Protein AF-0000000072195071 (afdb_homodimer)

Secondary structure (DSSP, 8-state):
----HHHHHTT-GGGG-EETTEE-EE-BGGG-----HHHHHHHHHHHTT----SS-SSHHHHHHHHHHHHHHHHHHHHHT-S-GGGEEEES-HHHHHHHHHHHHGGG--TT-EEEEETTS-GGGTHHHHHHHHHHT-EEEEE-EETTTTEE-HHHHHHH--TTEEEEEEESB-TTT-BBP-HHHHHHHHHHTT-EEEEE-TTTTTTS---HHHH--SEEEEEGGGTTS-S-EEEEE-HHHHTTS-----TTS--SGGGGG--SS--HHHHHHHHHHHHHHTTTSPTTS-HHHHHHHHHHHHHHHHHHHHHHHHHHHHT-SSEEEES-----TTTB-SEEEEEESSS-HHHHHHHHHHTTEE-EEE-TT-HHHHHHTT-TTTT-EEEEE--TT--HHHHHHHHHHHHHHHH-/----HHHHHTT-GGGG-EETTEE-EE-BGGG-----HHHHHHHHHHHTT----SS-SSHHHHHHHHHHHHHHHHHHHHHT-S-GGGEEEES-HHHHHHHHHHHHGGG--TT-EEEEETTS-GGGTHHHHHHHHHHT-EEEEE-EETTTTEE-HHHHHHH--TTEEEEEEESB-TTT-BBP-HHHHHHHHHHTT-EEEEE-TTTTTTS---HHHH--SEEEEEGGGTTS-S-EEEEE-HHHHTTS-----TTS--SGGGGG--SS--HHHHHHHHHHHHHHTTTSPTTS-HHHHHHHHHHHHHHHHHHHHHHHHHHHHT-SSEEEES-----TTTB-SEEEEEESSS-HHHHHHHHHHTTEE-EEE-TT-HHHHHHTT-TTTT-EEEEE--TT--HHHHHHHHHHHHHHHT-

pLDDT: mean 97.38, std 2.66, range [68.56, 98.94]

InterPro domains:
  IPR000192 Aminotransferase class V domain [PF00266] (26-401)
  IPR011340 Cysteine desulfurase-related [TIGR01976] (3-403)
  IPR015421 Pyridoxal phosphate-dependent transferase, major domain [G3DSA:3.40.640.10] (33-289)
  IPR015422 Pyridoxal phosphate-dependent transferase, small domain [G3DSA:3.90.1150.10] (25-404)
  IPR015424 Pyridoxal phosphate-dependent transferase [SSF53383] (3-410)

Radius of gyration: 27.04 Å; Cα contacts (8 Å, |Δi|>4): 1876; chains: 2; bounding box: 61×69×74 Å

Solvent-accessible surface area (backbone atoms only — not comparable to full-atom values): 39991 Å² total; per-residue (Å²): 104,77,86,46,63,68,64,52,41,71,39,23,61,41,64,72,39,66,57,94,88,35,65,47,43,76,25,34,28,75,70,25,28,64,25,36,51,65,21,50,49,36,20,44,61,40,40,34,55,29,54,50,48,74,84,44,50,29,70,38,15,49,52,38,47,48,37,55,52,47,24,27,45,39,51,17,38,53,32,40,44,98,38,42,58,32,42,32,63,42,51,18,41,34,41,41,37,40,53,46,30,55,23,70,44,66,79,53,42,70,68,29,28,35,35,26,40,22,58,20,44,29,48,58,34,30,31,54,50,52,39,24,61,77,36,49,30,43,80,45,68,28,52,56,35,82,84,37,50,36,74,32,60,69,54,43,58,70,68,60,43,86,46,33,52,36,38,29,40,44,39,20,28,70,53,34,10,25,44,44,68,53,52,60,48,33,55,61,40,49,72,46,70,22,41,35,37,36,39,30,42,60,33,53,58,62,42,82,50,47,44,66,80,42,60,48,43,31,38,33,25,34,34,26,38,45,27,23,41,62,30,10,38,34,42,41,34,78,81,46,60,78,68,50,66,52,78,53,39,79,80,55,54,85,55,62,30,54,28,69,38,61,55,73,70,46,58,35,43,33,30,8,40,32,34,17,50,50,58,55,21,65,41,20,58,84,92,53,57,67,47,59,11,30,53,50,20,39,56,47,42,39,54,53,37,26,53,46,29,40,53,47,51,54,58,50,71,73,46,82,61,59,46,76,51,25,66,92,61,44,48,62,87,50,25,52,49,27,42,22,32,44,45,76,90,48,49,21,58,57,53,26,37,54,36,15,75,66,35,35,32,36,37,54,33,50,85,48,18,53,50,39,29,50,75,70,69,24,58,89,63,44,34,24,27,32,44,13,57,50,75,71,59,51,68,67,56,51,51,51,52,50,53,52,51,50,54,58,70,73,97,104,76,86,48,63,70,65,54,40,72,38,24,59,39,64,73,39,66,57,94,91,32,65,46,44,74,24,33,28,75,71,25,27,63,25,34,51,64,20,52,49,36,19,45,61,40,38,34,56,29,55,48,51,74,83,44,51,28,70,39,14,50,50,36,46,48,36,54,50,48,24,27,43,40,50,17,40,54,34,39,45,98,38,42,59,32,41,33,62,42,50,18,42,33,43,42,38,41,53,47,30,56,23,68,44,66,80,53,41,68,67,28,26,35,34,26,38,20,59,19,44,29,50,57,35,31,31,52,51,54,39,24,62,77,37,48,30,43,79,45,68,29,51,57,35,82,83,36,51,36,74,32,61,69,56,42,58,71,68,59,42,85,45,33,54,36,39,29,41,43,37,19,27,70,53,33,10,27,44,44,68,53,52,61,49,34,56,60,40,48,72,46,69,22,44,36,37,35,40,29,42,61,32,52,59,61,44,83,50,46,45,66,81,43,60,48,43,30,38,32,25,33,34,25,39,45,29,22,40,61,32,10,38,32,41,43,33,77,83,46,58,79,67,50,64,52,76,55,39,78,82,56,55,83,55,61,27,53,28,68,39,59,56,72,70,46,58,34,42,33,30,8,41,33,34,17,49,50,59,55,21,66,40,21,58,84,90,54,57,66,47,58,11,31,53,50,18,40,55,45,42,40,53,53,37,26,51,46,29,41,53,45,53,54,58,50,70,73,46,82,59,59,46,76,50,24,66,93,61,44,49,63,86,51,25,54,49,27,40,21,31,43,46,77,87,48,49,20,58,58,52,27,38,54,36,14,77,65,35,36,32,36,35,54,33,49,86,47,17,54,49,40,28,51,74,70,68,24,59,89,62,43,33,22,27,33,44,13,57,50,76,72,58,52,68,65,54,51,52,50,51,49,53,52,50,49,55,60,74,70,106

Foldseek 3Di:
DADDLVVVLVQFPQQPDDDPNAGFAEQALLVFDTAGPLLVCLLCVLVVPQDDDADDPDDSNVVLVVLLQLLLVLVCLQQVPPDSLQKAKDQAQLVLLLQVLQQLLVPPAAAAEEEEELLDQCSQPVSNVVSCVVHNYYYHYFYADQQARATDVVSVLVPDDLRYAEYEYEQARSAAQFGYPLLSVCVSNVVSPHAYEYEDASVSLQDGHHCVSSVHQKYKYALRSNNADRMIMMGGHPVVLQVGQGDEDPVFDSDGNRRSDYDGDSSSRSSSSSSSLCSCLVCADPPDPSSRSNVVSSVNLNVLQLVLLVLLLVLVVPDPFKDWGHDSHSHNVGGAQKIWMDGRPDQQVVLQVQCVVNNYHWDWACSSSCSSCVVNVNRVSRGTIMGHDGSSDDSVNSVVSSVSVRVVVVD/DADDLVVVLVQFPQQPDDDPNAGFAEQALLVFDTAGPLLVCLLCVLVVPQDDDADDPDDSNVVLVVLLQLLLVLVCLQQVPPDSLQKAKDQAQLVLLLQVLQQLLVPPAAAAEEEEELLDQCSQPVSNVVSCVVHNYYYHYFYADQQARATDVVSVLVPDDLRYAEYEYEQARSAAFFGYPLLSVLVSNVVSPHAYEYEDASVSLQDGHHCVSSVHQKYKYALRSNNADRMIMMGGHPVVLQVGQGDEDPVFDSDGNRRSDYDGDSSSRSSSSSSSLCSCLVCADPPDPSSRSNVVSSVNLNVLQLVLLVLLLVLVVVDPFKDWGHDSHSHNVGGAQKIWMDGRPDAQVVLQVQCVVNNYHWDWACSSSCSSCVVNVNRVSRGTIMGHDGSSDDSVNSVVSSVSVRVVVVD

Organism: NCBI:txid1219067

Nearest PDB structures (foldseek):
  7rrn-assembly1_A-2  TM=9.405E-01  e=2.007E-38  Escherichia coli
  7ruj-assembly1_A-2  TM=9.279E-01  e=2.491E-38  Escherichia coli
  6mrh-assembly1_A-2  TM=9.274E-01  e=2.236E-38  Escherichia coli K-12
  6o12-assembly1_A  TM=9.322E-01  e=3.443E-38  Escherichia coli K-12
  6mri-assembly1_A-2  TM=9.309E-01  e=7.733E-38  Escherichia coli K-12

Sequence (822 aa):
MNFNLNQIRQQFPALAQYHNDRPVTFFDGPGGSQVPQSVLDAMVAYLGYYNSNLGGHYFSSQTTVDVMQNARESAQALLNAPSSGNIIFGANMTSLTFQLSRAISREWQEGDEIIVSALDHYSNVSSWQQAAEDKGAVVHQVRINEDDCTLDLEHLQSLLSDKTRLVAVTYASNTTGSIVDIQSVVEMVHQVGAQVYVDAVHYAPHHLVDVQALGCDFLACSAYKFFGPHVGIAYVADQWLHSIRPYKVEPATNIGPGRFETGTQSFEGLAGVTAAVEYLAQFGEEGLPLRQRLEQSFALYTQHEQRLSERFLQRLDALEGVKLYGIDKEYTQLRTPTFALTFDKYSPEFIAKTLGEHNICVWNGHFYALGLVRQLGLEETGGVVRIGCMHYNTLEEVDMLFDVIESILDAMNFNLNQIRQQFPALAQYHNDRPVTFFDGPGGSQVPQSVLDAMVAYLGYYNSNLGGHYFSSQTTVDVMQNARESAQALLNAPSSGNIIFGANMTSLTFQLSRAISREWQEGDEIIVSALDHYSNVSSWQQAAEDKGAVVHQVRINEDDCTLDLEHLQSLLSDKTRLVAVTYASNTTGSIVDIQSVVEMVHQVGAQVYVDAVHYAPHHLVDVQALGCDFLACSAYKFFGPHVGIAYVADQWLHSIRPYKVEPATNIGPGRFETGTQSFEGLAGVTAAVEYLAQFGEEGLPLRQRLEQSFALYTQHEQRLSERFLQRLDALEGVKLYGIDKEYTQLRTPTFALTFDKYSPEFIAKTLGEHNICVWNGHFYALGLVRQLGLEETGGVVRIGCMHYNTLEEVDMLFDVIESILDA

Structure (mmCIF, N/CA/C/O backbone):
data_AF-0000000072195071-model_v1
#
loop_
_entity.id
_entity.type
_entity.pdbx_description
1 polymer 'Cysteine desulfurase-like protein'
#
loop_
_atom_site.group_PDB
_atom_site.id
_atom_site.type_symbol
_atom_site.label_atom_id
_atom_site.label_alt_id
_atom_site.label_comp_id
_atom_site.label_asym_id
_atom_site.label_entity_id
_atom_site.label_seq_id
_atom_site.pdbx_PDB_ins_code
_atom_site.Cartn_x
_atom_site.Cartn_y
_atom_site.Cartn_z
_atom_site.occupancy
_atom_site.B_iso_or_equiv
_atom_site.auth_seq_id
_atom_site.auth_comp_id
_atom_site.auth_asym_id
_atom_site.auth_atom_id
_atom_site.pdbx_PDB_model_num
ATOM 1 N N . MET A 1 1 ? -12.273 30.891 -13.281 1 69.19 1 MET A N 1
ATOM 2 C CA . MET A 1 1 ? -13.453 30.328 -12.641 1 69.19 1 MET A CA 1
ATOM 3 C C . MET A 1 1 ? -13.5 30.703 -11.164 1 69.19 1 MET A C 1
ATOM 5 O O . MET A 1 1 ? -12.461 30.969 -10.555 1 69.19 1 MET A O 1
ATOM 9 N N . ASN A 1 2 ? -14.711 30.953 -10.672 1 82.38 2 ASN A N 1
ATOM 10 C CA . ASN A 1 2 ? -14.93 31.438 -9.312 1 82.38 2 ASN A CA 1
ATOM 11 C C . ASN A 1 2 ? -15.117 30.281 -8.336 1 82.38 2 ASN A C 1
ATOM 13 O O . ASN A 1 2 ? -15.625 29.219 -8.711 1 82.38 2 ASN A O 1
ATOM 17 N N . PHE A 1 3 ? -14.438 30.484 -7.188 1 88.12 3 PHE A N 1
ATOM 18 C CA . PHE A 1 3 ? -14.633 29.562 -6.086 1 88.12 3 PHE A CA 1
ATOM 19 C C . PHE A 1 3 ? -16.125 29.406 -5.766 1 88.12 3 PHE A C 1
ATOM 21 O O . PHE A 1 3 ? -16.828 30.391 -5.582 1 88.12 3 PHE A O 1
ATOM 28 N N . ASN A 1 4 ? -16.656 28.172 -5.887 1 92.38 4 ASN A N 1
ATOM 29 C CA . ASN A 1 4 ? -18.047 27.859 -5.578 1 92.38 4 ASN A CA 1
ATOM 30 C C . ASN A 1 4 ? -18.156 26.703 -4.574 1 92.38 4 ASN A C 1
ATOM 32 O O . ASN A 1 4 ? -18.078 25.547 -4.953 1 92.38 4 ASN A O 1
ATOM 36 N N . LEU A 1 5 ? -18.453 27.094 -3.348 1 95.94 5 LEU A N 1
ATOM 37 C CA . LEU A 1 5 ? -18.438 26.125 -2.254 1 95.94 5 LEU A CA 1
ATOM 38 C C . LEU A 1 5 ? -19.531 25.078 -2.432 1 95.94 5 LEU A C 1
ATOM 40 O O . LEU A 1 5 ? -19.312 23.891 -2.137 1 95.94 5 LEU A O 1
ATOM 44 N N . ASN A 1 6 ? -20.688 25.484 -2.879 1 95.06 6 ASN A N 1
ATOM 45 C CA . ASN A 1 6 ? -21.781 24.531 -3.104 1 95.06 6 ASN A CA 1
ATOM 46 C C . ASN A 1 6 ? -21.406 23.484 -4.152 1 95.06 6 ASN A C 1
ATOM 48 O O . ASN A 1 6 ? -21.734 22.312 -4.004 1 95.06 6 ASN A O 1
ATOM 52 N N . GLN A 1 7 ? -20.781 23.969 -5.133 1 95.06 7 GLN A N 1
ATOM 53 C CA . GLN A 1 7 ? -20.328 23.062 -6.176 1 95.06 7 GLN A CA 1
ATOM 54 C C . GLN A 1 7 ? -19.297 22.078 -5.633 1 95.06 7 GLN A C 1
ATOM 56 O O . GLN A 1 7 ? -19.312 20.891 -5.988 1 95.06 7 GLN A O 1
ATOM 61 N N . ILE A 1 8 ? -18.422 22.562 -4.805 1 97.56 8 ILE A N 1
ATOM 62 C CA . ILE A 1 8 ? -17.406 21.703 -4.188 1 97.56 8 ILE A CA 1
ATOM 63 C C . ILE A 1 8 ? -18.078 20.625 -3.344 1 97.56 8 ILE A C 1
ATOM 65 O O . ILE A 1 8 ? -17.828 19.438 -3.529 1 97.56 8 ILE A O 1
ATOM 69 N N . ARG A 1 9 ? -18.969 21 -2.504 1 98.06 9 ARG A N 1
ATOM 70 C CA . ARG A 1 9 ? -19.562 20.094 -1.518 1 98.06 9 ARG A CA 1
ATOM 71 C C . ARG A 1 9 ? -20.391 19.016 -2.193 1 98.06 9 ARG A C 1
ATOM 73 O O . ARG A 1 9 ? -20.453 17.875 -1.714 1 98.06 9 ARG A O 1
ATOM 80 N N . GLN A 1 10 ? -20.984 19.281 -3.342 1 97.94 10 GLN A N 1
ATOM 81 C CA . GLN A 1 10 ? -21.812 18.328 -4.07 1 97.94 10 GLN A CA 1
ATOM 82 C C . GLN A 1 10 ? -20.984 17.203 -4.648 1 97.94 10 GLN A C 1
ATOM 84 O O . GLN A 1 10 ? -21.516 16.156 -5.027 1 97.94 10 GLN A O 1
ATOM 89 N N . GLN A 1 11 ? -19.719 17.391 -4.688 1 98.38 11 GLN A N 1
ATOM 90 C CA . GLN A 1 11 ? -18.844 16.406 -5.289 1 98.38 11 GLN A CA 1
ATOM 91 C C . GLN A 1 11 ? -18.484 15.305 -4.289 1 98.38 11 GLN A C 1
ATOM 93 O O . GLN A 1 11 ? -17.938 14.266 -4.668 1 98.38 11 GLN A O 1
ATOM 98 N N . PHE A 1 12 ? -18.797 15.523 -2.986 1 98.56 12 PHE A N 1
ATOM 99 C CA . PHE A 1 12 ? -18.422 14.594 -1.929 1 98.56 12 PHE A CA 1
ATOM 100 C C . PHE A 1 12 ? -19.656 13.875 -1.378 1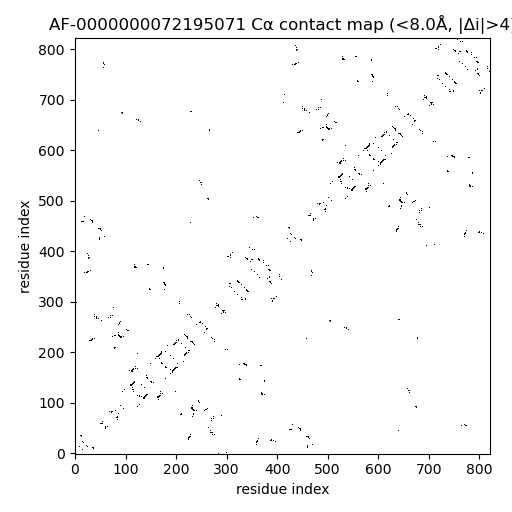 98.56 12 PHE A C 1
ATOM 102 O O . PHE A 1 12 ? -20.375 14.414 -0.531 1 98.56 12 PHE A O 1
ATOM 109 N N . PRO A 1 13 ? -19.812 12.609 -1.715 1 98.06 13 PRO A N 1
ATOM 110 C CA . PRO A 1 13 ? -20.953 11.875 -1.179 1 98.06 13 PRO A CA 1
ATOM 111 C C . PRO A 1 13 ? -20.984 11.844 0.348 1 98.06 13 PRO A C 1
ATOM 113 O O . PRO A 1 13 ? -22.047 11.875 0.955 1 98.06 13 PRO A O 1
ATOM 116 N N . ALA A 1 14 ? -19.875 11.836 0.972 1 98.12 14 ALA A N 1
ATOM 117 C CA . ALA A 1 14 ? -19.766 11.727 2.424 1 98.12 14 ALA A CA 1
ATOM 118 C C . ALA A 1 14 ? -20.391 12.93 3.117 1 98.12 14 ALA A C 1
ATOM 120 O O . ALA A 1 14 ? -20.906 12.82 4.23 1 98.12 14 ALA A O 1
ATOM 121 N N . LEU A 1 15 ? -20.344 14.133 2.49 1 98 15 LEU A N 1
ATOM 122 C CA . LEU A 1 15 ? -20.781 15.375 3.115 1 98 15 LEU A CA 1
ATOM 123 C C . LEU A 1 15 ? -22.312 15.453 3.135 1 98 15 LEU A C 1
ATOM 125 O O . LEU A 1 15 ? -22.875 16.266 3.873 1 98 15 LEU A O 1
ATOM 129 N N . ALA A 1 16 ? -22.938 14.609 2.314 1 96.38 16 ALA A N 1
ATOM 130 C CA . ALA A 1 16 ? -24.391 14.688 2.178 1 96.38 16 ALA A CA 1
ATOM 131 C C . ALA A 1 16 ? -25.078 13.602 2.998 1 96.38 16 ALA A C 1
ATOM 133 O O . ALA A 1 16 ? -26.312 13.516 3.021 1 96.38 16 ALA A O 1
ATOM 134 N N . GLN A 1 17 ? -24.312 12.852 3.729 1 96.56 17 GLN A N 1
ATOM 135 C CA . GLN A 1 17 ? -24.922 11.719 4.426 1 96.56 17 GLN A CA 1
ATOM 136 C C . GLN A 1 17 ? -25.438 12.133 5.797 1 96.56 17 GLN A C 1
ATOM 138 O O . GLN A 1 17 ? -25.125 13.219 6.285 1 96.56 17 GLN A O 1
ATOM 143 N N . TYR A 1 18 ? -26.328 11.289 6.344 1 97.06 18 TYR A N 1
ATOM 144 C CA . TYR A 1 18 ? -26.891 11.438 7.68 1 97.06 18 TYR A CA 1
ATOM 145 C C . TYR A 1 18 ? -26.469 10.273 8.578 1 97.06 18 TYR A C 1
ATOM 147 O O . TYR A 1 18 ? -26.25 9.164 8.094 1 97.06 18 TYR A O 1
ATOM 155 N N . HIS A 1 19 ? -26.281 10.531 9.75 1 97.12 19 HIS A N 1
ATOM 156 C CA . HIS A 1 19 ? -26.062 9.531 10.781 1 97.12 19 HIS A CA 1
ATOM 157 C C . HIS A 1 19 ? -26.953 9.781 11.992 1 97.12 19 HIS A C 1
ATOM 159 O O . HIS A 1 19 ? -26.938 10.875 12.562 1 97.12 19 HIS A O 1
ATOM 165 N N . ASN A 1 20 ? -27.703 8.781 12.375 1 96.12 20 ASN A N 1
ATOM 166 C CA . ASN A 1 20 ? -28.703 8.914 13.445 1 96.12 20 ASN A CA 1
ATOM 167 C C . ASN A 1 20 ? -29.625 10.102 13.203 1 96.12 20 ASN A C 1
ATOM 169 O O . ASN A 1 20 ? -29.812 10.93 14.086 1 96.12 20 ASN A O 1
ATOM 173 N N . ASP A 1 21 ? -30 10.344 11.977 1 95.12 21 ASP A N 1
ATOM 174 C CA . ASP A 1 21 ? -31 11.297 11.516 1 95.12 21 ASP A CA 1
ATOM 175 C C . ASP A 1 21 ? -30.5 12.734 11.68 1 95.12 21 ASP A C 1
ATOM 177 O O . ASP A 1 21 ? -31.297 13.656 11.852 1 95.12 21 ASP A O 1
ATOM 181 N N . ARG A 1 22 ? -29.25 12.914 11.719 1 95.81 22 ARG A N 1
ATOM 182 C CA . ARG A 1 22 ? -28.625 14.234 11.766 1 95.81 22 ARG A CA 1
ATOM 183 C C . ARG A 1 22 ? -27.516 14.359 10.719 1 95.81 22 ARG A C 1
ATOM 185 O O . ARG A 1 22 ? -26.891 13.359 10.352 1 95.81 22 ARG A O 1
ATOM 192 N N . PRO A 1 23 ? -27.297 15.562 10.227 1 96.5 23 PRO A N 1
ATOM 193 C CA . PRO A 1 23 ? -26.188 15.75 9.281 1 96.5 23 PRO A CA 1
ATOM 194 C C . PRO A 1 23 ? -24.828 15.523 9.914 1 96.5 23 PRO A C 1
ATOM 196 O O . PRO A 1 23 ? -24.688 15.617 11.133 1 96.5 23 PRO A O 1
ATOM 199 N N . VAL A 1 24 ? -23.922 15.203 9.055 1 97.75 24 VAL A N 1
ATOM 200 C CA . VAL A 1 24 ? -22.562 14.969 9.547 1 97.75 24 VAL A CA 1
ATOM 201 C C . VAL A 1 24 ? -21.672 16.141 9.156 1 97.75 24 VAL A C 1
ATOM 203 O O . VAL A 1 24 ? -21.859 16.75 8.102 1 97.75 24 VAL A O 1
ATOM 206 N N . THR A 1 25 ? -20.766 16.5 10 1 98.25 25 THR A N 1
ATOM 207 C CA . THR A 1 25 ? -19.766 17.547 9.742 1 98.25 25 THR A CA 1
ATOM 208 C C . THR A 1 25 ? -18.359 17.031 10.039 1 98.25 25 THR A C 1
ATOM 210 O O . THR A 1 25 ? -18.094 16.562 11.141 1 98.25 25 THR A O 1
ATOM 213 N N . PHE A 1 26 ? -17.5 17.156 9.07 1 98.5 26 PHE A N 1
ATOM 214 C CA . PHE A 1 26 ? -16.156 16.609 9.211 1 98.5 26 PHE A CA 1
ATOM 215 C C . PHE A 1 26 ? -15.148 17.734 9.492 1 98.5 26 PHE A C 1
ATOM 217 O O . PHE A 1 26 ? -14.922 18.594 8.641 1 98.5 26 PHE A O 1
ATOM 224 N N . PHE A 1 27 ? -14.539 17.719 10.688 1 98.69 27 PHE A N 1
ATOM 225 C CA . PHE A 1 27 ? -13.398 18.547 11.047 1 98.69 27 PHE A CA 1
ATOM 226 C C . PHE A 1 27 ? -12.172 17.688 11.32 1 98.69 27 PHE A C 1
ATOM 228 O O . PHE A 1 27 ? -11.312 18.062 12.125 1 98.69 27 PHE A O 1
ATOM 235 N N . ASP A 1 28 ? -12.164 16.484 10.68 1 97.88 28 ASP A N 1
ATOM 236 C CA . ASP A 1 28 ? -11.078 15.531 10.875 1 97.88 28 ASP A CA 1
ATOM 237 C C . ASP A 1 28 ? -10.125 15.523 9.68 1 97.88 28 ASP A C 1
ATOM 239 O O . ASP A 1 28 ? -9.375 14.57 9.477 1 97.88 28 ASP A O 1
ATOM 243 N N . GLY A 1 29 ? -10.102 16.562 8.867 1 96.38 29 GLY A N 1
ATOM 244 C CA . GLY A 1 29 ? -9.297 16.672 7.66 1 96.38 29 GLY A CA 1
ATOM 245 C C . GLY A 1 29 ? -7.836 16.328 7.879 1 96.38 29 GLY A C 1
ATOM 246 O O . GLY A 1 29 ? -7.234 15.617 7.066 1 96.38 29 GLY A O 1
ATOM 247 N N . PRO A 1 30 ? -7.23 16.844 8.977 1 97.06 30 PRO A N 1
ATOM 248 C CA . PRO A 1 30 ? -5.836 16.5 9.25 1 97.06 30 PRO A CA 1
ATOM 249 C C . PRO A 1 30 ? -5.613 14.992 9.406 1 97.06 30 PRO A C 1
ATOM 251 O O . PRO A 1 30 ? -4.488 14.516 9.266 1 97.06 30 PRO A O 1
ATOM 254 N N . GLY A 1 31 ? -6.664 14.234 9.711 1 96.5 31 GLY A N 1
ATOM 255 C CA . GLY A 1 31 ? -6.57 12.789 9.812 1 96.5 31 GLY A CA 1
ATOM 256 C C . GLY A 1 31 ? -6.82 12.078 8.492 1 96.5 31 GLY A C 1
ATOM 257 O O . GLY A 1 31 ? -6.523 10.891 8.352 1 96.5 31 GLY A O 1
ATOM 258 N N . GLY A 1 32 ? -7.434 12.758 7.59 1 96.12 32 GLY A N 1
ATOM 259 C CA . GLY A 1 32 ? -7.785 12.242 6.277 1 96.12 32 GLY A CA 1
ATOM 260 C C . GLY A 1 32 ? -8.984 12.938 5.664 1 96.12 32 GLY A C 1
ATOM 261 O O . GLY A 1 32 ? -9.992 13.164 6.34 1 96.12 32 GLY A O 1
ATOM 262 N N . SER A 1 33 ? -8.914 13.25 4.445 1 97.75 33 SER A N 1
ATOM 263 C CA . SER A 1 33 ? -9.969 13.992 3.773 1 97.75 33 SER A CA 1
ATOM 264 C C . SER A 1 33 ? -11.047 13.062 3.227 1 97.75 33 SER A C 1
ATOM 266 O O . SER A 1 33 ? -10.797 11.867 3.033 1 97.75 33 SER A O 1
ATOM 268 N N . GLN A 1 34 ? -12.242 13.617 3.057 1 98.38 34 GLN A N 1
ATOM 269 C CA . GLN A 1 34 ? -13.25 12.898 2.281 1 98.38 34 GLN A CA 1
ATOM 270 C C . GLN A 1 34 ? -12.898 12.891 0.796 1 98.38 34 GLN A C 1
ATOM 272 O O . GLN A 1 34 ? -12.031 13.648 0.353 1 98.38 34 GLN A O 1
ATOM 277 N N . VAL A 1 35 ? -13.594 12.039 0.051 1 98.75 35 VAL A N 1
ATOM 278 C CA . VAL A 1 35 ? -13.141 11.758 -1.308 1 98.75 35 VAL A CA 1
ATOM 279 C C . VAL A 1 35 ? -14.242 12.109 -2.303 1 98.75 35 VAL A C 1
ATOM 281 O O . VAL A 1 35 ? -15.398 11.711 -2.131 1 98.75 35 VAL A O 1
ATOM 284 N N . PRO A 1 36 ? -13.922 12.898 -3.365 1 98.69 36 PRO A N 1
ATOM 285 C CA . PRO A 1 36 ? -14.93 13.242 -4.367 1 98.69 36 PRO A CA 1
ATOM 286 C C . PRO A 1 36 ? -15.328 12.047 -5.234 1 98.69 36 PRO A C 1
ATOM 288 O O . PRO A 1 36 ? -14.516 11.133 -5.445 1 98.69 36 PRO A O 1
ATOM 291 N N . GLN A 1 37 ? -16.469 12.117 -5.785 1 98.69 37 GLN A N 1
ATOM 292 C CA . GLN A 1 37 ? -17.031 11.039 -6.609 1 98.69 37 GLN A CA 1
ATOM 293 C C . GLN A 1 37 ? -16.141 10.766 -7.82 1 98.69 37 GLN A C 1
ATOM 295 O O . GLN A 1 37 ? -16.016 9.625 -8.258 1 98.69 37 GLN A O 1
ATOM 300 N N . SER A 1 38 ? -15.539 11.758 -8.383 1 98.81 38 SER A N 1
ATOM 301 C CA . SER A 1 38 ? -14.703 11.594 -9.562 1 98.81 38 SER A CA 1
ATOM 302 C C . SER A 1 38 ? -13.531 10.664 -9.289 1 98.81 38 SER A C 1
ATOM 304 O O . SER A 1 38 ? -13.109 9.906 -10.172 1 98.81 38 SER A O 1
ATOM 306 N N . VAL A 1 39 ? -12.977 10.75 -8.078 1 98.88 39 VAL A N 1
ATOM 307 C CA . VAL A 1 39 ? -11.867 9.883 -7.676 1 98.88 39 VAL A CA 1
ATOM 308 C C . VAL A 1 39 ? -12.359 8.438 -7.578 1 98.88 39 VAL A C 1
ATOM 310 O O . VAL A 1 39 ? -11.711 7.523 -8.086 1 98.88 39 VAL A O 1
ATOM 313 N N . LEU A 1 40 ? -13.523 8.234 -6.961 1 98.75 40 LEU A N 1
ATOM 314 C CA . LEU A 1 40 ? -14.117 6.906 -6.848 1 98.75 40 LEU A CA 1
ATOM 315 C C . LEU A 1 40 ? -14.375 6.309 -8.227 1 98.75 40 LEU A C 1
ATOM 317 O O . LEU A 1 40 ? -14.055 5.141 -8.469 1 98.75 40 LEU A O 1
ATOM 321 N N . ASP A 1 41 ? -14.875 7.109 -9.125 1 98.81 41 ASP A N 1
ATOM 322 C CA . ASP A 1 41 ? -15.18 6.668 -10.484 1 98.81 41 ASP A CA 1
ATOM 323 C C . ASP A 1 41 ? -13.914 6.23 -11.219 1 98.81 41 ASP A C 1
ATOM 325 O O . ASP A 1 41 ? -13.914 5.219 -11.922 1 98.81 41 ASP A O 1
ATOM 329 N N . ALA A 1 42 ? -12.859 6.977 -11.055 1 98.88 42 ALA A N 1
ATOM 330 C CA . ALA A 1 42 ? -11.594 6.66 -11.727 1 98.88 42 ALA A CA 1
ATOM 331 C C . ALA A 1 42 ? -11.031 5.328 -11.234 1 98.88 42 ALA A C 1
ATOM 333 O O . ALA A 1 42 ? -10.516 4.535 -12.016 1 98.88 42 ALA A O 1
ATOM 334 N N . MET A 1 43 ? -11.141 5.098 -9.945 1 98.75 43 MET A N 1
ATOM 335 C CA . MET A 1 43 ? -10.617 3.863 -9.359 1 98.75 43 MET A CA 1
ATOM 336 C C . MET A 1 43 ? -11.352 2.646 -9.906 1 98.75 43 MET A C 1
ATOM 338 O O . MET A 1 43 ? -10.719 1.682 -10.344 1 98.75 43 MET A O 1
ATOM 342 N N . VAL A 1 44 ? -12.664 2.689 -9.953 1 97.94 44 VAL A N 1
ATOM 343 C CA . VAL A 1 44 ? -13.445 1.525 -10.344 1 97.94 44 VAL A CA 1
ATOM 344 C C . VAL A 1 44 ? -13.383 1.35 -11.859 1 97.94 44 VAL A C 1
ATOM 346 O O . VAL A 1 44 ? -13.383 0.222 -12.359 1 97.94 44 VAL A O 1
ATOM 349 N N . ALA A 1 45 ? -13.273 2.48 -12.609 1 98.31 45 ALA A N 1
ATOM 350 C CA . ALA A 1 45 ? -13.164 2.41 -14.062 1 98.31 45 ALA A CA 1
ATOM 351 C C . ALA A 1 45 ? -11.922 1.633 -14.484 1 98.31 45 ALA A C 1
ATOM 353 O O . ALA A 1 45 ? -11.953 0.88 -15.461 1 98.31 45 ALA A O 1
ATOM 354 N N . TYR A 1 46 ? -10.867 1.841 -13.789 1 98.56 46 TYR A N 1
ATOM 355 C CA . TYR A 1 46 ? -9.656 1.089 -14.109 1 98.56 46 TYR A CA 1
ATOM 356 C C . TYR A 1 46 ? -9.758 -0.347 -13.609 1 98.56 46 TYR A C 1
ATOM 358 O O . TYR A 1 46 ? -9.641 -1.293 -14.391 1 98.56 46 TYR A O 1
ATOM 366 N N . LEU A 1 47 ? -10.016 -0.541 -12.266 1 98.5 47 LEU A N 1
ATOM 367 C CA . LEU A 1 47 ? -9.898 -1.845 -11.625 1 98.5 47 LEU A CA 1
ATOM 368 C C . LEU A 1 47 ? -10.953 -2.811 -12.156 1 98.5 47 LEU A C 1
ATOM 370 O O . LEU A 1 47 ? -10.711 -4.02 -12.234 1 98.5 47 LEU A O 1
ATOM 374 N N . GLY A 1 48 ? -12.039 -2.326 -12.586 1 97.94 48 GLY A N 1
ATOM 375 C CA . GLY A 1 48 ? -13.148 -3.15 -13.039 1 97.94 48 GLY A CA 1
ATOM 376 C C . GLY A 1 48 ? -12.969 -3.666 -14.453 1 97.94 48 GLY A C 1
ATOM 377 O O . GLY A 1 48 ? -13.609 -4.641 -14.852 1 97.94 48 GLY A O 1
ATOM 378 N N . TYR A 1 49 ? -11.945 -3.066 -15.219 1 97.38 49 TYR A N 1
ATOM 379 C CA . TYR A 1 49 ? -11.961 -3.408 -16.641 1 97.38 49 TYR A CA 1
ATOM 380 C C . TYR A 1 49 ? -10.555 -3.725 -17.125 1 97.38 49 TYR A C 1
ATOM 382 O O . TYR A 1 49 ? -10.383 -4.398 -18.156 1 97.38 49 TYR A O 1
ATOM 390 N N . TYR A 1 50 ? -9.539 -3.291 -16.422 1 97.06 50 TYR A N 1
ATOM 391 C CA . TYR A 1 50 ? -8.25 -3.281 -17.109 1 97.06 50 TYR A CA 1
ATOM 392 C C . TYR A 1 50 ? -7.168 -3.9 -16.219 1 97.06 50 TYR A C 1
ATOM 394 O O . TYR A 1 50 ? -5.977 -3.816 -16.531 1 97.06 50 TYR A O 1
ATOM 402 N N . ASN A 1 51 ? -7.516 -4.453 -15.102 1 95.69 51 ASN A N 1
ATOM 403 C CA . ASN A 1 51 ? -6.504 -4.953 -14.172 1 95.69 51 ASN A CA 1
ATOM 404 C C . ASN A 1 51 ? -5.492 -5.852 -14.867 1 95.69 51 ASN A C 1
ATOM 406 O O . ASN A 1 51 ? -5.852 -6.898 -15.414 1 95.69 51 ASN A O 1
ATOM 410 N N . SER A 1 52 ? -4.285 -5.398 -14.953 1 95.44 52 SER A N 1
ATOM 411 C CA . SER A 1 52 ? -3.131 -6.078 -15.531 1 95.44 52 SER A CA 1
ATOM 412 C C . SER A 1 52 ? -1.822 -5.492 -15.016 1 95.44 52 SER A C 1
ATOM 414 O O . SER A 1 52 ? -1.822 -4.465 -14.336 1 95.44 52 SER A O 1
ATOM 416 N N . ASN A 1 53 ? -0.742 -6.18 -15.242 1 94.19 53 ASN A N 1
ATOM 417 C CA . ASN A 1 53 ? 0.577 -5.656 -14.906 1 94.19 53 ASN A CA 1
ATOM 418 C C . ASN A 1 53 ? 1.199 -4.906 -16.078 1 94.19 53 ASN A C 1
ATOM 420 O O . ASN A 1 53 ? 0.565 -4.742 -17.125 1 94.19 53 ASN A O 1
ATOM 424 N N . LEU A 1 54 ? 2.354 -4.434 -15.898 1 92.75 54 LEU A N 1
ATOM 425 C CA . LEU A 1 54 ? 3.082 -3.648 -16.891 1 92.75 54 LEU A CA 1
ATOM 426 C C . LEU A 1 54 ? 3.852 -4.555 -17.844 1 92.75 54 LEU A C 1
ATOM 428 O O . LEU A 1 54 ? 4.402 -5.578 -17.438 1 92.75 54 LEU A O 1
ATOM 432 N N . GLY A 1 55 ? 3.887 -4.199 -19.125 1 90.31 55 GLY A N 1
ATOM 433 C CA . GLY A 1 55 ? 4.809 -4.848 -20.047 1 90.31 55 GLY A CA 1
ATOM 434 C C . GLY A 1 55 ? 4.141 -5.891 -20.922 1 90.31 55 GLY A C 1
ATOM 435 O O . GLY A 1 55 ? 4.77 -6.449 -21.828 1 90.31 55 GLY A O 1
ATOM 436 N N . GLY A 1 56 ? 2.908 -6.184 -20.688 1 93.62 56 GLY A N 1
ATOM 437 C CA . GLY A 1 56 ? 2.205 -7.133 -21.531 1 93.62 56 GLY A CA 1
ATOM 438 C C . GLY A 1 56 ? 1.88 -6.574 -22.906 1 93.62 56 GLY A C 1
ATOM 439 O O . GLY A 1 56 ? 1.852 -5.355 -23.094 1 93.62 56 GLY A O 1
ATOM 440 N N . HIS A 1 57 ? 1.686 -7.434 -23.844 1 96.19 57 HIS A N 1
ATOM 441 C CA . HIS A 1 57 ? 1.432 -7.047 -25.234 1 96.19 57 HIS A CA 1
ATOM 442 C C . HIS A 1 57 ? -0.054 -7.137 -25.562 1 96.19 57 HIS A C 1
ATOM 444 O O . HIS A 1 57 ? -0.434 -7.723 -26.578 1 96.19 57 HIS A O 1
ATOM 450 N N . TYR A 1 58 ? -0.862 -6.617 -24.688 1 95.81 58 TYR A N 1
ATOM 451 C CA . TYR A 1 58 ? -2.303 -6.57 -24.906 1 95.81 58 TYR A CA 1
ATOM 452 C C . TYR A 1 58 ? -2.908 -5.309 -24.312 1 95.81 58 TYR A C 1
ATOM 454 O O . TYR A 1 58 ? -2.24 -4.586 -23.562 1 95.81 58 TYR A O 1
ATOM 462 N N . PHE A 1 59 ? -4.148 -5.008 -24.531 1 96.94 59 PHE A N 1
ATOM 463 C CA . PHE A 1 59 ? -4.781 -3.705 -24.391 1 96.94 59 PHE A CA 1
ATOM 464 C C . PHE A 1 59 ? -4.797 -3.281 -22.922 1 96.94 59 PHE A C 1
ATOM 466 O O . PHE A 1 59 ? -4.504 -2.127 -22.594 1 96.94 59 PHE A O 1
ATOM 473 N N . SER A 1 60 ? -5.188 -4.16 -22.031 1 97.12 60 SER A N 1
ATOM 474 C CA . SER A 1 60 ? -5.32 -3.787 -20.625 1 97.12 60 SER A CA 1
ATOM 475 C C . SER A 1 60 ? -3.965 -3.463 -20 1 97.12 60 SER A C 1
ATOM 477 O O . SER A 1 60 ? -3.863 -2.58 -19.156 1 97.12 60 SER A O 1
ATOM 479 N N . SER A 1 61 ? -2.902 -4.168 -20.406 1 97.56 61 SER A N 1
ATOM 480 C CA . SER A 1 61 ? -1.555 -3.84 -19.953 1 97.56 61 SER A CA 1
ATOM 481 C C . SER A 1 61 ? -1.129 -2.459 -20.438 1 97.56 61 SER A C 1
ATOM 483 O O . SER A 1 61 ? -0.489 -1.705 -19.703 1 97.56 61 SER A O 1
ATOM 485 N N . GLN A 1 62 ? -1.442 -2.16 -21.672 1 97.31 62 GLN A N 1
ATOM 486 C CA . GLN A 1 62 ? -1.146 -0.831 -22.188 1 97.31 62 GLN A CA 1
ATOM 487 C C . GLN A 1 62 ? -1.86 0.251 -21.391 1 97.31 62 GLN A C 1
ATOM 489 O O . GLN A 1 62 ? -1.271 1.285 -21.062 1 97.31 62 GLN A O 1
ATOM 494 N N . THR A 1 63 ? -3.111 -0.006 -21.125 1 97.88 63 THR A N 1
ATOM 495 C CA . THR A 1 63 ? -3.871 0.92 -20.281 1 97.88 63 THR A CA 1
ATOM 496 C C . THR A 1 63 ? -3.201 1.102 -18.922 1 97.88 63 THR A C 1
ATOM 498 O O . THR A 1 63 ? -3.156 2.213 -18.391 1 97.88 63 THR A O 1
ATOM 501 N N . THR A 1 64 ? -2.693 0.033 -18.391 1 98 64 THR A N 1
ATOM 502 C CA . THR A 1 64 ? -2.033 0.07 -17.094 1 98 64 THR A CA 1
ATOM 503 C C . THR A 1 64 ? -0.769 0.923 -17.141 1 98 64 THR A C 1
ATOM 505 O O . THR A 1 64 ? -0.478 1.677 -16.219 1 98 64 THR A O 1
ATOM 508 N N . VAL A 1 65 ? -0.023 0.833 -18.203 1 97.19 65 VAL A N 1
ATOM 509 C CA . VAL A 1 65 ? 1.155 1.669 -18.406 1 97.19 65 VAL A CA 1
ATOM 510 C C . VAL A 1 65 ? 0.753 3.143 -18.391 1 97.19 65 VAL A C 1
ATOM 512 O O . VAL A 1 65 ? 1.413 3.967 -17.766 1 97.19 65 VAL A O 1
ATOM 515 N N . ASP A 1 66 ? -0.337 3.445 -19.031 1 98.19 66 ASP A N 1
ATOM 516 C CA . ASP A 1 66 ? -0.833 4.816 -19.094 1 98.19 66 ASP A CA 1
ATOM 517 C C . ASP A 1 66 ? -1.251 5.305 -17.703 1 98.19 66 ASP A C 1
ATOM 519 O O . ASP A 1 66 ? -1.006 6.461 -17.344 1 98.19 66 ASP A O 1
ATOM 523 N N . VAL A 1 67 ? -1.893 4.438 -16.953 1 98.44 67 VAL A N 1
ATOM 524 C CA . VAL A 1 67 ? -2.316 4.789 -15.609 1 98.44 67 VAL A CA 1
ATOM 525 C C . VAL A 1 67 ? -1.104 5.203 -14.773 1 98.44 67 VAL A C 1
ATOM 527 O O . VAL A 1 67 ? -1.13 6.234 -14.102 1 98.44 67 VAL A O 1
ATOM 530 N N . MET A 1 68 ? -0.057 4.426 -14.852 1 97.06 68 MET A N 1
ATOM 531 C CA . MET A 1 68 ? 1.159 4.707 -14.094 1 97.06 68 MET A CA 1
ATOM 532 C C . MET A 1 68 ? 1.789 6.02 -14.539 1 97.06 68 MET A C 1
ATOM 534 O O . MET A 1 68 ? 2.17 6.848 -13.711 1 97.06 68 MET A O 1
ATOM 538 N N . GLN A 1 69 ? 1.872 6.219 -15.797 1 97.69 69 GLN A N 1
ATOM 539 C CA . GLN A 1 69 ? 2.492 7.418 -16.344 1 97.69 69 GLN A CA 1
ATOM 540 C C . GLN A 1 69 ? 1.673 8.664 -16.016 1 97.69 69 GLN A C 1
ATOM 542 O O . GLN A 1 69 ? 2.229 9.688 -15.609 1 97.69 69 GLN A O 1
ATOM 547 N N . ASN A 1 70 ? 0.373 8.57 -16.172 1 98.69 70 ASN A N 1
ATOM 548 C CA . ASN A 1 70 ? -0.506 9.688 -15.867 1 98.69 70 ASN A CA 1
ATOM 549 C C . ASN A 1 70 ? -0.414 10.086 -14.398 1 98.69 70 ASN A C 1
ATOM 551 O O . ASN A 1 70 ? -0.407 11.273 -14.07 1 98.69 70 ASN A O 1
ATOM 555 N N . ALA A 1 71 ? -0.371 9.07 -13.562 1 98.81 71 ALA A N 1
ATOM 556 C CA . ALA A 1 71 ? -0.247 9.352 -12.133 1 98.81 71 ALA A CA 1
ATOM 557 C C . ALA A 1 71 ? 1.064 10.07 -11.828 1 98.81 71 ALA A C 1
ATOM 559 O O . ALA A 1 71 ? 1.094 11.008 -11.031 1 98.81 71 ALA A O 1
ATOM 560 N N . ARG A 1 72 ? 2.135 9.609 -12.438 1 98.56 72 ARG A N 1
ATOM 561 C CA . ARG A 1 72 ? 3.438 10.227 -12.211 1 98.56 72 ARG A CA 1
ATOM 562 C C . ARG A 1 72 ? 3.453 11.672 -12.695 1 98.56 72 ARG A C 1
ATOM 564 O O . ARG A 1 72 ? 4.004 12.555 -12.031 1 98.56 72 ARG A O 1
ATOM 571 N N . GLU A 1 73 ? 2.834 11.922 -13.82 1 98.81 73 GLU A N 1
ATOM 572 C CA . GLU A 1 73 ? 2.754 13.281 -14.359 1 98.81 73 GLU A CA 1
ATOM 573 C C . GLU A 1 73 ? 1.889 14.18 -13.484 1 98.81 73 GLU A C 1
ATOM 575 O O . GLU A 1 73 ? 2.205 15.352 -13.289 1 98.81 73 GLU A O 1
ATOM 580 N N . SER A 1 74 ? 0.824 13.641 -13.016 1 98.94 74 SER A N 1
ATOM 581 C CA . SER A 1 74 ? -0.034 14.391 -12.102 1 98.94 74 SER A CA 1
ATOM 582 C C . SER A 1 74 ? 0.713 14.781 -10.836 1 98.94 74 SER A C 1
ATOM 584 O O . SER A 1 74 ? 0.623 15.922 -10.383 1 98.94 74 SER A O 1
ATOM 586 N N . ALA A 1 75 ? 1.443 13.836 -10.273 1 98.88 75 ALA A N 1
ATOM 587 C CA . ALA A 1 75 ? 2.219 14.109 -9.062 1 98.88 75 ALA A CA 1
ATOM 588 C C . ALA A 1 75 ? 3.35 15.094 -9.352 1 98.88 75 ALA A C 1
ATOM 590 O O . ALA A 1 75 ? 3.688 15.93 -8.508 1 98.88 75 ALA A O 1
ATOM 591 N N . GLN A 1 76 ? 3.949 14.945 -10.531 1 98.88 76 GLN A N 1
ATOM 592 C CA . GLN A 1 76 ? 4.949 15.914 -10.969 1 98.88 76 GLN A CA 1
ATOM 593 C C . GLN A 1 76 ? 4.395 17.328 -10.922 1 98.88 76 GLN A C 1
ATOM 595 O O . GLN A 1 76 ? 5.043 18.234 -10.398 1 98.88 76 GLN A O 1
ATOM 600 N N . ALA A 1 77 ? 3.236 17.484 -11.469 1 98.94 77 ALA A N 1
ATOM 601 C CA . ALA A 1 77 ? 2.602 18.797 -11.492 1 98.94 77 ALA A CA 1
ATOM 602 C C . ALA A 1 77 ? 2.258 19.281 -10.078 1 98.94 77 ALA A C 1
ATOM 604 O O . ALA A 1 77 ? 2.463 20.438 -9.734 1 98.94 77 ALA A O 1
ATOM 605 N N . LEU A 1 78 ? 1.756 18.391 -9.297 1 98.88 78 LEU A N 1
ATOM 606 C CA . LEU A 1 78 ? 1.345 18.703 -7.938 1 98.88 78 LEU A CA 1
ATOM 607 C C . LEU A 1 78 ? 2.521 19.25 -7.125 1 98.88 78 LEU A C 1
ATOM 609 O O . LEU A 1 78 ? 2.373 20.203 -6.367 1 98.88 78 LEU A O 1
ATOM 613 N N . LEU A 1 79 ? 3.711 18.625 -7.32 1 98.88 79 LEU A N 1
ATOM 614 C CA . LEU A 1 79 ? 4.871 18.953 -6.5 1 98.88 79 LEU A CA 1
ATOM 615 C C . LEU A 1 79 ? 5.824 19.875 -7.246 1 98.88 79 LEU A C 1
ATOM 617 O O . LEU A 1 79 ? 6.824 20.328 -6.688 1 98.88 79 LEU A O 1
ATOM 621 N N . ASN A 1 80 ? 5.488 20.141 -8.492 1 98.81 80 ASN A N 1
ATOM 622 C CA . ASN A 1 80 ? 6.359 20.891 -9.383 1 98.81 80 ASN A CA 1
ATOM 623 C C . ASN A 1 80 ? 7.754 20.281 -9.461 1 98.81 80 ASN A C 1
ATOM 625 O O . ASN A 1 80 ? 8.758 20.984 -9.344 1 98.81 80 ASN A O 1
ATOM 629 N N . ALA A 1 81 ? 7.797 19 -9.633 1 98.69 81 ALA A N 1
ATOM 630 C CA . ALA A 1 81 ? 9.07 18.312 -9.828 1 98.69 81 ALA A CA 1
ATOM 631 C C . ALA A 1 81 ? 9.625 18.562 -11.227 1 98.69 81 ALA A C 1
ATOM 633 O O . ALA A 1 81 ? 8.867 18.828 -12.164 1 98.69 81 ALA A O 1
ATOM 634 N N . PRO A 1 82 ? 10.953 18.5 -11.422 1 98.19 82 PRO A N 1
ATOM 635 C CA . PRO A 1 82 ? 11.539 18.719 -12.75 1 98.19 82 PRO A CA 1
ATOM 636 C C . PRO A 1 82 ? 11.062 17.703 -13.781 1 98.19 82 PRO A C 1
ATOM 638 O O . PRO A 1 82 ? 10.953 18.031 -14.969 1 98.19 82 PRO A O 1
ATOM 641 N N . SER A 1 83 ? 10.789 16.516 -13.328 1 97.81 83 SER A N 1
ATOM 642 C CA . SER A 1 83 ? 10.359 15.438 -14.203 1 97.81 83 SER A CA 1
ATOM 643 C C . SER A 1 83 ? 9.43 14.477 -13.477 1 97.81 83 SER A C 1
ATOM 645 O O . SER A 1 83 ? 9.469 14.367 -12.25 1 97.81 83 SER A O 1
ATOM 647 N N . SER A 1 84 ? 8.586 13.844 -14.312 1 97.88 84 SER A N 1
ATOM 648 C CA . SER A 1 84 ? 7.777 12.773 -13.734 1 97.88 84 SER A CA 1
ATOM 649 C C . SER A 1 84 ? 8.656 11.633 -13.219 1 97.88 84 SER A C 1
ATOM 651 O O . SER A 1 84 ? 8.242 10.875 -12.344 1 97.88 84 SER A O 1
ATOM 653 N N . GLY A 1 85 ? 9.891 11.531 -13.703 1 97.31 85 GLY A N 1
ATOM 654 C CA . GLY A 1 85 ? 10.844 10.508 -13.297 1 97.31 85 GLY A CA 1
ATOM 655 C C . GLY A 1 85 ? 11.344 10.688 -11.875 1 97.31 85 GLY A C 1
ATOM 656 O O . GLY A 1 85 ? 11.992 9.805 -11.328 1 97.31 85 GLY A O 1
ATOM 657 N N . ASN A 1 86 ? 11 11.82 -11.18 1 98.25 86 ASN A N 1
ATOM 658 C CA . ASN A 1 86 ? 11.391 12.086 -9.797 1 98.25 86 ASN A CA 1
ATOM 659 C C . ASN A 1 86 ? 10.383 11.5 -8.812 1 98.25 86 ASN A C 1
ATOM 661 O O . ASN A 1 86 ? 10.633 11.477 -7.605 1 98.25 86 ASN A O 1
ATOM 665 N N . ILE A 1 87 ? 9.258 11.031 -9.336 1 98.69 87 ILE A N 1
ATOM 666 C CA . ILE A 1 87 ? 8.117 10.695 -8.484 1 98.69 87 ILE A CA 1
ATOM 667 C C . ILE A 1 87 ? 8.102 9.188 -8.219 1 98.69 87 ILE A C 1
ATOM 669 O O . ILE A 1 87 ? 8.102 8.391 -9.156 1 98.69 87 ILE A O 1
ATOM 673 N N . ILE A 1 88 ? 8.023 8.859 -6.918 1 98 88 ILE A N 1
ATOM 674 C CA . ILE A 1 88 ? 7.949 7.477 -6.461 1 98 88 ILE A CA 1
ATOM 675 C C . ILE A 1 88 ? 6.625 7.242 -5.738 1 98 88 ILE A C 1
ATOM 677 O O . ILE A 1 88 ? 6.172 8.094 -4.969 1 98 88 ILE A O 1
ATOM 681 N N . PHE A 1 89 ? 6.039 6.055 -5.988 1 98.12 89 PHE A N 1
ATOM 682 C CA . PHE A 1 89 ? 4.793 5.719 -5.305 1 98.12 89 PHE A CA 1
ATOM 683 C C . PHE A 1 89 ? 5.016 4.598 -4.297 1 98.12 89 PHE A C 1
ATOM 685 O O . PHE A 1 89 ? 5.965 3.822 -4.422 1 98.12 89 PHE A O 1
ATOM 692 N N . GLY A 1 90 ? 4.172 4.539 -3.293 1 96.56 90 GLY A N 1
ATOM 693 C CA . GLY A 1 90 ? 4.117 3.494 -2.283 1 96.56 90 GLY A CA 1
ATOM 694 C C . GLY A 1 90 ? 2.783 3.428 -1.565 1 96.56 90 GLY A C 1
ATOM 695 O O . GLY A 1 90 ? 1.817 4.074 -1.978 1 96.56 90 GLY A O 1
ATOM 696 N N . ALA A 1 91 ? 2.711 2.662 -0.589 1 94.31 91 ALA A N 1
ATOM 697 C CA . ALA A 1 91 ? 1.457 2.359 0.098 1 94.31 91 ALA A CA 1
ATOM 698 C C . ALA A 1 91 ? 0.92 3.59 0.825 1 94.31 91 ALA A C 1
ATOM 700 O O . ALA A 1 91 ? -0.284 3.855 0.802 1 94.31 91 ALA A O 1
ATOM 701 N N . ASN A 1 92 ? 1.765 4.184 1.533 1 97.19 92 ASN A N 1
ATOM 702 C CA . ASN A 1 92 ? 1.54 5.367 2.355 1 97.19 92 ASN A CA 1
ATOM 703 C C . ASN A 1 92 ? 2.852 6.07 2.697 1 97.19 92 ASN A C 1
ATOM 705 O O . ASN A 1 92 ? 3.932 5.551 2.412 1 97.19 92 ASN A O 1
ATOM 709 N N . MET A 1 93 ? 2.707 7.199 3.203 1 98 93 MET A N 1
ATOM 710 C CA . MET A 1 93 ? 3.9 8.008 3.443 1 98 93 MET A CA 1
ATOM 711 C C . MET A 1 93 ? 4.805 7.344 4.477 1 98 93 MET A C 1
ATOM 713 O O . MET A 1 93 ? 6.031 7.363 4.34 1 98 93 MET A O 1
ATOM 717 N N . THR A 1 94 ? 4.254 6.719 5.508 1 98.06 94 THR A N 1
ATOM 718 C CA . THR A 1 94 ? 5.059 6.082 6.547 1 98.06 94 THR A CA 1
ATOM 719 C C . THR A 1 94 ? 5.891 4.945 5.961 1 98.06 94 THR A C 1
ATOM 721 O O . THR A 1 94 ? 7.102 4.875 6.188 1 98.06 94 THR A O 1
ATOM 724 N N . SER A 1 95 ? 5.27 4.113 5.184 1 97.5 95 SER A N 1
ATOM 725 C CA . SER A 1 95 ? 5.977 3.002 4.559 1 97.5 95 SER A CA 1
ATOM 726 C C . SER A 1 95 ? 7.055 3.5 3.602 1 97.5 95 SER A C 1
ATOM 728 O O . SER A 1 95 ? 8.156 2.943 3.551 1 97.5 95 SER A O 1
ATOM 730 N N . LEU A 1 96 ? 6.766 4.5 2.84 1 97.19 96 LEU A N 1
ATOM 731 C CA . LEU A 1 96 ? 7.738 5.086 1.926 1 97.19 96 LEU A CA 1
ATOM 732 C C . LEU A 1 96 ? 8.938 5.641 2.689 1 97.19 96 LEU A C 1
ATOM 734 O O . LEU A 1 96 ? 10.078 5.496 2.25 1 97.19 96 LEU A O 1
ATOM 738 N N . THR A 1 97 ? 8.633 6.309 3.785 1 98.5 97 THR A N 1
ATOM 739 C CA . THR A 1 97 ? 9.711 6.883 4.578 1 98.5 97 THR A CA 1
ATOM 740 C C . THR A 1 97 ? 10.586 5.789 5.176 1 98.5 97 THR A C 1
ATOM 742 O O . THR A 1 97 ? 11.812 5.914 5.207 1 98.5 97 THR A O 1
ATOM 745 N N . PHE A 1 98 ? 10 4.695 5.633 1 97.88 98 PHE A N 1
ATOM 746 C CA . PHE A 1 98 ? 10.797 3.566 6.105 1 97.88 98 PHE A CA 1
ATOM 747 C C . PHE A 1 98 ? 11.68 3.023 4.988 1 97.88 98 PHE A C 1
ATOM 749 O O . PHE A 1 98 ? 12.875 2.789 5.195 1 97.88 98 PHE A O 1
ATOM 756 N N . GLN A 1 99 ? 11.109 2.854 3.824 1 96.75 99 GLN A N 1
ATOM 757 C CA . GLN A 1 99 ? 11.852 2.334 2.682 1 96.75 99 GLN A CA 1
ATOM 758 C C . GLN A 1 99 ? 13 3.26 2.307 1 96.75 99 GLN A C 1
ATOM 760 O O . GLN A 1 99 ? 14.133 2.809 2.129 1 96.75 99 GLN A O 1
ATOM 765 N N . LEU A 1 100 ? 12.711 4.523 2.215 1 97.69 100 LEU A N 1
ATOM 766 C CA . LEU A 1 100 ? 13.719 5.504 1.823 1 97.69 100 LEU A CA 1
ATOM 767 C C . LEU A 1 100 ? 14.781 5.652 2.904 1 97.69 100 LEU A C 1
ATOM 769 O O . LEU A 1 100 ? 15.961 5.844 2.6 1 97.69 100 LEU A O 1
ATOM 773 N N . SER A 1 101 ? 14.352 5.566 4.168 1 98.25 101 SER A N 1
ATOM 774 C CA . SER A 1 101 ? 15.32 5.676 5.254 1 98.25 101 SER A CA 1
ATOM 775 C C . SER A 1 101 ? 16.359 4.555 5.188 1 98.25 101 SER A C 1
ATOM 777 O O . SER A 1 101 ? 17.531 4.777 5.449 1 98.25 101 SER A O 1
ATOM 779 N N . ARG A 1 102 ? 15.898 3.344 4.773 1 96.38 102 ARG A N 1
ATOM 780 C CA . ARG A 1 102 ? 16.828 2.219 4.656 1 96.38 102 ARG A CA 1
ATOM 781 C C . ARG A 1 102 ? 17.781 2.412 3.479 1 96.38 102 ARG A C 1
ATOM 783 O O . ARG A 1 102 ? 18.938 2.018 3.547 1 96.38 102 ARG A O 1
ATOM 790 N N . ALA A 1 103 ? 17.25 2.982 2.428 1 96.62 103 ALA A N 1
ATOM 791 C CA . ALA A 1 103 ? 18.078 3.225 1.244 1 96.62 103 ALA A CA 1
ATOM 792 C C . ALA A 1 103 ? 19.062 4.355 1.489 1 96.62 103 ALA A C 1
ATOM 794 O O . ALA A 1 103 ? 20.25 4.215 1.197 1 96.62 103 ALA A O 1
ATOM 795 N N . ILE A 1 104 ? 18.609 5.445 2.08 1 97.94 104 ILE A N 1
ATOM 796 C CA . ILE A 1 104 ? 19.391 6.66 2.271 1 97.94 104 ILE A CA 1
ATOM 797 C C . ILE A 1 104 ? 20.5 6.402 3.301 1 97.94 104 ILE A C 1
ATOM 799 O O . ILE A 1 104 ? 21.609 6.922 3.176 1 97.94 104 ILE A O 1
ATOM 803 N N . SER A 1 105 ? 20.234 5.562 4.281 1 97.62 105 SER A N 1
ATOM 804 C CA . SER A 1 105 ? 21.156 5.395 5.406 1 97.62 105 SER A CA 1
ATOM 805 C C . SER A 1 105 ? 22.188 4.312 5.117 1 97.62 105 SER A C 1
ATOM 807 O O . SER A 1 105 ? 23.031 4.004 5.969 1 97.62 105 SER A O 1
ATOM 809 N N . ARG A 1 106 ? 22.094 3.656 3.986 1 94.38 106 ARG A N 1
ATOM 810 C CA . ARG A 1 106 ? 22.938 2.5 3.688 1 94.38 106 ARG A CA 1
ATOM 811 C C . ARG A 1 106 ? 24.422 2.828 3.889 1 94.38 106 ARG A C 1
ATOM 813 O O . ARG A 1 106 ? 25.188 1.976 4.324 1 94.38 106 ARG A O 1
ATOM 820 N N . GLU A 1 107 ? 24.859 4.094 3.664 1 93.81 107 GLU A N 1
ATOM 821 C CA . GLU A 1 107 ? 26.266 4.441 3.711 1 93.81 107 GLU A CA 1
ATOM 822 C C . GLU A 1 107 ? 26.609 5.211 4.984 1 93.81 107 GLU A C 1
ATOM 824 O O . GLU A 1 107 ? 27.719 5.727 5.129 1 93.81 107 GLU A O 1
ATOM 829 N N . TRP A 1 108 ? 25.578 5.41 5.836 1 97.56 108 TRP A N 1
ATOM 830 C CA . TRP A 1 108 ? 25.859 6.078 7.102 1 97.56 108 TRP A CA 1
ATOM 831 C C . TRP A 1 108 ? 26.875 5.297 7.922 1 97.56 108 TRP A C 1
ATOM 833 O O . TRP A 1 108 ? 26.984 4.074 7.789 1 97.56 108 TRP A O 1
ATOM 843 N N . GLN A 1 109 ? 27.641 5.977 8.664 1 97.19 109 GLN A N 1
ATOM 844 C CA . GLN A 1 109 ? 28.656 5.398 9.531 1 97.19 109 GLN A CA 1
ATOM 845 C C . GLN A 1 109 ? 28.422 5.773 10.992 1 97.19 109 GLN A C 1
ATOM 847 O O . GLN A 1 109 ? 27.672 6.691 11.281 1 97.19 109 GLN A O 1
ATOM 852 N N . GLU A 1 110 ? 29.125 5.031 11.797 1 97.69 110 GLU A N 1
ATOM 853 C CA . GLU A 1 110 ? 29.094 5.348 13.219 1 97.69 110 GLU A CA 1
ATOM 854 C C . GLU A 1 110 ? 29.531 6.785 13.477 1 97.69 110 GLU A C 1
ATOM 856 O O . GLU A 1 110 ? 30.547 7.227 12.938 1 97.69 110 GLU A O 1
ATOM 861 N N . GLY A 1 111 ? 28.734 7.473 14.18 1 97.81 111 GLY A N 1
ATOM 862 C CA . GLY A 1 111 ? 29.109 8.836 14.531 1 97.81 111 GLY A CA 1
ATOM 863 C C . GLY A 1 111 ? 28.453 9.875 13.641 1 97.81 111 GLY A C 1
ATOM 864 O O . GLY A 1 111 ? 28.406 11.055 13.984 1 97.81 111 GLY A O 1
ATOM 865 N N . ASP A 1 112 ? 27.938 9.43 12.477 1 98.69 112 ASP A N 1
ATOM 866 C CA . ASP A 1 112 ? 27.125 10.352 11.688 1 98.69 112 ASP A CA 1
ATOM 867 C C . ASP A 1 112 ? 25.938 10.867 12.5 1 98.69 112 ASP A C 1
ATOM 869 O O . ASP A 1 112 ? 25.531 10.25 13.484 1 98.69 112 ASP A O 1
ATOM 873 N N . GLU A 1 113 ? 25.469 12.047 12.102 1 98.81 113 GLU A N 1
ATOM 874 C CA . GLU A 1 113 ? 24.391 12.664 12.859 1 98.81 113 GLU A CA 1
ATOM 875 C C . GLU A 1 113 ? 23.156 12.898 11.977 1 98.81 113 GLU A C 1
ATOM 877 O O . GLU A 1 113 ? 23.297 13.266 10.805 1 98.81 113 GLU A O 1
ATOM 882 N N . ILE A 1 114 ? 22.062 12.625 12.531 1 98.81 114 ILE A N 1
ATOM 883 C CA . ILE A 1 114 ? 20.781 12.906 11.914 1 98.81 114 ILE A CA 1
ATOM 884 C C . ILE A 1 114 ? 19.953 13.812 12.828 1 98.81 114 ILE A C 1
ATOM 886 O O . ILE A 1 114 ? 20.047 13.719 14.047 1 98.81 114 ILE A O 1
ATOM 890 N N . ILE A 1 115 ? 19.188 14.695 12.234 1 98.94 115 ILE A N 1
ATOM 891 C CA . ILE A 1 115 ? 18.359 15.625 13.008 1 98.94 115 ILE A CA 1
ATOM 892 C C . ILE A 1 115 ? 16.891 15.469 12.617 1 98.94 115 ILE A C 1
ATOM 894 O O . ILE A 1 115 ? 16.562 15.508 11.43 1 98.94 115 ILE A O 1
ATOM 898 N N . VAL A 1 116 ? 16.062 15.18 13.578 1 98.88 116 VAL A N 1
ATOM 899 C CA . VAL A 1 116 ? 14.609 15.164 13.414 1 98.88 116 VAL A CA 1
ATOM 900 C C . VAL A 1 116 ? 13.984 16.312 14.195 1 98.88 116 VAL A C 1
ATOM 902 O O . VAL A 1 116 ? 14.688 17.078 14.859 1 98.88 116 VAL A O 1
ATOM 905 N N . SER A 1 117 ? 12.672 16.484 14.07 1 98.62 117 SER A N 1
ATOM 906 C CA . SER A 1 117 ? 12.055 17.625 14.742 1 98.62 117 SER A CA 1
ATOM 907 C C . SER A 1 117 ? 10.984 17.172 15.727 1 98.62 117 SER A C 1
ATOM 909 O O . SER A 1 117 ? 10.312 16.172 15.508 1 98.62 117 SER A O 1
ATOM 911 N N . ALA A 1 118 ? 10.773 17.953 16.75 1 98.44 118 ALA A N 1
ATOM 912 C CA . ALA A 1 118 ? 9.734 17.688 17.734 1 98.44 118 ALA A CA 1
ATOM 913 C C . ALA A 1 118 ? 8.352 17.984 17.172 1 98.44 118 ALA A C 1
ATOM 915 O O . ALA A 1 118 ? 7.336 17.578 17.719 1 98.44 118 ALA A O 1
ATOM 916 N N . LEU A 1 119 ? 8.328 18.641 16.031 1 98.19 119 LEU A N 1
ATOM 917 C CA . LEU A 1 119 ? 7.07 19.031 15.406 1 98.19 119 LEU A CA 1
ATOM 918 C C . LEU A 1 119 ? 6.508 17.906 14.547 1 98.19 119 LEU A C 1
ATOM 920 O O . LEU A 1 119 ? 5.336 17.938 14.164 1 98.19 119 LEU A O 1
ATOM 924 N N . ASP A 1 120 ? 7.266 16.891 14.367 1 98.62 120 ASP A N 1
ATOM 925 C CA . ASP A 1 120 ? 6.988 15.93 13.297 1 98.62 120 ASP A CA 1
ATOM 926 C C . ASP A 1 120 ? 6.023 14.852 13.773 1 98.62 120 ASP A C 1
ATOM 928 O O . ASP A 1 120 ? 6.051 14.445 14.938 1 98.62 120 ASP A O 1
ATOM 932 N N . HIS A 1 121 ? 5.152 14.461 12.828 1 98.62 121 HIS A N 1
ATOM 933 C CA . HIS A 1 121 ? 4.594 13.117 12.891 1 98.62 121 HIS A CA 1
ATOM 934 C C . HIS A 1 121 ? 5.695 12.062 12.945 1 98.62 121 HIS A C 1
ATOM 936 O O . HIS A 1 121 ? 6.711 12.18 12.258 1 98.62 121 HIS A O 1
ATOM 942 N N . TYR A 1 122 ? 5.539 11.023 13.648 1 98.69 122 TYR A N 1
ATOM 943 C CA . TYR A 1 122 ? 6.637 10.125 13.969 1 98.69 122 TYR A CA 1
ATOM 944 C C . TYR A 1 122 ? 6.941 9.195 12.797 1 98.69 122 TYR A C 1
ATOM 946 O O . TYR A 1 122 ? 7.949 8.484 12.805 1 98.69 122 TYR A O 1
ATOM 954 N N . SER A 1 123 ? 6.18 9.195 11.758 1 98.5 123 SER A N 1
ATOM 955 C CA . SER A 1 123 ? 6.641 8.57 10.516 1 98.5 123 SER A CA 1
ATOM 956 C C . SER A 1 123 ? 7.945 9.195 10.039 1 98.5 123 SER A C 1
ATOM 958 O O . SER A 1 123 ? 8.766 8.523 9.414 1 98.5 123 SER A O 1
ATOM 960 N N . ASN A 1 124 ? 8.117 10.469 10.367 1 98.81 124 ASN A N 1
ATOM 961 C CA . ASN A 1 124 ? 9.305 11.211 9.961 1 98.81 124 ASN A CA 1
ATOM 962 C C . ASN A 1 124 ? 10.281 11.383 11.117 1 98.81 124 ASN A C 1
ATOM 964 O O . ASN A 1 124 ? 11.102 12.305 11.109 1 98.81 124 ASN A O 1
ATOM 968 N N . VAL A 1 125 ? 10.141 10.617 12.18 1 98.81 125 VAL A N 1
ATOM 969 C CA . VAL A 1 125 ? 11.047 10.594 13.328 1 98.81 125 VAL A CA 1
ATOM 970 C C . VAL A 1 125 ? 11.555 9.172 13.547 1 98.81 125 VAL A C 1
ATOM 972 O O . VAL A 1 125 ? 12.742 8.898 13.359 1 98.81 125 VAL A O 1
ATOM 975 N N . SER A 1 126 ? 10.641 8.281 13.766 1 98.75 126 SER A N 1
ATOM 976 C CA . SER A 1 126 ? 10.992 6.914 14.133 1 98.75 126 SER A CA 1
ATOM 977 C C . SER A 1 126 ? 11.727 6.211 12.992 1 98.75 126 SER A C 1
ATOM 979 O O . SER A 1 126 ? 12.602 5.379 13.234 1 98.75 126 SER A O 1
ATOM 981 N N . SER A 1 127 ? 11.352 6.441 11.742 1 98.62 127 SER A N 1
ATOM 982 C CA . SER A 1 127 ? 12.023 5.82 10.602 1 98.62 127 SER A CA 1
ATOM 983 C C . SER A 1 127 ? 13.516 6.141 10.602 1 98.62 127 SER A C 1
ATOM 985 O O . SER A 1 127 ? 14.344 5.258 10.375 1 98.62 127 SER A O 1
ATOM 987 N N . TRP A 1 128 ? 13.82 7.363 10.914 1 98.81 128 TRP A N 1
ATOM 988 C CA . TRP A 1 128 ? 15.211 7.809 10.922 1 98.81 128 TRP A CA 1
ATOM 989 C C . TRP A 1 128 ? 15.922 7.355 12.195 1 98.81 128 TRP A C 1
ATOM 991 O O . TRP A 1 128 ? 17.109 7.016 12.164 1 98.81 128 TRP A O 1
ATOM 1001 N N . GLN A 1 129 ? 15.164 7.352 13.312 1 98.69 129 GLN A N 1
ATOM 1002 C CA . GLN A 1 129 ? 15.734 6.832 14.555 1 98.69 129 GLN A CA 1
ATOM 1003 C C . GLN A 1 129 ? 16.156 5.375 14.398 1 98.69 129 GLN A C 1
ATOM 1005 O O . GLN A 1 129 ? 17.234 4.984 14.859 1 98.69 129 GLN A O 1
ATOM 1010 N N . GLN A 1 130 ? 15.336 4.621 13.781 1 97.56 130 GLN A N 1
ATOM 1011 C CA . GLN A 1 130 ? 15.633 3.201 13.609 1 97.56 130 GLN A CA 1
ATOM 1012 C C . GLN A 1 130 ? 16.766 2.994 12.602 1 97.56 130 GLN A C 1
ATOM 1014 O O . GLN A 1 130 ? 17.594 2.102 12.773 1 97.56 130 GLN A O 1
ATOM 1019 N N . ALA A 1 131 ? 16.781 3.793 11.523 1 97.69 131 ALA A N 1
ATOM 1020 C CA . ALA A 1 131 ? 17.906 3.752 10.594 1 97.69 131 ALA A CA 1
ATOM 1021 C C . ALA A 1 131 ? 19.219 4.098 11.305 1 97.69 131 ALA A C 1
ATOM 1023 O O . ALA A 1 131 ? 20.234 3.447 11.086 1 97.69 131 ALA A O 1
ATOM 1024 N N . ALA A 1 132 ? 19.188 5.152 12.148 1 98.5 132 ALA A N 1
ATOM 1025 C CA . ALA A 1 132 ? 20.359 5.574 12.914 1 98.5 132 ALA A CA 1
ATOM 1026 C C . ALA A 1 132 ? 20.812 4.469 13.852 1 98.5 132 ALA A C 1
ATOM 1028 O O . ALA A 1 132 ? 22.016 4.23 13.992 1 98.5 132 ALA A O 1
ATOM 1029 N N . GLU A 1 133 ? 19.844 3.809 14.477 1 96.94 133 GLU A N 1
ATOM 1030 C CA . GLU A 1 133 ? 20.172 2.703 15.375 1 96.94 133 GLU A CA 1
ATOM 1031 C C . GLU A 1 133 ? 20.906 1.588 14.633 1 96.94 133 GLU A C 1
ATOM 1033 O O . GLU A 1 133 ? 21.906 1.06 15.133 1 96.94 133 GLU A O 1
ATOM 1038 N N . ASP A 1 134 ? 20.453 1.246 13.484 1 94.5 134 ASP A N 1
ATOM 1039 C CA . ASP A 1 134 ? 21.031 0.171 12.688 1 94.5 134 ASP A CA 1
ATOM 1040 C C . ASP A 1 134 ? 22.469 0.513 12.266 1 94.5 134 ASP A C 1
ATOM 1042 O O . ASP A 1 134 ? 23.297 -0.379 12.109 1 94.5 134 ASP A O 1
ATOM 1046 N N . LYS A 1 135 ? 22.766 1.865 12.156 1 96.19 135 LYS A N 1
ATOM 1047 C CA . LYS A 1 135 ? 24.031 2.27 11.555 1 96.19 135 LYS A CA 1
ATOM 1048 C C . LYS A 1 135 ? 24.969 2.852 12.602 1 96.19 135 LYS A C 1
ATOM 1050 O O . LYS A 1 135 ? 26.141 3.146 12.305 1 96.19 135 LYS A O 1
ATOM 1055 N N . GLY A 1 136 ? 24.484 3.014 13.828 1 97.25 136 GLY A N 1
ATOM 1056 C CA . GLY A 1 136 ? 25.297 3.607 14.883 1 97.25 136 GLY A CA 1
ATOM 1057 C C . GLY A 1 136 ? 25.391 5.117 14.781 1 97.25 136 GLY A C 1
ATOM 1058 O O . GLY A 1 136 ? 26.344 5.719 15.273 1 97.25 136 GLY A O 1
ATOM 1059 N N . ALA A 1 137 ? 24.469 5.746 14.086 1 98.5 137 ALA A N 1
ATOM 1060 C CA . ALA A 1 137 ? 24.406 7.203 13.969 1 98.5 137 ALA A CA 1
ATOM 1061 C C . ALA A 1 137 ? 23.75 7.828 15.195 1 98.5 137 ALA A C 1
ATOM 1063 O O . ALA A 1 137 ? 23.062 7.137 15.961 1 98.5 137 ALA A O 1
ATOM 1064 N N . VAL A 1 138 ? 23.953 9.102 15.383 1 98.69 138 VAL A N 1
ATOM 1065 C CA . VAL A 1 138 ? 23.406 9.844 16.516 1 98.69 138 VAL A CA 1
ATOM 1066 C C . VAL A 1 138 ? 22.203 10.656 16.062 1 98.69 138 VAL A C 1
ATOM 1068 O O . VAL A 1 138 ? 22.234 11.312 15.023 1 98.69 138 VAL A O 1
ATOM 1071 N N . VAL A 1 139 ? 21.156 10.609 16.844 1 98.81 139 VAL A N 1
ATOM 1072 C CA . VAL A 1 139 ? 19.938 11.344 16.516 1 98.81 139 VAL A CA 1
ATOM 1073 C C . VAL A 1 139 ? 19.797 12.562 17.422 1 98.81 139 VAL A C 1
ATOM 1075 O O . VAL A 1 139 ? 19.891 12.453 18.641 1 98.81 139 VAL A O 1
ATOM 1078 N N . HIS A 1 140 ? 19.656 13.695 16.828 1 98.88 140 HIS A N 1
ATOM 1079 C CA . HIS A 1 140 ? 19.281 14.922 17.516 1 98.88 140 HIS A CA 1
ATOM 1080 C C . HIS A 1 140 ? 17.844 15.312 17.188 1 98.88 140 HIS A C 1
ATOM 1082 O O . HIS A 1 140 ? 17.312 14.922 16.156 1 98.88 140 HIS A O 1
ATOM 1088 N N . GLN A 1 141 ? 17.219 15.992 18.078 1 98.81 141 GLN A N 1
ATOM 1089 C CA . GLN A 1 141 ? 15.867 16.484 17.844 1 98.81 141 GLN A CA 1
ATOM 1090 C C . GLN A 1 141 ? 15.766 17.984 18.078 1 98.81 141 GLN A C 1
ATOM 1092 O O . GLN A 1 141 ? 16.094 18.469 19.172 1 98.81 141 GLN A O 1
ATOM 1097 N N . VAL A 1 142 ? 15.32 18.688 17.109 1 98.75 142 VAL A N 1
ATOM 1098 C CA . VAL A 1 142 ? 15.102 20.125 17.219 1 98.75 142 VAL A CA 1
ATOM 1099 C C . VAL A 1 142 ? 13.844 20.391 18.047 1 98.75 142 VAL A C 1
ATOM 1101 O O . VAL A 1 142 ? 12.812 19.75 17.828 1 98.75 142 VAL A O 1
ATOM 1104 N N . ARG A 1 143 ? 13.852 21.344 18.891 1 98.5 143 ARG A N 1
ATOM 1105 C CA . ARG A 1 143 ? 12.711 21.672 19.734 1 98.5 143 ARG A CA 1
ATOM 1106 C C . ARG A 1 143 ? 11.773 22.641 19.047 1 98.5 143 ARG A C 1
ATOM 1108 O O . ARG A 1 143 ? 12.086 23.172 17.984 1 98.5 143 ARG A O 1
ATOM 1115 N N . ILE A 1 144 ? 10.68 22.859 19.625 1 98.12 144 ILE A N 1
ATOM 1116 C CA . ILE A 1 144 ? 9.719 23.844 19.141 1 98.12 144 ILE A CA 1
ATOM 1117 C C . ILE A 1 144 ? 9.742 25.078 20.047 1 98.12 144 ILE A C 1
ATOM 1119 O O . ILE A 1 144 ? 10.188 25 21.203 1 98.12 144 ILE A O 1
ATOM 1123 N N . ASN A 1 145 ? 9.32 26.156 19.469 1 98.31 145 ASN A N 1
ATOM 1124 C CA . ASN A 1 145 ? 8.969 27.312 20.281 1 98.31 145 ASN A CA 1
ATOM 1125 C C . ASN A 1 145 ? 7.625 27.125 20.984 1 98.31 145 ASN A C 1
ATOM 1127 O O . ASN A 1 145 ? 6.578 27.125 20.328 1 98.31 145 ASN A O 1
ATOM 1131 N N . GLU A 1 146 ? 7.645 27.016 22.234 1 97.06 146 GLU A N 1
ATOM 1132 C CA . GLU A 1 146 ? 6.445 26.609 22.953 1 97.06 146 GLU A CA 1
ATOM 1133 C C . GLU A 1 146 ? 5.379 27.703 22.906 1 97.06 146 GLU A C 1
ATOM 1135 O O . GLU A 1 146 ? 4.188 27.422 23.047 1 97.06 146 GLU A O 1
ATOM 1140 N N . ASP A 1 147 ? 5.812 28.969 22.656 1 96.19 147 ASP A N 1
ATOM 1141 C CA . ASP A 1 147 ? 4.867 30.078 22.656 1 96.19 147 ASP A CA 1
ATOM 1142 C C . ASP A 1 147 ? 3.936 30 21.453 1 96.19 147 ASP A C 1
ATOM 1144 O O . ASP A 1 147 ? 2.754 30.344 21.547 1 96.19 147 ASP A O 1
ATOM 1148 N N . ASP A 1 148 ? 4.484 29.516 20.344 1 96.88 148 ASP A N 1
ATOM 1149 C CA . ASP A 1 148 ? 3.656 29.547 19.141 1 96.88 148 ASP A CA 1
ATOM 1150 C C . ASP A 1 148 ? 3.75 28.234 18.375 1 96.88 148 ASP A C 1
ATOM 1152 O O . ASP A 1 148 ? 3.207 28.109 17.281 1 96.88 148 ASP A O 1
ATOM 1156 N N . CYS A 1 149 ? 4.449 27.266 18.938 1 98.06 149 CYS A N 1
ATOM 1157 C CA . CYS A 1 149 ? 4.574 25.906 18.406 1 98.06 149 CYS A CA 1
ATOM 1158 C C . CYS A 1 149 ? 5.223 25.922 17.031 1 98.06 149 CYS A C 1
ATOM 1160 O O . CYS A 1 149 ? 4.887 25.109 16.172 1 98.06 149 CYS A O 1
ATOM 1162 N N . THR A 1 150 ? 6.047 26.906 16.703 1 98.06 150 THR A N 1
ATOM 1163 C CA . THR A 1 150 ? 6.863 26.891 15.5 1 98.06 150 THR A CA 1
ATOM 1164 C C . THR A 1 150 ? 8.172 26.156 15.742 1 98.06 150 THR A C 1
ATOM 1166 O O . THR A 1 150 ? 8.523 25.859 16.891 1 98.06 150 THR A O 1
ATOM 1169 N N . LEU A 1 151 ? 8.836 25.766 14.672 1 98.38 151 LEU A N 1
ATOM 1170 C CA . LEU A 1 151 ? 10.133 25.125 14.797 1 98.38 151 LEU A CA 1
ATOM 1171 C C . LEU A 1 151 ? 11.203 26.109 15.242 1 98.38 151 LEU A C 1
ATOM 1173 O O . LEU A 1 151 ? 11.258 27.234 14.742 1 98.38 151 LEU A O 1
ATOM 1177 N N . ASP A 1 152 ? 12.047 25.719 16.203 1 98.62 152 ASP A N 1
ATOM 1178 C CA . ASP A 1 152 ? 13.148 26.547 16.688 1 98.62 152 ASP A CA 1
ATOM 1179 C C . ASP A 1 152 ? 14.336 26.484 15.719 1 98.62 152 ASP A C 1
ATOM 1181 O O . ASP A 1 152 ? 15.273 25.703 15.938 1 98.62 152 ASP A O 1
ATOM 1185 N N . LEU A 1 153 ? 14.375 27.422 14.797 1 98.31 153 LEU A N 1
ATOM 1186 C CA . LEU A 1 153 ? 15.391 27.406 13.75 1 98.31 153 LEU A CA 1
ATOM 1187 C C . LEU A 1 153 ? 16.766 27.719 14.32 1 98.31 153 LEU A C 1
ATOM 1189 O O . LEU A 1 153 ? 17.781 27.25 13.812 1 98.31 153 LEU A O 1
ATOM 1193 N N . GLU A 1 154 ? 16.797 28.531 15.367 1 98.31 154 GLU A N 1
ATOM 1194 C CA . GLU A 1 154 ? 18.078 28.797 16.016 1 98.31 154 GLU A CA 1
ATOM 1195 C C . GLU A 1 154 ? 18.656 27.516 16.625 1 98.31 154 GLU A C 1
ATOM 1197 O O . GLU A 1 154 ? 19.859 27.281 16.531 1 98.31 154 GLU A O 1
ATOM 1202 N N . HIS A 1 155 ? 17.75 26.781 17.25 1 98.75 155 HIS A N 1
ATOM 1203 C CA . HIS A 1 155 ? 18.188 25.5 17.781 1 98.75 155 HIS A CA 1
ATOM 1204 C C . HIS A 1 155 ? 18.656 24.562 16.672 1 98.75 155 HIS A C 1
ATOM 1206 O O . HIS A 1 155 ? 19.641 23.844 16.828 1 98.75 155 HIS A O 1
ATOM 1212 N N . LEU A 1 156 ? 17.953 24.531 15.594 1 98.81 156 LEU A N 1
ATOM 1213 C CA . LEU A 1 156 ? 18.359 23.719 14.453 1 98.81 156 LEU A CA 1
ATOM 1214 C C . LEU A 1 156 ? 19.766 24.094 14.008 1 98.81 156 LEU A C 1
ATOM 1216 O O . LEU A 1 156 ? 20.609 23.203 13.812 1 98.81 156 LEU A O 1
ATOM 1220 N N . GLN A 1 157 ? 19.969 25.359 13.891 1 98.56 157 GLN A N 1
ATOM 1221 C CA . GLN A 1 157 ? 21.281 25.828 13.469 1 98.56 157 GLN A CA 1
ATOM 1222 C C . GLN A 1 157 ? 22.375 25.359 14.43 1 98.56 157 GLN A C 1
ATOM 1224 O O . GLN A 1 157 ? 23.453 24.969 13.992 1 98.56 157 GLN A O 1
ATOM 1229 N N . SER A 1 158 ? 22.078 25.359 15.664 1 98.69 158 SER A N 1
ATOM 1230 C CA . SER A 1 158 ? 23.062 25 16.688 1 98.69 158 SER A CA 1
ATOM 1231 C C . SER A 1 158 ? 23.391 23.516 16.641 1 98.69 158 SER A C 1
ATOM 1233 O O . SER A 1 158 ? 24.438 23.094 17.141 1 98.69 158 SER A O 1
ATOM 1235 N N . LEU A 1 159 ? 22.5 22.688 16.062 1 98.75 159 LEU A N 1
ATOM 1236 C CA . LEU A 1 159 ? 22.688 21.234 16.031 1 98.75 159 LEU A CA 1
ATOM 1237 C C . LEU A 1 159 ? 23.469 20.812 14.797 1 98.75 159 LEU A C 1
ATOM 1239 O O . LEU A 1 159 ? 23.984 19.688 14.742 1 98.75 159 LEU A O 1
ATOM 1243 N N . LEU A 1 160 ? 23.547 21.688 13.82 1 98.69 160 LEU A N 1
ATOM 1244 C CA . LEU A 1 160 ? 24.219 21.344 12.57 1 98.69 160 LEU A CA 1
ATOM 1245 C C . LEU A 1 160 ? 25.719 21.25 12.75 1 98.69 160 LEU A C 1
ATOM 1247 O O . LEU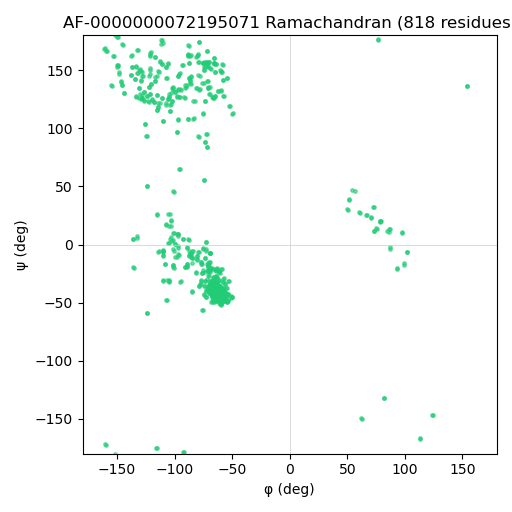 A 1 160 ? 26.312 22.062 13.484 1 98.69 160 LEU A O 1
ATOM 1251 N N . SER A 1 161 ? 26.328 20.297 12.117 1 98.38 161 SER A N 1
ATOM 1252 C CA . SER A 1 161 ? 27.766 20.094 12.125 1 98.38 161 SER A CA 1
ATOM 1253 C C . SER A 1 161 ? 28.25 19.422 10.844 1 98.38 161 SER A C 1
ATOM 1255 O O . SER A 1 161 ? 27.438 19.141 9.953 1 98.38 161 SER A O 1
ATOM 1257 N N . ASP A 1 162 ? 29.562 19.203 10.773 1 97.69 162 ASP A N 1
ATOM 1258 C CA . ASP A 1 162 ? 30.125 18.531 9.609 1 97.69 162 ASP A CA 1
ATOM 1259 C C . ASP A 1 162 ? 29.797 17.047 9.609 1 97.69 162 ASP A C 1
ATOM 1261 O O . ASP A 1 162 ? 29.984 16.359 8.602 1 97.69 162 ASP A O 1
ATOM 1265 N N . LYS A 1 163 ? 29.141 16.609 10.688 1 98.44 163 LYS A N 1
ATOM 1266 C CA . LYS A 1 163 ? 28.766 15.195 10.789 1 98.44 163 LYS A CA 1
ATOM 1267 C C . LYS A 1 163 ? 27.312 14.992 10.406 1 98.44 163 LYS A C 1
ATOM 1269 O O . LYS A 1 163 ? 26.859 13.859 10.234 1 98.44 163 LYS A O 1
ATOM 1274 N N . THR A 1 164 ? 26.578 16.047 10.266 1 98.81 164 THR A N 1
ATOM 1275 C CA . THR A 1 164 ? 25.172 15.93 9.93 1 98.81 164 THR A CA 1
ATOM 1276 C C . THR A 1 164 ? 24.984 15.352 8.531 1 98.81 164 THR A C 1
ATOM 1278 O O . THR A 1 164 ? 25.562 15.852 7.562 1 98.81 164 THR A O 1
ATOM 1281 N N . ARG A 1 165 ? 24.203 14.281 8.438 1 98.75 165 ARG A N 1
ATOM 1282 C CA . ARG A 1 165 ? 23.969 13.633 7.148 1 98.75 165 ARG A CA 1
ATOM 1283 C C . ARG A 1 165 ? 22.578 13.961 6.613 1 98.75 165 ARG A C 1
ATOM 1285 O O . ARG A 1 165 ? 22.375 14.016 5.398 1 98.75 165 ARG A O 1
ATOM 1292 N N . LEU A 1 166 ? 21.656 14.133 7.512 1 98.88 166 LEU A N 1
ATOM 1293 C CA . LEU A 1 166 ? 20.266 14.328 7.102 1 98.88 166 LEU A CA 1
ATOM 1294 C C . LEU A 1 166 ? 19.484 15.109 8.156 1 98.88 166 LEU A C 1
ATOM 1296 O O . LEU A 1 166 ? 19.656 14.891 9.352 1 98.88 166 LEU A O 1
ATOM 1300 N N . VAL A 1 167 ? 18.688 16.047 7.719 1 98.94 167 VAL A N 1
ATOM 1301 C CA . VAL A 1 167 ? 17.672 16.703 8.523 1 98.94 167 VAL A CA 1
ATOM 1302 C C . VAL A 1 167 ? 16.281 16.359 7.988 1 98.94 167 VAL A C 1
ATOM 1304 O O . VAL A 1 167 ? 15.992 16.594 6.812 1 98.94 167 VAL A O 1
ATOM 1307 N N . ALA A 1 168 ? 15.469 15.727 8.781 1 98.94 168 ALA A N 1
ATOM 1308 C CA . ALA A 1 168 ? 14.086 15.414 8.461 1 98.94 168 ALA A CA 1
ATOM 1309 C C . ALA A 1 168 ? 13.125 16.328 9.211 1 98.94 168 ALA A C 1
ATOM 1311 O O . ALA A 1 168 ? 13.195 16.453 10.438 1 98.94 168 ALA A O 1
ATOM 1312 N N . VAL A 1 169 ? 12.211 16.984 8.492 1 98.88 169 VAL A N 1
ATOM 1313 C CA . VAL A 1 169 ? 11.352 17.984 9.125 1 98.88 169 VAL A CA 1
ATOM 1314 C C . VAL A 1 169 ? 9.992 18.016 8.43 1 98.88 169 VAL A C 1
ATOM 1316 O O . VAL A 1 169 ? 9.891 17.688 7.246 1 98.88 169 VAL A O 1
ATOM 1319 N N . THR A 1 170 ? 8.961 18.281 9.156 1 98.81 170 THR A N 1
ATOM 1320 C CA . THR A 1 170 ? 7.629 18.438 8.594 1 98.81 170 THR A CA 1
ATOM 1321 C C . THR A 1 170 ? 7.473 19.812 7.938 1 98.81 170 THR A C 1
ATOM 1323 O O . THR A 1 170 ? 8.023 20.797 8.414 1 98.81 170 THR A O 1
ATOM 1326 N N . TYR A 1 171 ? 6.727 19.875 6.859 1 98.88 171 TYR A N 1
ATOM 1327 C CA . TYR A 1 171 ? 6.406 21.141 6.211 1 98.88 171 TYR A CA 1
ATOM 1328 C C . TYR A 1 171 ? 5.375 21.922 7.023 1 98.88 171 TYR A C 1
ATOM 1330 O O . TYR A 1 171 ? 5.434 23.156 7.094 1 98.88 171 TYR A O 1
ATOM 1338 N N . ALA A 1 172 ? 4.457 21.234 7.629 1 98.75 172 ALA A N 1
ATOM 1339 C CA . ALA A 1 172 ? 3.451 21.797 8.523 1 98.75 172 ALA A CA 1
ATOM 1340 C C . ALA A 1 172 ? 3.094 20.812 9.641 1 98.75 172 ALA A C 1
ATOM 1342 O O . ALA A 1 172 ? 2.992 19.609 9.398 1 98.75 172 ALA A O 1
ATOM 1343 N N . SER A 1 173 ? 2.92 21.328 10.828 1 98.62 173 SER A N 1
ATOM 1344 C CA . SER A 1 173 ? 2.52 20.5 11.953 1 98.62 173 SER A CA 1
ATOM 1345 C C . SER A 1 173 ? 1.127 19.922 11.742 1 98.62 173 SER A C 1
ATOM 1347 O O . SER A 1 173 ? 0.175 20.656 11.469 1 98.62 173 SER A O 1
ATOM 1349 N N . ASN A 1 174 ? 1.046 18.578 11.891 1 98.44 174 ASN A N 1
ATOM 1350 C CA . ASN A 1 174 ? -0.259 17.938 11.766 1 98.44 174 ASN A CA 1
ATOM 1351 C C . ASN A 1 174 ? -1.119 18.172 13.008 1 98.44 174 ASN A C 1
ATOM 1353 O O . ASN A 1 174 ? -2.297 17.812 13.023 1 98.44 174 ASN A O 1
ATOM 1357 N N . THR A 1 175 ? -0.585 18.828 14.016 1 98.62 175 THR A N 1
ATOM 1358 C CA . THR A 1 175 ? -1.288 19.031 15.281 1 98.62 175 THR A CA 1
ATOM 1359 C C . THR A 1 175 ? -1.737 20.469 15.422 1 98.62 175 THR A C 1
ATOM 1361 O O . THR A 1 175 ? -2.914 20.75 15.672 1 98.62 175 THR A O 1
ATOM 1364 N N . THR A 1 176 ? -0.799 21.422 15.141 1 98.44 176 THR A N 1
ATOM 1365 C CA . THR A 1 176 ? -1.09 22.828 15.414 1 98.44 176 THR A CA 1
ATOM 1366 C C . THR A 1 176 ? -1.308 23.594 14.109 1 98.44 176 THR A C 1
ATOM 1368 O O . THR A 1 176 ? -1.81 24.719 14.125 1 98.44 176 THR A O 1
ATOM 1371 N N . GLY A 1 177 ? -0.887 23.031 13.016 1 98.31 177 GLY A N 1
ATOM 1372 C CA . GLY A 1 177 ? -1.039 23.688 11.727 1 98.31 177 GLY A CA 1
ATOM 1373 C C . GLY A 1 177 ? 0.109 24.609 11.398 1 98.31 177 GLY A C 1
ATOM 1374 O O . GLY A 1 177 ? 0.178 25.156 10.289 1 98.31 177 GLY A O 1
ATOM 1375 N N . SER A 1 178 ? 1.077 24.797 12.297 1 97.94 178 SER A N 1
ATOM 1376 C CA . SER A 1 178 ? 2.199 25.703 12.07 1 97.94 178 SER A CA 1
ATOM 1377 C C . SER A 1 178 ? 3.002 25.297 10.844 1 97.94 178 SER A C 1
ATOM 1379 O O . SER A 1 178 ? 3.342 24.125 10.68 1 97.94 178 SER A O 1
ATOM 1381 N N . ILE A 1 179 ? 3.293 26.25 10.008 1 98.44 179 ILE A N 1
ATOM 1382 C CA . ILE A 1 179 ? 4.059 25.984 8.789 1 98.44 179 ILE A CA 1
ATOM 1383 C C . ILE A 1 179 ? 5.539 26.266 9.047 1 98.44 179 ILE A C 1
ATOM 1385 O O . ILE A 1 179 ? 5.891 27.266 9.664 1 98.44 179 ILE A O 1
ATOM 1389 N N . VAL A 1 180 ? 6.395 25.375 8.641 1 98.62 180 VAL A N 1
ATOM 1390 C CA . VAL A 1 180 ? 7.836 25.484 8.805 1 98.62 180 VAL A CA 1
ATOM 1391 C C . VAL A 1 180 ? 8.445 26.172 7.582 1 98.62 180 VAL A C 1
ATOM 1393 O O . VAL A 1 180 ? 8.055 25.891 6.445 1 98.62 180 VAL A O 1
ATOM 1396 N N . ASP A 1 181 ? 9.344 27.125 7.816 1 98.12 181 ASP A N 1
ATOM 1397 C CA . ASP A 1 181 ? 10.086 27.781 6.738 1 98.12 181 ASP A CA 1
ATOM 1398 C C . ASP A 1 181 ? 11.117 26.828 6.133 1 98.12 181 ASP A C 1
ATOM 1400 O O . ASP A 1 181 ? 12.312 26.953 6.398 1 98.12 181 ASP A O 1
ATOM 1404 N N . ILE A 1 182 ? 10.703 26 5.223 1 98.69 182 ILE A N 1
ATOM 1405 C CA . ILE A 1 182 ? 11.523 24.938 4.66 1 98.69 182 ILE A CA 1
ATOM 1406 C C . ILE A 1 182 ? 12.664 25.531 3.85 1 98.69 182 ILE A C 1
ATOM 1408 O O . ILE A 1 182 ? 13.766 24.969 3.805 1 98.69 182 ILE A O 1
ATOM 1412 N N . GLN A 1 183 ? 12.367 26.656 3.193 1 98.12 183 GLN A N 1
ATOM 1413 C CA . GLN A 1 183 ? 13.438 27.297 2.428 1 98.12 183 GLN A CA 1
ATOM 1414 C C . GLN A 1 183 ? 14.641 27.594 3.309 1 98.12 183 GLN A C 1
ATOM 1416 O O . GLN A 1 183 ? 15.781 27.297 2.939 1 98.12 183 GLN A O 1
ATOM 1421 N N . SER A 1 184 ? 14.375 28.188 4.445 1 98.38 184 SER A N 1
ATOM 1422 C CA . SER A 1 184 ? 15.445 28.5 5.391 1 98.38 184 SER A CA 1
ATOM 1423 C C . SER A 1 184 ? 16.125 27.219 5.887 1 98.38 184 SER A C 1
ATOM 1425 O O . SER A 1 184 ? 17.344 27.188 6.043 1 98.38 184 SER A O 1
ATOM 1427 N N . VAL A 1 185 ? 15.336 26.188 6.148 1 98.81 185 VAL A N 1
ATOM 1428 C CA . VAL A 1 185 ? 15.875 24.906 6.605 1 98.81 185 VAL A CA 1
ATOM 1429 C C . VAL A 1 185 ? 16.844 24.359 5.559 1 98.81 185 VAL A C 1
ATOM 1431 O O . VAL A 1 185 ? 17.969 23.969 5.883 1 98.81 185 VAL A O 1
ATOM 1434 N N . VAL A 1 186 ? 16.406 24.312 4.305 1 98.81 186 VAL A N 1
ATOM 1435 C CA . VAL A 1 186 ? 17.203 23.75 3.219 1 98.81 186 VAL A CA 1
ATOM 1436 C C . VAL A 1 186 ? 18.516 24.531 3.094 1 98.81 186 VAL A C 1
ATOM 1438 O O . VAL A 1 186 ? 19.594 23.922 2.963 1 98.81 186 VAL A O 1
ATOM 1441 N N . GLU A 1 187 ? 18.422 25.859 3.172 1 98.44 187 GLU A N 1
ATOM 1442 C CA . GLU A 1 187 ? 19.609 26.688 3.057 1 98.44 187 GLU A CA 1
ATOM 1443 C C . GLU A 1 187 ? 20.609 26.375 4.164 1 98.44 187 GLU A C 1
ATOM 1445 O O . GLU A 1 187 ? 21.812 26.203 3.898 1 98.44 187 GLU A O 1
ATOM 1450 N N . MET A 1 188 ? 20.172 26.281 5.406 1 98.31 188 MET A N 1
ATOM 1451 C CA . MET A 1 188 ? 21.031 26.016 6.551 1 98.31 188 MET A CA 1
ATOM 1452 C C . MET A 1 188 ? 21.656 24.625 6.445 1 98.31 188 MET A C 1
ATOM 1454 O O . MET A 1 188 ? 22.844 24.453 6.703 1 98.31 188 MET A O 1
ATOM 1458 N N . VAL A 1 189 ? 20.875 23.656 6.066 1 98.81 189 VAL A N 1
ATOM 1459 C CA . VAL A 1 189 ? 21.281 22.25 6.078 1 98.81 189 VAL A CA 1
ATOM 1460 C C . VAL A 1 189 ? 22.281 22 4.949 1 98.81 189 VAL A C 1
ATOM 1462 O O . VAL A 1 189 ? 23.266 21.281 5.137 1 98.81 189 VAL A O 1
ATOM 1465 N N . HIS A 1 190 ? 22.047 22.609 3.771 1 98.56 190 HIS A N 1
ATOM 1466 C CA . HIS A 1 190 ? 22.906 22.406 2.621 1 98.56 190 HIS A CA 1
ATOM 1467 C C . HIS A 1 190 ? 24.281 23.047 2.84 1 98.56 190 HIS A C 1
ATOM 1469 O O . HIS A 1 190 ? 25.266 22.625 2.246 1 98.56 190 HIS A O 1
ATOM 1475 N N . GLN A 1 191 ? 24.328 24.031 3.711 1 98.06 191 GLN A N 1
ATOM 1476 C CA . GLN A 1 191 ? 25.594 24.688 4.016 1 98.06 191 GLN A CA 1
ATOM 1477 C C . GLN A 1 191 ? 26.578 23.703 4.645 1 98.06 191 GLN A C 1
ATOM 1479 O O . GLN A 1 191 ? 27.797 23.859 4.484 1 98.06 191 GLN A O 1
ATOM 1484 N N . VAL A 1 192 ? 26.094 22.734 5.312 1 98.38 192 VAL A N 1
ATOM 1485 C CA . VAL A 1 192 ? 27 21.781 5.961 1 98.38 192 VAL A CA 1
ATOM 1486 C C . VAL A 1 192 ? 27.047 20.484 5.152 1 98.38 192 VAL A C 1
ATOM 1488 O O . VAL A 1 192 ? 27.547 19.469 5.633 1 98.38 192 VAL A O 1
ATOM 1491 N N . GLY A 1 193 ? 26.422 20.453 4 1 98.06 193 GLY A N 1
ATOM 1492 C CA . GLY A 1 193 ? 26.516 19.328 3.08 1 98.06 193 GLY A CA 1
ATOM 1493 C C . GLY A 1 193 ? 25.531 18.203 3.393 1 98.06 193 GLY A C 1
ATOM 1494 O O . GLY A 1 193 ? 25.656 17.094 2.871 1 98.06 193 GLY A O 1
ATOM 1495 N N . ALA A 1 194 ? 24.594 18.406 4.242 1 98.62 194 ALA A N 1
ATOM 1496 C CA . ALA A 1 194 ? 23.609 17.391 4.633 1 98.62 194 ALA A CA 1
ATOM 1497 C C . ALA A 1 194 ? 22.391 17.406 3.715 1 98.62 194 ALA A C 1
ATOM 1499 O O . ALA A 1 194 ? 22.203 18.359 2.951 1 98.62 194 ALA A O 1
ATOM 1500 N N . GLN A 1 195 ? 21.594 16.344 3.744 1 98.81 195 GLN A N 1
ATOM 1501 C CA . GLN A 1 195 ? 20.375 16.219 2.961 1 98.81 195 GLN A CA 1
ATOM 1502 C C . GLN A 1 195 ? 19.156 16.672 3.764 1 98.81 195 GLN A C 1
ATOM 1504 O O . GLN A 1 195 ? 19.188 16.672 4.996 1 98.81 195 GLN A O 1
ATOM 1509 N N . VAL A 1 196 ? 18.125 17.094 3.072 1 98.94 196 VAL A N 1
ATOM 1510 C CA . VAL A 1 196 ? 16.875 17.5 3.709 1 98.94 196 VAL A CA 1
ATOM 1511 C C . VAL A 1 196 ? 15.742 16.594 3.252 1 98.94 196 VAL A C 1
ATOM 1513 O O . VAL A 1 196 ? 15.516 16.422 2.049 1 98.94 196 VAL A O 1
ATOM 1516 N N . TYR A 1 197 ? 15.078 15.961 4.164 1 98.94 197 TYR A N 1
ATOM 1517 C CA . TYR A 1 197 ? 13.867 15.172 3.951 1 98.94 197 TYR A CA 1
ATOM 1518 C C . TYR A 1 197 ? 12.641 15.891 4.504 1 98.94 197 TYR A C 1
ATOM 1520 O O . TYR A 1 197 ? 12.547 16.125 5.711 1 98.94 197 TYR A O 1
ATOM 1528 N N . VAL A 1 198 ? 11.617 16.203 3.648 1 98.94 198 VAL A N 1
ATOM 1529 C CA . VAL A 1 198 ? 10.477 17.016 4.051 1 98.94 198 VAL A CA 1
ATOM 1530 C C . VAL A 1 198 ? 9.211 16.156 4.055 1 98.94 198 VAL A C 1
ATOM 1532 O O . VAL A 1 198 ? 8.867 15.547 3.045 1 98.94 198 VAL A O 1
ATOM 1535 N N . ASP A 1 199 ? 8.562 16.078 5.188 1 98.94 199 ASP A N 1
ATOM 1536 C CA . ASP A 1 199 ? 7.215 15.523 5.289 1 98.94 199 ASP A CA 1
ATOM 1537 C C . ASP A 1 199 ? 6.16 16.578 4.965 1 98.94 199 ASP A C 1
ATOM 1539 O O . ASP A 1 199 ? 5.875 17.453 5.789 1 98.94 199 ASP A O 1
ATOM 1543 N N . ALA A 1 200 ? 5.523 16.438 3.811 1 98.88 200 ALA A N 1
ATOM 1544 C CA . ALA A 1 200 ? 4.562 17.453 3.363 1 98.88 200 ALA A CA 1
ATOM 1545 C C . ALA A 1 200 ? 3.133 16.938 3.477 1 98.88 200 ALA A C 1
ATOM 1547 O O . ALA A 1 200 ? 2.211 17.5 2.887 1 98.88 200 ALA A O 1
ATOM 1548 N N . VAL A 1 201 ? 2.887 15.898 4.23 1 98.81 201 VAL A N 1
ATOM 1549 C CA . VAL A 1 201 ? 1.594 15.227 4.301 1 98.81 201 VAL A CA 1
ATOM 1550 C C . VAL A 1 201 ? 0.515 16.219 4.723 1 98.81 201 VAL A C 1
ATOM 1552 O O . VAL A 1 201 ? -0.537 16.312 4.086 1 98.81 201 VAL A O 1
ATOM 1555 N N . HIS A 1 202 ? 0.77 16.969 5.754 1 98.75 202 HIS A N 1
ATOM 1556 C CA . HIS A 1 202 ? -0.264 17.859 6.277 1 98.75 202 HIS A CA 1
ATOM 1557 C C . HIS A 1 202 ? -0.333 19.156 5.473 1 98.75 202 HIS A C 1
ATOM 1559 O O . HIS A 1 202 ? -1.36 19.828 5.473 1 98.75 202 HIS A O 1
ATOM 1565 N N . TYR A 1 203 ? 0.733 19.562 4.797 1 98.81 203 TYR A N 1
ATOM 1566 C CA . TYR A 1 203 ? 0.836 20.812 4.047 1 98.81 203 TYR A CA 1
ATOM 1567 C C . TYR A 1 203 ? 0.113 20.703 2.709 1 98.81 203 TYR A C 1
ATOM 1569 O O . TYR A 1 203 ? -0.553 21.641 2.279 1 98.81 203 TYR A O 1
ATOM 1577 N N . ALA A 1 204 ? 0.109 19.562 2.104 1 98.62 204 ALA A N 1
ATOM 1578 C CA . ALA A 1 204 ? -0.16 19.328 0.686 1 98.62 204 ALA A CA 1
ATOM 1579 C C . ALA A 1 204 ? -1.628 19.594 0.358 1 98.62 204 ALA A C 1
ATOM 1581 O O . ALA A 1 204 ? -1.955 20.047 -0.744 1 98.62 204 ALA A O 1
ATOM 1582 N N . PRO A 1 205 ? -2.582 19.297 1.255 1 98.25 205 PRO A N 1
ATOM 1583 C CA . PRO A 1 205 ? -3.977 19.594 0.916 1 98.25 205 PRO A CA 1
ATOM 1584 C C . PRO A 1 205 ? -4.285 21.078 0.893 1 98.25 205 PRO A C 1
ATOM 1586 O O . PRO A 1 205 ? -5.293 21.5 0.315 1 98.25 205 PRO A O 1
ATOM 1589 N N . HIS A 1 206 ? -3.416 21.922 1.493 1 98.56 206 HIS A N 1
ATOM 1590 C CA . HIS A 1 206 ? -3.754 23.312 1.751 1 98.56 206 HIS A CA 1
ATOM 1591 C C . HIS A 1 206 ? -2.947 24.25 0.858 1 98.56 206 HIS A C 1
ATOM 1593 O O . HIS A 1 206 ? -3.398 25.359 0.537 1 98.56 206 HIS A O 1
ATOM 1599 N N . HIS A 1 207 ? -1.73 23.797 0.538 1 98.12 207 HIS A N 1
ATOM 1600 C CA . HIS A 1 207 ? -0.832 24.609 -0.27 1 98.12 207 HIS A CA 1
ATOM 1601 C C . HIS A 1 207 ? -0.132 23.781 -1.334 1 98.12 207 HIS A C 1
ATOM 1603 O O . HIS A 1 207 ? 0.063 22.578 -1.152 1 98.12 207 HIS A O 1
ATOM 1609 N N . LEU A 1 208 ? 0.207 24.469 -2.385 1 97.25 208 LEU A N 1
ATOM 1610 C CA . LEU A 1 208 ? 0.977 23.781 -3.416 1 97.25 208 LEU A CA 1
ATOM 1611 C C . LEU A 1 208 ? 2.455 23.719 -3.045 1 97.25 208 LEU A C 1
ATOM 1613 O O . LEU A 1 208 ? 3.02 24.719 -2.58 1 97.25 208 LEU A O 1
ATOM 1617 N N . VAL A 1 209 ? 3.029 22.594 -3.215 1 98.19 209 VAL A N 1
ATOM 1618 C CA . VAL A 1 209 ? 4.457 22.391 -2.99 1 98.19 209 VAL A CA 1
ATOM 1619 C C . VAL A 1 209 ? 5.234 22.734 -4.262 1 98.19 209 VAL A C 1
ATOM 1621 O O . VAL A 1 209 ? 4.762 22.484 -5.371 1 98.19 209 VAL A O 1
ATOM 1624 N N . ASP A 1 210 ? 6.336 23.375 -4.172 1 98.75 210 ASP A N 1
ATOM 1625 C CA . ASP A 1 210 ? 7.293 23.609 -5.246 1 98.75 210 ASP A CA 1
ATOM 1626 C C . ASP A 1 210 ? 8.688 23.125 -4.863 1 98.75 210 ASP A C 1
ATOM 1628 O O . ASP A 1 210 ? 9.508 23.891 -4.367 1 98.75 210 ASP A O 1
ATOM 1632 N N . VAL A 1 211 ? 8.977 21.859 -5.25 1 98.81 211 VAL A N 1
ATOM 1633 C CA . VAL A 1 211 ? 10.227 21.25 -4.805 1 98.81 211 VAL A CA 1
ATOM 1634 C C . VAL A 1 211 ? 11.406 21.906 -5.508 1 98.81 211 VAL A C 1
ATOM 1636 O O . VAL A 1 211 ? 12.523 21.906 -4.988 1 98.81 211 VAL A O 1
ATOM 1639 N N . GLN A 1 212 ? 11.195 22.438 -6.668 1 98.5 212 GLN A N 1
ATOM 1640 C CA . GLN A 1 212 ? 12.266 23.141 -7.363 1 98.5 212 GLN A CA 1
ATOM 1641 C C . GLN A 1 212 ? 12.656 24.422 -6.617 1 98.5 212 GLN A C 1
ATOM 1643 O O . GLN A 1 212 ? 13.852 24.719 -6.473 1 98.5 212 GLN A O 1
ATOM 1648 N N . ALA A 1 213 ? 11.648 25.141 -6.141 1 98.44 213 ALA A N 1
ATOM 1649 C CA . ALA A 1 213 ? 11.922 26.359 -5.375 1 98.44 213 ALA A CA 1
ATOM 1650 C C . ALA A 1 213 ? 12.547 26.031 -4.023 1 98.44 213 ALA A C 1
ATOM 1652 O O . ALA A 1 213 ? 13.43 26.734 -3.549 1 98.44 213 ALA A O 1
ATOM 1653 N N . LEU A 1 214 ? 12.094 24.969 -3.361 1 98.5 214 LEU A N 1
ATOM 1654 C CA . LEU A 1 214 ? 12.578 24.578 -2.043 1 98.5 214 LEU A CA 1
ATOM 1655 C C . LEU A 1 214 ? 14.016 24.047 -2.123 1 98.5 214 LEU A C 1
ATOM 1657 O O . LEU A 1 214 ? 14.82 24.312 -1.232 1 98.5 214 LEU A O 1
ATOM 1661 N N . GLY A 1 215 ? 14.266 23.266 -3.146 1 98.38 215 GLY A N 1
ATOM 1662 C CA . GLY A 1 215 ? 15.578 22.672 -3.303 1 98.38 215 GLY A CA 1
ATOM 1663 C C . GLY A 1 215 ? 15.828 21.516 -2.342 1 98.38 215 GLY A C 1
ATOM 1664 O O . GLY A 1 215 ? 16.969 21.156 -2.082 1 98.38 215 GLY A O 1
ATOM 1665 N N . CYS A 1 216 ? 14.805 21 -1.703 1 98.75 216 CYS A N 1
ATOM 1666 C CA . CYS A 1 216 ? 14.977 19.875 -0.794 1 98.75 216 CYS A CA 1
ATOM 1667 C C . CYS A 1 216 ? 15.406 18.625 -1.552 1 98.75 216 CYS A C 1
ATOM 1669 O O . CYS A 1 216 ? 15.234 18.531 -2.77 1 98.75 216 CYS A O 1
ATOM 1671 N N . ASP A 1 217 ? 15.969 17.656 -0.874 1 98.81 217 ASP A N 1
ATOM 1672 C CA . ASP A 1 217 ? 16.484 16.438 -1.476 1 98.81 217 ASP A CA 1
ATOM 1673 C C . ASP A 1 217 ? 15.383 15.398 -1.649 1 98.81 217 ASP A C 1
ATOM 1675 O O . ASP A 1 217 ? 15.352 14.68 -2.65 1 98.81 217 ASP A O 1
ATOM 1679 N N . PHE A 1 218 ? 14.562 15.312 -0.688 1 98.81 218 PHE A N 1
ATOM 1680 C CA . PHE A 1 218 ? 13.43 14.391 -0.664 1 98.81 218 PHE A CA 1
ATOM 1681 C C . PHE A 1 218 ? 12.188 15.078 -0.11 1 98.81 218 PHE A C 1
ATOM 1683 O O . PHE A 1 218 ? 12.281 15.945 0.765 1 98.81 218 PHE A O 1
ATOM 1690 N N . LEU A 1 219 ? 11.062 14.719 -0.611 1 98.94 219 LEU A N 1
ATOM 1691 C CA . LEU A 1 219 ? 9.781 15.156 -0.073 1 98.94 219 LEU A CA 1
ATOM 1692 C C . LEU A 1 219 ? 8.727 14.062 -0.216 1 98.94 219 LEU A C 1
ATOM 1694 O O . LEU A 1 219 ? 8.672 13.383 -1.243 1 98.94 219 LEU A O 1
ATOM 1698 N N . ALA A 1 220 ? 7.91 13.836 0.802 1 98.81 220 ALA A N 1
ATOM 1699 C CA . ALA A 1 220 ? 6.863 12.812 0.753 1 98.81 220 ALA A CA 1
ATOM 1700 C C . ALA A 1 220 ? 5.512 13.391 1.158 1 98.81 220 ALA A C 1
ATOM 1702 O O . ALA A 1 220 ? 5.445 14.344 1.943 1 98.81 220 ALA A O 1
ATOM 1703 N N . CYS A 1 221 ? 4.473 12.891 0.621 1 98.75 221 CYS A N 1
ATOM 1704 C CA . CYS A 1 221 ? 3.104 13.234 0.995 1 98.75 221 CYS A CA 1
ATOM 1705 C C . CYS A 1 221 ? 2.168 12.047 0.793 1 98.75 221 CYS A C 1
ATOM 1707 O O . CYS A 1 221 ? 2.619 10.938 0.519 1 98.75 221 CYS A O 1
ATOM 1709 N N . SER A 1 222 ? 0.916 12.203 1.109 1 98.19 222 SER A N 1
ATOM 1710 C CA . SER A 1 222 ? -0.078 11.141 1.075 1 98.19 222 SER A CA 1
ATOM 1711 C C . SER A 1 222 ? -1.361 11.602 0.394 1 98.19 222 SER A C 1
ATOM 1713 O O . SER A 1 222 ? -2.02 12.531 0.863 1 98.19 222 SER A O 1
ATOM 1715 N N . ALA A 1 223 ? -1.783 10.859 -0.573 1 98.62 223 ALA A N 1
ATOM 1716 C CA . ALA A 1 223 ? -2.93 11.266 -1.379 1 98.62 223 ALA A CA 1
ATOM 1717 C C . ALA A 1 223 ? -4.207 11.289 -0.546 1 98.62 223 ALA A C 1
ATOM 1719 O O . ALA A 1 223 ? -5.09 12.125 -0.768 1 98.62 223 ALA A O 1
ATOM 1720 N N . TYR A 1 224 ? -4.332 10.406 0.468 1 97.69 224 TYR A N 1
ATOM 1721 C CA . TYR A 1 224 ? -5.586 10.312 1.205 1 97.69 224 TYR A CA 1
ATOM 1722 C C . TYR A 1 224 ? -5.816 11.562 2.049 1 97.69 224 TYR A C 1
ATOM 1724 O O . TYR A 1 224 ? -6.902 11.766 2.594 1 97.69 224 TYR A O 1
ATOM 1732 N N . LYS A 1 225 ? -4.781 12.461 2.105 1 98.19 225 LYS A N 1
ATOM 1733 C CA . LYS A 1 225 ? -4.938 13.727 2.822 1 98.19 225 LYS A CA 1
ATOM 1734 C C . LYS A 1 225 ? -5.453 14.82 1.895 1 98.19 225 LYS A C 1
ATOM 1736 O O . LYS A 1 225 ? -5.93 15.859 2.357 1 98.19 225 LYS A O 1
ATOM 1741 N N . PHE A 1 226 ? -5.301 14.633 0.586 1 98.44 226 PHE A N 1
ATOM 1742 C CA . PHE A 1 226 ? -5.758 15.656 -0.351 1 98.44 226 PHE A CA 1
ATOM 1743 C C . PHE A 1 226 ? -6.742 15.062 -1.354 1 98.44 226 PHE A C 1
ATOM 1745 O O . PHE A 1 226 ? -6.566 15.219 -2.566 1 98.44 226 PHE A O 1
ATOM 1752 N N . PHE A 1 227 ? -7.699 14.391 -0.771 1 98.69 227 PHE A N 1
ATOM 1753 C CA . PHE A 1 227 ? -8.953 14.047 -1.438 1 98.69 227 PHE A CA 1
ATOM 1754 C C . PHE A 1 227 ? -8.766 12.852 -2.365 1 98.69 227 PHE A C 1
ATOM 1756 O O . PHE A 1 227 ? -9.5 12.695 -3.34 1 98.69 227 PHE A O 1
ATOM 1763 N N . GLY A 1 228 ? -7.707 12.055 -2.166 1 98.56 228 GLY A N 1
ATOM 1764 C CA . GLY A 1 228 ? -7.422 10.867 -2.959 1 98.56 228 GLY A CA 1
ATOM 1765 C C . GLY A 1 228 ? -7.484 9.578 -2.154 1 98.56 228 GLY A C 1
ATOM 1766 O O . GLY A 1 228 ? -7.938 9.578 -1.008 1 98.56 228 GLY A O 1
ATOM 1767 N N . PRO A 1 229 ? -7.133 8.477 -2.805 1 98.19 229 PRO A N 1
ATOM 1768 C CA . PRO A 1 229 ? -7.07 7.188 -2.113 1 98.19 229 PRO A CA 1
ATOM 1769 C C . PRO A 1 229 ? -5.805 7.027 -1.28 1 98.19 229 PRO A C 1
ATOM 1771 O O . PRO A 1 229 ? -4.98 7.945 -1.214 1 98.19 229 PRO A O 1
ATOM 1774 N N . HIS A 1 230 ? -5.715 5.941 -0.535 1 98 230 HIS A N 1
ATOM 1775 C CA . HIS A 1 230 ? -4.535 5.68 0.285 1 98 230 HIS A CA 1
ATOM 1776 C C . HIS A 1 230 ? -3.344 5.281 -0.577 1 98 230 HIS A C 1
ATOM 1778 O O . HIS A 1 230 ? -3.201 4.109 -0.945 1 98 230 HIS A O 1
ATOM 1784 N N . VAL A 1 231 ? -2.504 6.238 -0.928 1 98.44 231 VAL A N 1
ATOM 1785 C CA . VAL A 1 231 ? -1.291 6.102 -1.726 1 98.44 231 VAL A CA 1
ATOM 1786 C C . VAL A 1 231 ? -0.22 7.059 -1.21 1 98.44 231 VAL A C 1
ATOM 1788 O O . VAL A 1 231 ? -0.507 8.227 -0.92 1 98.44 231 VAL A O 1
ATOM 1791 N N . GLY A 1 232 ? 0.943 6.543 -0.993 1 98.44 232 GLY A N 1
ATOM 1792 C CA . GLY A 1 232 ? 2.08 7.395 -0.684 1 98.44 232 GLY A CA 1
ATOM 1793 C C . GLY A 1 232 ? 2.783 7.926 -1.919 1 98.44 232 GLY A C 1
ATOM 1794 O O . GLY A 1 232 ? 2.84 7.246 -2.947 1 98.44 232 GLY A O 1
ATOM 1795 N N . ILE A 1 233 ? 3.268 9.109 -1.871 1 98.81 233 ILE A N 1
ATOM 1796 C CA . ILE A 1 233 ? 3.996 9.766 -2.949 1 98.81 233 ILE A CA 1
ATOM 1797 C C . ILE A 1 233 ? 5.293 10.367 -2.406 1 98.81 233 ILE A C 1
ATOM 1799 O O . ILE A 1 233 ? 5.293 11.008 -1.352 1 98.81 233 ILE A O 1
ATOM 1803 N N . ALA A 1 234 ? 6.359 10.172 -3.098 1 98.69 234 ALA A N 1
ATOM 1804 C CA . ALA A 1 234 ? 7.629 10.781 -2.709 1 98.69 234 ALA A CA 1
ATOM 1805 C C . ALA A 1 234 ? 8.336 11.391 -3.914 1 98.69 234 ALA A C 1
ATOM 1807 O O . ALA A 1 234 ? 8.211 10.891 -5.035 1 98.69 234 ALA A O 1
ATOM 1808 N N . TYR A 1 235 ? 8.961 12.5 -3.695 1 98.75 235 TYR A N 1
ATOM 1809 C CA . TYR A 1 235 ? 9.891 13.141 -4.621 1 98.75 235 TYR A CA 1
ATOM 1810 C C . TYR A 1 235 ? 11.336 12.844 -4.234 1 98.75 235 TYR A C 1
ATOM 1812 O O . TYR A 1 235 ? 11.703 12.945 -3.062 1 98.75 235 TYR A O 1
ATOM 1820 N N . VAL A 1 236 ? 12.117 12.445 -5.164 1 98.31 236 VAL A N 1
ATOM 1821 C CA . VAL A 1 236 ? 13.562 12.312 -5.023 1 98.31 236 VAL A CA 1
ATOM 1822 C C . VAL A 1 236 ? 14.273 13.219 -6.027 1 98.31 236 VAL A C 1
ATOM 1824 O O . VAL A 1 236 ? 14.031 13.133 -7.23 1 98.31 236 VAL A O 1
ATOM 1827 N N . ALA A 1 237 ? 15.133 14.062 -5.527 1 97.94 237 ALA A N 1
ATOM 1828 C CA . ALA A 1 237 ? 15.852 14.992 -6.395 1 97.94 237 ALA A CA 1
ATOM 1829 C C . ALA A 1 237 ? 16.75 14.242 -7.371 1 97.94 237 ALA A C 1
ATOM 1831 O O . ALA A 1 237 ? 17.219 13.141 -7.078 1 97.94 237 ALA A O 1
ATOM 1832 N N . ASP A 1 238 ? 17.062 14.852 -8.508 1 96.31 238 ASP A N 1
ATOM 1833 C CA . ASP A 1 238 ? 17.766 14.242 -9.633 1 96.31 238 ASP A CA 1
ATOM 1834 C C . ASP A 1 238 ? 19.094 13.648 -9.195 1 96.31 238 ASP A C 1
ATOM 1836 O O . ASP A 1 238 ? 19.453 12.531 -9.578 1 96.31 238 ASP A O 1
ATOM 1840 N N . GLN A 1 239 ? 19.766 14.328 -8.398 1 94.75 239 GLN A N 1
ATOM 1841 C CA . GLN A 1 239 ? 21.141 13.938 -8.07 1 94.75 239 GLN A CA 1
ATOM 1842 C C . GLN A 1 239 ? 21.156 12.68 -7.215 1 94.75 239 GLN A C 1
ATOM 1844 O O . GLN A 1 239 ? 22.156 11.969 -7.164 1 94.75 239 GLN A O 1
ATOM 1849 N N . TRP A 1 240 ? 19.984 12.352 -6.586 1 95.25 240 TRP A N 1
ATOM 1850 C CA . TRP A 1 240 ? 19.953 11.203 -5.684 1 95.25 240 TRP A CA 1
ATOM 1851 C C . TRP A 1 240 ? 19.328 9.992 -6.367 1 95.25 240 TRP A C 1
ATOM 1853 O O . TRP A 1 240 ? 19.469 8.867 -5.891 1 95.25 240 TRP A O 1
ATOM 1863 N N . LEU A 1 241 ? 18.594 10.164 -7.457 1 93 241 LEU A N 1
ATOM 1864 C CA . LEU A 1 241 ? 17.828 9.133 -8.141 1 93 241 LEU A CA 1
ATOM 1865 C C . LEU A 1 241 ? 18.719 7.957 -8.531 1 93 241 LEU A C 1
ATOM 1867 O O . LEU A 1 241 ? 18.297 6.805 -8.5 1 93 241 LEU A O 1
ATOM 1871 N N . HIS A 1 242 ? 19.969 8.25 -8.867 1 90.69 242 HIS A N 1
ATOM 1872 C CA . HIS A 1 242 ? 20.812 7.172 -9.359 1 90.69 242 HIS A CA 1
ATOM 1873 C C . HIS A 1 242 ? 21.953 6.887 -8.391 1 90.69 242 HIS A C 1
ATOM 1875 O O . HIS A 1 242 ? 22.672 5.891 -8.539 1 90.69 242 HIS A O 1
ATOM 1881 N N . SER A 1 243 ? 22.062 7.719 -7.371 1 92.31 243 SER A N 1
ATOM 1882 C CA . SER A 1 243 ? 23.156 7.516 -6.438 1 92.31 243 SER A CA 1
ATOM 1883 C C . SER A 1 243 ? 22.719 6.68 -5.242 1 92.31 243 SER A C 1
ATOM 1885 O O . SER A 1 243 ? 23.531 5.934 -4.672 1 92.31 243 SER A O 1
ATOM 1887 N N . ILE A 1 244 ? 21.484 6.836 -4.902 1 94.62 244 ILE A N 1
ATOM 1888 C CA . ILE A 1 244 ? 20.953 6.027 -3.807 1 94.62 244 ILE A CA 1
ATOM 1889 C C . ILE A 1 244 ? 20.641 4.617 -4.305 1 94.62 244 ILE A C 1
ATOM 1891 O O . ILE A 1 244 ? 20.125 4.441 -5.41 1 94.62 244 ILE A O 1
ATOM 1895 N N . ARG A 1 245 ? 21.062 3.568 -3.576 1 94.25 245 ARG A N 1
ATOM 1896 C CA . ARG A 1 245 ? 20.797 2.17 -3.904 1 94.25 245 ARG A CA 1
ATOM 1897 C C . ARG A 1 245 ? 19.609 1.639 -3.125 1 94.25 245 ARG A C 1
ATOM 1899 O O . ARG A 1 245 ? 19.766 1.133 -2.012 1 94.25 245 ARG A O 1
ATOM 1906 N N . PRO A 1 246 ? 18.438 1.643 -3.729 1 95.88 246 PRO A N 1
ATOM 1907 C CA . PRO A 1 246 ? 17.25 1.148 -3.02 1 95.88 246 PRO A CA 1
ATOM 1908 C C . PRO A 1 246 ? 17.25 -0.37 -2.852 1 95.88 246 PRO A C 1
ATOM 1910 O O . PRO A 1 246 ? 17.984 -1.07 -3.557 1 95.88 246 PRO A O 1
ATOM 1913 N N . TYR A 1 247 ? 16.547 -0.837 -1.864 1 95.38 247 TYR A N 1
ATOM 1914 C CA . TYR A 1 247 ? 16.25 -2.262 -1.787 1 95.38 247 TYR A CA 1
ATOM 1915 C C . TYR A 1 247 ? 15.188 -2.65 -2.818 1 95.38 247 TYR A C 1
ATOM 1917 O O . TYR A 1 247 ? 14.102 -2.076 -2.846 1 95.38 247 TYR A O 1
ATOM 1925 N N . LYS A 1 248 ? 15.484 -3.535 -3.629 1 95.62 248 LYS A N 1
ATOM 1926 C CA . LYS A 1 248 ? 14.578 -4.008 -4.672 1 95.62 248 LYS A CA 1
ATOM 1927 C C . LYS A 1 248 ? 14.883 -5.453 -5.055 1 95.62 248 LYS A C 1
ATOM 1929 O O . LYS A 1 248 ? 15.969 -5.957 -4.773 1 95.62 248 LYS A O 1
ATOM 1934 N N . VAL A 1 249 ? 13.914 -6.082 -5.699 1 97.69 249 VAL A N 1
ATOM 1935 C CA . VAL A 1 249 ? 14.164 -7.434 -6.195 1 97.69 249 VAL A CA 1
ATOM 1936 C C . VAL A 1 249 ? 15.07 -7.371 -7.422 1 97.69 249 VAL A C 1
ATOM 1938 O O . VAL A 1 249 ? 15.023 -6.406 -8.188 1 97.69 249 VAL A O 1
ATOM 1941 N N . GLU A 1 250 ? 15.828 -8.32 -7.645 1 96.94 250 GLU A N 1
ATOM 1942 C CA . GLU A 1 250 ? 16.828 -8.359 -8.695 1 96.94 250 GLU A CA 1
ATOM 1943 C C . GLU A 1 250 ? 16.219 -8.047 -10.062 1 96.94 250 GLU A C 1
ATOM 1945 O O . GLU A 1 250 ? 16.766 -7.25 -10.828 1 96.94 250 GLU A O 1
ATOM 1950 N N . PRO A 1 251 ? 15.031 -8.578 -10.406 1 95.75 251 PRO A N 1
ATOM 1951 C CA . PRO A 1 251 ? 14.539 -8.359 -11.766 1 95.75 251 PRO A CA 1
ATOM 1952 C C . PRO A 1 251 ? 13.891 -6.988 -11.945 1 95.75 251 PRO A C 1
ATOM 1954 O O . PRO A 1 251 ? 13.555 -6.598 -13.062 1 95.75 251 PRO A O 1
ATOM 1957 N N . ALA A 1 252 ? 13.656 -6.262 -10.898 1 93.94 252 ALA A N 1
ATOM 1958 C CA . ALA A 1 252 ? 13.023 -4.953 -11.016 1 93.94 252 ALA A CA 1
ATOM 1959 C C . ALA A 1 252 ? 13.922 -3.975 -11.766 1 93.94 252 ALA A C 1
ATOM 1961 O O . ALA A 1 252 ? 15.148 -4.105 -11.758 1 93.94 252 ALA A O 1
ATOM 1962 N N . THR A 1 253 ? 13.352 -2.99 -12.352 1 89.56 253 THR A N 1
ATOM 1963 C CA . THR A 1 253 ? 14.039 -2.021 -13.203 1 89.56 253 THR A CA 1
ATOM 1964 C C . THR A 1 253 ? 15.047 -1.207 -12.391 1 89.56 253 THR A C 1
ATOM 1966 O O . THR A 1 253 ? 14.844 -0.979 -11.195 1 89.56 253 THR A O 1
ATOM 1969 N N . ASN A 1 254 ? 16.125 -0.806 -13.031 1 90 254 ASN A N 1
ATOM 1970 C CA . ASN A 1 254 ? 17.094 0.12 -12.461 1 90 254 ASN A CA 1
ATOM 1971 C C . ASN A 1 254 ? 16.906 1.537 -12.992 1 90 254 ASN A C 1
ATOM 1973 O O . ASN A 1 254 ? 17.719 2.426 -12.711 1 90 254 ASN A O 1
ATOM 1977 N N . ILE A 1 255 ? 15.812 1.662 -13.664 1 84.19 255 ILE A N 1
ATOM 1978 C CA . ILE A 1 255 ? 15.617 2.922 -14.367 1 84.19 255 ILE A CA 1
ATOM 1979 C C . ILE A 1 255 ? 14.602 3.783 -13.625 1 84.19 255 ILE A C 1
ATOM 1981 O O . ILE A 1 255 ? 13.523 3.309 -13.258 1 84.19 255 ILE A O 1
ATOM 1985 N N . GLY A 1 256 ? 15.047 5.047 -13.414 1 84.69 256 GLY A N 1
ATOM 1986 C CA . GLY A 1 256 ? 14.086 6.035 -12.961 1 84.69 256 GLY A CA 1
ATOM 1987 C C . GLY A 1 256 ? 13.492 5.711 -11.602 1 84.69 256 GLY A C 1
ATOM 1988 O O . GLY A 1 256 ? 14.188 5.184 -10.727 1 84.69 256 GLY A O 1
ATOM 1989 N N . PRO A 1 257 ? 12.219 6.148 -11.383 1 90.81 257 PRO A N 1
ATOM 1990 C CA . PRO A 1 257 ? 11.547 6.02 -10.086 1 90.81 257 PRO A CA 1
ATOM 1991 C C . PRO A 1 257 ? 11.188 4.57 -9.75 1 90.81 257 PRO A C 1
ATOM 1993 O O . PRO A 1 257 ? 11.062 4.223 -8.57 1 90.81 257 PRO A O 1
ATOM 1996 N N . GLY A 1 258 ? 11.086 3.77 -10.758 1 91.62 258 GLY A N 1
ATOM 1997 C CA . GLY A 1 258 ? 10.711 2.377 -10.57 1 91.62 258 GLY A CA 1
ATOM 1998 C C . GLY A 1 258 ? 11.688 1.606 -9.711 1 91.62 258 GLY A C 1
ATOM 1999 O O . GLY A 1 258 ? 11.328 0.605 -9.086 1 91.62 258 GLY A O 1
ATOM 2000 N N . ARG A 1 259 ? 12.945 2.09 -9.641 1 93.81 259 ARG A N 1
ATOM 2001 C CA . ARG A 1 259 ? 13.961 1.396 -8.859 1 93.81 259 ARG A CA 1
ATOM 2002 C C . ARG A 1 259 ? 13.656 1.463 -7.367 1 93.81 259 ARG A C 1
ATOM 2004 O O . ARG A 1 259 ? 14.141 0.642 -6.59 1 93.81 259 ARG A O 1
ATOM 2011 N N . PHE A 1 260 ? 12.805 2.457 -6.984 1 96.19 260 PHE A N 1
ATOM 2012 C CA . PHE A 1 260 ? 12.492 2.666 -5.574 1 96.19 260 PHE A CA 1
ATOM 2013 C C . PHE A 1 260 ? 11.18 1.989 -5.207 1 96.19 260 PHE A C 1
ATOM 2015 O O . PHE A 1 260 ? 10.805 1.942 -4.031 1 96.19 260 PHE A O 1
ATOM 2022 N N . GLU A 1 261 ? 10.453 1.481 -6.195 1 96.38 261 GLU A N 1
ATOM 2023 C CA . GLU A 1 261 ? 9.125 0.926 -5.965 1 96.38 261 GLU A CA 1
ATOM 2024 C C . GLU A 1 261 ? 9.172 -0.592 -5.824 1 96.38 261 GLU A C 1
ATOM 2026 O O . GLU A 1 261 ? 9.828 -1.271 -6.617 1 96.38 261 GLU A O 1
ATOM 2031 N N . THR A 1 262 ? 8.484 -1.112 -4.785 1 95.38 262 THR A N 1
ATOM 2032 C CA . THR A 1 262 ? 8.508 -2.547 -4.523 1 95.38 262 THR A CA 1
ATOM 2033 C C . THR A 1 262 ? 7.141 -3.166 -4.82 1 95.38 262 THR A C 1
ATOM 2035 O O . THR A 1 262 ? 6.129 -2.746 -4.258 1 95.38 262 THR A O 1
ATOM 2038 N N . GLY A 1 263 ? 7.199 -4.211 -5.688 1 95.19 263 GLY A N 1
ATOM 2039 C CA . GLY A 1 263 ? 5.984 -4.965 -5.961 1 95.19 263 GLY A CA 1
ATOM 2040 C C . GLY A 1 263 ? 5.039 -4.25 -6.906 1 95.19 263 GLY A C 1
ATOM 2041 O O . GLY A 1 263 ? 5.332 -3.145 -7.367 1 95.19 263 GLY A O 1
ATOM 2042 N N . THR A 1 264 ? 3.941 -4.93 -7.238 1 94.88 264 THR A N 1
ATOM 2043 C CA . THR A 1 264 ? 2.908 -4.352 -8.094 1 94.88 264 THR A CA 1
ATOM 2044 C C . THR A 1 264 ? 2.199 -3.205 -7.379 1 94.88 264 THR A C 1
ATOM 2046 O O . THR A 1 264 ? 1.748 -3.359 -6.242 1 94.88 264 THR A O 1
ATOM 2049 N N . GLN A 1 265 ? 2.164 -2.098 -8.031 1 95.56 265 GLN A N 1
ATOM 2050 C CA . GLN A 1 265 ? 1.535 -0.916 -7.449 1 95.56 265 GLN A CA 1
ATOM 2051 C C . GLN A 1 265 ? 0.014 -1.032 -7.48 1 95.56 265 GLN A C 1
ATOM 2053 O O . GLN A 1 265 ? -0.538 -1.835 -8.234 1 95.56 265 GLN A O 1
ATOM 2058 N N . SER A 1 266 ? -0.621 -0.297 -6.602 1 97.38 266 SER A N 1
ATOM 2059 C CA . SER A 1 266 ? -2.074 -0.173 -6.664 1 97.38 266 SER A CA 1
ATOM 2060 C C . SER A 1 266 ? -2.504 0.725 -7.82 1 97.38 266 SER A C 1
ATOM 2062 O O . SER A 1 266 ? -2.736 1.921 -7.629 1 97.38 266 SER A O 1
ATOM 2064 N N . PHE A 1 267 ? -2.676 0.127 -8.992 1 98.31 267 PHE A N 1
ATOM 2065 C CA . PHE A 1 267 ? -2.979 0.925 -10.172 1 98.31 267 PHE A CA 1
ATOM 2066 C C . PHE A 1 267 ? -4.336 1.602 -10.031 1 98.31 267 PHE A C 1
ATOM 2068 O O . PHE A 1 267 ? -4.539 2.711 -10.531 1 98.31 267 PHE A O 1
ATOM 2075 N N . GLU A 1 268 ? -5.312 0.916 -9.352 1 98.69 268 GLU A N 1
ATOM 2076 C CA . GLU A 1 268 ? -6.574 1.591 -9.055 1 98.69 268 GLU A CA 1
ATOM 2077 C C . GLU A 1 268 ? -6.348 2.805 -8.156 1 98.69 268 GLU A C 1
ATOM 2079 O O . GLU A 1 268 ? -6.996 3.84 -8.328 1 98.69 268 GLU A O 1
ATOM 2084 N N . GLY A 1 269 ? -5.453 2.666 -7.164 1 98.62 269 GLY A N 1
ATOM 2085 C CA . GLY A 1 269 ? -5.082 3.816 -6.355 1 98.62 269 GLY A CA 1
ATOM 2086 C C . GLY A 1 269 ? -4.457 4.938 -7.168 1 98.62 269 GLY A C 1
ATOM 2087 O O . GLY A 1 269 ? -4.781 6.109 -6.969 1 98.62 269 GLY A O 1
ATOM 2088 N N . LEU A 1 270 ? -3.594 4.562 -8.109 1 98.81 270 LEU A N 1
ATOM 2089 C CA . LEU A 1 270 ? -2.906 5.551 -8.93 1 98.81 270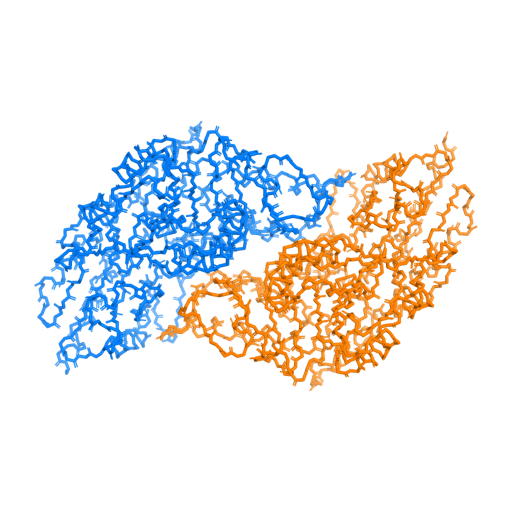 LEU A CA 1
ATOM 2090 C C . LEU A 1 270 ? -3.883 6.258 -9.867 1 98.81 270 LEU A C 1
ATOM 2092 O O . LEU A 1 270 ? -3.746 7.453 -10.125 1 98.81 270 LEU A O 1
ATOM 2096 N N . ALA A 1 271 ? -4.859 5.504 -10.398 1 98.88 271 ALA A N 1
ATOM 2097 C CA . ALA A 1 271 ? -5.934 6.145 -11.156 1 98.88 271 ALA A CA 1
ATOM 2098 C C . ALA A 1 271 ? -6.664 7.18 -10.305 1 98.88 271 ALA A C 1
ATOM 2100 O O . ALA A 1 271 ? -7 8.266 -10.789 1 98.88 271 ALA A O 1
ATOM 2101 N N . GLY A 1 272 ? -6.844 6.812 -9.07 1 98.88 272 GLY A N 1
ATOM 2102 C CA . GLY A 1 272 ? -7.469 7.734 -8.133 1 98.88 272 GLY A CA 1
ATOM 2103 C C . GLY A 1 272 ? -6.633 8.969 -7.859 1 98.88 272 GLY A C 1
ATOM 2104 O O . GLY A 1 272 ? -7.168 10.07 -7.719 1 98.88 272 GLY A O 1
ATOM 2105 N N . VAL A 1 273 ? -5.34 8.82 -7.77 1 98.94 273 VAL A N 1
ATOM 2106 C CA . VAL A 1 273 ? -4.434 9.945 -7.543 1 98.94 273 VAL A CA 1
ATOM 2107 C C . VAL A 1 273 ? -4.551 10.945 -8.688 1 98.94 273 VAL A C 1
ATOM 2109 O O . VAL A 1 273 ? -4.641 12.156 -8.461 1 98.94 273 VAL A O 1
ATOM 2112 N N . THR A 1 274 ? -4.559 10.406 -9.938 1 98.94 274 THR A N 1
ATOM 2113 C CA . THR A 1 274 ? -4.711 11.266 -11.109 1 98.94 274 THR A CA 1
ATOM 2114 C C . THR A 1 274 ? -6 12.078 -11.023 1 98.94 274 THR A C 1
ATOM 2116 O O . THR A 1 274 ? -5.992 13.289 -11.242 1 98.94 274 THR A O 1
ATOM 2119 N N . ALA A 1 275 ? -7.078 11.414 -10.625 1 98.94 275 ALA A N 1
ATOM 2120 C CA . ALA A 1 275 ? -8.383 12.062 -10.523 1 98.94 275 ALA A CA 1
ATOM 2121 C C . ALA A 1 275 ? -8.398 13.086 -9.391 1 98.94 275 ALA A C 1
ATOM 2123 O O . ALA A 1 275 ? -9.016 14.141 -9.508 1 98.94 275 ALA A O 1
ATOM 2124 N N . ALA A 1 276 ? -7.73 12.797 -8.297 1 98.94 276 ALA A N 1
ATOM 2125 C CA . ALA A 1 276 ? -7.66 13.719 -7.164 1 98.94 276 ALA A CA 1
ATOM 2126 C C . ALA A 1 276 ?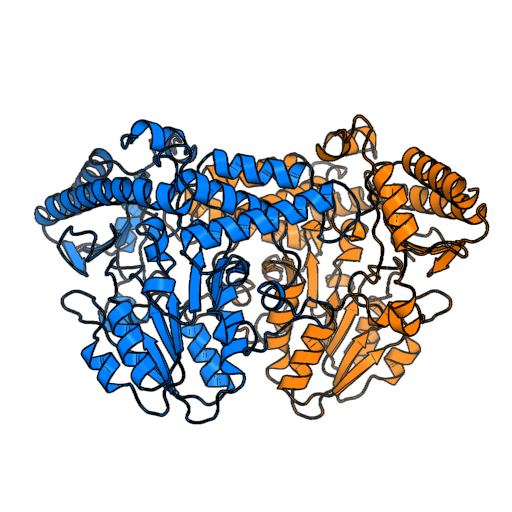 -6.941 15.008 -7.555 1 98.94 276 ALA A C 1
ATOM 2128 O O . ALA A 1 276 ? -7.379 16.109 -7.191 1 98.94 276 ALA A O 1
ATOM 2129 N N . VAL A 1 277 ? -5.824 14.859 -8.289 1 98.94 277 VAL A N 1
ATOM 2130 C CA . VAL A 1 277 ? -5.066 16.031 -8.719 1 98.94 277 VAL A CA 1
ATOM 2131 C C . VAL A 1 277 ? -5.906 16.859 -9.695 1 98.94 277 VAL A C 1
ATOM 2133 O O . VAL A 1 277 ? -5.906 18.094 -9.633 1 98.94 277 VAL A O 1
ATOM 2136 N N . GLU A 1 278 ? -6.656 16.219 -10.555 1 98.81 278 GLU A N 1
ATOM 2137 C CA . GLU A 1 278 ? -7.555 16.922 -11.461 1 98.81 278 GLU A CA 1
ATOM 2138 C C . GLU A 1 278 ? -8.656 17.641 -10.695 1 98.81 278 GLU A C 1
ATOM 2140 O O . GLU A 1 278 ? -9.008 18.781 -11.031 1 98.81 278 GLU A O 1
ATOM 2145 N N . TYR A 1 279 ? -9.188 17.016 -9.719 1 98.69 279 TYR A N 1
ATOM 2146 C CA . TYR A 1 279 ? -10.164 17.672 -8.852 1 98.69 279 TYR A CA 1
ATOM 2147 C C . TYR A 1 279 ? -9.586 18.938 -8.242 1 98.69 279 TYR A C 1
ATOM 2149 O O . TYR A 1 279 ? -10.234 19.984 -8.25 1 98.69 279 TYR A O 1
ATOM 2157 N N . LEU A 1 280 ? -8.328 18.875 -7.742 1 98.69 280 LEU A N 1
ATOM 2158 C CA . LEU A 1 280 ? -7.668 20 -7.105 1 98.69 280 LEU A CA 1
ATOM 2159 C C . LEU A 1 280 ? -7.441 21.141 -8.109 1 98.69 280 LEU A C 1
ATOM 2161 O O . LEU A 1 280 ? -7.305 22.297 -7.719 1 98.69 280 LEU A O 1
ATOM 2165 N N . ALA A 1 281 ? -7.438 20.812 -9.367 1 98.44 281 ALA A N 1
ATOM 2166 C CA . ALA A 1 281 ? -7.156 21.812 -10.406 1 98.44 281 ALA A CA 1
ATOM 2167 C C . ALA A 1 281 ? -8.445 22.359 -11.008 1 98.44 281 ALA A C 1
ATOM 2169 O O . ALA A 1 281 ? -8.414 23.125 -11.977 1 98.44 281 ALA A O 1
ATOM 2170 N N . GLN A 1 282 ? -9.594 22.094 -10.5 1 97.5 282 GLN A N 1
ATOM 2171 C CA . GLN A 1 282 ? -10.891 22.203 -11.164 1 97.5 282 GLN A CA 1
ATOM 2172 C C . GLN A 1 282 ? -11.25 23.656 -11.422 1 97.5 282 GLN A C 1
ATOM 2174 O O . GLN A 1 282 ? -12.078 23.969 -12.289 1 97.5 282 GLN A O 1
ATOM 2179 N N . PHE A 1 283 ? -10.664 24.609 -10.727 1 97.5 283 PHE A N 1
ATOM 2180 C CA . PHE A 1 283 ? -11.031 26 -10.906 1 97.5 283 PHE A CA 1
ATOM 2181 C C . PHE A 1 283 ? -10.031 26.719 -11.805 1 97.5 283 PHE A C 1
ATOM 2183 O O . PHE A 1 283 ? -10.109 27.938 -11.992 1 97.5 283 PHE A O 1
ATOM 2190 N N . GLY A 1 284 ? -9.023 25.922 -12.25 1 97.06 284 GLY A N 1
ATOM 2191 C CA . GLY A 1 284 ? -8.078 26.484 -13.203 1 97.06 284 GLY A CA 1
ATOM 2192 C C . GLY A 1 284 ? -8.695 26.75 -14.562 1 97.06 284 GLY A C 1
ATOM 2193 O O . GLY A 1 284 ? -9.602 26.031 -14.992 1 97.06 284 GLY A O 1
ATOM 2194 N N . GLU A 1 285 ? -8.148 27.734 -15.234 1 96.5 285 GLU A N 1
ATOM 2195 C CA . GLU A 1 285 ? -8.609 28.062 -16.578 1 96.5 285 GLU A CA 1
ATOM 2196 C C . GLU A 1 285 ? -8.383 26.906 -17.547 1 96.5 285 GLU A C 1
ATOM 2198 O O . GLU A 1 285 ? -7.301 26.328 -17.578 1 96.5 285 GLU A O 1
ATOM 2203 N N . GLU A 1 286 ? -9.391 26.625 -18.25 1 93.75 286 GLU A N 1
ATOM 2204 C CA . GLU A 1 286 ? -9.312 25.547 -19.219 1 93.75 286 GLU A CA 1
ATOM 2205 C C . GLU A 1 286 ? -8.203 25.781 -20.234 1 93.75 286 GLU A C 1
ATOM 2207 O O . GLU A 1 286 ? -8.023 26.906 -20.703 1 93.75 286 GLU A O 1
ATOM 2212 N N . GLY A 1 287 ? -7.48 24.75 -20.656 1 95.06 287 GLY A N 1
ATOM 2213 C CA . GLY A 1 287 ? -6.449 24.859 -21.688 1 95.06 287 GLY A CA 1
ATOM 2214 C C . GLY A 1 287 ? -5.066 25.094 -21.109 1 95.06 287 GLY A C 1
ATOM 2215 O O . GLY A 1 287 ? -4.062 24.875 -21.797 1 95.06 287 GLY A O 1
ATOM 2216 N N . LEU A 1 288 ? -5.004 25.594 -19.859 1 97.75 288 LEU A N 1
ATOM 2217 C CA . LEU A 1 288 ? -3.703 25.812 -19.25 1 97.75 288 LEU A CA 1
ATOM 2218 C C . LEU A 1 288 ? -3.078 24.484 -18.812 1 97.75 288 LEU A C 1
ATOM 2220 O O . LEU A 1 288 ? -3.789 23.5 -18.578 1 97.75 288 LEU A O 1
ATOM 2224 N N . PRO A 1 289 ? -1.745 24.547 -18.719 1 98.19 289 PRO A N 1
ATOM 2225 C CA . PRO A 1 289 ? -1.075 23.359 -18.156 1 98.19 289 PRO A CA 1
ATOM 2226 C C . PRO A 1 289 ? -1.523 23.047 -16.734 1 98.19 289 PRO A C 1
ATOM 2228 O O . PRO A 1 289 ? -1.89 23.953 -15.984 1 98.19 289 PRO A O 1
ATOM 2231 N N . LEU A 1 290 ? -1.501 21.828 -16.391 1 98.69 290 LEU A N 1
ATOM 2232 C CA . LEU A 1 290 ? -2.016 21.312 -15.125 1 98.69 290 LEU A CA 1
ATOM 2233 C C . LEU A 1 290 ? -1.447 22.109 -13.953 1 98.69 290 LEU A C 1
ATOM 2235 O O . LEU A 1 290 ? -2.184 22.484 -13.039 1 98.69 290 LEU A O 1
ATOM 2239 N N . ARG A 1 291 ? -0.125 22.406 -13.898 1 98.75 291 ARG A N 1
ATOM 2240 C CA . ARG A 1 291 ? 0.501 23.141 -12.797 1 98.75 291 ARG A CA 1
ATOM 2241 C C . ARG A 1 291 ? -0.125 24.516 -12.633 1 98.75 291 ARG A C 1
ATOM 2243 O O . ARG A 1 291 ? -0.38 24.953 -11.508 1 98.75 291 ARG A O 1
ATOM 2250 N N . GLN A 1 292 ? -0.375 25.188 -13.711 1 98.5 292 GLN A N 1
ATOM 2251 C CA . GLN A 1 292 ? -0.972 26.516 -13.664 1 98.5 292 GLN A CA 1
ATOM 2252 C C . GLN A 1 292 ? -2.414 26.453 -13.172 1 98.5 292 GLN A C 1
ATOM 2254 O O . GLN A 1 292 ? -2.852 27.328 -12.406 1 98.5 292 GLN A O 1
ATOM 2259 N N . ARG A 1 293 ? -3.145 25.438 -13.609 1 98.56 293 ARG A N 1
ATOM 2260 C CA . ARG A 1 293 ? -4.508 25.266 -13.133 1 98.56 293 ARG A CA 1
ATOM 2261 C C . ARG A 1 293 ? -4.527 24.984 -11.633 1 98.56 293 ARG A C 1
ATOM 2263 O O . ARG A 1 293 ? -5.398 25.484 -10.914 1 98.56 293 ARG A O 1
ATOM 2270 N N . LEU A 1 294 ? -3.576 24.203 -11.18 1 98.75 294 LEU A N 1
ATOM 2271 C CA . LEU A 1 294 ? -3.438 23.953 -9.75 1 98.75 294 LEU A CA 1
ATOM 2272 C C . LEU A 1 294 ? -3.158 25.234 -8.992 1 98.75 294 LEU A C 1
ATOM 2274 O O . LEU A 1 294 ? -3.762 25.484 -7.945 1 98.75 294 LEU A O 1
ATOM 2278 N N . GLU A 1 295 ? -2.277 26.047 -9.508 1 98.44 295 GLU A N 1
ATOM 2279 C CA . GLU A 1 295 ? -1.938 27.297 -8.859 1 98.44 295 GLU A CA 1
ATOM 2280 C C . GLU A 1 295 ? -3.164 28.203 -8.711 1 98.44 295 GLU A C 1
ATOM 2282 O O . GLU A 1 295 ? -3.396 28.781 -7.648 1 98.44 295 GLU A O 1
ATOM 2287 N N . GLN A 1 296 ? -3.941 28.281 -9.758 1 98.19 296 GLN A N 1
ATOM 2288 C CA . GLN A 1 296 ? -5.152 29.094 -9.734 1 98.19 296 GLN A CA 1
ATOM 2289 C C . GLN A 1 296 ? -6.164 28.547 -8.734 1 98.19 296 GLN A C 1
ATOM 2291 O O . GLN A 1 296 ? -6.762 29.297 -7.965 1 98.19 296 GLN A O 1
ATOM 2296 N N . SER A 1 297 ? -6.34 27.281 -8.766 1 98.19 297 SER A N 1
ATOM 2297 C CA . SER A 1 297 ? -7.301 26.641 -7.863 1 98.19 297 SER A CA 1
ATOM 2298 C C . SER A 1 297 ? -6.883 26.812 -6.406 1 98.19 297 SER A C 1
ATOM 2300 O O . SER A 1 297 ? -7.703 27.156 -5.555 1 98.19 297 SER A O 1
ATOM 2302 N N . PHE A 1 298 ? -5.617 26.625 -6.113 1 98.19 298 PHE A N 1
ATOM 2303 C CA . PHE A 1 298 ? -5.137 26.688 -4.734 1 98.19 298 PHE A CA 1
ATOM 2304 C C . PHE A 1 298 ? -5.219 28.109 -4.195 1 98.19 298 PHE A C 1
ATOM 2306 O O . PHE A 1 298 ? -5.414 28.312 -2.996 1 98.19 298 PHE A O 1
ATOM 2313 N N . ALA A 1 299 ? -5.055 29.062 -5.074 1 97.62 299 ALA A N 1
ATOM 2314 C CA . ALA A 1 299 ? -5.242 30.453 -4.633 1 97.62 299 ALA A CA 1
ATOM 2315 C C . ALA A 1 299 ? -6.645 30.656 -4.074 1 97.62 299 ALA A C 1
ATOM 2317 O O . ALA A 1 299 ? -6.82 31.344 -3.066 1 97.62 299 ALA A O 1
ATOM 2318 N N . LEU A 1 300 ? -7.605 30.031 -4.699 1 97.88 300 LEU A N 1
ATOM 2319 C CA . LEU A 1 300 ? -8.992 30.141 -4.258 1 97.88 300 LEU A CA 1
ATOM 2320 C C . LEU A 1 300 ? -9.227 29.328 -2.984 1 97.88 300 LEU A C 1
ATOM 2322 O O . LEU A 1 300 ? -9.914 29.781 -2.07 1 97.88 300 LEU A O 1
ATOM 2326 N N . TYR A 1 301 ? -8.688 28.109 -2.922 1 97.88 301 TYR A N 1
ATOM 2327 C CA . TYR A 1 301 ? -8.805 27.312 -1.712 1 97.88 301 TYR A CA 1
ATOM 2328 C C . TYR A 1 301 ? -8.219 28.047 -0.509 1 97.88 301 TYR A C 1
ATOM 2330 O O . TYR A 1 301 ? -8.828 28.062 0.566 1 97.88 301 TYR A O 1
ATOM 2338 N N . THR A 1 302 ? -7.055 28.625 -0.694 1 96.94 302 THR A N 1
ATOM 2339 C CA . THR A 1 302 ? -6.348 29.312 0.382 1 96.94 302 THR A CA 1
ATOM 2340 C C . THR A 1 302 ? -7.156 30.5 0.893 1 96.94 302 THR A C 1
ATOM 2342 O O . THR A 1 302 ? -7.195 30.766 2.098 1 96.94 302 THR A O 1
ATOM 2345 N N . GLN A 1 303 ? -7.754 31.203 -0.011 1 97.25 303 GLN A N 1
ATOM 2346 C CA . GLN A 1 303 ? -8.594 32.344 0.382 1 97.25 303 GLN A CA 1
ATOM 2347 C C . GLN A 1 303 ? -9.766 31.875 1.248 1 97.25 303 GLN A C 1
ATOM 2349 O O . GLN A 1 303 ? -10.062 32.469 2.273 1 97.25 303 GLN A O 1
ATOM 2354 N N . HIS A 1 304 ? -10.406 30.859 0.815 1 98.12 304 HIS A N 1
ATOM 2355 C CA . HIS A 1 304 ? -11.531 30.312 1.574 1 98.12 304 HIS A CA 1
ATOM 2356 C C . HIS A 1 304 ? -11.078 29.797 2.932 1 98.12 304 HIS A C 1
ATOM 2358 O O . HIS A 1 304 ? -11.719 30.047 3.951 1 98.12 304 HIS A O 1
ATOM 2364 N N . GLU A 1 305 ? -9.953 29.109 2.979 1 98.06 305 GLU A N 1
ATOM 2365 C CA . GLU A 1 305 ? -9.438 28.547 4.223 1 98.06 305 GLU A CA 1
ATOM 2366 C C . GLU A 1 305 ? -9.023 29.641 5.199 1 98.06 305 GLU A C 1
ATOM 2368 O O . GLU A 1 305 ? -9.141 29.484 6.414 1 98.06 305 GLU A O 1
ATOM 2373 N N . GLN A 1 306 ? -8.508 30.719 4.641 1 98.19 306 GLN A N 1
ATOM 2374 C CA . GLN A 1 306 ? -8.188 31.844 5.5 1 98.19 306 GLN A CA 1
ATOM 2375 C C . GLN A 1 306 ? -9.43 32.375 6.188 1 98.19 306 GLN A C 1
ATOM 2377 O O . GLN A 1 306 ? -9.391 32.75 7.363 1 98.19 306 GLN A O 1
ATOM 2382 N N . ARG A 1 307 ? -10.547 32.5 5.48 1 98.38 307 ARG A N 1
ATOM 2383 C CA . ARG A 1 307 ? -11.812 32.938 6.059 1 98.38 307 ARG A CA 1
ATOM 2384 C C . ARG A 1 307 ? -12.289 31.969 7.141 1 98.38 307 ARG A C 1
ATOM 2386 O O . ARG A 1 307 ? -12.82 32.406 8.164 1 98.38 307 ARG A O 1
ATOM 2393 N N . LEU A 1 308 ? -12.109 30.688 6.883 1 98.62 308 LEU A N 1
ATOM 2394 C CA . LEU A 1 308 ? -12.453 29.688 7.891 1 98.62 308 LEU A CA 1
ATOM 2395 C C . LEU A 1 308 ? -11.633 29.875 9.156 1 98.62 308 LEU A C 1
ATOM 2397 O O . LEU A 1 308 ? -12.172 29.844 10.266 1 98.62 308 LEU A O 1
ATOM 2401 N N . SER A 1 309 ? -10.328 30.094 8.961 1 98.69 309 SER A N 1
ATOM 2402 C CA . SER A 1 309 ? -9.438 30.312 10.102 1 98.69 309 SER A CA 1
ATOM 2403 C C . SER A 1 309 ? -9.797 31.578 10.867 1 98.69 309 SER A C 1
ATOM 2405 O O . SER A 1 309 ? -9.773 31.594 12.094 1 98.69 309 SER A O 1
ATOM 2407 N N . GLU A 1 310 ? -10.102 32.594 10.086 1 98.56 310 GLU A N 1
ATOM 2408 C CA . GLU A 1 310 ? -10.508 33.844 10.703 1 98.56 310 GLU A CA 1
ATOM 2409 C C . GLU A 1 310 ? -11.75 33.656 11.57 1 98.56 310 GLU A C 1
ATOM 2411 O O . GLU A 1 310 ? -11.789 34.125 12.719 1 98.56 310 GLU A O 1
ATOM 2416 N N . ARG A 1 311 ? -12.773 33.062 10.992 1 98.62 311 ARG A N 1
ATOM 2417 C CA . ARG A 1 311 ? -14.008 32.812 11.734 1 98.62 311 ARG A CA 1
ATOM 2418 C C . ARG A 1 311 ? -13.758 31.938 12.953 1 98.62 311 ARG A C 1
ATOM 2420 O O . ARG A 1 311 ? -14.305 32.188 14.031 1 98.62 311 ARG A O 1
ATOM 2427 N N . PHE A 1 312 ? -12.938 30.906 12.828 1 98.75 312 PHE A N 1
ATOM 2428 C CA . PHE A 1 312 ? -12.602 30 13.914 1 98.75 312 PHE A CA 1
ATOM 2429 C C . PHE A 1 312 ? -11.953 30.75 15.07 1 98.75 312 PHE A C 1
ATOM 2431 O O . PHE A 1 312 ? -12.367 30.594 16.219 1 98.75 312 PHE A O 1
ATOM 2438 N N . LEU A 1 313 ? -10.969 31.531 14.758 1 98.5 313 LEU A N 1
ATOM 2439 C CA . LEU A 1 313 ? -10.219 32.25 15.781 1 98.5 313 LEU A CA 1
ATOM 2440 C C . LEU A 1 313 ? -11.086 33.312 16.438 1 98.5 313 LEU A C 1
ATOM 2442 O O . LEU A 1 313 ? -10.953 33.594 17.641 1 98.5 313 LEU A O 1
ATOM 2446 N N . GLN A 1 314 ? -11.953 33.938 15.641 1 98.31 314 GLN A N 1
ATOM 2447 C CA . GLN A 1 314 ? -12.898 34.875 16.188 1 98.31 314 GLN A CA 1
ATOM 2448 C C . GLN A 1 314 ? -13.82 34.219 17.219 1 98.31 314 GLN A C 1
ATOM 2450 O O . GLN A 1 314 ? -14.008 34.75 18.312 1 98.31 314 GLN A O 1
ATOM 2455 N N . ARG A 1 315 ? -14.391 33.125 16.859 1 98.25 315 ARG A N 1
ATOM 2456 C CA . ARG A 1 315 ? -15.281 32.375 17.75 1 98.25 315 ARG A CA 1
ATOM 2457 C C . ARG A 1 315 ? -14.531 31.875 18.969 1 98.25 315 ARG A C 1
ATOM 2459 O O . ARG A 1 315 ? -15.078 31.828 20.078 1 98.25 315 ARG A O 1
ATOM 2466 N N . LEU A 1 316 ? -13.289 31.438 18.766 1 98.25 316 LEU A N 1
ATOM 2467 C CA . LEU A 1 316 ? -12.461 30.938 19.859 1 98.25 316 LEU A CA 1
ATOM 2468 C C . LEU A 1 316 ? -12.156 32.062 20.859 1 98.25 316 LEU A C 1
ATOM 2470 O O . LEU A 1 316 ? -12.164 31.812 22.078 1 98.25 316 LEU A O 1
ATOM 2474 N N . ASP A 1 317 ? -11.883 33.188 20.375 1 96.81 317 ASP A N 1
ATOM 2475 C CA . ASP A 1 317 ? -11.523 34.344 21.203 1 96.81 317 ASP A CA 1
ATOM 2476 C C . ASP A 1 317 ? -12.664 34.719 22.156 1 96.81 317 ASP A C 1
ATOM 2478 O O . ASP A 1 317 ? -12.422 35.25 23.234 1 96.81 317 ASP A O 1
ATOM 2482 N N . ALA A 1 318 ? -13.789 34.344 21.781 1 94.94 318 ALA A N 1
ATOM 2483 C CA . ALA A 1 318 ? -14.969 34.656 22.578 1 94.94 318 ALA A CA 1
ATOM 2484 C C . ALA A 1 318 ? -15.234 33.625 23.656 1 94.94 318 ALA A C 1
ATOM 2486 O O . ALA A 1 318 ? -16.109 33.781 24.5 1 94.94 318 ALA A O 1
ATOM 2487 N N . LEU A 1 319 ? -14.5 32.562 23.641 1 95.06 319 LEU A N 1
ATOM 2488 C CA . LEU A 1 319 ? -14.727 31.453 24.562 1 95.06 319 LEU A CA 1
ATOM 2489 C C . LEU A 1 319 ? -13.734 31.484 25.719 1 95.06 319 LEU A C 1
ATOM 2491 O O . LEU A 1 319 ? -12.539 31.719 25.5 1 95.06 319 LEU A O 1
ATOM 2495 N N . GLU A 1 320 ? -14.234 31.281 26.891 1 94.88 320 GLU A N 1
ATOM 2496 C CA . GLU A 1 320 ? -13.375 31.188 28.062 1 94.88 320 GLU A CA 1
ATOM 2497 C C . GLU A 1 320 ? -13.062 29.734 28.406 1 94.88 320 GLU A C 1
ATOM 2499 O O . GLU A 1 320 ? -13.859 28.844 28.125 1 94.88 320 GLU A O 1
ATOM 2504 N N . GLY A 1 321 ? -11.883 29.5 28.922 1 96 321 GLY A N 1
ATOM 2505 C CA . GLY A 1 321 ? -11.531 28.172 29.406 1 96 321 GLY A CA 1
ATOM 2506 C C . GLY A 1 321 ? -10.969 27.266 28.328 1 96 321 GLY A C 1
ATOM 2507 O O . GLY A 1 321 ? -10.938 26.047 28.484 1 96 321 GLY A O 1
ATOM 2508 N N . VAL A 1 322 ? -10.641 27.844 27.25 1 98.06 322 VAL A N 1
ATOM 2509 C CA . VAL A 1 322 ? -10.055 27.094 26.141 1 98.06 322 VAL A CA 1
ATOM 2510 C C . VAL A 1 322 ? -8.688 27.672 25.781 1 98.06 322 VAL A C 1
ATOM 2512 O O . VAL A 1 322 ? -8.508 28.891 25.766 1 98.06 322 VAL A O 1
ATOM 2515 N N . LYS A 1 323 ? -7.73 26.812 25.578 1 97.88 323 LYS A N 1
ATOM 2516 C CA . LYS A 1 323 ? -6.387 27.25 25.188 1 97.88 323 LYS A CA 1
ATOM 2517 C C . LYS A 1 323 ? -6.031 26.75 23.797 1 97.88 323 LYS A C 1
ATOM 2519 O O . LYS A 1 323 ? -6.203 25.562 23.484 1 97.88 323 LYS A O 1
ATOM 2524 N N . LEU A 1 324 ? -5.602 27.656 22.969 1 98.44 324 LEU A N 1
ATOM 2525 C CA . LEU A 1 324 ? -5.07 27.344 21.641 1 98.44 324 LEU A CA 1
ATOM 2526 C C . LEU A 1 324 ? -3.561 27.141 21.703 1 98.44 324 LEU A C 1
ATOM 2528 O O . LEU A 1 324 ? -2.84 27.953 22.266 1 98.44 324 LEU A O 1
ATOM 2532 N N . TYR A 1 325 ? -3.107 26.031 21.219 1 98.44 325 TYR A N 1
ATOM 2533 C CA . TYR A 1 325 ? -1.676 25.828 21.016 1 98.44 325 TYR A CA 1
ATOM 2534 C C . TYR A 1 325 ? -1.276 26.156 19.578 1 98.44 325 TYR A C 1
ATOM 2536 O O . TYR A 1 325 ? -1.853 25.625 18.625 1 98.44 325 TYR A O 1
ATOM 2544 N N . GLY A 1 326 ? -0.308 27 19.359 1 96.75 326 GLY A N 1
ATOM 2545 C CA . GLY A 1 326 ? 0.152 27.406 18.047 1 96.75 326 GLY A CA 1
ATOM 2546 C C . GLY A 1 326 ? -0.125 28.859 17.734 1 96.75 326 GLY A C 1
ATOM 2547 O O . GLY A 1 326 ? -0.443 29.641 18.641 1 96.75 326 GLY A O 1
ATOM 2548 N N . ILE A 1 327 ? 0.02 29.219 16.5 1 96.56 327 ILE A N 1
ATOM 2549 C CA . ILE A 1 327 ? -0.128 30.578 16.031 1 96.56 327 ILE A CA 1
ATOM 2550 C C . ILE A 1 327 ? -1.595 31 16.109 1 96.56 327 ILE A C 1
ATOM 2552 O O . ILE A 1 327 ? -2.482 30.266 15.672 1 96.56 327 ILE A O 1
ATOM 2556 N N . ASP A 1 328 ? -1.866 32.188 16.594 1 96.38 328 ASP A N 1
ATOM 2557 C CA . ASP A 1 328 ? -3.234 32.656 16.797 1 96.38 328 ASP A CA 1
ATOM 2558 C C . ASP A 1 328 ? -3.613 33.688 15.727 1 96.38 328 ASP A C 1
ATOM 2560 O O . ASP A 1 328 ? -4.324 34.656 16.016 1 96.38 328 ASP A O 1
ATOM 2564 N N . LYS A 1 329 ? -2.977 33.594 14.578 1 96.25 329 LYS A N 1
ATOM 2565 C CA . LYS A 1 329 ? -3.291 34.406 13.414 1 96.25 329 LYS A CA 1
ATOM 2566 C C . LYS A 1 329 ? -3.848 33.562 12.273 1 96.25 329 LYS A C 1
ATOM 2568 O O . LYS A 1 329 ? -3.514 32.375 12.156 1 96.25 329 LYS A O 1
ATOM 2573 N N . GLU A 1 330 ? -4.703 34.188 11.516 1 91.94 330 GLU A N 1
ATOM 2574 C CA . GLU A 1 330 ? -5.426 33.438 10.5 1 91.94 330 GLU A CA 1
ATOM 2575 C C . GLU A 1 330 ? -4.637 33.375 9.195 1 91.94 330 GLU A C 1
ATOM 2577 O O . GLU A 1 330 ? -5.078 32.75 8.227 1 91.94 330 GLU A O 1
ATOM 2582 N N . TYR A 1 331 ? -3.482 33.875 9.156 1 93.56 331 TYR A N 1
ATOM 2583 C CA . TYR A 1 331 ? -2.744 34 7.902 1 93.56 331 TYR A CA 1
ATOM 2584 C C . TYR A 1 331 ? -2.316 32.625 7.391 1 93.56 331 TYR A C 1
ATOM 2586 O O . TYR A 1 331 ? -1.609 31.891 8.086 1 93.56 331 TYR A O 1
ATOM 2594 N N . THR A 1 332 ? -2.617 32.375 6.148 1 92.38 332 THR A N 1
ATOM 2595 C CA . THR A 1 332 ? -2.381 31.062 5.559 1 92.38 332 THR A CA 1
ATOM 2596 C C . THR A 1 332 ? -0.888 30.828 5.352 1 92.38 332 THR A C 1
ATOM 2598 O O . THR A 1 332 ? -0.454 29.672 5.184 1 92.38 332 THR A O 1
ATOM 2601 N N . GLN A 1 333 ? -0.109 31.828 5.379 1 93.69 333 GLN A N 1
ATOM 2602 C CA . GLN A 1 333 ? 1.334 31.672 5.223 1 93.69 333 GLN A CA 1
ATOM 2603 C C . GLN A 1 333 ? 1.976 31.156 6.508 1 93.69 333 GLN A C 1
ATOM 2605 O O . GLN A 1 333 ? 3.105 30.672 6.492 1 93.69 333 GLN A O 1
ATOM 2610 N N . LEU A 1 334 ? 1.228 31.266 7.586 1 96.06 334 LEU A N 1
ATOM 2611 C CA . LEU A 1 334 ? 1.788 30.906 8.891 1 96.06 334 LEU A CA 1
ATOM 2612 C C . LEU A 1 334 ? 1.243 29.578 9.375 1 96.06 334 LEU A C 1
ATOM 2614 O O . LEU A 1 334 ? 1.915 28.859 10.133 1 96.06 334 LEU A O 1
ATOM 2618 N N . ARG A 1 335 ? 0.021 29.328 8.961 1 97.56 335 ARG A N 1
ATOM 2619 C CA . ARG A 1 335 ? -0.604 28.109 9.477 1 97.56 335 ARG A CA 1
ATOM 2620 C C . ARG A 1 335 ? -1.585 27.531 8.461 1 97.56 335 ARG A C 1
ATOM 2622 O O . ARG A 1 335 ? -2.119 28.25 7.621 1 97.56 335 ARG A O 1
ATOM 2629 N N . THR A 1 336 ? -1.822 26.203 8.531 1 98.38 336 THR A N 1
ATOM 2630 C CA . THR A 1 336 ? -2.98 25.562 7.918 1 98.38 336 THR A CA 1
ATOM 2631 C C . THR A 1 336 ? -4.223 25.75 8.789 1 98.38 336 THR A C 1
ATOM 2633 O O . THR A 1 336 ? -4.125 26.219 9.922 1 98.38 336 THR A O 1
ATOM 2636 N N . PRO A 1 337 ? -5.422 25.531 8.25 1 98.56 337 PRO A N 1
ATOM 2637 C CA . PRO A 1 337 ? -6.633 25.656 9.07 1 98.56 337 PRO A CA 1
ATOM 2638 C C . PRO A 1 337 ? -6.809 24.484 10.031 1 98.56 337 PRO A C 1
ATOM 2640 O O . PRO A 1 337 ? -7.848 23.828 10.023 1 98.56 337 PRO A O 1
ATOM 2643 N N . THR A 1 338 ? -5.82 24.203 10.867 1 98.69 338 THR A N 1
ATOM 2644 C CA . THR A 1 338 ? -5.746 23.156 11.883 1 98.69 338 THR A CA 1
ATOM 2645 C C . THR A 1 338 ? -5.453 23.75 13.258 1 98.69 338 THR A C 1
ATOM 2647 O O . THR A 1 338 ? -4.504 24.516 13.414 1 98.69 338 THR A O 1
ATOM 2650 N N . PHE A 1 339 ? -6.285 23.406 14.25 1 98.75 339 PHE A N 1
ATOM 2651 C CA . PHE A 1 339 ? -6.234 24.047 15.562 1 98.75 339 PHE A CA 1
ATOM 2652 C C . PHE A 1 339 ? -6.16 23 16.672 1 98.75 339 PHE A C 1
ATOM 2654 O O . PHE A 1 339 ? -6.926 22.031 16.672 1 98.75 339 PHE A O 1
ATOM 2661 N N . ALA A 1 340 ? -5.219 23.172 17.531 1 98.81 340 ALA A N 1
ATOM 2662 C CA . ALA A 1 340 ? -5.047 22.312 18.719 1 98.81 340 ALA A CA 1
ATOM 2663 C C . ALA A 1 340 ? -5.57 23 19.969 1 98.81 340 ALA A C 1
ATOM 2665 O O . ALA A 1 340 ? -5.09 24.078 20.344 1 98.81 340 ALA A O 1
ATOM 2666 N N . LEU A 1 341 ? -6.508 22.344 20.656 1 98.75 341 LEU A N 1
ATOM 2667 C CA . LEU A 1 341 ? -7.156 22.984 21.781 1 98.75 341 LEU A CA 1
ATOM 2668 C C . LEU A 1 341 ? -7.098 22.109 23.031 1 98.75 341 LEU A C 1
ATOM 2670 O O . LEU A 1 341 ? -7.16 20.875 22.922 1 98.75 341 LEU A O 1
ATOM 2674 N N . THR A 1 342 ? -6.969 22.672 24.141 1 98.62 342 THR A N 1
ATOM 2675 C CA . THR A 1 342 ? -7.27 22.062 25.422 1 98.62 342 THR A CA 1
ATOM 2676 C C . THR A 1 342 ? -8.328 22.859 26.172 1 98.62 342 THR A C 1
ATOM 2678 O O . THR A 1 342 ? -8.594 24.016 25.828 1 98.62 342 THR A O 1
ATOM 2681 N N . PHE A 1 343 ? -8.898 22.25 27.109 1 98.12 343 PHE A N 1
ATOM 2682 C CA . PHE A 1 343 ? -10 22.828 27.875 1 98.12 343 PHE A CA 1
ATOM 2683 C C . PHE A 1 343 ? -9.734 22.719 29.375 1 98.12 343 PHE A C 1
ATOM 2685 O O . PHE A 1 343 ? -9.234 21.703 29.844 1 98.12 343 PHE A O 1
ATOM 2692 N N . ASP A 1 344 ? -10.094 23.734 30.125 1 96.19 344 ASP A N 1
ATOM 2693 C CA . ASP A 1 344 ? -9.82 23.781 31.547 1 96.19 344 ASP A CA 1
ATOM 2694 C C . ASP A 1 344 ? -10.594 22.703 32.312 1 96.19 344 ASP A C 1
ATOM 2696 O O . ASP A 1 344 ? -10.047 22.047 33.188 1 96.19 344 ASP A O 1
ATOM 2700 N N . LYS A 1 345 ? -11.812 22.469 31.906 1 95.75 345 LYS A N 1
ATOM 2701 C CA . LYS A 1 345 ? -12.742 21.688 32.719 1 95.75 345 LYS A CA 1
ATOM 2702 C C . LYS A 1 345 ? -12.844 20.25 32.188 1 95.75 345 LYS A C 1
ATOM 2704 O O . LYS A 1 345 ? -13.305 19.359 32.906 1 95.75 345 LYS A O 1
ATOM 2709 N N . TYR A 1 346 ? -12.469 20.047 31.016 1 97.25 346 TYR A N 1
ATOM 2710 C CA . TYR A 1 346 ? -12.758 18.766 30.391 1 97.25 346 TYR A CA 1
ATOM 2711 C C . TYR A 1 346 ? -11.523 18.203 29.703 1 97.25 346 TYR A C 1
ATOM 2713 O O . TYR A 1 346 ? -10.703 18.953 29.172 1 97.25 346 TYR A O 1
ATOM 2721 N N . SER A 1 347 ? -11.375 16.875 29.672 1 98.06 347 SER A N 1
ATOM 2722 C CA . SER A 1 347 ? -10.312 16.219 28.922 1 98.06 347 SER A CA 1
ATOM 2723 C C . SER A 1 347 ? -10.555 16.312 27.422 1 98.06 347 SER A C 1
ATOM 2725 O O . SER A 1 347 ? -11.703 16.438 26.969 1 98.06 347 SER A O 1
ATOM 2727 N N . PRO A 1 348 ? -9.508 16.281 26.656 1 98.44 348 PRO A N 1
ATOM 2728 C CA . PRO A 1 348 ? -9.68 16.266 25.203 1 98.44 348 PRO A CA 1
ATOM 2729 C C . PRO A 1 348 ? -10.578 15.133 24.734 1 98.44 348 PRO A C 1
ATOM 2731 O O . PRO A 1 348 ? -11.406 15.32 23.844 1 98.44 348 PRO A O 1
ATOM 2734 N N . GLU A 1 349 ? -10.492 14 25.328 1 98.38 349 GLU A N 1
ATOM 2735 C CA . GLU A 1 349 ? -11.297 12.844 24.953 1 98.38 349 GLU A CA 1
ATOM 2736 C C . GLU A 1 349 ? -12.781 13.109 25.172 1 98.38 349 GLU A C 1
ATOM 2738 O O . GLU A 1 349 ? -13.617 12.758 24.344 1 98.38 349 GLU A O 1
ATOM 2743 N N . PHE A 1 350 ? -13.109 13.68 26.297 1 98.31 350 PHE A N 1
ATOM 2744 C CA . PHE A 1 350 ? -14.5 13.977 26.609 1 98.31 350 PHE A CA 1
ATOM 2745 C C . PHE A 1 350 ? -15.094 14.914 25.562 1 98.31 350 PHE A C 1
ATOM 2747 O O . PHE A 1 350 ? -16.219 14.695 25.094 1 98.31 350 PHE A O 1
ATOM 2754 N N . ILE A 1 351 ? -14.328 15.93 25.219 1 98.44 351 ILE A N 1
ATOM 2755 C CA . ILE A 1 351 ? -14.797 16.922 24.25 1 98.44 351 ILE A CA 1
ATOM 2756 C C . ILE A 1 351 ? -15.016 16.234 22.891 1 98.44 351 ILE A C 1
ATOM 2758 O O . ILE A 1 351 ? -16.062 16.406 22.281 1 98.44 351 ILE A O 1
ATOM 2762 N N . ALA A 1 352 ? -14.039 15.461 22.453 1 98.5 352 ALA A N 1
ATOM 2763 C CA . ALA A 1 352 ? -14.125 14.789 21.156 1 98.5 352 ALA A CA 1
ATOM 2764 C C . ALA A 1 352 ? -15.312 13.828 21.109 1 98.5 352 ALA A C 1
ATOM 2766 O O . ALA A 1 352 ? -16.031 13.773 20.125 1 98.5 352 ALA A O 1
ATOM 2767 N N . LYS A 1 353 ? -15.516 13.062 22.172 1 98.25 353 LYS A N 1
ATOM 2768 C CA . LYS A 1 353 ? -16.625 12.117 22.25 1 98.25 353 LYS A CA 1
ATOM 2769 C C . LYS A 1 353 ? -17.969 12.836 22.172 1 98.25 353 LYS A C 1
ATOM 2771 O O . LYS A 1 353 ? -18.859 12.391 21.453 1 98.25 353 LYS A O 1
ATOM 2776 N N . THR A 1 354 ? -18.078 13.93 22.922 1 98.31 354 THR A N 1
ATOM 2777 C CA . THR A 1 354 ? -19.344 14.68 22.953 1 98.31 354 THR A CA 1
ATOM 2778 C C . THR A 1 354 ? -19.641 15.281 21.578 1 98.31 354 THR A C 1
ATOM 2780 O O . THR A 1 354 ? -20.781 15.25 21.109 1 98.31 354 THR A O 1
ATOM 2783 N N . LEU A 1 355 ? -18.609 15.82 20.969 1 98.56 355 LEU A N 1
ATOM 2784 C CA . LEU A 1 355 ? -18.797 16.344 19.609 1 98.56 355 LEU A CA 1
ATOM 2785 C C . LEU A 1 355 ? -19.203 15.234 18.656 1 98.56 355 LEU A C 1
ATOM 2787 O O . LEU A 1 355 ? -20.062 15.43 17.781 1 98.56 355 LEU A O 1
ATOM 2791 N N . GLY A 1 356 ? -18.578 14.062 18.812 1 98.06 356 GLY A N 1
ATOM 2792 C CA . GLY A 1 356 ? -18.938 12.906 18 1 98.06 356 GLY A CA 1
ATOM 2793 C C . GLY A 1 356 ? -20.391 12.523 18.125 1 98.06 356 GLY A C 1
ATOM 2794 O O . GLY A 1 356 ? -21.016 12.109 17.141 1 98.06 356 GLY A O 1
ATOM 2795 N N . GLU A 1 357 ? -20.953 12.633 19.297 1 97.19 357 GLU A N 1
ATOM 2796 C CA . GLU A 1 357 ? -22.359 12.336 19.531 1 97.19 357 GLU A CA 1
ATOM 2797 C C . GLU A 1 357 ? -23.266 13.297 18.766 1 97.19 357 GLU A C 1
ATOM 2799 O O . GLU A 1 357 ? -24.422 12.984 18.5 1 97.19 357 GLU A O 1
ATOM 2804 N N . HIS A 1 358 ? -22.734 14.461 18.406 1 97 358 HIS A N 1
ATOM 2805 C CA . HIS A 1 358 ? -23.453 15.438 17.609 1 97 358 HIS A CA 1
ATOM 2806 C C . HIS A 1 358 ? -23.078 15.336 16.141 1 97 358 HIS A C 1
ATOM 2808 O O . HIS A 1 358 ? -23.359 16.25 15.352 1 97 358 HIS A O 1
ATOM 2814 N N . ASN A 1 359 ? -22.344 14.336 15.742 1 97.69 359 ASN A N 1
ATOM 2815 C CA . ASN A 1 359 ? -21.875 14.078 14.383 1 97.69 359 ASN A CA 1
ATOM 2816 C C . ASN A 1 359 ? -20.891 15.141 13.914 1 97.69 359 ASN A C 1
ATOM 2818 O O . ASN A 1 359 ? -20.844 15.484 12.734 1 97.69 359 ASN A O 1
ATOM 2822 N N . ILE A 1 360 ? -20.219 15.773 14.852 1 98.56 360 ILE A N 1
ATOM 2823 C CA . ILE A 1 360 ? -19.078 16.641 14.555 1 98.56 360 ILE A CA 1
ATOM 2824 C C . ILE A 1 360 ? -17.781 15.852 14.742 1 98.56 360 ILE A C 1
ATOM 2826 O O . ILE A 1 360 ? -17.391 15.547 15.875 1 98.56 360 ILE A O 1
ATOM 2830 N N . CYS A 1 361 ? -17.141 15.531 13.664 1 98.56 361 CYS A N 1
ATOM 2831 C CA . CYS A 1 361 ? -16.016 14.602 13.664 1 98.56 361 CYS A CA 1
ATOM 2832 C C . CYS A 1 361 ? -14.703 15.328 13.906 1 98.56 361 CYS A C 1
ATOM 2834 O O . CYS A 1 361 ? -14.203 16.031 13.031 1 98.56 361 CYS A O 1
ATOM 2836 N N . VAL A 1 362 ? -14.141 15.148 15.078 1 98.56 362 VAL A N 1
ATOM 2837 C CA . VAL A 1 362 ? -12.836 15.711 15.438 1 98.56 362 VAL A CA 1
ATOM 2838 C C . VAL A 1 362 ? -11.977 14.633 16.094 1 98.56 362 VAL A C 1
ATOM 2840 O O . VAL A 1 362 ? -12.477 13.562 16.453 1 98.56 362 VAL A O 1
ATOM 2843 N N . TRP A 1 363 ? -10.734 14.984 16.203 1 97.69 363 TRP A N 1
ATOM 2844 C CA . TRP A 1 363 ? -9.805 14.039 16.812 1 97.69 363 TRP A CA 1
ATOM 2845 C C . TRP A 1 363 ? -9.297 14.57 18.156 1 97.69 363 TRP A C 1
ATOM 2847 O O . TRP A 1 363 ? -9.336 15.773 18.406 1 97.69 363 TRP A O 1
ATOM 2857 N N . ASN A 1 364 ? -8.852 13.617 18.984 1 98.44 364 ASN A N 1
ATOM 2858 C CA . ASN A 1 364 ? -8.117 13.961 20.188 1 98.44 364 ASN A CA 1
ATOM 2859 C C . ASN A 1 364 ? -6.871 13.102 20.344 1 98.44 364 ASN A C 1
ATOM 2861 O O . ASN A 1 364 ? -6.805 11.984 19.812 1 98.44 364 ASN A O 1
ATOM 2865 N N . GLY A 1 365 ? -5.867 13.539 20.984 1 97.81 365 GLY A N 1
ATOM 2866 C CA . GLY A 1 365 ? -4.668 12.781 21.297 1 97.81 365 GLY A CA 1
ATOM 2867 C C . GLY A 1 365 ? -3.396 13.445 20.812 1 97.81 365 GLY A C 1
ATOM 2868 O O . GLY A 1 365 ? -3.236 14.656 20.938 1 97.81 365 GLY A O 1
ATOM 2869 N N . HIS A 1 366 ? -2.459 12.633 20.438 1 97.81 366 HIS A N 1
ATOM 2870 C CA . HIS A 1 366 ? -1.164 13.172 20.031 1 97.81 366 HIS A CA 1
ATOM 2871 C C . HIS A 1 366 ? -0.943 13.008 18.531 1 97.81 366 HIS A C 1
ATOM 2873 O O . HIS A 1 366 ? 0.049 13.492 17.984 1 97.81 366 HIS A O 1
ATOM 2879 N N . PHE A 1 367 ? -1.85 12.227 17.844 1 97.25 367 PHE A N 1
ATOM 2880 C CA . PHE A 1 367 ? -1.849 12.07 16.391 1 97.25 367 PHE A CA 1
ATOM 2881 C C . PHE A 1 367 ? -0.461 11.688 15.891 1 97.25 367 PHE A C 1
ATOM 2883 O O . PHE A 1 367 ? -0.033 12.141 14.828 1 97.25 367 PHE A O 1
ATOM 2890 N N . TYR A 1 368 ? 0.339 10.992 16.672 1 97.38 368 TYR A N 1
ATOM 2891 C CA . TYR A 1 368 ? 1.677 10.484 16.391 1 97.38 368 TYR A CA 1
ATOM 2892 C C . TYR A 1 368 ? 2.699 11.617 16.391 1 97.38 368 TYR A C 1
ATOM 2894 O O . TYR A 1 368 ? 3.807 11.453 15.867 1 97.38 368 TYR A O 1
ATOM 2902 N N . ALA A 1 369 ? 2.326 12.789 16.859 1 98.25 369 ALA A N 1
ATOM 2903 C CA . ALA A 1 369 ? 3.287 13.867 17.078 1 98.25 369 ALA A CA 1
ATOM 2904 C C . ALA A 1 369 ? 3.746 13.891 18.531 1 98.25 369 ALA A C 1
ATOM 2906 O O . ALA A 1 369 ? 3.553 14.891 19.234 1 98.25 369 ALA A O 1
ATOM 2907 N N . LEU A 1 370 ? 4.422 12.867 18.984 1 98.12 370 LEU A N 1
ATOM 2908 C CA . LEU A 1 370 ? 4.797 12.656 20.375 1 98.12 370 LEU A CA 1
ATOM 2909 C C . LEU A 1 370 ? 5.75 13.742 20.859 1 98.12 370 LEU A C 1
ATOM 2911 O O . LEU A 1 370 ? 5.621 14.242 21.969 1 98.12 370 LEU A O 1
ATOM 2915 N N . GLY A 1 371 ? 6.738 14.07 20.016 1 98.31 371 GLY A N 1
ATOM 2916 C CA . GLY A 1 371 ? 7.695 15.102 20.391 1 98.31 371 GLY A CA 1
ATOM 2917 C C . GLY A 1 371 ? 7.035 16.406 20.781 1 98.31 371 GLY A C 1
ATOM 2918 O O . GLY A 1 371 ? 7.406 17.016 21.797 1 98.31 371 GLY A O 1
ATOM 2919 N N . LEU A 1 372 ? 6.055 16.828 20.016 1 98.5 372 LEU A N 1
ATOM 2920 C CA . LEU A 1 372 ? 5.344 18.078 20.266 1 98.5 372 LEU A CA 1
ATOM 2921 C C . LEU A 1 372 ? 4.551 18.016 21.562 1 98.5 372 LEU A C 1
ATOM 2923 O O . LEU A 1 372 ? 4.68 18.891 22.422 1 98.5 372 LEU A O 1
ATOM 2927 N N . VAL A 1 373 ? 3.783 16.969 21.719 1 98.19 373 VAL A N 1
ATOM 2928 C CA . VAL A 1 373 ? 2.887 16.812 22.859 1 98.19 373 VAL A CA 1
ATOM 2929 C C . VAL A 1 373 ? 3.703 16.672 24.141 1 98.19 373 VAL A C 1
ATOM 2931 O O . VAL A 1 373 ? 3.328 17.188 25.188 1 98.19 373 VAL A O 1
ATOM 2934 N N . ARG A 1 374 ? 4.809 15.945 24.062 1 98.12 374 ARG A N 1
ATOM 2935 C CA . ARG A 1 374 ? 5.68 15.758 25.219 1 98.12 374 ARG A CA 1
ATOM 2936 C C . ARG A 1 374 ? 6.348 17.062 25.609 1 98.12 374 ARG A C 1
ATOM 2938 O O . ARG A 1 374 ? 6.387 17.406 26.797 1 98.12 374 ARG A O 1
ATOM 2945 N N . GLN A 1 375 ? 6.84 17.797 24.656 1 98.31 375 GLN A N 1
ATOM 2946 C CA . GLN A 1 375 ? 7.492 19.078 24.953 1 98.31 375 GLN A CA 1
ATOM 2947 C C . GLN A 1 375 ? 6.508 20.062 25.578 1 98.31 375 GLN A C 1
ATOM 2949 O O . GLN A 1 375 ? 6.887 20.875 26.422 1 98.31 375 GLN A O 1
ATOM 2954 N N . LEU A 1 376 ? 5.277 19.969 25.188 1 98.19 376 LEU A N 1
ATOM 2955 C CA . LEU A 1 376 ? 4.258 20.875 25.703 1 98.19 376 LEU A CA 1
ATOM 2956 C C . LEU A 1 376 ? 3.695 20.375 27.031 1 98.19 376 LEU A C 1
ATOM 2958 O O . LEU A 1 376 ? 2.834 21.016 27.625 1 98.19 376 LEU A O 1
ATOM 2962 N N . GLY A 1 377 ? 4.121 19.156 27.469 1 97.88 377 GLY A N 1
ATOM 2963 C CA . GLY A 1 377 ? 3.66 18.578 28.734 1 97.88 377 GLY A CA 1
ATOM 2964 C C . GLY A 1 377 ? 2.223 18.094 28.672 1 97.88 377 GLY A C 1
ATOM 2965 O O . GLY A 1 377 ? 1.507 18.141 29.672 1 97.88 377 GLY A O 1
ATOM 2966 N N . LEU A 1 378 ? 1.8 17.625 27.5 1 97.94 378 LEU A N 1
ATOM 2967 C CA . LEU A 1 378 ? 0.386 17.328 27.312 1 97.94 378 LEU A CA 1
ATOM 2968 C C . LEU A 1 378 ? 0.162 15.82 27.219 1 97.94 378 LEU A C 1
ATOM 2970 O O . LEU A 1 378 ? -0.979 15.359 27.141 1 97.94 378 LEU A O 1
ATOM 2974 N N . GLU A 1 379 ? 1.177 15.008 27.188 1 95.69 379 GLU A N 1
ATOM 2975 C CA . GLU A 1 379 ? 1.046 13.578 26.953 1 95.69 379 GLU A CA 1
ATOM 2976 C C . GLU A 1 379 ? 0.165 12.922 28.016 1 95.69 379 GLU A C 1
ATOM 2978 O O . GLU A 1 379 ? -0.734 12.141 27.688 1 95.69 379 GLU A O 1
ATOM 2983 N N . GLU A 1 380 ? 0.312 13.266 29.281 1 95.12 380 GLU A N 1
ATOM 2984 C CA . GLU A 1 380 ? -0.383 12.625 30.391 1 95.12 380 GLU A CA 1
ATOM 2985 C C . GLU A 1 380 ? -1.836 13.086 30.469 1 95.12 380 GLU A C 1
ATOM 2987 O O . GLU A 1 380 ? -2.68 12.398 31.047 1 95.12 380 GLU A O 1
ATOM 2992 N N . THR A 1 381 ? -2.057 14.258 29.922 1 95.38 381 THR A N 1
ATOM 2993 C CA . THR A 1 381 ? -3.406 14.805 30.016 1 95.38 381 THR A CA 1
ATOM 2994 C C . THR A 1 381 ? -4.23 14.43 28.781 1 95.38 381 THR A C 1
ATOM 2996 O O . THR A 1 381 ? -5.336 14.93 28.594 1 95.38 381 THR A O 1
ATOM 2999 N N . GLY A 1 382 ? -3.658 13.633 27.938 1 96.44 382 GLY A N 1
ATOM 3000 C CA . GLY A 1 382 ? -4.441 13.086 26.844 1 96.44 382 GLY A CA 1
ATOM 3001 C C . GLY A 1 382 ? -4.266 13.859 25.547 1 96.44 382 GLY A C 1
ATOM 3002 O O . GLY A 1 382 ? -5.016 13.656 24.594 1 96.44 382 GLY A O 1
ATOM 3003 N N . GLY A 1 383 ? -3.285 14.773 25.516 1 98.19 383 GLY A N 1
ATOM 3004 C CA . GLY A 1 383 ? -3.002 15.516 24.297 1 98.19 383 GLY A CA 1
ATOM 3005 C C . GLY A 1 383 ? -3.926 16.703 24.094 1 98.19 383 GLY A C 1
ATOM 3006 O O . GLY A 1 383 ? -4.133 17.5 25 1 98.19 383 GLY A O 1
ATOM 3007 N N . VAL A 1 384 ? -4.477 16.828 22.875 1 98.75 384 VAL A N 1
ATOM 3008 C CA . VAL A 1 384 ? -5.312 17.969 22.516 1 98.75 384 VAL A CA 1
ATOM 3009 C C . VAL A 1 384 ? -6.523 17.5 21.719 1 98.75 384 VAL A C 1
ATOM 3011 O O . VAL A 1 384 ? -6.574 16.344 21.281 1 98.75 384 VAL A O 1
ATOM 3014 N N . VAL A 1 385 ? -7.562 18.344 21.625 1 98.75 385 VAL A N 1
ATOM 3015 C CA . VAL A 1 385 ? -8.562 18.219 20.562 1 98.75 385 VAL A CA 1
ATOM 3016 C C . VAL A 1 385 ? -8.047 18.891 19.297 1 98.75 385 VAL A C 1
ATOM 3018 O O . VAL A 1 385 ? -7.613 20.047 19.312 1 98.75 385 VAL A O 1
ATOM 3021 N N . ARG A 1 386 ? -7.984 18.172 18.234 1 98.81 386 ARG A N 1
ATOM 3022 C CA . ARG A 1 386 ? -7.57 18.734 16.953 1 98.81 386 ARG A CA 1
ATOM 3023 C C . ARG A 1 386 ? -8.773 18.969 16.047 1 98.81 386 ARG A C 1
ATOM 3025 O O . ARG A 1 386 ? -9.508 18.031 15.727 1 98.81 386 ARG A O 1
ATOM 3032 N N . ILE A 1 387 ? -8.938 20.172 15.672 1 98.75 387 ILE A N 1
ATOM 3033 C CA . ILE A 1 387 ? -10 20.578 14.758 1 98.75 387 ILE A CA 1
ATOM 3034 C C . ILE A 1 387 ? -9.391 21.109 13.453 1 98.75 387 ILE A C 1
ATOM 3036 O O . ILE A 1 387 ? -8.602 22.047 13.469 1 98.75 387 ILE A O 1
ATOM 3040 N N . GLY A 1 388 ? -9.648 20.438 12.391 1 98.44 388 GLY A N 1
ATOM 3041 C CA . GLY A 1 388 ? -9.062 20.812 11.109 1 98.44 388 GLY A CA 1
ATOM 3042 C C . GLY A 1 388 ? -10.102 21 10.016 1 98.44 388 GLY A C 1
ATOM 3043 O O . GLY A 1 388 ? -11 20.172 9.852 1 98.44 388 GLY A O 1
ATOM 3044 N N . CYS A 1 389 ? -10.055 22.094 9.266 1 98.38 389 CYS A N 1
ATOM 3045 C CA . CYS A 1 389 ? -10.938 22.391 8.141 1 98.38 389 CYS A CA 1
ATOM 3046 C C . CYS A 1 389 ? -10.281 22.016 6.824 1 98.38 389 CYS A C 1
ATOM 3048 O O . CYS A 1 389 ? -9.055 22.031 6.711 1 98.38 389 CYS A O 1
ATOM 3050 N N . MET A 1 390 ? -11.055 21.578 5.938 1 98.31 390 MET A N 1
ATOM 3051 C CA . MET A 1 390 ? -10.703 21.469 4.523 1 98.31 390 MET A CA 1
ATOM 3052 C C . MET A 1 390 ? -11.508 22.469 3.693 1 98.31 390 MET A C 1
ATOM 3054 O O . MET A 1 390 ? -12.422 23.125 4.203 1 98.31 390 MET A O 1
ATOM 3058 N N . HIS A 1 391 ? -11.18 22.578 2.414 1 98.19 391 HIS A N 1
ATOM 3059 C CA . HIS A 1 391 ? -11.828 23.625 1.627 1 98.19 391 HIS A CA 1
ATOM 3060 C C . HIS A 1 391 ? -13.289 23.266 1.351 1 98.19 391 HIS A C 1
ATOM 3062 O O . HIS A 1 391 ? -14.008 24.047 0.733 1 98.19 391 HIS A O 1
ATOM 3068 N N . TYR A 1 392 ? -13.781 22.094 1.888 1 98.38 392 TYR A N 1
ATOM 3069 C CA . TYR A 1 392 ? -15.203 21.797 1.733 1 98.38 392 TYR A CA 1
ATOM 3070 C C . TYR A 1 392 ? -15.984 22.203 2.975 1 98.38 392 TYR A C 1
ATOM 3072 O O . TYR A 1 392 ? -17.203 22.062 3.018 1 98.38 392 TYR A O 1
ATOM 3080 N N . ASN A 1 393 ? -15.352 22.734 4.043 1 98.69 393 ASN A N 1
ATOM 3081 C CA . ASN A 1 393 ? -16.047 23.203 5.23 1 98.69 393 ASN A CA 1
ATOM 3082 C C . ASN A 1 393 ? -16.641 24.594 5.012 1 98.69 393 ASN A C 1
ATOM 3084 O O . ASN A 1 393 ? -16.172 25.344 4.156 1 98.69 393 ASN A O 1
ATOM 3088 N N . THR A 1 394 ? -17.672 24.938 5.789 1 98.44 394 THR A N 1
ATOM 3089 C CA . THR A 1 394 ? -18.359 26.203 5.656 1 98.44 394 THR A CA 1
ATOM 3090 C C . THR A 1 394 ? -18.203 27.031 6.934 1 98.44 394 THR A C 1
ATOM 3092 O O . THR A 1 394 ? -17.875 26.5 7.988 1 98.44 394 THR A O 1
ATOM 3095 N N . LEU A 1 395 ? -18.453 28.359 6.75 1 98.56 395 LEU A N 1
ATOM 3096 C CA . LEU A 1 395 ? -18.453 29.234 7.918 1 98.56 395 LEU A CA 1
ATOM 3097 C C . LEU A 1 395 ? -19.562 28.828 8.891 1 98.56 395 LEU A C 1
ATOM 3099 O O . LEU A 1 395 ? -19.375 28.906 10.102 1 98.56 395 LEU A O 1
ATOM 3103 N N . GLU A 1 396 ? -20.672 28.375 8.344 1 98.38 396 GLU A N 1
ATOM 3104 C CA . GLU A 1 396 ? -21.797 27.922 9.164 1 98.38 396 GLU A CA 1
ATOM 3105 C C . GLU A 1 396 ? -21.406 26.703 10 1 98.38 396 GLU A C 1
ATOM 3107 O O . GLU A 1 396 ? -21.844 26.562 11.148 1 98.38 396 GLU A O 1
ATOM 3112 N N . GLU A 1 397 ? -20.625 25.828 9.422 1 98.56 397 GLU A N 1
ATOM 3113 C CA . GLU A 1 397 ? -20.156 24.656 10.164 1 98.56 397 GLU A CA 1
ATOM 3114 C C . GLU A 1 397 ? -19.25 25.078 11.32 1 98.56 397 GLU A C 1
ATOM 3116 O O . GLU A 1 397 ? -19.297 24.484 12.398 1 98.56 397 GLU A O 1
ATOM 3121 N N . VAL A 1 398 ? -18.438 26.078 11.094 1 98.75 398 VAL A N 1
ATOM 3122 C CA . VAL A 1 398 ? -17.562 26.594 12.156 1 98.75 398 VAL A CA 1
ATOM 3123 C C . VAL A 1 398 ? -18.422 27.156 13.281 1 98.75 398 VAL A C 1
ATOM 3125 O O . VAL A 1 398 ? -18.172 26.891 14.461 1 98.75 398 VAL A O 1
ATOM 3128 N N . ASP A 1 399 ? -19.422 27.938 12.898 1 98.62 399 ASP A N 1
ATOM 3129 C CA . ASP A 1 399 ? -20.312 28.5 13.898 1 98.62 399 ASP A CA 1
ATOM 3130 C C . ASP A 1 399 ? -21.016 27.406 14.695 1 98.62 399 ASP A C 1
ATOM 3132 O O . ASP A 1 399 ? -21.109 27.484 15.922 1 98.62 399 ASP A O 1
ATOM 3136 N N . MET A 1 400 ? -21.5 26.422 13.992 1 98.12 400 MET A N 1
ATOM 3137 C CA . MET A 1 400 ? -22.188 25.312 14.633 1 98.12 400 MET A CA 1
ATOM 3138 C C . MET A 1 400 ? -21.281 24.594 15.609 1 98.12 400 MET A C 1
ATOM 3140 O O . MET A 1 400 ? -21.688 24.234 16.719 1 98.12 400 MET A O 1
ATOM 3144 N N . LEU A 1 401 ? -20.031 24.359 15.234 1 98.62 401 LEU A N 1
ATOM 3145 C CA . LEU A 1 401 ? -19.031 23.734 16.094 1 98.62 401 LEU A CA 1
ATOM 3146 C C . LEU A 1 401 ? -18.906 24.484 17.422 1 98.62 401 LEU A C 1
ATOM 3148 O O . LEU A 1 401 ? -19 23.891 18.484 1 98.62 401 LEU A O 1
ATOM 3152 N N . PHE A 1 402 ? -18.766 25.75 17.344 1 98.5 402 PHE A N 1
ATOM 3153 C CA . PHE A 1 402 ? -18.516 26.547 18.531 1 98.5 402 PHE A CA 1
ATOM 3154 C C . PHE A 1 402 ? -19.797 26.672 19.375 1 98.5 402 PHE A C 1
ATOM 3156 O O . PHE A 1 402 ? -19.734 26.75 20.594 1 98.5 402 PHE A O 1
ATOM 3163 N N . ASP A 1 403 ? -20.969 26.672 18.688 1 98.06 403 ASP A N 1
ATOM 3164 C CA . ASP A 1 403 ? -22.219 26.641 19.453 1 98.06 403 ASP A CA 1
ATOM 3165 C C . ASP A 1 403 ? -22.297 25.391 20.328 1 98.06 403 ASP A C 1
ATOM 3167 O O . ASP A 1 403 ? -22.703 25.469 21.5 1 98.06 403 ASP A O 1
ATOM 3171 N N . VAL A 1 404 ? -21.922 24.297 19.766 1 97.88 404 VAL A N 1
ATOM 3172 C CA . VAL A 1 404 ? -21.953 23.047 20.516 1 97.88 404 VAL A CA 1
ATOM 3173 C C . VAL A 1 404 ? -20.891 23.062 21.609 1 97.88 404 VAL A C 1
ATOM 3175 O O . VAL A 1 404 ? -21.156 22.656 22.75 1 97.88 404 VAL A O 1
ATOM 3178 N N . ILE A 1 405 ? -19.672 23.562 21.359 1 98.25 405 ILE A N 1
ATOM 3179 C CA . ILE A 1 405 ? -18.594 23.641 22.359 1 98.25 405 ILE A CA 1
ATOM 3180 C C . ILE A 1 405 ? -19.047 24.531 23.516 1 98.25 405 ILE A C 1
ATOM 3182 O O . ILE A 1 405 ? -18.844 24.188 24.688 1 98.25 405 ILE A O 1
ATOM 3186 N N . GLU A 1 406 ? -19.656 25.625 23.188 1 97.25 406 GLU A N 1
ATOM 3187 C CA . GLU A 1 406 ? -20.156 26.531 24.234 1 97.25 406 GLU A CA 1
ATOM 3188 C C . GLU A 1 406 ? -21.172 25.828 25.125 1 97.25 406 GLU A C 1
ATOM 3190 O O . GLU A 1 406 ? -21.156 26 26.344 1 97.25 406 GLU A O 1
ATOM 3195 N N . SER A 1 407 ? -22 25.094 24.5 1 96.44 407 SER A N 1
ATOM 3196 C CA . SER A 1 407 ? -23 24.359 25.266 1 96.44 407 SER A CA 1
ATOM 3197 C C . SER A 1 407 ? -22.359 23.344 26.203 1 96.44 407 SER A C 1
ATOM 3199 O O . SER A 1 407 ? -22.875 23.062 27.281 1 96.44 407 SER A O 1
ATOM 3201 N N . ILE A 1 408 ? -21.312 22.672 25.75 1 95.56 408 ILE A N 1
ATOM 3202 C CA . ILE A 1 408 ? -20.578 21.703 26.562 1 95.56 408 ILE A CA 1
ATOM 3203 C C . ILE A 1 408 ? -19.938 22.422 27.75 1 95.56 408 ILE A C 1
ATOM 3205 O O . ILE A 1 408 ? -20.016 21.953 28.891 1 95.56 408 ILE A O 1
ATOM 3209 N N . LEU A 1 409 ? -19.344 23.609 27.547 1 95.12 409 LEU A N 1
ATOM 3210 C CA . LEU A 1 409 ? -18.578 24.328 28.562 1 95.12 409 LEU A CA 1
ATOM 3211 C C . LEU A 1 409 ? -19.516 24.953 29.594 1 95.12 409 LEU A C 1
ATOM 3213 O O . LEU A 1 409 ? -19.141 25.156 30.75 1 95.12 409 LEU A O 1
ATOM 3217 N N . ASP A 1 410 ? -20.734 25.188 29.25 1 91.25 410 ASP A N 1
ATOM 3218 C CA . ASP A 1 410 ? -21.719 25.781 30.141 1 91.25 410 ASP A CA 1
ATOM 3219 C C . ASP A 1 410 ? -22.375 24.719 31.016 1 91.25 410 ASP A C 1
ATOM 3221 O O . ASP A 1 410 ? -23.047 25.031 32 1 91.25 410 ASP A O 1
ATOM 3225 N N . ALA A 1 411 ? -22.219 23.562 30.641 1 78.12 411 ALA A N 1
ATOM 3226 C CA . ALA A 1 411 ? -22.797 22.469 31.406 1 78.12 411 ALA A CA 1
ATOM 3227 C C . ALA A 1 411 ? -21.922 22.109 32.594 1 78.12 411 ALA A C 1
ATOM 3229 O O . ALA A 1 411 ? -20.703 22.297 32.562 1 78.12 411 ALA A O 1
ATOM 3230 N N . MET B 1 1 ? -24.984 -25.531 -3.387 1 68.56 1 MET B N 1
ATOM 3231 C CA . MET B 1 1 ? -25.141 -24.766 -4.613 1 68.56 1 MET B CA 1
ATOM 3232 C C . MET B 1 1 ? -24.203 -25.25 -5.703 1 68.56 1 MET B C 1
ATOM 3234 O O . MET B 1 1 ? -23.156 -25.828 -5.406 1 68.56 1 MET B O 1
ATOM 3238 N N . ASN B 1 2 ? -24.719 -25.281 -6.93 1 82.19 2 ASN B N 1
ATOM 3239 C CA . ASN B 1 2 ? -24 -25.828 -8.07 1 82.19 2 ASN B CA 1
ATOM 3240 C C . ASN B 1 2 ? -23.156 -24.781 -8.773 1 82.19 2 ASN B C 1
ATOM 3242 O O . ASN B 1 2 ? -23.5 -23.594 -8.766 1 82.19 2 ASN B O 1
ATOM 3246 N N . PHE B 1 3 ? -21.938 -25.266 -9.094 1 87.94 3 PHE B N 1
ATOM 3247 C CA . PHE B 1 3 ? -21.047 -24.438 -9.906 1 87.94 3 PHE B CA 1
ATOM 3248 C C . PHE B 1 3 ? -21.766 -23.969 -11.164 1 87.94 3 PHE B C 1
ATOM 3250 O O . PHE B 1 3 ? -22.344 -24.781 -11.891 1 87.94 3 PHE B O 1
ATOM 3257 N N . ASN B 1 4 ? -21.906 -22.641 -11.344 1 92.31 4 ASN B N 1
ATOM 3258 C CA . ASN B 1 4 ? -22.516 -22.031 -12.516 1 92.31 4 ASN B CA 1
ATOM 3259 C C . ASN B 1 4 ? -21.594 -21.016 -13.164 1 92.31 4 ASN B C 1
ATOM 3261 O O . ASN B 1 4 ? -21.516 -19.859 -12.727 1 92.31 4 ASN B O 1
ATOM 3265 N N . LEU B 1 5 ? -21.016 -21.438 -14.266 1 95.88 5 LEU B N 1
ATOM 3266 C CA . LEU B 1 5 ? -19.984 -20.625 -14.914 1 95.88 5 LEU B CA 1
ATOM 3267 C C . LEU B 1 5 ? -20.562 -19.328 -15.453 1 95.88 5 LEU B C 1
ATOM 3269 O O . LEU B 1 5 ? -19.922 -18.281 -15.383 1 95.88 5 LEU B O 1
ATOM 3273 N N . ASN B 1 6 ? -21.75 -19.391 -16.016 1 95 6 ASN B N 1
ATOM 3274 C CA . ASN B 1 6 ? -22.406 -18.188 -16.531 1 95 6 ASN B CA 1
ATOM 3275 C C . ASN B 1 6 ? -22.641 -17.156 -15.43 1 95 6 ASN B C 1
ATOM 3277 O O . ASN B 1 6 ? -22.469 -15.961 -15.641 1 95 6 ASN B O 1
ATOM 3281 N N . GLN B 1 7 ? -23.047 -17.672 -14.359 1 95 7 GLN B N 1
ATOM 3282 C CA . GLN B 1 7 ? -23.266 -16.781 -13.211 1 95 7 GLN B CA 1
ATOM 3283 C C . GLN B 1 7 ? -21.969 -16.156 -12.758 1 95 7 GLN B C 1
ATOM 3285 O O . GLN B 1 7 ? -21.938 -14.969 -12.391 1 95 7 GLN B O 1
ATOM 3290 N N . ILE B 1 8 ? -20.922 -16.922 -12.75 1 97.5 8 ILE B N 1
ATOM 3291 C CA . ILE B 1 8 ? -19.594 -16.422 -12.375 1 97.5 8 ILE B CA 1
ATOM 3292 C C . ILE B 1 8 ? -19.172 -15.305 -13.32 1 97.5 8 ILE B C 1
ATOM 3294 O O . ILE B 1 8 ? -18.844 -14.203 -12.883 1 97.5 8 ILE B O 1
ATOM 3298 N N . ARG B 1 9 ? -19.25 -15.531 -14.578 1 98 9 ARG B N 1
ATOM 3299 C CA . ARG B 1 9 ? -18.719 -14.625 -15.586 1 98 9 ARG B CA 1
ATOM 3300 C C . ARG B 1 9 ? -19.469 -13.305 -15.594 1 98 9 ARG B C 1
ATOM 3302 O O . ARG B 1 9 ? -18.891 -12.25 -15.852 1 98 9 ARG B O 1
ATOM 3309 N N . GLN B 1 10 ? -20.75 -13.289 -15.242 1 97.94 10 GLN B N 1
ATOM 3310 C CA . GLN B 1 10 ? -21.594 -12.094 -15.227 1 97.94 10 GLN B CA 1
ATOM 3311 C C . GLN B 1 10 ? -21.172 -11.141 -14.109 1 97.94 10 GLN B C 1
ATOM 3313 O O . GLN B 1 10 ? -21.531 -9.969 -14.125 1 97.94 10 GLN B O 1
ATOM 3318 N N . GLN B 1 11 ? -20.406 -11.641 -13.211 1 98.31 11 GLN B N 1
ATOM 3319 C CA . GLN B 1 11 ? -20.016 -10.836 -12.062 1 98.31 11 GLN B CA 1
ATOM 3320 C C . GLN B 1 11 ? -18.797 -9.969 -12.391 1 98.31 11 GLN B C 1
ATOM 3322 O O . GLN B 1 11 ? -18.438 -9.07 -11.625 1 98.31 11 GLN B O 1
ATOM 3327 N N . PHE B 1 12 ? -18.141 -10.242 -13.547 1 98.56 12 PHE B N 1
ATOM 3328 C CA . PHE B 1 12 ? -16.906 -9.547 -13.914 1 98.56 12 PHE B CA 1
ATOM 3329 C C . PHE B 1 12 ? -17.141 -8.609 -15.094 1 98.56 12 PHE B C 1
ATOM 3331 O O . PHE B 1 12 ? -17.141 -9.047 -16.25 1 98.56 12 PHE B O 1
ATOM 3338 N N . PRO B 1 13 ? -17.172 -7.309 -14.836 1 98.06 13 PRO B N 1
ATOM 3339 C CA . PRO B 1 13 ? -17.359 -6.379 -15.945 1 98.06 13 PRO B CA 1
ATOM 3340 C C . PRO B 1 13 ? -16.281 -6.512 -17.016 1 98.06 13 PRO B C 1
ATOM 3342 O O . PRO B 1 13 ? -16.562 -6.344 -18.203 1 98.06 13 PRO B O 1
ATOM 3345 N N . ALA B 1 14 ? -15.102 -6.848 -16.672 1 98.12 14 ALA B N 1
ATOM 3346 C CA . ALA B 1 14 ? -13.977 -6.918 -17.594 1 98.12 14 ALA B CA 1
ATOM 3347 C C . ALA B 1 14 ? -14.195 -8.008 -18.641 1 98.12 14 ALA B C 1
ATOM 3349 O O . ALA B 1 14 ? -13.711 -7.891 -19.781 1 98.12 14 ALA B O 1
ATOM 3350 N N . LEU B 1 15 ? -14.906 -9.109 -18.297 1 98 15 LEU B N 1
ATOM 3351 C CA . LEU B 1 15 ? -15.062 -10.258 -19.188 1 98 15 LEU B CA 1
ATOM 3352 C C . LEU B 1 15 ? -16.078 -9.969 -20.281 1 98 15 LEU B C 1
ATOM 3354 O O . LEU B 1 15 ? -16.125 -10.68 -21.281 1 98 15 LEU B O 1
ATOM 3358 N N . ALA B 1 16 ? -16.859 -8.906 -20.094 1 96.31 16 ALA B N 1
ATOM 3359 C CA . ALA B 1 16 ? -17.938 -8.609 -21.031 1 96.31 16 ALA B CA 1
ATOM 3360 C C . ALA B 1 16 ? -17.547 -7.477 -21.984 1 96.31 16 ALA B C 1
ATOM 3362 O O . ALA B 1 16 ? -18.312 -7.086 -22.859 1 96.31 16 ALA B O 1
ATOM 3363 N N . GLN B 1 17 ? -16.328 -7.023 -21.859 1 96.56 17 GLN B N 1
ATOM 3364 C CA . GLN B 1 17 ? -15.961 -5.859 -22.656 1 96.56 17 GLN B CA 1
ATOM 3365 C C . GLN B 1 17 ? -15.43 -6.273 -24.016 1 96.56 17 GLN B C 1
ATOM 3367 O O . GLN B 1 17 ? -15.141 -7.449 -24.25 1 96.56 17 GLN B O 1
ATOM 3372 N N . TYR B 1 18 ? -15.406 -5.293 -24.938 1 97.06 18 TYR B N 1
ATOM 3373 C CA . TYR B 1 18 ? -14.859 -5.441 -26.281 1 97.06 18 TYR B CA 1
ATOM 3374 C C . TYR B 1 18 ? -13.672 -4.52 -26.5 1 97.06 18 TYR B C 1
ATOM 3376 O O . TYR B 1 18 ? -13.586 -3.453 -25.891 1 97.06 18 TYR B O 1
ATOM 3384 N N . HIS B 1 19 ? -12.766 -4.945 -27.188 1 97.19 19 HIS B N 1
ATOM 3385 C CA . HIS B 1 19 ? -11.641 -4.148 -27.656 1 97.19 19 HIS B CA 1
ATOM 3386 C C . HIS B 1 19 ? -11.43 -4.297 -29.156 1 97.19 19 HIS B C 1
ATOM 3388 O O . HIS B 1 19 ? -11.297 -5.418 -29.656 1 97.19 19 HIS B O 1
ATOM 3394 N N . ASN B 1 20 ? -11.406 -3.182 -29.859 1 96.19 20 ASN B N 1
ATOM 3395 C CA . ASN B 1 20 ? -11.336 -3.18 -31.312 1 96.19 20 ASN B CA 1
ATOM 3396 C C . ASN B 1 20 ? -12.414 -4.066 -31.922 1 96.19 20 ASN B C 1
ATOM 3398 O O . ASN B 1 20 ? -12.117 -4.914 -32.781 1 96.19 20 ASN B O 1
ATOM 3402 N N . ASP B 1 21 ? -13.586 -4.066 -31.375 1 95.12 21 ASP B N 1
ATOM 3403 C CA . ASP B 1 21 ? -14.812 -4.688 -31.859 1 95.12 21 ASP B CA 1
ATOM 3404 C C . ASP B 1 21 ? -14.734 -6.211 -31.766 1 95.12 21 ASP B C 1
ATOM 3406 O O . ASP B 1 21 ? -15.375 -6.922 -32.531 1 95.12 21 ASP B O 1
ATOM 3410 N N . ARG B 1 22 ? -13.914 -6.711 -30.922 1 95.81 22 ARG B N 1
ATOM 3411 C CA . ARG B 1 22 ? -13.805 -8.141 -30.656 1 95.81 22 ARG B CA 1
ATOM 3412 C C . ARG B 1 22 ? -13.852 -8.414 -29.156 1 95.81 22 ARG B C 1
ATOM 3414 O O . ARG B 1 22 ? -13.453 -7.574 -28.359 1 95.81 22 ARG B O 1
ATOM 3421 N N . PRO B 1 23 ? -14.352 -9.586 -28.781 1 96.56 23 PRO B N 1
ATOM 3422 C CA . PRO B 1 23 ? -14.344 -9.945 -27.359 1 96.56 23 PRO B CA 1
ATOM 3423 C C . PRO B 1 23 ? -12.938 -10.133 -26.812 1 96.56 23 PRO B C 1
ATOM 3425 O O . PRO B 1 23 ? -12 -10.391 -27.562 1 96.56 23 PRO B O 1
ATOM 3428 N N . VAL B 1 24 ? -12.867 -9.961 -25.531 1 97.75 24 VAL B N 1
ATOM 3429 C CA . VAL B 1 24 ? -11.57 -10.125 -24.891 1 97.75 24 VAL B CA 1
ATOM 3430 C C . VAL B 1 24 ? -11.547 -11.43 -24.094 1 97.75 24 VAL B C 1
ATOM 3432 O O . VAL B 1 24 ? -12.578 -11.859 -23.562 1 97.75 24 VAL B O 1
ATOM 3435 N N . THR B 1 25 ? -10.445 -12.094 -24.078 1 98.25 25 THR B N 1
ATOM 3436 C CA . THR B 1 25 ? -10.234 -13.312 -23.297 1 98.25 25 THR B CA 1
ATOM 3437 C C . THR B 1 25 ? -8.969 -13.195 -22.453 1 98.25 25 THR B C 1
ATOM 3439 O O . THR B 1 25 ? -7.887 -12.922 -22.984 1 98.25 25 THR B O 1
ATOM 3442 N N . PHE B 1 26 ? -9.109 -13.422 -21.172 1 98.5 26 PHE B N 1
ATOM 3443 C CA . PHE B 1 26 ? -7.984 -13.258 -20.266 1 98.5 26 PHE B CA 1
ATOM 3444 C C . PHE B 1 26 ? -7.406 -14.609 -19.859 1 98.5 26 PHE B C 1
ATOM 3446 O O . PHE B 1 26 ? -8.07 -15.406 -19.203 1 98.5 26 PHE B O 1
ATOM 3453 N N . PHE B 1 27 ? -6.156 -14.867 -20.266 1 98.69 27 PHE B N 1
ATOM 3454 C CA . PHE B 1 27 ? -5.352 -15.992 -19.797 1 98.69 27 PHE B CA 1
ATOM 3455 C C . PHE B 1 27 ? -4.137 -15.5 -19.016 1 98.69 27 PHE B C 1
ATOM 3457 O O . PHE B 1 27 ? -3.09 -16.141 -19.016 1 98.69 27 PHE B O 1
ATOM 3464 N N . ASP B 1 28 ? -4.289 -14.266 -18.438 1 97.88 28 ASP B N 1
ATOM 3465 C CA . ASP B 1 28 ? -3.201 -13.633 -17.703 1 97.88 28 ASP B CA 1
ATOM 3466 C C . ASP B 1 28 ? -3.418 -13.742 -16.188 1 97.88 28 ASP B C 1
ATOM 3468 O O . ASP B 1 28 ? -2.832 -12.984 -15.414 1 97.88 28 ASP B O 1
ATOM 3472 N N . GLY B 1 29 ? -4.219 -14.664 -15.719 1 96.31 29 GLY B N 1
ATOM 3473 C CA . GLY B 1 29 ? -4.574 -14.844 -14.32 1 96.31 29 GLY B CA 1
ATOM 3474 C C . GLY B 1 29 ? -3.371 -14.891 -13.398 1 96.31 29 GLY B C 1
ATOM 3475 O O . GLY B 1 29 ? -3.377 -14.266 -12.336 1 96.31 29 GLY B O 1
ATOM 3476 N N . PRO B 1 30 ? -2.32 -15.641 -13.781 1 97 30 PRO B N 1
ATOM 3477 C CA . PRO B 1 30 ? -1.119 -15.68 -12.945 1 97 30 PRO B CA 1
ATOM 3478 C C . PRO B 1 30 ? -0.49 -14.305 -12.75 1 97 30 PRO B C 1
ATOM 3480 O O . PRO B 1 30 ? 0.269 -14.102 -11.797 1 97 30 PRO B O 1
ATOM 3483 N N . GLY B 1 31 ? -0.786 -13.352 -13.633 1 96.44 31 GLY B N 1
ATOM 3484 C CA . GLY B 1 31 ? -0.296 -11.992 -13.484 1 96.44 31 GLY B CA 1
ATOM 3485 C C . GLY B 1 31 ? -1.223 -11.109 -12.672 1 96.44 31 GLY B C 1
ATOM 3486 O O . GLY B 1 31 ? -0.83 -10.023 -12.234 1 96.44 31 GLY B O 1
ATOM 3487 N N . GLY B 1 32 ? -2.434 -11.516 -12.547 1 96.06 32 GLY B N 1
ATOM 3488 C CA . GLY B 1 32 ? -3.469 -10.789 -11.828 1 96.06 32 GLY B CA 1
ATOM 3489 C C . GLY B 1 32 ? -4.867 -11.102 -12.32 1 96.06 32 GLY B C 1
ATOM 3490 O O . GLY B 1 32 ? -5.113 -11.141 -13.531 1 96.06 32 GLY B O 1
ATOM 3491 N N . SER B 1 33 ? -5.766 -11.281 -11.453 1 97.69 33 SER B N 1
ATOM 3492 C CA . SER B 1 33 ? -7.125 -11.672 -11.812 1 97.69 33 SER B CA 1
ATOM 3493 C C . SER B 1 33 ? -7.992 -10.445 -12.102 1 97.69 33 SER B C 1
ATOM 3495 O O . SER B 1 33 ? -7.672 -9.336 -11.656 1 97.69 33 SER B O 1
ATOM 3497 N N . GLN B 1 34 ? -9.031 -10.672 -12.883 1 98.38 34 GLN B N 1
ATOM 3498 C CA . GLN B 1 34 ? -10.07 -9.648 -12.984 1 98.38 34 GLN B CA 1
ATOM 3499 C C . GLN B 1 34 ? -10.891 -9.578 -11.703 1 98.38 34 GLN B C 1
ATOM 3501 O O . GLN B 1 34 ? -10.82 -10.469 -10.859 1 98.38 34 GLN B O 1
ATOM 3506 N N . VAL B 1 35 ? -11.672 -8.492 -11.586 1 98.75 35 VAL B N 1
ATOM 3507 C CA . VAL B 1 35 ? -12.266 -8.195 -10.289 1 98.75 35 VAL B CA 1
ATOM 3508 C C . VAL B 1 35 ? -13.789 -8.156 -10.422 1 98.75 35 VAL B C 1
ATOM 3510 O O . VAL B 1 35 ? -14.328 -7.5 -11.312 1 98.75 35 VAL B O 1
ATOM 3513 N N . PRO B 1 36 ? -14.523 -8.891 -9.531 1 98.69 36 PRO B N 1
ATOM 3514 C CA . PRO B 1 36 ? -15.984 -8.859 -9.586 1 98.69 36 PRO B CA 1
ATOM 3515 C C . PRO B 1 36 ? -16.562 -7.516 -9.141 1 98.69 36 PRO B C 1
ATOM 3517 O O . PRO B 1 36 ? -15.953 -6.82 -8.328 1 98.69 36 PRO B O 1
ATOM 3520 N N . GLN B 1 37 ? -17.734 -7.25 -9.586 1 98.69 37 GLN B N 1
ATOM 3521 C CA . GLN B 1 37 ? -18.422 -5.992 -9.289 1 98.69 37 GLN B CA 1
ATOM 3522 C C . GLN B 1 37 ? -18.625 -5.82 -7.789 1 98.69 37 GLN B C 1
ATOM 3524 O O . GLN B 1 37 ? -18.578 -4.703 -7.273 1 98.69 37 GLN B O 1
ATOM 3529 N N . SER B 1 38 ? -18.875 -6.867 -7.078 1 98.88 38 SER B N 1
ATOM 3530 C CA . SER B 1 38 ? -19.109 -6.789 -5.641 1 98.88 38 SER B CA 1
ATOM 3531 C C . SER B 1 38 ? -17.922 -6.211 -4.902 1 98.88 38 SER B C 1
ATOM 3533 O O . SER B 1 38 ? -18.078 -5.492 -3.912 1 98.88 38 SER B O 1
ATOM 3535 N N . VAL B 1 39 ? -16.719 -6.555 -5.355 1 98.88 39 VAL B N 1
ATOM 3536 C CA . VAL B 1 39 ? -15.484 -6.039 -4.762 1 98.88 39 VAL B CA 1
ATOM 3537 C C . VAL B 1 39 ? -15.375 -4.535 -5.02 1 98.88 39 VAL B C 1
ATOM 3539 O O . VAL B 1 39 ? -15.094 -3.762 -4.105 1 98.88 39 VAL B O 1
ATOM 3542 N N . LEU B 1 40 ? -15.656 -4.113 -6.254 1 98.75 40 LEU B N 1
ATOM 3543 C CA . LEU B 1 40 ? -15.641 -2.699 -6.617 1 98.75 40 LEU B CA 1
ATOM 3544 C C . LEU B 1 40 ? -16.641 -1.91 -5.773 1 98.75 40 LEU B C 1
ATOM 3546 O O . LEU B 1 40 ? -16.312 -0.842 -5.254 1 98.75 40 LEU B O 1
ATOM 3550 N N . ASP B 1 41 ? -17.812 -2.461 -5.594 1 98.81 41 ASP B N 1
ATOM 3551 C CA . ASP B 1 41 ? -18.859 -1.816 -4.816 1 98.81 41 ASP B CA 1
ATOM 3552 C C . ASP B 1 41 ? -18.438 -1.632 -3.361 1 98.81 41 ASP B C 1
ATOM 3554 O O . ASP B 1 41 ? -18.688 -0.583 -2.764 1 98.81 41 ASP B O 1
ATOM 3558 N N . ALA B 1 42 ? -17.812 -2.631 -2.795 1 98.88 42 ALA B N 1
ATOM 3559 C CA . ALA B 1 42 ? -17.391 -2.568 -1.402 1 98.88 42 ALA B CA 1
ATOM 3560 C C . ALA B 1 42 ? -16.328 -1.482 -1.203 1 98.88 42 ALA B C 1
ATOM 3562 O O . ALA B 1 42 ? -16.359 -0.763 -0.202 1 98.88 42 ALA B O 1
ATOM 3563 N N . MET B 1 43 ? -15.43 -1.373 -2.148 1 98.75 43 MET B N 1
ATOM 3564 C CA . MET B 1 43 ? -14.359 -0.385 -2.049 1 98.75 43 MET B CA 1
ATOM 3565 C C . MET B 1 43 ? -14.922 1.031 -2.053 1 98.75 43 MET B C 1
ATOM 3567 O O . MET B 1 43 ? -14.578 1.844 -1.191 1 98.75 43 MET B O 1
ATOM 3571 N N . VAL B 1 44 ? -15.812 1.343 -2.971 1 97.94 44 VAL B N 1
ATOM 3572 C CA . VAL B 1 44 ? -16.297 2.715 -3.119 1 97.94 44 VAL B CA 1
ATOM 3573 C C . VAL B 1 44 ? -17.312 3.027 -2.029 1 97.94 44 VAL B C 1
ATOM 3575 O O . VAL B 1 44 ? -17.391 4.16 -1.547 1 97.94 44 VAL B O 1
ATOM 3578 N N . ALA B 1 45 ? -18.078 1.982 -1.554 1 98.25 45 ALA B N 1
ATOM 3579 C CA . ALA B 1 45 ? -19.031 2.178 -0.465 1 98.25 45 ALA B CA 1
ATOM 3580 C C . ALA B 1 45 ? -18.328 2.662 0.8 1 98.25 45 ALA B C 1
ATOM 3582 O O . ALA B 1 45 ? -18.859 3.498 1.533 1 98.25 45 ALA B O 1
ATOM 3583 N N . TYR B 1 46 ? -17.188 2.123 1.05 1 98.56 46 TYR B N 1
ATOM 3584 C CA . TYR B 1 46 ? -16.438 2.582 2.213 1 98.56 46 TYR B CA 1
ATOM 3585 C C . TYR B 1 46 ? -15.789 3.936 1.944 1 98.56 46 TYR B C 1
ATOM 3587 O O . TYR B 1 46 ? -16.031 4.902 2.67 1 98.56 46 TYR B O 1
ATOM 3595 N N . LEU B 1 47 ? -14.953 4.043 0.858 1 98.5 47 LEU B N 1
ATOM 3596 C CA . LEU B 1 47 ? -14.094 5.199 0.633 1 98.5 47 LEU B CA 1
ATOM 3597 C C . LEU B 1 47 ? -14.922 6.449 0.36 1 98.5 47 LEU B C 1
ATOM 3599 O O . LEU B 1 47 ? -14.516 7.559 0.715 1 98.5 47 LEU B O 1
ATOM 3603 N N . GLY B 1 48 ? -16.062 6.301 -0.163 1 97.94 48 GLY B N 1
ATOM 3604 C CA . GLY B 1 48 ? -16.906 7.418 -0.551 1 97.94 48 GLY B CA 1
ATOM 3605 C C . GLY B 1 48 ? -17.672 8.023 0.613 1 97.94 48 GLY B C 1
ATOM 3606 O O . GLY B 1 48 ? -18.141 9.164 0.531 1 97.94 48 GLY B O 1
ATOM 3607 N N . TYR B 1 49 ? -17.688 7.285 1.806 1 97.44 49 TYR B N 1
ATOM 3608 C CA . TYR B 1 49 ? -18.609 7.77 2.82 1 97.44 49 TYR B CA 1
ATOM 3609 C C . TYR B 1 49 ? -17.969 7.781 4.199 1 97.44 49 TYR B C 1
ATOM 3611 O O . TYR B 1 49 ? -18.406 8.5 5.098 1 97.44 49 TYR B O 1
ATOM 3619 N N . TYR B 1 50 ? -16.906 7.027 4.379 1 97.12 50 TYR B N 1
ATOM 3620 C CA . TYR B 1 50 ? -16.531 6.766 5.77 1 97.12 50 TYR B CA 1
ATOM 3621 C C . TYR B 1 50 ? -15.047 6.996 5.992 1 97.12 50 TYR B C 1
ATOM 3623 O O . TYR B 1 50 ? -14.508 6.648 7.047 1 97.12 50 TYR B O 1
ATOM 3631 N N . ASN B 1 51 ? -14.344 7.484 5.02 1 95.69 51 ASN B N 1
ATOM 3632 C CA . ASN B 1 51 ? -12.898 7.613 5.145 1 95.69 51 ASN B CA 1
ATOM 3633 C C . ASN B 1 51 ? -12.508 8.297 6.449 1 95.69 51 ASN B C 1
ATOM 3635 O O . ASN B 1 51 ? -12.859 9.453 6.68 1 95.69 51 ASN B O 1
ATOM 3639 N N . SER B 1 52 ? -11.875 7.578 7.324 1 95.5 52 SER B N 1
ATOM 3640 C CA . SER B 1 52 ? -11.367 8.008 8.625 1 95.5 52 SER B CA 1
ATOM 3641 C C . SER B 1 52 ? -10.273 7.066 9.125 1 95.5 52 SER B C 1
ATOM 3643 O O . SER B 1 52 ? -10.039 6.012 8.531 1 95.5 52 SER B O 1
ATOM 3645 N N . ASN B 1 53 ? -9.562 7.48 10.133 1 94.31 53 ASN B N 1
ATOM 3646 C CA . ASN B 1 53 ? -8.578 6.609 10.773 1 94.31 53 ASN B CA 1
ATOM 3647 C C . ASN B 1 53 ? -9.188 5.852 11.953 1 94.31 53 ASN B C 1
ATOM 3649 O O . ASN B 1 53 ? -10.391 5.953 12.203 1 94.31 53 ASN B O 1
ATOM 3653 N N . LEU B 1 54 ? -8.422 5.09 12.602 1 92.81 54 LEU B N 1
ATOM 3654 C CA . LEU B 1 54 ? -8.836 4.258 13.719 1 92.81 54 LEU B CA 1
ATOM 3655 C C . LEU B 1 54 ? -8.781 5.035 15.031 1 92.81 54 LEU B C 1
ATOM 3657 O O . LEU B 1 54 ? -7.871 5.84 15.242 1 92.81 54 LEU B O 1
ATOM 3661 N N . GLY B 1 55 ? -9.75 4.82 15.906 1 90.44 55 GLY B N 1
ATOM 3662 C CA . GLY B 1 55 ? -9.641 5.316 17.266 1 90.44 55 GLY B CA 1
ATOM 3663 C C . GLY B 1 55 ? -10.445 6.582 17.516 1 90.44 55 GLY B C 1
ATOM 3664 O O . GLY B 1 55 ? -10.531 7.055 18.641 1 90.44 55 GLY B O 1
ATOM 3665 N N . GLY B 1 56 ? -11.023 7.148 16.5 1 93.69 56 GLY B N 1
ATOM 3666 C CA . GLY B 1 56 ? -11.859 8.32 16.688 1 93.69 56 GLY B CA 1
ATOM 3667 C C . GLY B 1 56 ? -13.188 8.008 17.359 1 93.69 56 GLY B C 1
ATOM 3668 O O . GLY B 1 56 ? -13.641 6.863 17.344 1 93.69 56 GLY B O 1
ATOM 3669 N N . HIS B 1 57 ? -13.773 8.992 17.969 1 96.19 57 HIS B N 1
ATOM 3670 C CA . HIS B 1 57 ? -15.016 8.828 18.703 1 96.19 57 HIS B CA 1
ATOM 3671 C C . HIS B 1 57 ? -16.203 9.312 17.891 1 96.19 57 HIS B C 1
ATOM 3673 O O . HIS B 1 57 ? -17.047 10.07 18.391 1 96.19 57 HIS B O 1
ATOM 3679 N N . TYR B 1 58 ? -16.234 8.938 16.656 1 95.94 58 TYR B N 1
ATOM 3680 C CA . TYR B 1 58 ? -17.359 9.273 15.773 1 95.94 58 TYR B CA 1
ATOM 3681 C C . TYR B 1 58 ? -17.641 8.141 14.789 1 95.94 58 TYR B C 1
ATOM 3683 O O . TYR B 1 58 ? -16.859 7.203 14.672 1 95.94 58 TYR B O 1
ATOM 3691 N N . PHE B 1 59 ? -18.703 8.188 14.047 1 97 59 PHE B N 1
ATOM 3692 C CA . PHE B 1 59 ? -19.328 7.07 13.344 1 97 59 PHE B CA 1
ATOM 3693 C C . PHE B 1 59 ? -18.391 6.516 12.273 1 97 59 PHE B C 1
ATOM 3695 O O . PHE B 1 59 ? -18.25 5.297 12.133 1 97 59 PHE B O 1
ATOM 3702 N N . SER B 1 60 ? -17.797 7.363 11.469 1 97.19 60 SER B N 1
ATOM 3703 C CA . SER B 1 60 ? -16.984 6.891 10.359 1 97.19 60 SER B CA 1
ATOM 3704 C C . SER B 1 60 ? -15.742 6.168 10.852 1 97.19 60 SER B C 1
ATOM 3706 O O . SER B 1 60 ? -15.281 5.203 10.234 1 97.19 60 SER B O 1
ATOM 3708 N N . SER B 1 61 ? -15.148 6.629 11.969 1 97.62 61 SER B N 1
ATOM 3709 C CA . SER B 1 61 ? -14.016 5.926 12.57 1 97.62 61 SER B CA 1
ATOM 3710 C C . SER B 1 61 ? -14.43 4.543 13.062 1 97.62 61 SER B C 1
ATOM 3712 O O . SER B 1 61 ? -13.68 3.576 12.922 1 97.62 61 SER B O 1
ATOM 3714 N N . GLN B 1 62 ? -15.586 4.461 13.656 1 97.31 62 GLN B N 1
ATOM 3715 C CA . GLN B 1 62 ? -16.094 3.164 14.094 1 97.31 62 GLN B CA 1
ATOM 3716 C C . GLN B 1 62 ? -16.266 2.217 12.906 1 97.31 62 GLN B C 1
ATOM 3718 O O . GLN B 1 62 ? -15.898 1.041 12.992 1 97.31 62 GLN B O 1
ATOM 3723 N N . THR B 1 63 ? -16.828 2.744 11.867 1 97.94 63 THR B N 1
ATOM 3724 C CA . THR B 1 63 ? -16.969 1.953 10.648 1 97.94 63 THR B CA 1
ATOM 3725 C C . THR B 1 63 ? -15.609 1.471 10.156 1 97.94 63 THR B C 1
ATOM 3727 O O . THR B 1 63 ? -15.477 0.335 9.695 1 97.94 63 THR B O 1
ATOM 3730 N N . THR B 1 64 ? -14.633 2.316 10.242 1 98.06 64 THR B N 1
ATOM 3731 C CA . THR B 1 64 ? -13.281 1.984 9.805 1 98.06 64 THR B CA 1
ATOM 3732 C C . THR B 1 64 ? -12.695 0.854 10.648 1 98.06 64 THR B C 1
ATOM 3734 O O . THR B 1 64 ? -12.031 -0.04 10.125 1 98.06 64 THR B O 1
ATOM 3737 N N . VAL B 1 65 ? -12.938 0.869 11.938 1 97.25 65 VAL B N 1
ATOM 3738 C CA . VAL B 1 65 ? -12.508 -0.207 12.82 1 97.25 65 VAL B CA 1
ATOM 3739 C C . VAL B 1 65 ? -13.125 -1.529 12.367 1 97.25 65 VAL B C 1
ATOM 3741 O O . VAL B 1 65 ? -12.438 -2.553 12.305 1 97.25 65 VAL B O 1
ATOM 3744 N N . ASP B 1 66 ? -14.367 -1.485 12.008 1 98.19 66 ASP B N 1
ATOM 3745 C CA . ASP B 1 66 ? -15.07 -2.68 11.555 1 98.19 66 ASP B CA 1
ATOM 3746 C C . ASP B 1 66 ? -14.484 -3.191 10.234 1 98.19 66 ASP B C 1
ATOM 3748 O O . ASP B 1 66 ? -14.352 -4.402 10.039 1 98.19 66 ASP B O 1
ATOM 3752 N N . VAL B 1 67 ? -14.164 -2.285 9.352 1 98.5 67 VAL B N 1
ATOM 3753 C CA . VAL B 1 67 ? -13.57 -2.66 8.07 1 98.5 67 VAL B CA 1
ATOM 3754 C C . VAL B 1 67 ? -12.289 -3.445 8.312 1 98.5 67 VAL B C 1
ATOM 3756 O O . VAL B 1 67 ? -12.078 -4.508 7.719 1 98.5 67 VAL B O 1
ATOM 3759 N N . MET B 1 68 ? -11.461 -2.943 9.195 1 97.06 68 MET B N 1
ATOM 3760 C CA . MET B 1 68 ? -10.188 -3.592 9.5 1 97.06 68 MET B CA 1
ATOM 3761 C C . MET B 1 68 ? -10.414 -4.965 10.125 1 97.06 68 MET B C 1
ATOM 3763 O O . MET B 1 68 ? -9.773 -5.945 9.727 1 97.06 68 MET B O 1
ATOM 3767 N N . GLN B 1 69 ? -11.297 -5.039 11.039 1 97.69 69 GLN B N 1
ATOM 3768 C CA . GLN B 1 69 ? -11.57 -6.293 11.734 1 97.69 69 GLN B CA 1
ATOM 3769 C C . GLN B 1 69 ? -12.18 -7.328 10.789 1 97.69 69 GLN B C 1
ATOM 3771 O O . GLN B 1 69 ? -11.781 -8.492 10.797 1 97.69 69 GLN B O 1
ATOM 3776 N N . ASN B 1 70 ? -13.133 -6.895 9.984 1 98.69 70 ASN B N 1
ATOM 3777 C CA . ASN B 1 70 ? -13.766 -7.797 9.031 1 98.69 70 ASN B CA 1
ATOM 3778 C C . ASN B 1 70 ? -12.758 -8.352 8.031 1 98.69 70 ASN B C 1
ATOM 3780 O O . ASN B 1 70 ? -12.812 -9.539 7.684 1 98.69 70 ASN B O 1
ATOM 3784 N N . ALA B 1 71 ? -11.883 -7.48 7.586 1 98.81 71 ALA B N 1
ATOM 3785 C CA . ALA B 1 71 ? -10.859 -7.93 6.648 1 98.81 71 ALA B CA 1
ATOM 3786 C C . ALA B 1 71 ? -9.953 -8.977 7.293 1 98.81 71 ALA B C 1
ATOM 3788 O O . ALA B 1 71 ? -9.602 -9.977 6.656 1 98.81 71 ALA B O 1
ATOM 3789 N N . ARG B 1 72 ? -9.57 -8.727 8.531 1 98.56 72 ARG B N 1
ATOM 3790 C CA . ARG B 1 72 ? -8.703 -9.672 9.227 1 98.56 72 ARG B CA 1
ATOM 3791 C C . ARG B 1 72 ? -9.391 -11.016 9.422 1 98.56 72 ARG B C 1
ATOM 3793 O O . ARG B 1 72 ? -8.773 -12.07 9.258 1 98.56 72 ARG B O 1
ATOM 3800 N N . GLU B 1 73 ? -10.656 -10.984 9.742 1 98.88 73 GLU B N 1
ATOM 3801 C CA . GLU B 1 73 ? -11.43 -12.211 9.93 1 98.88 73 GLU B CA 1
ATOM 3802 C C . GLU B 1 73 ? -11.594 -12.953 8.602 1 98.88 73 GLU B C 1
ATOM 3804 O O . GLU B 1 73 ? -11.539 -14.188 8.57 1 98.88 73 GLU B O 1
ATOM 3809 N N . SER B 1 74 ? -11.836 -12.227 7.574 1 98.94 74 SER B N 1
ATOM 3810 C CA . SER B 1 74 ? -11.945 -12.836 6.25 1 98.94 74 SER B CA 1
ATOM 3811 C C . SER B 1 74 ? -10.648 -13.531 5.855 1 98.94 74 SER B C 1
ATOM 3813 O O . SER B 1 74 ? -10.664 -14.656 5.355 1 98.94 74 SER B O 1
ATOM 3815 N N . ALA B 1 75 ? -9.531 -12.867 6.078 1 98.88 75 ALA B N 1
ATOM 3816 C CA . ALA B 1 75 ? -8.227 -13.453 5.758 1 98.88 75 ALA B CA 1
ATOM 3817 C C . ALA B 1 75 ? -7.93 -14.648 6.66 1 98.88 75 ALA B C 1
ATOM 3819 O O . ALA B 1 75 ? -7.316 -15.625 6.223 1 98.88 75 ALA B O 1
ATOM 3820 N N . GLN B 1 76 ? -8.328 -14.516 7.926 1 98.88 76 GLN B N 1
ATOM 3821 C CA . GLN B 1 76 ? -8.219 -15.656 8.836 1 98.88 76 GLN B CA 1
ATOM 3822 C C . GLN B 1 76 ? -8.906 -16.891 8.266 1 98.88 76 GLN B C 1
ATOM 3824 O O . GLN B 1 76 ? -8.328 -17.984 8.258 1 98.88 76 GLN B O 1
ATOM 3829 N N . ALA B 1 77 ? -10.094 -16.688 7.805 1 98.94 77 ALA B N 1
ATOM 3830 C CA . ALA B 1 77 ? -10.859 -17.797 7.23 1 98.94 77 ALA B CA 1
ATOM 3831 C C . ALA B 1 77 ? -10.203 -18.312 5.953 1 98.94 77 ALA B C 1
ATOM 3833 O O . ALA B 1 77 ? -10.117 -19.531 5.738 1 98.94 77 ALA B O 1
ATOM 3834 N N . LEU B 1 78 ? -9.766 -17.422 5.145 1 98.88 78 LEU B N 1
ATOM 3835 C CA . LEU B 1 78 ? -9.148 -17.781 3.869 1 98.88 78 LEU B CA 1
ATOM 3836 C C . LEU B 1 78 ? -7.93 -18.672 4.082 1 98.88 78 LEU B C 1
ATOM 3838 O O . LEU B 1 78 ? -7.73 -19.641 3.352 1 98.88 78 LEU B O 1
ATOM 3842 N N . LEU B 1 79 ? -7.121 -18.344 5.125 1 98.88 79 LEU B N 1
ATOM 3843 C CA . LEU B 1 79 ? -5.855 -19.031 5.34 1 98.88 79 LEU B CA 1
ATOM 3844 C C . LEU B 1 79 ? -5.988 -20.094 6.438 1 98.88 79 LEU B C 1
ATOM 3846 O O . LEU B 1 79 ? -5.043 -20.828 6.711 1 98.88 79 LEU B O 1
ATOM 3850 N N . ASN B 1 80 ? -7.152 -20.109 7.047 1 98.81 80 ASN B N 1
ATOM 3851 C CA . ASN B 1 80 ? -7.398 -20.969 8.203 1 98.81 80 ASN B CA 1
ATOM 3852 C C . ASN B 1 80 ? -6.387 -20.703 9.312 1 98.81 80 ASN B C 1
ATOM 3854 O O . ASN B 1 80 ? -5.805 -21.641 9.867 1 98.81 80 ASN B O 1
ATOM 3858 N N . ALA B 1 81 ? -6.156 -19.469 9.602 1 98.69 81 ALA B N 1
ATOM 3859 C CA . ALA B 1 81 ? -5.289 -19.094 10.711 1 98.69 81 ALA B CA 1
ATOM 3860 C C . ALA B 1 81 ? -5.98 -19.328 12.055 1 98.69 81 ALA B C 1
ATOM 3862 O O . ALA B 1 81 ? -7.207 -19.297 12.141 1 98.69 81 ALA B O 1
ATOM 3863 N N . PRO B 1 82 ? -5.227 -19.578 13.148 1 98.19 82 PRO B N 1
ATOM 3864 C CA . PRO B 1 82 ? -5.844 -19.797 14.453 1 98.19 82 PRO B CA 1
ATOM 3865 C C . PRO B 1 82 ? -6.637 -18.594 14.945 1 98.19 82 PRO B C 1
ATOM 3867 O O . PRO B 1 82 ? -7.629 -18.75 15.664 1 98.19 82 PRO B O 1
ATOM 3870 N N . SER B 1 83 ? -6.207 -17.438 14.555 1 97.81 83 SER B N 1
ATOM 3871 C CA . SER B 1 83 ? -6.84 -16.188 14.977 1 97.81 83 SER B CA 1
ATOM 3872 C C . SER B 1 83 ? -6.699 -15.109 13.914 1 97.81 83 SER B C 1
ATOM 3874 O O . SER B 1 83 ? -5.773 -15.141 13.102 1 97.81 83 SER B O 1
ATOM 3876 N N . SER B 1 84 ? -7.691 -14.203 13.961 1 97.88 84 SER B N 1
ATOM 3877 C CA . SER B 1 84 ? -7.547 -13.039 13.102 1 97.88 84 SER B CA 1
ATOM 3878 C C . SER B 1 84 ? -6.324 -12.211 13.492 1 97.88 84 SER B C 1
ATOM 3880 O O . SER B 1 84 ? -5.789 -11.461 12.672 1 97.88 84 SER B O 1
ATOM 3882 N N . GLY B 1 85 ? -5.828 -12.367 14.711 1 97.38 85 GLY B N 1
ATOM 3883 C CA . GLY B 1 85 ? -4.66 -11.664 15.219 1 97.38 85 GLY B CA 1
ATOM 3884 C C . GLY B 1 85 ? -3.367 -12.102 14.562 1 97.38 85 GLY B C 1
ATOM 3885 O O . GLY B 1 85 ? -2.326 -11.469 14.734 1 97.38 85 GLY B O 1
ATOM 3886 N N . ASN B 1 86 ? -3.373 -13.18 13.711 1 98.25 86 ASN B N 1
ATOM 3887 C CA . ASN B 1 86 ? -2.203 -13.68 12.992 1 98.25 86 ASN B CA 1
ATOM 3888 C C . ASN B 1 86 ? -2.023 -12.969 11.656 1 98.25 86 ASN B C 1
ATOM 3890 O O . ASN B 1 86 ? -0.997 -13.141 10.992 1 98.25 86 ASN B O 1
ATOM 3894 N N . ILE B 1 87 ? -3.023 -12.188 11.273 1 98.69 87 ILE B N 1
ATOM 3895 C CA . ILE B 1 87 ? -3.086 -11.672 9.906 1 98.69 87 ILE B CA 1
ATOM 3896 C C . ILE B 1 87 ? -2.541 -10.25 9.867 1 98.69 87 ILE B C 1
ATOM 3898 O O . ILE B 1 87 ? -3.012 -9.375 10.602 1 98.69 87 ILE B O 1
ATOM 3902 N N . ILE B 1 88 ? -1.58 -10.047 8.953 1 98 88 ILE B N 1
ATOM 3903 C CA . ILE B 1 88 ? -0.965 -8.742 8.727 1 98 88 ILE B CA 1
ATOM 3904 C C . ILE B 1 88 ? -1.265 -8.266 7.309 1 98 88 ILE B C 1
ATOM 3906 O O . ILE B 1 88 ? -1.228 -9.055 6.363 1 98 88 ILE B O 1
ATOM 3910 N N . PHE B 1 89 ? -1.535 -6.949 7.188 1 98.12 89 PHE B N 1
ATOM 3911 C CA . PHE B 1 89 ? -1.788 -6.391 5.867 1 98.12 89 PHE B CA 1
ATOM 3912 C C . PHE B 1 89 ? -0.65 -5.469 5.441 1 98.12 89 PHE B C 1
ATOM 3914 O O . PHE B 1 89 ? 0.077 -4.941 6.289 1 98.12 89 PHE B O 1
ATOM 3921 N N . GLY B 1 90 ? -0.48 -5.305 4.152 1 96.56 90 GLY B N 1
ATOM 3922 C CA . GLY B 1 90 ? 0.458 -4.391 3.521 1 96.56 90 GLY B CA 1
ATOM 3923 C C . GLY B 1 90 ? 0.107 -4.074 2.08 1 96.56 90 GLY B C 1
ATOM 3924 O O . GLY B 1 90 ? -0.982 -4.414 1.612 1 96.56 90 GLY B O 1
ATOM 3925 N N . ALA B 1 91 ? 0.945 -3.432 1.43 1 94.44 91 ALA B N 1
ATOM 3926 C CA . ALA B 1 91 ? 0.683 -2.91 0.09 1 94.44 91 ALA B CA 1
ATOM 3927 C C . ALA B 1 91 ? 0.546 -4.047 -0.921 1 94.44 91 ALA B C 1
ATOM 3929 O O . ALA B 1 91 ? -0.333 -4.012 -1.785 1 94.44 91 ALA B O 1
ATOM 3930 N N . ASN B 1 92 ? 1.457 -4.898 -0.879 1 97.19 92 ASN B N 1
ATOM 3931 C CA . ASN B 1 92 ? 1.6 -6.074 -1.731 1 97.19 92 ASN B CA 1
ATOM 3932 C C . ASN B 1 92 ? 2.531 -7.109 -1.107 1 97.19 92 ASN B C 1
ATOM 3934 O O . ASN B 1 92 ? 3.168 -6.84 -0.088 1 97.19 92 ASN B O 1
ATOM 3938 N N . MET B 1 93 ? 2.523 -8.211 -1.687 1 98.06 93 MET B N 1
ATOM 3939 C CA . MET B 1 93 ? 3.281 -9.312 -1.091 1 98.06 93 MET B CA 1
ATOM 3940 C C . MET B 1 93 ? 4.773 -9.008 -1.097 1 98.06 93 MET B C 1
ATOM 3942 O O . MET B 1 93 ? 5.48 -9.32 -0.135 1 98.06 93 MET B O 1
ATOM 3946 N N . THR B 1 94 ? 5.301 -8.375 -2.141 1 98.06 94 THR B N 1
ATOM 3947 C CA . THR B 1 94 ? 6.723 -8.062 -2.221 1 98.06 94 THR B CA 1
ATOM 3948 C C . THR B 1 94 ? 7.137 -7.117 -1.099 1 98.06 94 THR B C 1
ATOM 3950 O O . THR B 1 94 ? 8.117 -7.367 -0.395 1 98.06 94 THR B O 1
ATOM 3953 N N . SER B 1 95 ? 6.371 -6.086 -0.909 1 97.5 95 SER B N 1
ATOM 3954 C CA . SER B 1 95 ? 6.664 -5.125 0.15 1 97.5 95 SER B CA 1
ATOM 3955 C C . SER B 1 95 ? 6.578 -5.777 1.526 1 97.5 95 SER B C 1
ATOM 3957 O O . SER B 1 95 ? 7.402 -5.508 2.4 1 97.5 95 SER B O 1
ATOM 3959 N N . LEU B 1 96 ? 5.605 -6.598 1.74 1 97.25 96 LEU B N 1
ATOM 3960 C CA . LEU B 1 96 ? 5.461 -7.309 3.006 1 97.25 96 LEU B CA 1
ATOM 3961 C C . LEU B 1 96 ? 6.66 -8.219 3.26 1 97.25 96 LEU B C 1
ATOM 3963 O O . LEU B 1 96 ? 7.141 -8.312 4.391 1 97.25 96 LEU B O 1
ATOM 3967 N N . THR B 1 97 ? 7.062 -8.883 2.203 1 98.5 97 THR B N 1
ATOM 3968 C CA . THR B 1 97 ? 8.195 -9.789 2.354 1 98.5 97 THR B CA 1
ATOM 3969 C C . THR B 1 97 ? 9.469 -9.008 2.68 1 98.5 97 THR B C 1
ATOM 3971 O O . THR B 1 97 ? 10.266 -9.438 3.52 1 98.5 97 THR B O 1
ATOM 3974 N N . PHE B 1 98 ? 9.68 -7.855 2.066 1 97.88 98 PHE B N 1
ATOM 3975 C CA . PHE B 1 98 ? 10.812 -7.016 2.428 1 97.88 98 PHE B CA 1
ATOM 3976 C C . PHE B 1 98 ? 10.734 -6.598 3.891 1 97.88 98 PHE B C 1
ATOM 3978 O O . PHE B 1 98 ? 11.727 -6.691 4.621 1 97.88 98 PHE B O 1
ATOM 3985 N N . GLN B 1 99 ? 9.57 -6.172 4.312 1 96.81 99 GLN B N 1
ATOM 3986 C CA . GLN B 1 99 ? 9.375 -5.738 5.691 1 96.81 99 GLN B CA 1
ATOM 3987 C C . GLN B 1 99 ? 9.641 -6.875 6.672 1 96.81 99 GLN B C 1
ATOM 3989 O O . GLN B 1 99 ? 10.375 -6.699 7.648 1 96.81 99 GLN B O 1
ATOM 3994 N N . LEU B 1 100 ? 9.086 -8.008 6.391 1 97.69 100 LEU B N 1
ATOM 3995 C CA . LEU B 1 100 ? 9.227 -9.164 7.273 1 97.69 100 LEU B CA 1
ATOM 3996 C C . LEU B 1 100 ? 10.664 -9.68 7.262 1 97.69 100 LEU B C 1
ATOM 3998 O O . LEU B 1 100 ? 11.18 -10.117 8.289 1 97.69 100 LEU B O 1
ATOM 4002 N N . SER B 1 101 ? 11.297 -9.625 6.082 1 98.25 101 SER B N 1
ATOM 4003 C CA . SER B 1 101 ? 12.68 -10.086 6.004 1 98.25 101 SER B CA 1
ATOM 4004 C C . SER B 1 101 ? 13.594 -9.25 6.898 1 98.25 101 SER B C 1
ATOM 4006 O O . SER B 1 101 ? 14.508 -9.773 7.531 1 98.25 101 SER B O 1
ATOM 4008 N N . ARG B 1 102 ? 13.297 -7.918 7 1 96.44 102 ARG B N 1
ATOM 4009 C CA . ARG B 1 102 ? 14.094 -7.051 7.855 1 96.44 102 ARG B CA 1
ATOM 4010 C C . ARG B 1 102 ? 13.844 -7.348 9.328 1 96.44 102 ARG B C 1
ATOM 4012 O O . ARG B 1 102 ? 14.75 -7.258 10.156 1 96.44 102 ARG B O 1
ATOM 4019 N N . ALA B 1 103 ? 12.609 -7.668 9.625 1 96.69 103 ALA B N 1
ATOM 4020 C CA . ALA B 1 103 ? 12.25 -7.977 11.008 1 96.69 103 ALA B CA 1
ATOM 4021 C C . ALA B 1 103 ? 12.805 -9.336 11.43 1 96.69 103 ALA B C 1
ATOM 4023 O O . ALA B 1 103 ? 13.414 -9.469 12.492 1 96.69 103 ALA B O 1
ATOM 4024 N N . ILE B 1 104 ? 12.648 -10.336 10.578 1 97.94 104 ILE B N 1
ATOM 4025 C CA . ILE B 1 104 ? 13.008 -11.719 10.875 1 97.94 104 ILE B CA 1
ATOM 4026 C C . ILE B 1 104 ? 14.523 -11.852 10.961 1 97.94 104 ILE B C 1
ATOM 4028 O O . ILE B 1 104 ? 15.039 -12.617 11.781 1 97.94 104 ILE B O 1
ATOM 4032 N N . SER B 1 105 ? 15.266 -11.086 10.188 1 97.69 105 SER B N 1
ATOM 4033 C CA . SER B 1 105 ? 16.719 -11.273 10.07 1 97.69 105 SER B CA 1
ATOM 4034 C C . SER B 1 105 ? 17.453 -10.453 11.117 1 97.69 105 SER B C 1
ATOM 4036 O O . SER B 1 105 ? 18.688 -10.453 11.141 1 97.69 105 SER B O 1
ATOM 4038 N N . ARG B 1 106 ? 16.75 -9.688 11.922 1 94.38 106 ARG B N 1
ATOM 4039 C CA . ARG B 1 106 ? 17.391 -8.75 12.844 1 94.38 106 ARG B CA 1
ATOM 4040 C C . ARG B 1 106 ? 18.422 -9.445 13.711 1 94.38 106 ARG B C 1
ATOM 4042 O O . ARG B 1 106 ? 19.453 -8.867 14.047 1 94.38 106 ARG B O 1
ATOM 4049 N N . GLU B 1 107 ? 18.234 -10.75 14.047 1 93.88 107 GLU B N 1
ATOM 4050 C CA . GLU B 1 107 ? 19.125 -11.438 14.977 1 93.88 107 GLU B CA 1
ATOM 4051 C C . GLU B 1 107 ? 20.062 -12.391 14.242 1 93.88 107 GLU B C 1
ATOM 4053 O O . GLU B 1 107 ? 20.781 -13.18 14.875 1 93.88 107 GLU B O 1
ATOM 4058 N N . TRP B 1 108 ? 19.938 -12.43 12.898 1 97.56 108 TRP B N 1
ATOM 4059 C CA . TRP B 1 108 ? 20.844 -13.273 12.133 1 97.56 108 TRP B CA 1
ATOM 4060 C C . TRP B 1 108 ? 22.297 -12.859 12.375 1 97.56 108 TRP B C 1
ATOM 4062 O O . TRP B 1 108 ? 22.578 -11.695 12.664 1 97.56 108 TRP B O 1
ATOM 4072 N N . GLN B 1 109 ? 23.172 -13.781 12.328 1 97.12 109 GLN B N 1
ATOM 4073 C CA . GLN B 1 109 ? 24.594 -13.57 12.516 1 97.12 109 GLN B CA 1
ATOM 4074 C C . GLN B 1 109 ? 25.391 -14.031 11.289 1 97.12 109 GLN B C 1
ATOM 4076 O O . GLN B 1 109 ? 24.859 -14.758 10.445 1 97.12 109 GLN B O 1
ATOM 4081 N N . GLU B 1 110 ? 26.594 -13.578 11.305 1 97.69 110 GLU B N 1
ATOM 4082 C CA . GLU B 1 110 ? 27.5 -14.023 10.25 1 97.69 110 GLU B CA 1
ATOM 4083 C C . GLU B 1 110 ? 27.625 -15.547 10.242 1 97.69 110 GLU B C 1
ATOM 4085 O O . GLU B 1 110 ? 27.812 -16.172 11.289 1 97.69 110 GLU B O 1
ATOM 4090 N N . GLY B 1 111 ? 27.422 -16.078 9.117 1 97.69 111 GLY B N 1
ATOM 4091 C CA . GLY B 1 111 ? 27.562 -17.531 8.984 1 97.69 111 GLY B CA 1
ATOM 4092 C C . GLY B 1 111 ? 26.25 -18.266 9.031 1 97.69 111 GLY B C 1
ATOM 4093 O O . GLY B 1 111 ? 26.172 -19.438 8.641 1 97.69 111 GLY B O 1
ATOM 4094 N N . ASP B 1 112 ? 25.188 -17.578 9.516 1 98.62 112 ASP B N 1
ATOM 4095 C CA . ASP B 1 112 ? 23.875 -18.188 9.391 1 98.62 112 ASP B CA 1
ATOM 4096 C C . ASP B 1 112 ? 23.531 -18.469 7.93 1 98.62 112 ASP B C 1
ATOM 4098 O O . ASP B 1 112 ? 24.125 -17.875 7.023 1 98.62 112 ASP B O 1
ATOM 4102 N N . GLU B 1 113 ? 22.641 -19.453 7.758 1 98.81 113 GLU B N 1
ATOM 4103 C CA . GLU B 1 113 ? 22.312 -19.859 6.395 1 98.81 113 GLU B CA 1
ATOM 4104 C C . GLU B 1 113 ? 20.828 -19.688 6.117 1 98.81 113 GLU B C 1
ATOM 4106 O O . GLU B 1 113 ? 19.984 -19.953 6.988 1 98.81 113 GLU B O 1
ATOM 4111 N N . ILE B 1 114 ? 20.562 -19.203 4.98 1 98.81 114 ILE B N 1
ATOM 4112 C CA . ILE B 1 114 ? 19.203 -19.109 4.465 1 98.81 114 ILE B CA 1
ATOM 4113 C C . ILE B 1 114 ? 19.078 -19.875 3.15 1 98.81 114 ILE B C 1
ATOM 4115 O O . ILE B 1 114 ? 20.047 -19.938 2.375 1 98.81 114 ILE B O 1
ATOM 4119 N N . ILE B 1 115 ? 17.938 -20.453 2.914 1 98.94 115 ILE B N 1
ATOM 4120 C CA . ILE B 1 115 ? 17.719 -21.234 1.699 1 98.94 115 ILE B CA 1
ATOM 4121 C C . ILE B 1 115 ? 16.516 -20.672 0.946 1 98.94 115 ILE B C 1
ATOM 4123 O O . ILE B 1 115 ? 15.438 -20.516 1.522 1 98.94 115 ILE B O 1
ATOM 4127 N N . VAL B 1 116 ? 16.719 -20.297 -0.288 1 98.88 116 VAL B N 1
ATOM 4128 C CA . VAL B 1 116 ? 15.648 -19.906 -1.2 1 98.88 116 VAL B CA 1
ATOM 4129 C C . VAL B 1 116 ? 15.5 -20.938 -2.311 1 98.88 116 VAL B C 1
ATOM 4131 O O . VAL B 1 116 ? 16.25 -21.922 -2.346 1 98.88 116 VAL B O 1
ATOM 4134 N N . SER B 1 117 ? 14.508 -20.75 -3.18 1 98.62 117 SER B N 1
ATOM 4135 C CA . SER B 1 117 ? 14.273 -21.766 -4.203 1 98.62 117 SER B CA 1
ATOM 4136 C C . SER B 1 117 ? 14.383 -21.172 -5.605 1 98.62 117 SER B C 1
ATOM 4138 O O . SER B 1 117 ? 14.031 -20.016 -5.824 1 98.62 117 SER B O 1
ATOM 4140 N N . ALA B 1 118 ? 14.797 -21.984 -6.535 1 98.44 118 ALA B N 1
ATOM 414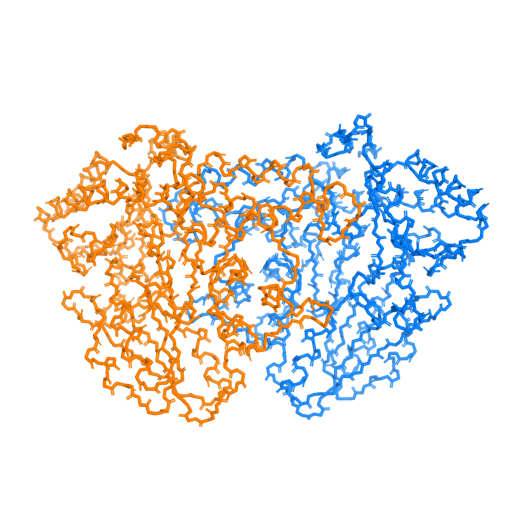1 C CA . ALA B 1 118 ? 14.875 -21.578 -7.938 1 98.44 118 ALA B CA 1
ATOM 4142 C C . ALA B 1 118 ? 13.484 -21.484 -8.555 1 98.44 118 ALA B C 1
ATOM 4144 O O . ALA B 1 118 ? 13.32 -20.891 -9.625 1 98.44 118 ALA B O 1
ATOM 4145 N N . LEU B 1 119 ? 12.508 -21.984 -7.844 1 98.19 119 LEU B N 1
ATOM 4146 C CA . LEU B 1 119 ? 11.141 -21.984 -8.352 1 98.19 119 LEU B CA 1
ATOM 4147 C C . LEU B 1 119 ? 10.438 -20.672 -8.039 1 98.19 119 LEU B C 1
ATOM 4149 O O . LEU B 1 119 ? 9.383 -20.375 -8.602 1 98.19 119 LEU B O 1
ATOM 4153 N N . ASP B 1 120 ? 11.055 -19.859 -7.266 1 98.62 120 ASP B N 1
ATOM 4154 C CA . ASP B 1 120 ? 10.344 -18.75 -6.617 1 98.62 120 ASP B CA 1
ATOM 4155 C C . ASP B 1 120 ? 10.312 -17.516 -7.516 1 98.62 120 ASP B C 1
ATOM 4157 O O . ASP B 1 120 ? 11.258 -17.266 -8.266 1 98.62 120 ASP B O 1
ATOM 4161 N N . HIS B 1 121 ? 9.164 -16.812 -7.438 1 98.62 121 HIS B N 1
ATOM 4162 C CA . HIS B 1 121 ? 9.172 -15.391 -7.734 1 98.62 121 HIS B CA 1
ATOM 4163 C C . HIS B 1 121 ? 10.203 -14.656 -6.883 1 98.62 121 HIS B C 1
ATOM 4165 O O . HIS B 1 121 ? 10.352 -14.945 -5.695 1 98.62 121 HIS B O 1
ATOM 4171 N N . TYR B 1 122 ? 10.859 -13.695 -7.371 1 98.69 122 TYR B N 1
ATOM 4172 C CA . TYR B 1 122 ? 12.031 -13.133 -6.715 1 98.69 122 TYR B CA 1
ATOM 4173 C C . TYR B 1 122 ? 11.625 -12.195 -5.586 1 98.69 122 TYR B C 1
ATOM 4175 O O . TYR B 1 122 ? 12.469 -11.75 -4.801 1 98.69 122 TYR B O 1
ATOM 4183 N N . SER B 1 123 ? 10.383 -11.891 -5.41 1 98.5 123 SER B N 1
ATOM 4184 C CA . SER B 1 123 ? 9.961 -11.281 -4.156 1 98.5 123 SER B CA 1
ATOM 4185 C C . SER B 1 123 ? 10.328 -12.148 -2.959 1 98.5 123 SER B C 1
ATOM 4187 O O . SER B 1 123 ? 10.602 -11.641 -1.871 1 98.5 123 SER B O 1
ATOM 4189 N N . ASN B 1 124 ? 10.375 -13.438 -3.201 1 98.81 124 ASN B N 1
ATOM 4190 C CA . ASN B 1 124 ? 10.68 -14.406 -2.152 1 98.81 124 ASN B CA 1
ATOM 4191 C C . ASN B 1 124 ? 12.102 -14.938 -2.281 1 98.81 124 ASN B C 1
ATOM 4193 O O . ASN B 1 124 ? 12.406 -16.016 -1.784 1 98.81 124 ASN B O 1
ATOM 4197 N N . VAL B 1 125 ? 12.953 -14.281 -3.045 1 98.81 125 VAL B N 1
ATOM 4198 C CA . VAL B 1 125 ? 14.367 -14.609 -3.188 1 98.81 125 VAL B CA 1
ATOM 4199 C C . VAL B 1 125 ? 15.211 -13.391 -2.83 1 98.81 125 VAL B C 1
ATOM 4201 O O . VAL B 1 125 ? 15.945 -13.406 -1.836 1 98.81 125 VAL B O 1
ATOM 4204 N N . SER B 1 126 ? 14.984 -12.336 -3.539 1 98.75 126 SER B N 1
ATOM 4205 C CA . SER B 1 126 ? 15.812 -11.141 -3.4 1 98.75 126 SER B CA 1
ATOM 4206 C C . SER B 1 126 ? 15.664 -10.523 -2.012 1 98.75 126 SER B C 1
ATOM 4208 O O . SER B 1 126 ? 16.625 -9.961 -1.471 1 98.75 126 SER B O 1
ATOM 4210 N N . SER B 1 127 ? 14.469 -10.523 -1.43 1 98.56 127 SER B N 1
ATOM 4211 C CA . SER B 1 127 ? 14.258 -9.969 -0.096 1 98.56 127 SER B CA 1
ATOM 4212 C C . SER B 1 127 ? 15.156 -10.641 0.932 1 98.56 127 SER B C 1
ATOM 4214 O O . SER B 1 127 ? 15.758 -9.977 1.774 1 98.56 127 SER B O 1
ATOM 4216 N N . TRP B 1 128 ? 15.281 -11.922 0.801 1 98.81 128 TRP B N 1
ATOM 4217 C CA . TRP B 1 128 ? 16.094 -12.695 1.733 1 98.81 128 TRP B CA 1
ATOM 4218 C C . TRP B 1 128 ? 17.578 -12.57 1.401 1 98.81 128 TRP B C 1
ATOM 4220 O O . TRP B 1 128 ? 18.422 -12.531 2.301 1 98.81 128 TRP B O 1
ATOM 4230 N N . GLN B 1 129 ? 17.875 -12.5 0.084 1 98.69 129 GLN B N 1
ATOM 4231 C CA . GLN B 1 129 ? 19.266 -12.266 -0.324 1 98.69 129 GLN B CA 1
ATOM 4232 C C . GLN B 1 129 ? 19.781 -10.953 0.239 1 98.69 129 GLN B C 1
ATOM 4234 O O . GLN B 1 129 ? 20.922 -10.891 0.724 1 98.69 129 GLN B O 1
ATOM 4239 N N . GLN B 1 130 ? 18.984 -9.961 0.177 1 97.5 130 GLN B N 1
ATOM 4240 C CA . GLN B 1 130 ? 19.406 -8.648 0.659 1 97.5 130 GLN B CA 1
ATOM 4241 C C . GLN B 1 130 ? 19.5 -8.625 2.182 1 97.5 130 GLN B C 1
ATOM 4243 O O . GLN B 1 130 ? 20.391 -7.988 2.746 1 97.5 130 GLN B O 1
ATOM 4248 N N . ALA B 1 131 ? 18.547 -9.281 2.871 1 97.69 131 ALA B N 1
ATOM 4249 C CA . ALA B 1 131 ? 18.656 -9.43 4.32 1 97.69 131 ALA B CA 1
ATOM 4250 C C . ALA B 1 131 ? 19.938 -10.156 4.711 1 97.69 131 ALA B C 1
ATOM 4252 O O . ALA B 1 131 ? 20.609 -9.766 5.66 1 97.69 131 ALA B O 1
ATOM 4253 N N . ALA B 1 132 ? 20.234 -11.25 3.99 1 98.5 132 ALA B N 1
ATOM 4254 C CA . ALA B 1 132 ? 21.453 -12.023 4.238 1 98.5 132 ALA B CA 1
ATOM 4255 C C . ALA B 1 132 ? 22.703 -11.172 4.031 1 98.5 132 ALA B C 1
ATOM 4257 O O . ALA B 1 132 ? 23.656 -11.258 4.812 1 98.5 132 ALA B O 1
ATOM 4258 N N . GLU B 1 133 ? 22.672 -10.375 2.967 1 96.81 133 GLU B N 1
ATOM 4259 C CA . GLU B 1 133 ? 23.797 -9.484 2.689 1 96.81 133 GLU B CA 1
ATOM 4260 C C . GLU B 1 133 ? 24.031 -8.508 3.842 1 96.81 133 GLU B C 1
ATOM 4262 O O . GLU B 1 133 ? 25.172 -8.297 4.258 1 96.81 133 GLU B O 1
ATOM 4267 N N . ASP B 1 134 ? 23 -7.945 4.371 1 94.5 134 ASP B N 1
ATOM 4268 C CA . ASP B 1 134 ? 23.078 -6.973 5.453 1 94.5 134 ASP B CA 1
ATOM 4269 C C . ASP B 1 134 ? 23.641 -7.609 6.723 1 94.5 134 ASP B C 1
ATOM 4271 O O . ASP B 1 134 ? 24.297 -6.938 7.523 1 94.5 134 ASP B O 1
ATOM 4275 N N . LYS B 1 135 ? 23.438 -8.977 6.863 1 96.12 135 LYS B N 1
ATOM 4276 C CA . LYS B 1 135 ? 23.75 -9.617 8.141 1 96.12 135 LYS B CA 1
ATOM 4277 C C . LYS B 1 135 ? 24.969 -10.523 8.016 1 96.12 135 LYS B C 1
ATOM 4279 O O . LYS B 1 135 ? 25.453 -11.062 9.016 1 96.12 135 LYS B O 1
ATOM 4284 N N . GLY B 1 136 ? 25.469 -10.688 6.801 1 97.19 136 GLY B N 1
ATOM 4285 C CA . GLY B 1 136 ? 26.609 -11.57 6.574 1 97.19 136 GLY B CA 1
ATOM 4286 C C . GLY B 1 136 ? 26.219 -13.039 6.555 1 97.19 136 GLY B C 1
ATOM 4287 O O . GLY B 1 136 ? 27.047 -13.906 6.828 1 97.19 136 GLY B O 1
ATOM 4288 N N . ALA B 1 137 ? 24.953 -13.344 6.32 1 98.5 137 ALA B N 1
ATOM 4289 C CA . ALA B 1 137 ? 24.484 -14.719 6.207 1 98.5 137 ALA B CA 1
ATOM 4290 C C . ALA B 1 137 ? 24.75 -15.281 4.816 1 98.5 137 ALA B C 1
ATOM 4292 O O . ALA B 1 137 ? 25.016 -14.531 3.877 1 98.5 137 ALA B O 1
ATOM 4293 N N . VAL B 1 138 ? 24.719 -16.578 4.707 1 98.69 138 VAL B N 1
ATOM 4294 C CA . VAL B 1 138 ? 24.969 -17.281 3.455 1 98.69 138 VAL B CA 1
ATOM 4295 C C . VAL B 1 138 ? 23.656 -17.719 2.824 1 98.69 138 VAL B C 1
ATOM 4297 O O . VAL B 1 138 ? 22.781 -18.25 3.508 1 98.69 138 VAL B O 1
ATOM 4300 N N . VAL B 1 139 ? 23.531 -17.5 1.538 1 98.81 139 VAL B N 1
ATOM 4301 C CA . VAL B 1 139 ? 22.312 -17.875 0.829 1 98.81 139 VAL B CA 1
ATOM 4302 C C . VAL B 1 139 ? 22.562 -19.109 -0.027 1 98.81 139 VAL B C 1
ATOM 4304 O O . VAL B 1 139 ? 23.531 -19.156 -0.793 1 98.81 139 VAL B O 1
ATOM 4307 N N . HIS B 1 140 ? 21.766 -20.094 0.17 1 98.88 140 HIS B N 1
ATOM 4308 C CA . HIS B 1 140 ? 21.703 -21.25 -0.713 1 98.88 140 HIS B CA 1
ATOM 4309 C C . HIS B 1 140 ? 20.422 -21.25 -1.547 1 98.88 140 HIS B C 1
ATOM 4311 O O . HIS B 1 140 ? 19.438 -20.625 -1.158 1 98.88 140 HIS B O 1
ATOM 4317 N N . GLN B 1 141 ? 20.469 -21.844 -2.676 1 98.81 141 GLN B N 1
ATOM 4318 C CA . GLN B 1 141 ? 19.297 -21.953 -3.531 1 98.81 141 GLN B CA 1
ATOM 4319 C C . GLN B 1 141 ? 19.031 -23.406 -3.926 1 98.81 141 GLN B C 1
ATOM 4321 O O . GLN B 1 141 ? 19.891 -24.062 -4.5 1 98.81 141 GLN B O 1
ATOM 4326 N N . VAL B 1 142 ? 17.859 -23.859 -3.635 1 98.75 142 VAL B N 1
ATOM 4327 C CA . VAL B 1 142 ? 17.453 -25.203 -4.023 1 98.75 142 VAL B CA 1
ATOM 4328 C C . VAL B 1 142 ? 17.125 -25.234 -5.516 1 98.75 142 VAL B C 1
ATOM 4330 O O . VAL B 1 142 ? 16.453 -24.328 -6.027 1 98.75 142 VAL B O 1
ATOM 4333 N N . ARG B 1 143 ? 17.5 -26.234 -6.211 1 98.5 143 ARG B N 1
ATOM 4334 C CA . ARG B 1 143 ? 17.281 -26.359 -7.645 1 98.5 143 ARG B CA 1
ATOM 4335 C C . ARG B 1 143 ? 15.922 -27 -7.938 1 98.5 143 ARG B C 1
ATOM 4337 O O . ARG B 1 143 ? 15.25 -27.469 -7.02 1 98.5 143 ARG B O 1
ATOM 4344 N N . ILE B 1 144 ? 15.555 -27 -9.125 1 98.19 144 ILE B N 1
ATOM 4345 C CA . ILE B 1 144 ? 14.336 -27.656 -9.586 1 98.19 144 ILE B CA 1
ATOM 4346 C C . ILE B 1 144 ? 14.695 -28.938 -10.328 1 98.19 144 ILE B C 1
ATOM 4348 O O . ILE B 1 144 ? 15.828 -29.109 -10.789 1 98.19 144 ILE B O 1
ATOM 4352 N N . ASN B 1 145 ? 13.734 -29.828 -10.328 1 98.31 145 ASN B N 1
ATOM 4353 C CA . ASN B 1 145 ? 13.805 -30.938 -11.273 1 98.31 145 ASN B CA 1
ATOM 4354 C C . ASN B 1 145 ? 13.461 -30.5 -12.695 1 98.31 145 ASN B C 1
ATOM 4356 O O . ASN B 1 145 ? 12.312 -30.172 -12.984 1 98.31 145 ASN B O 1
ATOM 4360 N N . GLU B 1 146 ? 14.391 -30.547 -13.539 1 97.12 146 GLU B N 1
ATOM 4361 C CA . GLU B 1 146 ? 14.211 -29.922 -14.852 1 97.12 146 GLU B CA 1
ATOM 4362 C C . GLU B 1 146 ? 13.203 -30.703 -15.688 1 97.12 146 GLU B C 1
ATOM 4364 O O . GLU B 1 146 ? 12.586 -30.156 -16.594 1 97.12 146 GLU B O 1
ATOM 4369 N N . ASP B 1 147 ? 12.992 -32 -15.352 1 96.25 147 ASP B N 1
ATOM 4370 C CA . ASP B 1 147 ? 12.094 -32.844 -16.141 1 96.25 147 ASP B CA 1
ATOM 4371 C C . ASP B 1 147 ? 10.641 -32.406 -15.953 1 96.25 147 ASP B C 1
ATOM 4373 O O . ASP B 1 147 ? 9.852 -32.438 -16.891 1 96.25 147 ASP B O 1
ATOM 4377 N N . ASP B 1 148 ? 10.328 -31.953 -14.742 1 96.88 148 ASP B N 1
ATOM 4378 C CA . ASP B 1 148 ? 8.922 -31.656 -14.492 1 96.88 148 ASP B CA 1
ATOM 4379 C C . ASP B 1 148 ? 8.766 -30.328 -13.75 1 96.88 148 ASP B C 1
ATOM 4381 O O . ASP B 1 148 ? 7.664 -29.953 -13.352 1 96.88 148 ASP B O 1
ATOM 4385 N N . CYS B 1 149 ? 9.875 -29.625 -13.547 1 98.12 149 CYS B N 1
ATOM 4386 C CA . CYS B 1 149 ? 9.922 -28.297 -12.945 1 98.12 149 CYS B CA 1
ATOM 4387 C C . CYS B 1 149 ? 9.359 -28.328 -11.531 1 98.12 149 CYS B C 1
ATOM 4389 O O . CYS B 1 149 ? 8.734 -27.359 -11.086 1 98.12 149 CYS B O 1
ATOM 4391 N N . THR B 1 150 ? 9.438 -29.438 -10.82 1 98.12 150 THR B N 1
ATOM 4392 C CA . THR B 1 150 ? 9.117 -29.5 -9.391 1 98.12 150 THR B CA 1
ATOM 4393 C C . THR B 1 150 ? 10.336 -29.141 -8.555 1 98.12 150 THR B C 1
ATOM 4395 O O . THR B 1 150 ? 11.453 -29.062 -9.062 1 98.12 150 THR B O 1
ATOM 4398 N N . LEU B 1 151 ? 10.109 -28.812 -7.297 1 98.44 151 LEU B N 1
ATOM 4399 C CA . LEU B 1 151 ? 11.211 -28.516 -6.391 1 98.44 151 LEU B CA 1
ATOM 4400 C C . LEU B 1 151 ? 11.984 -29.797 -6.051 1 98.44 151 LEU B C 1
ATOM 4402 O O . LEU B 1 151 ? 11.383 -30.828 -5.777 1 98.44 151 LEU B O 1
ATOM 4406 N N . ASP B 1 152 ? 13.32 -29.719 -6.086 1 98.62 152 ASP B N 1
ATOM 4407 C CA . ASP B 1 152 ? 14.18 -30.844 -5.719 1 98.62 152 ASP B CA 1
ATOM 4408 C C . ASP B 1 152 ? 14.305 -30.969 -4.203 1 98.62 152 ASP B C 1
ATOM 4410 O O . ASP B 1 152 ? 15.258 -30.469 -3.605 1 98.62 152 ASP B O 1
ATOM 4414 N N . LEU B 1 153 ? 13.445 -31.797 -3.627 1 98.38 153 LEU B N 1
ATOM 4415 C CA . LEU B 1 153 ? 13.383 -31.906 -2.174 1 98.38 153 LEU B CA 1
ATOM 4416 C C . LEU B 1 153 ? 14.617 -32.625 -1.63 1 98.38 153 LEU B C 1
ATOM 4418 O O . LEU B 1 153 ? 15.039 -32.375 -0.5 1 98.38 153 LEU B O 1
ATOM 4422 N N . GLU B 1 154 ? 15.164 -33.5 -2.416 1 98.31 154 GLU B N 1
ATOM 4423 C CA . GLU B 1 154 ? 16.406 -34.156 -1.994 1 98.31 154 GLU B CA 1
ATOM 4424 C C . GLU B 1 154 ? 17.531 -33.125 -1.869 1 98.31 154 GLU B C 1
ATOM 4426 O O . GLU B 1 154 ? 18.328 -33.188 -0.925 1 98.31 154 GLU B O 1
ATOM 4431 N N . HIS B 1 155 ? 17.578 -32.281 -2.873 1 98.75 155 HIS B N 1
ATOM 4432 C CA . HIS B 1 155 ? 18.562 -31.203 -2.801 1 98.75 155 HIS B CA 1
ATOM 4433 C C . HIS B 1 155 ? 18.312 -30.297 -1.6 1 98.75 155 HIS B C 1
ATOM 4435 O O . HIS B 1 155 ? 19.25 -29.875 -0.92 1 98.75 155 HIS B O 1
ATOM 4441 N N . LEU B 1 156 ? 17.078 -29.969 -1.337 1 98.81 156 LEU B N 1
ATOM 4442 C CA . LEU B 1 156 ? 16.734 -29.172 -0.163 1 98.81 156 LEU B CA 1
ATOM 4443 C C . LEU B 1 156 ? 17.266 -29.828 1.109 1 98.81 156 LEU B C 1
ATOM 4445 O O . LEU B 1 156 ? 17.891 -29.172 1.937 1 98.81 156 LEU B O 1
ATOM 4449 N N . GLN B 1 157 ? 17 -31.094 1.199 1 98.56 157 GLN B N 1
ATOM 4450 C CA . GLN B 1 157 ? 17.453 -31.828 2.375 1 98.56 157 GLN B CA 1
ATOM 4451 C C . GLN B 1 157 ? 18.969 -31.75 2.535 1 98.56 157 GLN B C 1
ATOM 4453 O O . GLN B 1 157 ? 19.469 -31.594 3.65 1 98.56 157 GLN B O 1
ATOM 4458 N N . SER B 1 158 ? 19.656 -31.797 1.472 1 98.69 158 SER B N 1
ATOM 4459 C CA . SER B 1 158 ? 21.109 -31.812 1.495 1 98.69 158 SER B CA 1
ATOM 4460 C C . SER B 1 158 ? 21.656 -30.453 1.909 1 98.69 158 SER B C 1
ATOM 4462 O O . SER B 1 158 ? 22.812 -30.359 2.352 1 98.69 158 SER B O 1
ATOM 4464 N N . LEU B 1 159 ? 20.875 -29.391 1.769 1 98.75 159 LEU B N 1
ATOM 4465 C CA . LEU B 1 159 ? 21.328 -28.031 2.068 1 98.75 159 LEU B CA 1
ATOM 4466 C C . LEU B 1 159 ? 21.062 -27.688 3.529 1 98.75 159 LEU B C 1
ATOM 4468 O O . LEU B 1 159 ? 21.641 -26.719 4.055 1 98.75 159 LEU B O 1
ATOM 4472 N N . LEU B 1 160 ? 20.219 -28.438 4.184 1 98.75 160 LEU B N 1
ATOM 4473 C CA . LEU B 1 160 ? 19.844 -28.141 5.562 1 98.75 160 LEU B CA 1
ATOM 4474 C C . LEU B 1 160 ? 21 -28.453 6.516 1 98.75 160 LEU B C 1
ATOM 4476 O O . LEU B 1 160 ? 21.703 -29.453 6.34 1 98.75 160 LEU B O 1
ATOM 4480 N N . SER B 1 161 ? 21.172 -27.609 7.48 1 98.38 161 SER B N 1
ATOM 4481 C CA . SER B 1 161 ? 22.188 -27.781 8.523 1 98.38 161 SER B CA 1
ATOM 4482 C C . SER B 1 161 ? 21.75 -27.109 9.828 1 98.38 161 SER B C 1
ATOM 4484 O O . SER B 1 161 ? 20.656 -26.531 9.906 1 98.38 161 SER B O 1
ATOM 4486 N N . ASP B 1 162 ? 22.625 -27.219 10.836 1 97.69 162 ASP B N 1
ATOM 4487 C CA . ASP B 1 162 ? 22.344 -26.594 12.117 1 97.69 162 ASP B CA 1
ATOM 4488 C C . ASP B 1 162 ? 22.484 -25.078 12.031 1 97.69 162 ASP B C 1
ATOM 4490 O O . ASP B 1 162 ? 22.078 -24.359 12.945 1 97.69 162 ASP B O 1
ATOM 4494 N N . LYS B 1 163 ? 22.938 -24.609 10.867 1 98.44 163 LYS B N 1
ATOM 4495 C CA . LYS B 1 163 ? 23.109 -23.172 10.672 1 98.44 163 LYS B CA 1
ATOM 4496 C C . LYS B 1 163 ? 21.922 -22.562 9.93 1 98.44 163 LYS B C 1
ATOM 4498 O O . LYS B 1 163 ? 21.797 -21.344 9.844 1 98.44 163 LYS B O 1
ATOM 4503 N N . THR B 1 164 ? 21.078 -23.391 9.406 1 98.81 164 THR B N 1
ATOM 4504 C CA . THR B 1 164 ? 19.938 -22.891 8.648 1 98.81 164 THR B CA 1
ATOM 4505 C C . THR B 1 164 ? 18.969 -22.141 9.555 1 98.81 164 THR B C 1
ATOM 4507 O O . THR B 1 164 ? 18.547 -22.656 10.586 1 98.81 164 THR B O 1
ATOM 4510 N N . ARG B 1 165 ? 18.656 -20.891 9.18 1 98.75 165 ARG B N 1
ATOM 4511 C CA . ARG B 1 165 ? 17.75 -20.078 9.977 1 98.75 165 ARG B CA 1
ATOM 4512 C C . ARG B 1 165 ? 16.375 -19.984 9.328 1 98.75 165 ARG B C 1
ATOM 4514 O O . ARG B 1 165 ? 15.367 -19.859 10.023 1 98.75 165 ARG B O 1
ATOM 4521 N N . LEU B 1 166 ? 16.359 -20.031 8.023 1 98.88 166 LEU B N 1
ATOM 4522 C CA . LEU B 1 166 ? 15.102 -19.828 7.305 1 98.88 166 LEU B CA 1
ATOM 4523 C C . LEU B 1 166 ? 15.148 -20.5 5.938 1 98.88 166 LEU B C 1
ATOM 4525 O O . LEU B 1 166 ? 16.172 -20.453 5.246 1 98.88 166 LEU B O 1
ATOM 4529 N N . VAL B 1 167 ? 14.086 -21.156 5.574 1 98.94 167 VAL B N 1
ATOM 4530 C CA . VAL B 1 167 ? 13.82 -21.625 4.219 1 98.94 167 VAL B CA 1
ATOM 4531 C C . VAL B 1 167 ? 12.609 -20.906 3.643 1 98.94 167 VAL B C 1
ATOM 4533 O O . VAL B 1 167 ? 11.523 -20.922 4.23 1 98.94 167 VAL B O 1
ATOM 4536 N N . ALA B 1 168 ? 12.789 -20.172 2.578 1 98.94 168 ALA B N 1
ATOM 4537 C CA . ALA B 1 168 ? 11.719 -19.484 1.852 1 98.94 168 ALA B CA 1
ATOM 4538 C C . ALA B 1 168 ? 11.398 -20.219 0.549 1 98.94 168 ALA B C 1
ATOM 4540 O O . ALA B 1 168 ? 12.281 -20.484 -0.264 1 98.94 168 ALA B O 1
ATOM 4541 N N . VAL B 1 169 ? 10.117 -20.547 0.329 1 98.88 169 VAL B N 1
ATOM 4542 C CA . VAL B 1 169 ? 9.758 -21.359 -0.831 1 98.88 169 VAL B CA 1
ATOM 4543 C C . VAL B 1 169 ? 8.359 -20.969 -1.311 1 98.88 169 VAL B C 1
ATOM 4545 O O . VAL B 1 169 ? 7.527 -20.516 -0.521 1 98.88 169 VAL B O 1
ATOM 4548 N N . THR B 1 170 ? 8.133 -21.078 -2.578 1 98.81 170 THR B N 1
ATOM 4549 C CA . THR B 1 170 ? 6.809 -20.828 -3.146 1 98.81 170 THR B CA 1
ATOM 4550 C C . THR B 1 170 ? 5.898 -22.031 -2.943 1 98.81 170 THR B C 1
ATOM 4552 O O . THR B 1 170 ? 6.363 -23.172 -2.984 1 98.81 170 THR B O 1
ATOM 4555 N N . TYR B 1 171 ? 4.625 -21.797 -2.732 1 98.88 171 TYR B N 1
ATOM 4556 C CA . TYR B 1 171 ? 3.639 -22.875 -2.641 1 98.88 171 TYR B CA 1
ATOM 4557 C C . TYR B 1 171 ? 3.342 -23.453 -4.016 1 98.88 171 TYR B C 1
ATOM 4559 O O . TYR B 1 171 ? 3.129 -24.656 -4.152 1 98.88 171 TYR B O 1
ATOM 4567 N N . ALA B 1 172 ? 3.338 -22.625 -5.023 1 98.75 172 ALA B N 1
ATOM 4568 C CA . ALA B 1 172 ? 3.176 -23.016 -6.422 1 98.75 172 ALA B CA 1
ATOM 4569 C C . ALA B 1 172 ? 3.971 -22.109 -7.348 1 98.75 172 ALA B C 1
ATOM 4571 O O . ALA B 1 172 ? 4.035 -20.891 -7.125 1 98.75 172 ALA B O 1
ATOM 4572 N N . SER B 1 173 ? 4.566 -22.688 -8.352 1 98.62 173 SER B N 1
ATOM 4573 C CA . SER B 1 173 ? 5.312 -21.906 -9.328 1 98.62 173 SER B CA 1
ATOM 4574 C C . SER B 1 173 ? 4.391 -20.969 -10.109 1 98.62 173 SER B C 1
ATOM 4576 O O . SER B 1 173 ? 3.387 -21.406 -10.672 1 98.62 173 SER B O 1
ATOM 4578 N N . ASN B 1 174 ? 4.77 -19.688 -10.125 1 98.5 174 ASN B N 1
ATOM 4579 C CA . ASN B 1 174 ? 3.98 -18.734 -10.898 1 98.5 174 ASN B CA 1
ATOM 4580 C C . ASN B 1 174 ? 4.238 -18.875 -12.398 1 98.5 174 ASN B C 1
ATOM 4582 O O . ASN B 1 174 ? 3.572 -18.234 -13.211 1 98.5 174 ASN B O 1
ATOM 4586 N N . THR B 1 175 ? 5.148 -19.734 -12.797 1 98.62 175 THR B N 1
ATOM 4587 C CA . THR B 1 175 ? 5.531 -19.891 -14.195 1 98.62 175 THR B CA 1
ATOM 4588 C C . THR B 1 175 ? 4.977 -21.188 -14.766 1 98.62 175 THR B C 1
ATOM 4590 O O . THR B 1 175 ? 4.312 -21.188 -15.797 1 98.62 175 THR B O 1
ATOM 4593 N N . THR B 1 176 ? 5.16 -22.312 -14 1 98.44 176 THR B N 1
ATOM 4594 C CA . THR B 1 176 ? 4.816 -23.609 -14.547 1 98.44 176 THR B CA 1
ATOM 4595 C C . THR B 1 176 ? 3.561 -24.172 -13.883 1 98.44 176 THR B C 1
ATOM 4597 O O . THR B 1 176 ? 2.965 -25.125 -14.367 1 98.44 176 THR B O 1
ATOM 4600 N N . GLY B 1 177 ? 3.207 -23.609 -12.758 1 98.31 177 GLY B N 1
ATOM 4601 C CA . GLY B 1 177 ? 2.029 -24.062 -12.039 1 98.31 177 GLY B CA 1
ATOM 4602 C C . GLY B 1 177 ? 2.318 -25.219 -11.094 1 98.31 177 GLY B C 1
ATOM 4603 O O . GLY B 1 177 ? 1.443 -25.641 -10.328 1 98.31 177 GLY B O 1
ATOM 4604 N N . SER B 1 178 ? 3.551 -25.719 -11.055 1 98 178 SER B N 1
ATOM 4605 C CA . SER B 1 178 ? 3.908 -26.844 -10.195 1 98 178 SER B CA 1
ATOM 4606 C C . SER B 1 178 ? 3.664 -26.516 -8.727 1 98 178 SER B C 1
ATOM 4608 O O . SER B 1 178 ? 4.066 -25.453 -8.25 1 98 178 SER B O 1
ATOM 4610 N N . ILE B 1 179 ? 3.018 -27.422 -8.039 1 98.44 179 ILE B N 1
ATOM 4611 C CA . ILE B 1 179 ? 2.723 -27.234 -6.621 1 98.44 179 ILE B CA 1
ATOM 4612 C C . ILE B 1 179 ? 3.811 -27.891 -5.773 1 98.44 179 ILE B C 1
ATOM 4614 O O . ILE B 1 179 ? 4.238 -29 -6.062 1 98.44 179 ILE B O 1
ATOM 4618 N N . VAL B 1 180 ? 4.312 -27.188 -4.785 1 98.69 180 VAL B N 1
ATOM 4619 C CA . VAL B 1 180 ? 5.352 -27.688 -3.887 1 98.69 180 VAL B CA 1
ATOM 4620 C C . VAL B 1 180 ? 4.711 -28.375 -2.68 1 98.69 180 VAL B C 1
ATOM 4622 O O . VAL B 1 180 ? 3.721 -27.875 -2.135 1 98.69 180 VAL B O 1
ATOM 4625 N N . ASP B 1 181 ? 5.23 -29.531 -2.301 1 98.12 181 ASP B N 1
ATOM 4626 C CA . ASP B 1 181 ? 4.797 -30.219 -1.092 1 98.12 181 ASP B CA 1
ATOM 4627 C C . ASP B 1 181 ? 5.281 -29.5 0.161 1 98.12 181 ASP B C 1
ATOM 4629 O O . ASP B 1 181 ? 6.234 -29.938 0.808 1 98.12 181 ASP B O 1
ATOM 4633 N N . ILE B 1 182 ? 4.562 -28.5 0.589 1 98.75 182 ILE B N 1
ATOM 4634 C CA . ILE B 1 182 ? 4.973 -27.625 1.675 1 98.75 182 ILE B CA 1
ATOM 4635 C C . ILE B 1 182 ? 5.004 -28.391 2.99 1 98.75 182 ILE B C 1
ATOM 4637 O O . ILE B 1 182 ? 5.836 -28.125 3.859 1 98.75 182 ILE B O 1
ATOM 4641 N N . GLN B 1 183 ? 4.066 -29.328 3.119 1 98.12 183 GLN B N 1
ATOM 4642 C CA . GLN B 1 183 ? 4.066 -30.125 4.34 1 98.12 183 GLN B CA 1
ATOM 4643 C C . GLN B 1 183 ? 5.414 -30.812 4.551 1 98.12 183 GLN B C 1
ATOM 4645 O O . GLN B 1 183 ? 5.977 -30.766 5.648 1 98.12 183 GLN B O 1
ATOM 4650 N N . SER B 1 184 ? 5.902 -31.438 3.508 1 98.38 184 SER B N 1
ATOM 4651 C CA . SER B 1 184 ? 7.203 -32.094 3.576 1 98.38 184 SER B CA 1
ATOM 4652 C C . SER B 1 184 ? 8.32 -31.094 3.846 1 98.38 184 SER B C 1
ATOM 4654 O O . SER B 1 184 ? 9.242 -31.375 4.609 1 98.38 184 SER B O 1
ATOM 4656 N N . VAL B 1 185 ? 8.234 -29.938 3.209 1 98.81 185 VAL B N 1
ATOM 4657 C CA . VAL B 1 185 ? 9.234 -28.891 3.41 1 98.81 185 VAL B CA 1
ATOM 4658 C C . VAL B 1 185 ? 9.258 -28.484 4.883 1 98.81 185 VAL B C 1
ATOM 4660 O O . VAL B 1 185 ? 10.328 -28.422 5.496 1 98.81 185 VAL B O 1
ATOM 4663 N N . VAL B 1 186 ? 8.094 -28.203 5.461 1 98.81 186 VAL B N 1
ATOM 4664 C CA . VAL B 1 186 ? 7.988 -27.75 6.84 1 98.81 186 VAL B CA 1
ATOM 4665 C C . VAL B 1 186 ? 8.578 -28.797 7.781 1 98.81 186 VAL B C 1
ATOM 4667 O O . VAL B 1 186 ? 9.336 -28.469 8.695 1 98.81 186 VAL B O 1
ATOM 4670 N N . GLU B 1 187 ? 8.25 -30.047 7.512 1 98.44 187 GLU B N 1
ATOM 4671 C CA . GLU B 1 187 ? 8.742 -31.141 8.352 1 98.44 187 GLU B CA 1
ATOM 4672 C C . GLU B 1 187 ? 10.266 -31.203 8.32 1 98.44 187 GLU B C 1
ATOM 4674 O O . GLU B 1 187 ? 10.906 -31.297 9.375 1 98.44 187 GLU B O 1
ATOM 4679 N N . MET B 1 188 ? 10.875 -31.141 7.148 1 98.31 188 MET B N 1
ATOM 4680 C CA . MET B 1 188 ? 12.32 -31.219 6.988 1 98.31 188 MET B CA 1
ATOM 4681 C C . MET B 1 188 ? 13 -30.016 7.648 1 98.31 188 MET B C 1
ATOM 4683 O O . MET B 1 188 ? 14.016 -30.172 8.336 1 98.31 188 MET B O 1
ATOM 4687 N N . VAL B 1 189 ? 12.461 -28.859 7.465 1 98.81 189 VAL B N 1
ATOM 4688 C CA . VAL B 1 189 ? 13.086 -27.609 7.895 1 98.81 189 VAL B CA 1
ATOM 4689 C C . VAL B 1 189 ? 13.008 -27.484 9.414 1 98.81 189 VAL B C 1
ATOM 4691 O O . VAL B 1 189 ? 13.969 -27.078 10.062 1 98.81 189 VAL B O 1
ATOM 4694 N N . HIS B 1 190 ? 11.859 -27.906 10.008 1 98.62 190 HIS B N 1
ATOM 4695 C CA . HIS B 1 190 ? 11.672 -27.797 11.453 1 98.62 190 HIS B CA 1
ATOM 4696 C C . HIS B 1 190 ? 12.57 -28.781 12.203 1 98.62 190 HIS B C 1
ATOM 4698 O O . HIS B 1 190 ? 12.906 -28.547 13.367 1 98.62 190 HIS B O 1
ATOM 4704 N N . GLN B 1 191 ? 12.977 -29.828 11.523 1 98.06 191 GLN B N 1
ATOM 4705 C CA . GLN B 1 191 ? 13.867 -30.797 12.141 1 98.06 191 GLN B CA 1
ATOM 4706 C C . GLN B 1 191 ? 15.203 -30.172 12.508 1 98.06 191 GLN B C 1
ATOM 4708 O O . GLN B 1 191 ? 15.859 -30.609 13.461 1 98.06 191 GLN B O 1
ATOM 4713 N N . VAL B 1 192 ? 15.594 -29.172 11.805 1 98.31 192 VAL B N 1
ATOM 4714 C CA . VAL B 1 192 ? 16.875 -28.547 12.086 1 98.31 192 VAL B CA 1
ATOM 4715 C C . VAL B 1 192 ? 16.672 -27.234 12.828 1 98.31 192 VAL B C 1
ATOM 4717 O O . VAL B 1 192 ? 17.594 -26.422 12.945 1 98.31 192 VAL B O 1
ATOM 4720 N N . GLY B 1 193 ? 15.438 -26.906 13.188 1 98 193 GLY B N 1
ATOM 4721 C CA . GLY B 1 193 ? 15.133 -25.75 14.016 1 98 193 GLY B CA 1
ATOM 4722 C C . GLY B 1 193 ? 14.984 -24.469 13.219 1 98 193 GLY B C 1
ATOM 4723 O O . GLY B 1 193 ? 14.953 -23.391 13.789 1 98 193 GLY B O 1
ATOM 4724 N N . ALA B 1 194 ? 14.922 -24.516 11.93 1 98.62 194 ALA B N 1
ATOM 4725 C CA . ALA B 1 194 ? 14.812 -23.344 11.07 1 98.62 194 ALA B CA 1
ATOM 4726 C C . ALA B 1 194 ? 13.352 -22.969 10.844 1 98.62 194 ALA B C 1
ATOM 4728 O O . ALA B 1 194 ? 12.445 -23.766 11.141 1 98.62 194 ALA B O 1
ATOM 4729 N N . GLN B 1 195 ? 13.109 -21.75 10.383 1 98.81 195 GLN B N 1
ATOM 4730 C CA . GLN B 1 195 ? 11.773 -21.234 10.07 1 98.81 195 GLN B CA 1
ATOM 4731 C C . GLN B 1 195 ? 11.43 -21.453 8.602 1 98.81 195 GLN B C 1
ATOM 4733 O O . GLN B 1 195 ? 12.328 -21.594 7.762 1 98.81 195 GLN B O 1
ATOM 4738 N N . VAL B 1 196 ? 10.156 -21.531 8.297 1 98.94 196 VAL B N 1
ATOM 4739 C CA . VAL B 1 196 ? 9.68 -21.688 6.922 1 98.94 196 VAL B CA 1
ATOM 4740 C C . VAL B 1 196 ? 8.828 -20.469 6.531 1 98.94 196 VAL B C 1
ATOM 4742 O O . VAL B 1 196 ? 7.875 -20.125 7.227 1 98.94 196 VAL B O 1
ATOM 4745 N N . TYR B 1 197 ? 9.195 -19.797 5.492 1 98.94 197 TYR B N 1
ATOM 4746 C CA . TYR B 1 197 ? 8.438 -18.719 4.863 1 98.94 197 TYR B CA 1
ATOM 4747 C C . TYR B 1 197 ? 7.848 -19.172 3.533 1 98.94 197 TYR B C 1
ATOM 4749 O O . TYR B 1 197 ? 8.586 -19.5 2.602 1 98.94 197 TYR B O 1
ATOM 4757 N N . VAL B 1 198 ? 6.492 -19.109 3.359 1 98.94 198 VAL B N 1
ATOM 4758 C CA . VAL B 1 198 ? 5.828 -19.656 2.182 1 98.94 198 VAL B CA 1
ATOM 4759 C C . VAL B 1 198 ? 5.203 -18.531 1.37 1 98.94 198 VAL B C 1
ATOM 4761 O O . VAL B 1 198 ? 4.406 -17.75 1.895 1 98.94 198 VAL B O 1
ATOM 4764 N N . ASP B 1 199 ? 5.598 -18.406 0.137 1 98.94 199 ASP B N 1
ATOM 4765 C CA . ASP B 1 199 ? 4.91 -17.562 -0.83 1 98.94 199 ASP B CA 1
ATOM 4766 C C . ASP B 1 199 ? 3.725 -18.281 -1.46 1 98.94 199 ASP B C 1
ATOM 4768 O O . ASP B 1 199 ? 3.906 -19.141 -2.33 1 98.94 199 ASP B O 1
ATOM 4772 N N . ALA B 1 200 ? 2.521 -17.859 -1.099 1 98.88 200 ALA B N 1
ATOM 4773 C CA . ALA B 1 200 ? 1.323 -18.547 -1.574 1 98.88 200 ALA B CA 1
ATOM 4774 C C . ALA B 1 200 ? 0.588 -17.719 -2.615 1 98.88 200 ALA B C 1
ATOM 4776 O O . ALA B 1 200 ? -0.578 -17.969 -2.92 1 98.88 200 ALA B O 1
ATOM 4777 N N . VAL B 1 201 ? 1.216 -16.734 -3.201 1 98.81 201 VAL B N 1
ATOM 4778 C CA . VAL B 1 201 ? 0.58 -15.781 -4.098 1 98.81 201 VAL B CA 1
ATOM 4779 C C . VAL B 1 201 ? -0.079 -16.516 -5.262 1 98.81 201 VAL B C 1
ATOM 4781 O O . VAL B 1 201 ? -1.251 -16.281 -5.566 1 98.81 201 VAL B O 1
ATOM 4784 N N . HIS B 1 202 ? 0.636 -17.406 -5.883 1 98.75 202 HIS B N 1
ATOM 4785 C CA . HIS B 1 202 ? 0.102 -18.062 -7.074 1 98.75 202 HIS B CA 1
ATOM 4786 C C . HIS B 1 202 ? -0.834 -19.203 -6.699 1 98.75 202 HIS B C 1
ATOM 4788 O O . HIS B 1 202 ? -1.688 -19.594 -7.5 1 98.75 202 HIS B O 1
ATOM 4794 N N . TYR B 1 203 ? -0.706 -19.797 -5.523 1 98.81 203 TYR B N 1
ATOM 4795 C CA . TYR B 1 203 ? -1.479 -20.953 -5.059 1 98.81 203 TYR B CA 1
ATOM 4796 C C . TYR B 1 203 ? -2.879 -20.516 -4.629 1 98.81 203 TYR B C 1
ATOM 4798 O O . TYR B 1 203 ? -3.857 -21.219 -4.902 1 98.81 203 TYR B O 1
ATOM 4806 N N . ALA B 1 204 ? -3.035 -19.359 -4.086 1 98.62 204 ALA B N 1
ATOM 4807 C CA . ALA B 1 204 ? -4.164 -18.922 -3.264 1 98.62 204 ALA B CA 1
ATOM 4808 C C . ALA B 1 204 ? -5.43 -18.781 -4.102 1 98.62 204 ALA B C 1
ATOM 4810 O O . ALA B 1 204 ? -6.535 -19.031 -3.611 1 98.62 204 ALA B O 1
ATOM 4811 N N . PRO B 1 205 ? -5.352 -18.359 -5.375 1 98.25 205 PRO B N 1
ATOM 4812 C CA . PRO B 1 205 ? -6.586 -18.25 -6.156 1 98.25 205 PRO B CA 1
ATOM 4813 C C . PRO B 1 205 ? -7.172 -19.625 -6.52 1 98.25 205 PRO B C 1
ATOM 4815 O O . PRO B 1 205 ? -8.352 -19.719 -6.879 1 98.25 205 PRO B O 1
ATOM 4818 N N . HIS B 1 206 ? -6.379 -20.703 -6.406 1 98.56 206 HIS B N 1
ATOM 4819 C CA . HIS B 1 206 ? -6.762 -21.984 -6.977 1 98.56 206 HIS B CA 1
ATOM 4820 C C . HIS B 1 206 ? -7.094 -23 -5.883 1 98.56 206 HIS B C 1
ATOM 4822 O O . HIS B 1 206 ? -7.887 -23.922 -6.098 1 98.56 206 HIS B O 1
ATOM 4828 N N . HIS B 1 207 ? -6.406 -22.828 -4.742 1 98.12 207 HIS B N 1
ATOM 4829 C CA . HIS B 1 207 ? -6.59 -23.75 -3.629 1 98.12 207 HIS B CA 1
ATOM 4830 C C . HIS B 1 207 ? -6.668 -23 -2.303 1 98.12 207 HIS B C 1
ATOM 4832 O O . HIS B 1 207 ? -6.105 -21.922 -2.162 1 98.12 207 HIS B O 1
ATOM 4838 N N . LEU B 1 208 ? -7.367 -23.641 -1.396 1 97.38 208 LEU B N 1
ATOM 4839 C CA . LEU B 1 208 ? -7.418 -23.047 -0.062 1 97.38 208 LEU B CA 1
ATOM 4840 C C . LEU B 1 208 ? -6.168 -23.406 0.737 1 97.38 208 LEU B C 1
ATOM 4842 O O . LEU B 1 208 ? -5.719 -24.547 0.718 1 97.38 208 LEU B O 1
ATOM 4846 N N . VAL B 1 209 ? -5.625 -22.438 1.365 1 98.25 209 VAL B N 1
ATOM 4847 C CA . VAL B 1 209 ? -4.477 -22.609 2.246 1 98.25 209 VAL B CA 1
ATOM 4848 C C . VAL B 1 209 ? -4.949 -23 3.645 1 98.25 209 VAL B C 1
ATOM 4850 O O . VAL B 1 209 ? -5.988 -22.516 4.109 1 98.25 209 VAL B O 1
ATOM 4853 N N . ASP B 1 210 ? -4.324 -23.906 4.301 1 98.75 210 ASP B N 1
ATOM 4854 C CA . ASP B 1 210 ? -4.516 -24.25 5.703 1 98.75 210 ASP B CA 1
ATOM 4855 C C . ASP B 1 210 ? -3.205 -24.156 6.48 1 98.75 210 ASP B C 1
ATOM 4857 O O . ASP B 1 210 ? -2.496 -25.156 6.641 1 98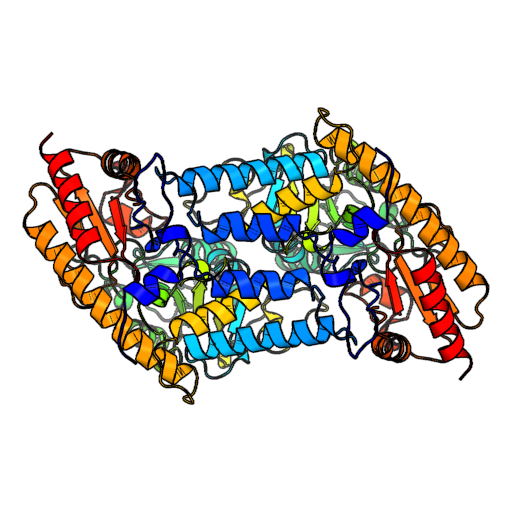.75 210 ASP B O 1
ATOM 4861 N N . VAL B 1 211 ? -2.973 -22.984 7.078 1 98.81 211 VAL B N 1
ATOM 4862 C CA . VAL B 1 211 ? -1.685 -22.75 7.727 1 98.81 211 VAL B CA 1
ATOM 4863 C C . VAL B 1 211 ? -1.571 -23.609 8.984 1 98.81 211 VAL B C 1
ATOM 4865 O O . VAL B 1 211 ? -0.466 -23.922 9.422 1 98.81 211 VAL B O 1
ATOM 4868 N N . GLN B 1 212 ? -2.672 -23.938 9.578 1 98.5 212 GLN B N 1
ATOM 4869 C CA . GLN B 1 212 ? -2.633 -24.812 10.75 1 98.5 212 GLN B CA 1
ATOM 4870 C C . GLN B 1 212 ? -2.158 -26.203 10.375 1 98.5 212 GLN B C 1
ATOM 4872 O O . GLN B 1 212 ? -1.347 -26.812 11.094 1 98.5 212 GLN B O 1
ATOM 4877 N N . ALA B 1 213 ? -2.668 -26.703 9.25 1 98.44 213 ALA B N 1
ATOM 4878 C CA . ALA B 1 213 ? -2.246 -28.016 8.781 1 98.44 213 ALA B CA 1
ATOM 4879 C C . ALA B 1 213 ? -0.79 -28 8.32 1 98.44 213 ALA B C 1
ATOM 4881 O O . ALA B 1 213 ? -0.047 -28.953 8.547 1 98.44 213 ALA B O 1
ATOM 4882 N N . LEU B 1 214 ? -0.345 -26.938 7.652 1 98.5 214 LEU B N 1
ATOM 4883 C CA . LEU B 1 214 ? 1.009 -26.828 7.121 1 98.5 214 LEU B CA 1
ATOM 4884 C C . LEU B 1 214 ? 2.023 -26.672 8.25 1 98.5 214 LEU B C 1
ATOM 4886 O O . LEU B 1 214 ? 3.125 -27.219 8.18 1 98.5 214 LEU B O 1
ATOM 4890 N N . GLY B 1 215 ? 1.656 -25.859 9.227 1 98.38 215 GLY B N 1
ATOM 4891 C CA . GLY B 1 215 ? 2.559 -25.594 10.336 1 98.38 215 GLY B CA 1
ATOM 4892 C C . GLY B 1 215 ? 3.688 -24.641 9.961 1 98.38 215 GLY B C 1
ATOM 4893 O O . GLY B 1 215 ? 4.719 -24.609 10.641 1 98.38 215 GLY B O 1
ATOM 4894 N N . CYS B 1 216 ? 3.605 -23.969 8.844 1 98.75 216 CYS B N 1
ATOM 4895 C CA . CYS B 1 216 ? 4.645 -23.016 8.453 1 98.75 216 CYS B CA 1
ATOM 4896 C C . CYS B 1 216 ? 4.695 -21.844 9.414 1 98.75 216 CYS B C 1
ATOM 4898 O O . CYS B 1 216 ? 3.738 -21.594 10.148 1 98.75 216 CYS B O 1
ATOM 4900 N N . ASP B 1 217 ? 5.781 -21.125 9.445 1 98.81 217 ASP B N 1
ATOM 4901 C CA . ASP B 1 217 ? 5.996 -20 10.367 1 98.81 217 ASP B CA 1
ATOM 4902 C C . ASP B 1 217 ? 5.402 -18.719 9.82 1 98.81 217 ASP B C 1
ATOM 4904 O O . ASP B 1 217 ? 4.848 -17.906 10.57 1 98.81 217 ASP B O 1
ATOM 4908 N N . PHE B 1 218 ? 5.566 -18.531 8.57 1 98.81 218 PHE B N 1
ATOM 4909 C CA . PHE B 1 218 ? 5.062 -17.375 7.848 1 98.81 218 PHE B CA 1
ATOM 4910 C C . PHE B 1 218 ? 4.469 -17.781 6.504 1 98.81 218 PHE B C 1
ATOM 4912 O O . PHE B 1 218 ? 4.941 -18.734 5.875 1 98.81 218 PHE B O 1
ATOM 4919 N N . LEU B 1 219 ? 3.465 -17.109 6.094 1 98.94 219 LEU B N 1
ATOM 4920 C CA . LEU B 1 219 ? 2.895 -17.266 4.762 1 98.94 219 LEU B CA 1
ATOM 4921 C C . LEU B 1 219 ? 2.365 -15.938 4.23 1 98.94 219 LEU B C 1
ATOM 4923 O O . LEU B 1 219 ? 1.765 -15.156 4.977 1 98.94 219 LEU B O 1
ATOM 4927 N N . ALA B 1 220 ? 2.6 -15.625 2.971 1 98.81 220 ALA B N 1
ATOM 4928 C CA . ALA B 1 220 ? 2.125 -14.375 2.375 1 98.81 220 ALA B CA 1
ATOM 4929 C C . ALA B 1 220 ? 1.386 -14.641 1.066 1 98.81 220 ALA B C 1
ATOM 4931 O O . ALA B 1 220 ? 1.67 -15.625 0.373 1 98.81 220 ALA B O 1
ATOM 4932 N N . CYS B 1 221 ? 0.442 -13.836 0.747 1 98.75 221 CYS B N 1
ATOM 4933 C CA . CYS B 1 221 ? -0.276 -13.875 -0.522 1 98.75 221 CYS B CA 1
ATOM 4934 C C . CYS B 1 221 ? -0.746 -12.477 -0.921 1 98.75 221 CYS B C 1
ATOM 4936 O O . CYS B 1 221 ? -0.37 -11.484 -0.29 1 98.75 221 CYS B O 1
ATOM 4938 N N . SER B 1 222 ? -1.383 -12.359 -2.047 1 98.19 222 SER B N 1
ATOM 4939 C CA . SER B 1 222 ? -1.803 -11.078 -2.617 1 98.19 222 SER B CA 1
ATOM 4940 C C . SER B 1 222 ? -3.248 -11.141 -3.104 1 98.19 222 SER B C 1
ATOM 4942 O O . SER B 1 222 ? -3.578 -11.93 -3.99 1 98.19 222 SER B O 1
ATOM 4944 N N . ALA B 1 223 ? -4.02 -10.211 -2.658 1 98.62 223 ALA B N 1
ATOM 4945 C CA . ALA B 1 223 ? -5.453 -10.25 -2.951 1 98.62 223 ALA B CA 1
ATOM 4946 C C . ALA B 1 223 ? -5.711 -10.039 -4.441 1 98.62 223 ALA B C 1
ATOM 4948 O O . ALA B 1 223 ? -6.656 -10.609 -4.996 1 98.62 223 ALA B O 1
ATOM 4949 N N . TYR B 1 224 ? -4.859 -9.266 -5.141 1 97.75 224 TYR B N 1
ATOM 4950 C CA . TYR B 1 224 ? -5.141 -8.953 -6.535 1 97.75 224 TYR B CA 1
ATOM 4951 C C . TYR B 1 224 ? -5 -10.188 -7.418 1 97.75 224 TYR B C 1
ATOM 4953 O O . TYR B 1 224 ? -5.379 -10.164 -8.594 1 97.75 224 TYR B O 1
ATOM 4961 N N . LYS B 1 225 ? -4.5 -11.312 -6.816 1 98.19 225 LYS B N 1
ATOM 4962 C CA . LYS B 1 225 ? -4.41 -12.562 -7.559 1 98.19 225 LYS B CA 1
ATOM 4963 C C . LYS B 1 225 ? -5.68 -13.391 -7.395 1 98.19 225 LYS B C 1
ATOM 4965 O O . LYS B 1 225 ? -5.922 -14.32 -8.164 1 98.19 225 LYS B O 1
ATOM 4970 N N . PHE B 1 226 ? -6.457 -13.109 -6.359 1 98.44 226 PHE B N 1
ATOM 4971 C CA . PHE B 1 226 ? -7.676 -13.875 -6.141 1 98.44 226 PHE B CA 1
ATOM 4972 C C . PHE B 1 226 ? -8.891 -12.961 -6.078 1 98.44 226 PHE B C 1
ATOM 4974 O O . PHE B 1 226 ? -9.672 -13.023 -5.129 1 98.44 226 PHE B O 1
ATOM 4981 N N . PHE B 1 227 ? -8.945 -12.133 -7.09 1 98.69 227 PHE B N 1
ATOM 4982 C CA . PHE B 1 227 ? -10.156 -11.43 -7.477 1 98.69 227 PHE B CA 1
ATOM 4983 C C . PHE B 1 227 ? -10.398 -10.227 -6.566 1 98.69 227 PHE B C 1
ATOM 4985 O O . PHE B 1 227 ? -11.539 -9.789 -6.395 1 98.69 227 PHE B O 1
ATOM 4992 N N . GLY B 1 228 ? -9.367 -9.734 -5.875 1 98.56 228 GLY B N 1
ATOM 4993 C CA . GLY B 1 228 ? -9.445 -8.578 -4.996 1 98.56 228 GLY B CA 1
ATOM 4994 C C . GLY B 1 228 ? -8.594 -7.41 -5.461 1 98.56 228 GLY B C 1
ATOM 4995 O O . GLY B 1 228 ? -8.07 -7.426 -6.574 1 98.56 228 GLY B O 1
ATOM 4996 N N . PRO B 1 229 ? -8.547 -6.363 -4.641 1 98.19 229 PRO B N 1
ATOM 4997 C CA . PRO B 1 229 ? -7.695 -5.211 -4.941 1 98.19 229 PRO B CA 1
ATOM 4998 C C . PRO B 1 229 ? -6.227 -5.457 -4.605 1 98.19 229 PRO B C 1
ATOM 5000 O O . PRO B 1 229 ? -5.867 -6.555 -4.172 1 98.19 229 PRO B O 1
ATOM 5003 N N . HIS B 1 230 ? -5.379 -4.516 -4.949 1 98 230 HIS B N 1
ATOM 5004 C CA . HIS B 1 230 ? -3.955 -4.641 -4.652 1 98 230 HIS B CA 1
ATOM 5005 C C . HIS B 1 230 ? -3.686 -4.461 -3.162 1 98 230 HIS B C 1
ATOM 5007 O O . HIS B 1 230 ? -3.568 -3.33 -2.682 1 98 230 HIS B O 1
ATOM 5013 N N . VAL B 1 231 ? -3.619 -5.559 -2.424 1 98.44 231 VAL B N 1
ATOM 5014 C CA . VAL B 1 231 ? -3.354 -5.641 -0.992 1 98.44 231 VAL B CA 1
ATOM 5015 C C . VAL B 1 231 ? -2.52 -6.887 -0.692 1 98.44 231 VAL B C 1
ATOM 5017 O O . VAL B 1 231 ? -2.789 -7.965 -1.225 1 98.44 231 VAL B O 1
ATOM 5020 N N . GLY B 1 232 ? -1.476 -6.691 0.038 1 98.44 232 GLY B N 1
ATOM 5021 C CA . GLY B 1 232 ? -0.716 -7.824 0.541 1 98.44 232 GLY B CA 1
ATOM 5022 C C . GLY B 1 232 ? -1.262 -8.375 1.845 1 98.44 232 GLY B C 1
ATOM 5023 O O . GLY B 1 232 ? -1.786 -7.629 2.672 1 98.44 232 GLY B O 1
ATOM 5024 N N . ILE B 1 233 ? -1.197 -9.648 2.031 1 98.81 233 ILE B N 1
ATOM 5025 C CA . ILE B 1 233 ? -1.645 -10.344 3.23 1 98.81 233 ILE B CA 1
ATOM 5026 C C . ILE B 1 233 ? -0.551 -11.297 3.709 1 98.81 233 ILE B C 1
ATOM 5028 O O . ILE B 1 233 ? 0.036 -12.031 2.908 1 98.81 233 ILE B O 1
ATOM 5032 N N . ALA B 1 234 ? -0.281 -11.297 4.969 1 98.69 234 ALA B N 1
ATOM 5033 C CA . ALA B 1 234 ? 0.681 -12.234 5.531 1 98.69 234 ALA B CA 1
ATOM 5034 C C . ALA B 1 234 ? 0.143 -12.867 6.809 1 98.69 234 ALA B C 1
ATOM 5036 O O . ALA B 1 234 ? -0.609 -12.234 7.555 1 98.69 234 ALA B O 1
ATOM 5037 N N . TYR B 1 235 ? 0.43 -14.117 6.977 1 98.75 235 TYR B N 1
ATOM 5038 C CA . TYR B 1 235 ? 0.227 -14.867 8.211 1 98.75 235 TYR B CA 1
ATOM 5039 C C . TYR B 1 235 ? 1.525 -14.984 9 1 98.75 235 TYR B C 1
ATOM 5041 O O . TYR B 1 235 ? 2.578 -15.289 8.438 1 98.75 235 TYR B O 1
ATOM 5049 N N . VAL B 1 236 ? 1.488 -14.695 10.25 1 98.38 236 VAL B N 1
ATOM 5050 C CA . VAL B 1 236 ? 2.572 -14.938 11.195 1 98.38 236 VAL B CA 1
ATOM 5051 C C . VAL B 1 236 ? 2.1 -15.883 12.297 1 98.38 236 VAL B C 1
ATOM 5053 O O . VAL B 1 236 ? 1.109 -15.609 12.977 1 98.38 236 VAL B O 1
ATOM 5056 N N . ALA B 1 237 ? 2.809 -16.953 12.477 1 98 237 ALA B N 1
ATOM 5057 C CA . ALA B 1 237 ? 2.436 -17.938 13.492 1 98 237 ALA B CA 1
ATOM 5058 C C . ALA B 1 237 ? 2.516 -17.344 14.891 1 98 237 ALA B C 1
ATOM 5060 O O . ALA B 1 237 ? 3.307 -16.438 15.141 1 98 237 ALA B O 1
ATOM 5061 N N . ASP B 1 238 ? 1.769 -17.891 15.828 1 96.38 238 ASP B N 1
ATOM 5062 C CA . ASP B 1 238 ? 1.577 -17.359 17.172 1 96.38 238 ASP B CA 1
ATOM 5063 C C . ASP B 1 238 ? 2.914 -17.172 17.891 1 96.38 238 ASP B C 1
ATOM 5065 O O . ASP B 1 238 ? 3.141 -16.141 18.531 1 96.38 238 ASP B O 1
ATOM 5069 N N . GLN B 1 239 ? 3.754 -18.062 17.734 1 94.88 239 GLN B N 1
ATOM 5070 C CA . GLN B 1 239 ? 4.98 -18.062 18.516 1 94.88 239 GLN B CA 1
ATOM 5071 C C . GLN B 1 239 ? 5.914 -16.938 18.078 1 94.88 239 GLN B C 1
ATOM 5073 O O . GLN B 1 239 ? 6.789 -16.516 18.828 1 94.88 239 GLN B O 1
ATOM 5078 N N . TRP B 1 240 ? 5.668 -16.406 16.844 1 95.31 240 TRP B N 1
ATOM 5079 C CA . TRP B 1 240 ? 6.574 -15.391 16.312 1 95.31 240 TRP B CA 1
ATOM 5080 C C . TRP B 1 240 ? 5.98 -13.992 16.469 1 95.31 240 TRP B C 1
ATOM 5082 O O . TRP B 1 240 ? 6.691 -12.992 16.359 1 95.31 240 TRP B O 1
ATOM 5092 N N . LEU B 1 241 ? 4.68 -13.867 16.688 1 93.12 241 LEU B N 1
ATOM 5093 C CA . LEU B 1 241 ? 3.941 -12.602 16.719 1 93.12 241 LEU B CA 1
ATOM 5094 C C . LEU B 1 241 ? 4.539 -11.648 17.75 1 93.12 241 LEU B C 1
ATOM 5096 O O . LEU B 1 241 ? 4.57 -10.438 17.531 1 93.12 241 LEU B O 1
ATOM 5100 N N . HIS B 1 242 ? 5.043 -12.188 18.844 1 90.75 242 HIS B N 1
ATOM 5101 C CA . HIS B 1 242 ? 5.516 -11.305 19.906 1 90.75 242 HIS B CA 1
ATOM 5102 C C . HIS B 1 242 ? 7.027 -11.414 20.078 1 90.75 242 HIS B C 1
ATOM 5104 O O . HIS B 1 242 ? 7.633 -10.625 20.812 1 90.75 242 HIS B O 1
ATOM 5110 N N . SER B 1 243 ? 7.621 -12.336 19.344 1 92.38 243 SER B N 1
ATOM 5111 C CA . SER B 1 243 ? 9.062 -12.516 19.5 1 92.38 243 SER B CA 1
ATOM 5112 C C . SER B 1 243 ? 9.836 -11.727 18.453 1 92.38 243 SER B C 1
ATOM 5114 O O . SER B 1 243 ? 10.945 -11.266 18.703 1 92.38 243 SER B O 1
ATOM 5116 N N . ILE B 1 244 ? 9.219 -11.625 17.312 1 94.69 244 ILE B N 1
ATOM 5117 C CA . ILE B 1 244 ? 9.852 -10.844 16.25 1 94.69 244 ILE B CA 1
ATOM 5118 C C . ILE B 1 244 ? 9.641 -9.352 16.531 1 94.69 244 ILE B C 1
ATOM 5120 O O . ILE B 1 244 ? 8.555 -8.938 16.938 1 94.69 244 ILE B O 1
ATOM 5124 N N . ARG B 1 245 ? 10.695 -8.523 16.422 1 94.44 245 ARG B N 1
ATOM 5125 C CA . ARG B 1 245 ? 10.633 -7.078 16.609 1 94.44 245 ARG B CA 1
ATOM 5126 C C . ARG B 1 245 ? 10.531 -6.355 15.273 1 94.44 245 ARG B C 1
ATOM 5128 O O . ARG B 1 245 ? 11.555 -6.031 14.664 1 94.44 245 ARG B O 1
ATOM 5135 N N . PRO B 1 246 ? 9.328 -6.008 14.859 1 96 246 PRO B N 1
ATOM 5136 C CA . PRO B 1 246 ? 9.18 -5.309 13.578 1 96 246 PRO B CA 1
ATOM 5137 C C . PRO B 1 246 ? 9.672 -3.865 13.633 1 96 246 PRO B C 1
ATOM 5139 O O . PRO B 1 246 ? 9.836 -3.303 14.719 1 96 246 PRO B O 1
ATOM 5142 N N . TYR B 1 247 ? 10.023 -3.34 12.5 1 95.56 247 TYR B N 1
ATOM 5143 C CA . TYR B 1 247 ? 10.227 -1.899 12.383 1 95.56 247 TYR B CA 1
ATOM 5144 C C . TYR B 1 247 ? 8.898 -1.155 12.398 1 95.56 247 TYR B C 1
ATOM 5146 O O . TYR B 1 247 ? 8.016 -1.442 11.586 1 95.56 247 TYR B O 1
ATOM 5154 N N . LYS B 1 248 ? 8.742 -0.285 13.258 1 95.75 248 LYS B N 1
ATOM 5155 C CA . LYS B 1 248 ? 7.52 0.501 13.383 1 95.75 248 LYS B CA 1
ATOM 5156 C C . LYS B 1 248 ? 7.801 1.857 14.023 1 95.75 248 LYS B C 1
ATOM 5158 O O . LYS B 1 248 ? 8.844 2.049 14.648 1 95.75 248 LYS B O 1
ATOM 5163 N N . VAL B 1 249 ? 6.859 2.775 13.859 1 97.69 249 VAL B N 1
ATOM 5164 C CA . VAL B 1 249 ? 7.004 4.062 14.531 1 97.69 249 VAL B CA 1
ATOM 5165 C C . VAL B 1 249 ? 6.723 3.906 16.016 1 97.69 249 VAL B C 1
ATOM 5167 O O . VAL B 1 249 ? 5.91 3.068 16.422 1 97.69 249 VAL B O 1
ATOM 5170 N N . GLU B 1 250 ? 7.297 4.656 16.812 1 97 250 GLU B N 1
ATOM 5171 C CA . GLU B 1 250 ? 7.223 4.551 18.266 1 97 250 GLU B CA 1
ATOM 5172 C C . GLU B 1 250 ? 5.773 4.543 18.75 1 97 250 GLU B C 1
ATOM 5174 O O . GLU B 1 250 ? 5.395 3.717 19.578 1 97 250 GLU B O 1
ATOM 5179 N N . PRO B 1 251 ? 4.883 5.391 18.203 1 95.75 251 PRO B N 1
ATOM 5180 C CA . PRO B 1 251 ? 3.537 5.445 18.781 1 95.75 251 PRO B CA 1
ATOM 5181 C C . PRO B 1 251 ? 2.645 4.305 18.297 1 95.75 251 PRO B C 1
ATOM 5183 O O . PRO B 1 251 ? 1.53 4.133 18.797 1 95.75 251 PRO B O 1
ATOM 5186 N N . ALA B 1 252 ? 3.041 3.549 17.328 1 94 252 ALA B N 1
ATOM 5187 C CA . ALA B 1 252 ? 2.213 2.459 16.812 1 94 252 ALA B CA 1
ATOM 5188 C C . ALA B 1 252 ? 2.035 1.366 17.875 1 94 252 ALA B C 1
ATOM 5190 O O . ALA B 1 252 ? 2.895 1.186 18.734 1 94 252 ALA B O 1
ATOM 5191 N N . THR B 1 253 ? 1.019 0.622 17.781 1 89.56 253 THR B N 1
ATOM 5192 C CA . THR B 1 253 ? 0.637 -0.398 18.75 1 89.56 253 THR B CA 1
ATOM 5193 C C . THR B 1 253 ? 1.675 -1.515 18.797 1 89.56 253 THR B C 1
ATOM 5195 O O . THR B 1 253 ? 2.334 -1.802 17.797 1 89.56 253 THR B O 1
ATOM 5198 N N . ASN B 1 254 ? 1.827 -2.117 19.969 1 90.06 254 ASN B N 1
ATOM 5199 C CA . ASN B 1 254 ? 2.645 -3.312 20.141 1 90.06 254 ASN B CA 1
ATOM 5200 C C . ASN B 1 254 ? 1.785 -4.57 20.219 1 90.06 254 ASN B C 1
ATOM 5202 O O . ASN B 1 254 ? 2.297 -5.66 20.484 1 90.06 254 ASN B O 1
ATOM 5206 N N . ILE B 1 255 ? 0.564 -4.344 19.922 1 84.44 255 ILE B N 1
ATOM 5207 C CA . ILE B 1 255 ? -0.379 -5.434 20.141 1 84.44 255 ILE B CA 1
ATOM 5208 C C . ILE B 1 255 ? -0.731 -6.094 18.812 1 84.44 255 ILE B C 1
ATOM 5210 O O . ILE B 1 255 ? -1.061 -5.41 17.844 1 84.44 255 ILE B O 1
ATOM 5214 N N . GLY B 1 256 ? -0.619 -7.441 18.859 1 84.94 256 GLY B N 1
ATOM 5215 C CA . GLY B 1 256 ? -1.177 -8.211 17.75 1 84.94 256 GLY B CA 1
ATOM 5216 C C . GLY B 1 256 ? -0.522 -7.895 16.422 1 84.94 256 GLY B C 1
ATOM 5217 O O . GLY B 1 256 ? 0.685 -7.656 16.359 1 84.94 256 GLY B O 1
ATOM 5218 N N . PRO B 1 257 ? -1.324 -8.008 15.32 1 90.88 257 PRO B N 1
ATOM 5219 C CA . PRO B 1 257 ? -0.815 -7.859 13.953 1 90.88 257 PRO B CA 1
ATOM 5220 C C . PRO B 1 257 ? -0.452 -6.414 13.617 1 90.88 257 PRO B C 1
ATOM 5222 O O . PRO B 1 257 ? 0.392 -6.172 12.75 1 90.88 257 PRO B O 1
ATOM 5225 N N . GLY B 1 258 ? -1.044 -5.508 14.336 1 91.69 258 GLY B N 1
ATOM 5226 C CA . GLY B 1 258 ? -0.811 -4.094 14.078 1 91.69 258 GLY B CA 1
ATOM 5227 C C . GLY B 1 258 ? 0.639 -3.688 14.258 1 91.69 258 GLY B C 1
ATOM 5228 O O . GLY B 1 258 ? 1.09 -2.701 13.672 1 91.69 258 GLY B O 1
ATOM 5229 N N . ARG B 1 259 ? 1.4 -4.469 15.047 1 93.94 259 ARG B N 1
ATOM 5230 C CA . ARG B 1 259 ? 2.797 -4.137 15.305 1 93.94 259 ARG B CA 1
ATOM 5231 C C . ARG B 1 259 ? 3.639 -4.277 14.039 1 93.94 259 ARG B C 1
ATOM 5233 O O . ARG B 1 259 ? 4.723 -3.699 13.938 1 93.94 259 ARG B O 1
ATOM 5240 N N . PHE B 1 260 ? 3.113 -5.066 13.07 1 96.25 260 PHE B N 1
ATOM 5241 C CA . PHE B 1 260 ? 3.859 -5.336 11.844 1 96.25 260 PHE B CA 1
ATOM 5242 C C . PHE B 1 260 ? 3.43 -4.391 10.734 1 96.25 260 PHE B C 1
ATOM 5244 O O . PHE B 1 260 ? 4.039 -4.363 9.664 1 96.25 260 PHE B O 1
ATOM 5251 N N . GLU B 1 261 ? 2.361 -3.619 10.953 1 96.5 261 GLU B N 1
ATOM 5252 C CA . GLU B 1 261 ? 1.789 -2.777 9.914 1 96.5 261 GLU B CA 1
ATOM 5253 C C . GLU B 1 261 ? 2.299 -1.343 10.016 1 96.5 261 GLU B C 1
ATOM 5255 O O . GLU B 1 261 ? 2.354 -0.775 11.109 1 96.5 261 GLU B O 1
ATOM 5260 N N . THR B 1 262 ? 2.711 -0.765 8.859 1 95.62 262 THR B N 1
ATOM 5261 C CA . THR B 1 262 ? 3.256 0.589 8.844 1 95.62 262 THR B CA 1
ATOM 5262 C C . THR B 1 262 ? 2.299 1.549 8.141 1 95.62 262 THR B C 1
ATOM 5264 O O . THR B 1 262 ? 1.932 1.332 6.988 1 95.62 262 THR B O 1
ATOM 5267 N N . GLY B 1 263 ? 1.976 2.633 8.891 1 95.31 263 GLY B N 1
ATOM 5268 C CA . GLY B 1 263 ? 1.165 3.684 8.297 1 95.31 263 GLY B CA 1
ATOM 5269 C C . GLY B 1 263 ? -0.306 3.324 8.203 1 95.31 263 GLY B C 1
ATOM 5270 O O . GLY B 1 263 ? -0.71 2.232 8.609 1 95.31 263 GLY B O 1
ATOM 5271 N N . THR B 1 264 ? -1.101 4.285 7.738 1 94.88 264 THR B N 1
ATOM 5272 C CA . THR B 1 264 ? -2.529 4.07 7.535 1 94.88 264 THR B CA 1
ATOM 5273 C C . THR B 1 264 ? -2.771 3.064 6.414 1 94.88 264 THR B C 1
ATOM 5275 O O . THR B 1 264 ? -2.223 3.201 5.32 1 94.88 264 THR B O 1
ATOM 5278 N N . GLN B 1 265 ? -3.539 2.078 6.73 1 95.62 265 GLN B N 1
ATOM 5279 C CA . GLN B 1 265 ? -3.834 1.031 5.758 1 95.62 265 GLN B CA 1
ATOM 5280 C C . GLN B 1 265 ? -4.828 1.521 4.707 1 95.62 265 GLN B C 1
ATOM 5282 O O . GLN B 1 265 ? -5.531 2.51 4.922 1 95.62 265 GLN B O 1
ATOM 5287 N N . SER B 1 266 ? -4.797 0.875 3.561 1 97.38 266 SER B N 1
ATOM 5288 C CA . SER B 1 266 ? -5.832 1.118 2.561 1 97.38 266 SER B CA 1
ATOM 5289 C C . SER B 1 266 ? -7.156 0.479 2.969 1 97.38 266 SER B C 1
ATOM 5291 O O . SER B 1 266 ? -7.465 -0.638 2.551 1 97.38 266 SER B O 1
ATOM 5293 N N . PHE B 1 267 ? -7.961 1.227 3.717 1 98.31 267 PHE B N 1
ATOM 5294 C CA . PHE B 1 267 ? -9.195 0.658 4.242 1 98.31 267 PHE B CA 1
ATOM 5295 C C . PHE B 1 267 ? -10.164 0.327 3.107 1 98.31 267 PHE B C 1
ATOM 5297 O O . PHE B 1 267 ? -10.922 -0.639 3.197 1 98.31 267 PHE B O 1
ATOM 5304 N N . GLU B 1 268 ? -10.148 1.156 2.016 1 98.69 268 GLU B N 1
ATOM 5305 C CA . GLU B 1 268 ? -10.938 0.783 0.842 1 98.69 268 GLU B CA 1
ATOM 5306 C C . GLU B 1 268 ? -10.445 -0.534 0.247 1 98.69 268 GLU B C 1
ATOM 5308 O O . GLU B 1 268 ? -11.25 -1.355 -0.201 1 98.69 268 GLU B O 1
ATOM 5313 N N . GLY B 1 269 ? -9.125 -0.725 0.198 1 98.69 269 GLY B N 1
ATOM 5314 C CA . GLY B 1 269 ? -8.586 -2.01 -0.22 1 98.69 269 GLY B CA 1
ATOM 5315 C C . GLY B 1 269 ? -9.031 -3.158 0.669 1 98.69 269 GLY B C 1
ATOM 5316 O O . GLY B 1 269 ? -9.391 -4.227 0.176 1 98.69 269 GLY B O 1
ATOM 5317 N N . LEU B 1 270 ? -9.023 -2.916 1.979 1 98.81 270 LEU B N 1
ATOM 5318 C CA . LEU B 1 270 ? -9.398 -3.953 2.936 1 98.81 270 LEU B CA 1
ATOM 5319 C C . LEU B 1 270 ? -10.883 -4.293 2.816 1 98.81 270 LEU B C 1
ATOM 5321 O O . LEU B 1 270 ? -11.273 -5.453 2.967 1 98.81 270 LEU B O 1
ATOM 5325 N N . ALA B 1 271 ? -11.719 -3.266 2.578 1 98.88 271 ALA B N 1
ATOM 5326 C CA . ALA B 1 271 ? -13.117 -3.539 2.275 1 98.88 271 ALA B CA 1
ATOM 5327 C C . ALA B 1 271 ? -13.25 -4.441 1.054 1 98.88 271 ALA B C 1
ATOM 5329 O O . ALA B 1 271 ? -14.078 -5.355 1.035 1 98.88 271 ALA B O 1
ATOM 5330 N N . GLY B 1 272 ? -12.406 -4.172 0.099 1 98.88 272 GLY B N 1
ATOM 5331 C CA . GLY B 1 272 ? -12.383 -5.004 -1.095 1 98.88 272 GLY B CA 1
ATOM 5332 C C . GLY B 1 272 ? -11.938 -6.43 -0.818 1 98.88 272 GLY B C 1
ATOM 5333 O O . GLY B 1 272 ? -12.461 -7.375 -1.413 1 98.88 272 GLY B O 1
ATOM 5334 N N . VAL B 1 273 ? -10.984 -6.621 0.052 1 98.94 273 VAL B N 1
ATOM 5335 C CA . VAL B 1 273 ? -10.508 -7.949 0.419 1 98.94 273 VAL B CA 1
ATOM 5336 C C . VAL B 1 273 ? -11.641 -8.758 1.028 1 98.94 273 VAL B C 1
ATOM 5338 O O . VAL B 1 273 ? -11.844 -9.93 0.678 1 98.94 273 VAL B O 1
ATOM 5341 N N . THR B 1 274 ? -12.398 -8.109 1.949 1 98.94 274 THR B N 1
ATOM 5342 C CA . THR B 1 274 ? -13.539 -8.773 2.566 1 98.94 274 THR B CA 1
ATOM 5343 C C . THR B 1 274 ? -14.531 -9.242 1.506 1 98.94 274 THR B C 1
ATOM 5345 O O . THR B 1 274 ? -14.977 -10.391 1.533 1 98.94 274 THR B O 1
ATOM 5348 N N . ALA B 1 275 ? -14.805 -8.375 0.539 1 98.94 275 ALA B N 1
ATOM 5349 C CA . ALA B 1 275 ? -15.75 -8.695 -0.526 1 98.94 275 ALA B CA 1
ATOM 5350 C C . ALA B 1 275 ? -15.211 -9.797 -1.432 1 98.94 275 ALA B C 1
ATOM 5352 O O . ALA B 1 275 ? -15.969 -10.656 -1.903 1 98.94 275 ALA B O 1
ATOM 5353 N N . ALA B 1 276 ? -13.922 -9.805 -1.7 1 98.94 276 ALA B N 1
ATOM 5354 C CA . ALA B 1 276 ? -13.297 -10.828 -2.535 1 98.94 276 ALA B CA 1
ATOM 5355 C C . ALA B 1 276 ? -13.414 -12.203 -1.892 1 98.94 276 ALA B C 1
ATOM 5357 O O . ALA B 1 276 ? -13.719 -13.188 -2.572 1 98.94 276 ALA B O 1
ATOM 5358 N N . VAL B 1 277 ? -13.164 -12.258 -0.568 1 98.94 277 VAL B N 1
ATOM 5359 C CA . VAL B 1 277 ? -13.266 -13.531 0.142 1 98.94 277 VAL B CA 1
ATOM 5360 C C . VAL B 1 277 ? -14.711 -14.023 0.135 1 98.94 277 VAL B C 1
ATOM 5362 O O . VAL B 1 277 ? -14.969 -15.211 -0.038 1 98.94 277 VAL B O 1
ATOM 5365 N N . GLU B 1 278 ? -15.656 -13.117 0.278 1 98.81 278 GLU B N 1
ATOM 5366 C CA . GLU B 1 278 ? -17.062 -13.484 0.198 1 98.81 278 GLU B CA 1
ATOM 5367 C C . GLU B 1 278 ? -17.422 -13.992 -1.193 1 98.81 278 GLU B C 1
ATOM 5369 O O . GLU B 1 278 ? -18.172 -14.961 -1.328 1 98.81 278 GLU B O 1
ATOM 5374 N N . TYR B 1 279 ? -16.922 -13.352 -2.186 1 98.69 279 TYR B N 1
ATOM 5375 C CA . TYR B 1 279 ? -17.125 -13.836 -3.549 1 98.69 279 TYR B CA 1
ATOM 5376 C C . TYR B 1 279 ? -16.625 -15.266 -3.697 1 98.69 279 TYR B C 1
ATOM 5378 O O . TYR B 1 279 ? -17.312 -16.109 -4.266 1 98.69 279 TYR B O 1
ATOM 5386 N N . LEU B 1 280 ? -15.422 -15.555 -3.15 1 98.62 280 LEU B N 1
ATOM 5387 C CA . LEU B 1 280 ? -14.82 -16.875 -3.25 1 98.62 280 LEU B CA 1
ATOM 5388 C C . LEU B 1 280 ? -15.656 -17.922 -2.512 1 98.62 280 LEU B C 1
ATOM 5390 O O . LEU B 1 280 ? -15.586 -19.109 -2.812 1 98.62 280 LEU B O 1
ATOM 5394 N N . ALA B 1 281 ? -16.469 -17.484 -1.596 1 98.44 281 ALA B N 1
ATOM 5395 C CA . ALA B 1 281 ? -17.266 -18.406 -0.775 1 98.44 281 ALA B CA 1
ATOM 5396 C C . ALA B 1 281 ? -18.672 -18.547 -1.333 1 98.44 281 ALA B C 1
ATOM 5398 O O . ALA B 1 281 ? -19.531 -19.203 -0.717 1 98.44 281 ALA B O 1
ATOM 5399 N N . GLN B 1 282 ? -19 -18.062 -2.465 1 97.44 282 GLN B N 1
ATOM 5400 C CA . GLN B 1 282 ? -20.359 -17.781 -2.934 1 97.44 282 GLN B CA 1
ATOM 5401 C C . GLN B 1 282 ? -21.141 -19.078 -3.168 1 97.44 282 GLN B C 1
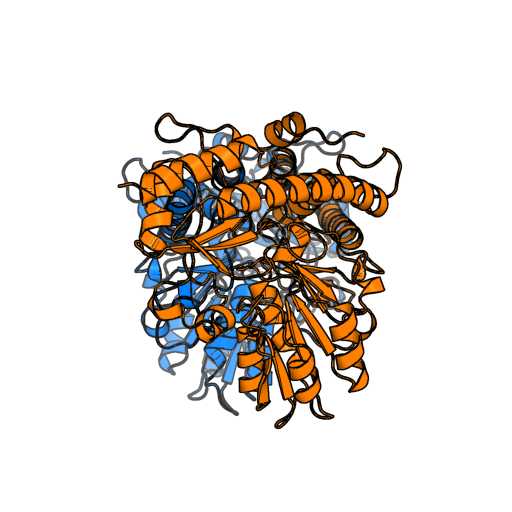ATOM 5403 O O . GLN B 1 282 ? -22.375 -19.062 -3.18 1 97.44 282 GLN B O 1
ATOM 5408 N N . PHE B 1 283 ? -20.484 -20.203 -3.338 1 97.5 283 PHE B N 1
ATOM 5409 C CA . PHE B 1 283 ? -21.203 -21.438 -3.625 1 97.5 283 PHE B CA 1
ATOM 5410 C C . PHE B 1 283 ? -21.359 -22.281 -2.361 1 97.5 283 PHE B C 1
ATOM 5412 O O . PHE B 1 283 ? -21.844 -23.406 -2.418 1 97.5 283 PHE B O 1
ATOM 5419 N N . GLY B 1 284 ? -20.812 -21.703 -1.25 1 97.06 284 GLY B N 1
ATOM 5420 C CA . GLY B 1 284 ? -21.016 -22.391 0.02 1 97.06 284 GLY B CA 1
ATOM 5421 C C . GLY B 1 284 ? -22.453 -22.344 0.505 1 97.06 284 GLY B C 1
ATOM 5422 O O . GLY B 1 284 ? -23.172 -21.391 0.237 1 97.06 284 GLY B O 1
ATOM 5423 N N . GLU B 1 285 ? -22.812 -23.344 1.253 1 96.44 285 GLU B N 1
ATOM 5424 C CA . GLU B 1 285 ? -24.156 -23.422 1.823 1 96.44 285 GLU B CA 1
ATOM 5425 C C . GLU B 1 285 ? -24.406 -22.25 2.775 1 96.44 285 GLU B C 1
ATOM 5427 O O . GLU B 1 285 ? -23.578 -21.953 3.637 1 96.44 285 GLU B O 1
ATOM 5432 N N . GLU B 1 286 ? -25.5 -21.656 2.58 1 93.69 286 GLU B N 1
ATOM 5433 C CA . GLU B 1 286 ? -25.875 -20.531 3.426 1 93.69 286 GLU B CA 1
ATOM 5434 C C . GLU B 1 286 ? -25.922 -20.938 4.895 1 93.69 286 GLU B C 1
ATOM 5436 O O . GLU B 1 286 ? -26.422 -22 5.23 1 93.69 286 GLU B O 1
ATOM 5441 N N . GLY B 1 287 ? -25.484 -20.062 5.809 1 95 287 GLY B N 1
ATOM 5442 C CA . GLY B 1 287 ? -25.562 -20.312 7.242 1 95 287 GLY B CA 1
ATOM 5443 C C . GLY B 1 287 ? -24.312 -20.938 7.805 1 95 287 GLY B C 1
ATOM 5444 O O . GLY B 1 287 ? -24.062 -20.891 9.016 1 95 287 GLY B O 1
ATOM 5445 N N . LEU B 1 288 ? -23.5 -21.562 6.938 1 97.75 288 LEU B N 1
ATOM 5446 C CA . LEU B 1 288 ? -22.25 -22.172 7.41 1 97.75 288 LEU B CA 1
ATOM 5447 C C . LEU B 1 288 ? -21.203 -21.094 7.688 1 97.75 288 LEU B C 1
ATOM 5449 O O . LEU B 1 288 ? -21.266 -20 7.113 1 97.75 288 LEU B O 1
ATOM 5453 N N . PRO B 1 289 ? -20.281 -21.484 8.562 1 98.12 289 PRO B N 1
ATOM 5454 C CA . PRO B 1 289 ? -19.156 -20.578 8.773 1 98.12 289 PRO B CA 1
ATOM 5455 C C . PRO B 1 289 ? -18.359 -20.312 7.5 1 98.12 289 PRO B C 1
ATOM 5457 O O . PRO B 1 289 ? -18.281 -21.172 6.621 1 98.12 289 PRO B O 1
ATOM 5460 N N . LEU B 1 290 ? -17.797 -19.172 7.402 1 98.69 290 LEU B N 1
ATOM 5461 C CA . LEU B 1 290 ? -17.109 -18.703 6.211 1 98.69 290 LEU B CA 1
ATOM 5462 C C . LEU B 1 290 ? -16.094 -19.719 5.715 1 98.69 290 LEU B C 1
ATOM 5464 O O . LEU B 1 290 ? -16.016 -20 4.516 1 98.69 290 LEU B O 1
ATOM 5468 N N . ARG B 1 291 ? -15.258 -20.344 6.59 1 98.75 291 ARG B N 1
ATOM 5469 C CA . ARG B 1 291 ? -14.242 -21.328 6.191 1 98.75 291 ARG B CA 1
ATOM 5470 C C . ARG B 1 291 ? -14.883 -22.516 5.488 1 98.75 291 ARG B C 1
ATOM 5472 O O . ARG B 1 291 ? -14.359 -23 4.477 1 98.75 291 ARG B O 1
ATOM 5479 N N . GLN B 1 292 ? -15.969 -22.984 5.984 1 98.56 292 GLN B N 1
ATOM 5480 C CA . GLN B 1 292 ? -16.656 -24.125 5.387 1 98.56 292 GLN B CA 1
ATOM 5481 C C . GLN B 1 292 ? -17.25 -23.766 4.023 1 98.56 292 GLN B C 1
ATOM 5483 O O . GLN B 1 292 ? -17.203 -24.562 3.09 1 98.56 292 GLN B O 1
ATOM 5488 N N . ARG B 1 293 ? -17.797 -22.562 3.932 1 98.56 293 ARG B N 1
ATOM 5489 C CA . ARG B 1 293 ? -18.312 -22.094 2.645 1 98.56 293 ARG B CA 1
ATOM 5490 C C . ARG B 1 293 ? -17.188 -21.984 1.615 1 98.56 293 ARG B C 1
ATOM 5492 O O . ARG B 1 293 ? -17.375 -22.328 0.447 1 98.56 293 ARG B O 1
ATOM 5499 N N . LEU B 1 294 ? -16.047 -21.516 2.059 1 98.75 294 LEU B N 1
ATOM 5500 C CA . LEU B 1 294 ? -14.883 -21.453 1.19 1 98.75 294 LEU B CA 1
ATOM 5501 C C . LEU B 1 294 ? -14.469 -22.844 0.72 1 98.75 294 LEU B C 1
ATOM 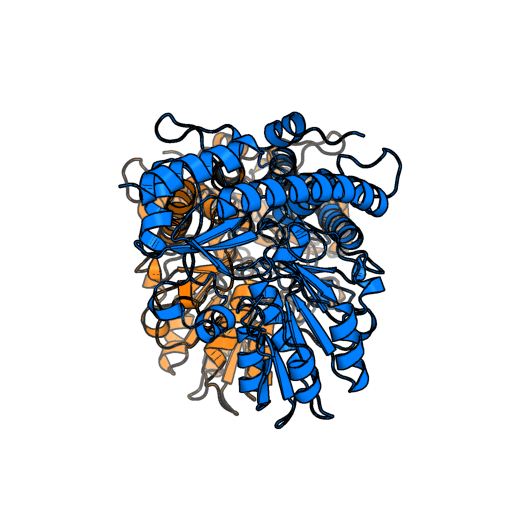5503 O O . LEU B 1 294 ? -14.195 -23.047 -0.464 1 98.75 294 LEU B O 1
ATOM 5507 N N . GLU B 1 295 ? -14.461 -23.781 1.617 1 98.44 295 GLU B N 1
ATOM 5508 C CA . GLU B 1 295 ? -14.086 -25.156 1.269 1 98.44 295 GLU B CA 1
ATOM 5509 C C . GLU B 1 295 ? -15.008 -25.719 0.201 1 98.44 295 GLU B C 1
ATOM 5511 O O . GLU B 1 295 ? -14.547 -26.344 -0.766 1 98.44 295 GLU B O 1
ATOM 5516 N N . GLN B 1 296 ? -16.281 -25.5 0.374 1 98.12 296 GLN B N 1
ATOM 5517 C CA . GLN B 1 296 ? -17.266 -25.984 -0.592 1 98.12 296 GLN B CA 1
ATOM 5518 C C . GLN B 1 296 ? -17.078 -25.312 -1.948 1 98.12 296 GLN B C 1
ATOM 5520 O O . GLN B 1 296 ? -17.109 -25.969 -2.986 1 98.12 296 GLN B O 1
ATOM 5525 N N . SER B 1 297 ? -16.922 -24.047 -1.916 1 98.12 297 SER B N 1
ATOM 5526 C CA . SER B 1 297 ? -16.75 -23.297 -3.156 1 98.12 297 SER B CA 1
ATOM 5527 C C . SER B 1 297 ? -15.484 -23.703 -3.891 1 98.12 297 SER B C 1
ATOM 5529 O O . SER B 1 297 ? -15.5 -23.922 -5.105 1 98.12 297 SER B O 1
ATOM 5531 N N . PHE B 1 298 ? -14.391 -23.859 -3.182 1 98.19 298 PHE B N 1
ATOM 5532 C CA . PHE B 1 298 ? -13.117 -24.188 -3.805 1 98.19 298 PHE B CA 1
ATOM 5533 C C . PHE B 1 298 ? -13.141 -25.594 -4.391 1 98.19 298 PHE B C 1
ATOM 5535 O O . PHE B 1 298 ? -12.469 -25.875 -5.391 1 98.19 298 PHE B O 1
ATOM 5542 N N . ALA B 1 299 ? -13.891 -26.469 -3.768 1 97.62 299 ALA B N 1
ATOM 5543 C CA . ALA B 1 299 ? -14.039 -27.797 -4.352 1 97.62 299 ALA B CA 1
ATOM 5544 C C . ALA B 1 299 ? -14.617 -27.719 -5.758 1 97.62 299 ALA B C 1
ATOM 5546 O O . ALA B 1 299 ? -14.188 -28.453 -6.66 1 97.62 299 ALA B O 1
ATOM 5547 N N . LEU B 1 300 ? -15.539 -26.812 -5.938 1 97.81 300 LEU B N 1
ATOM 5548 C CA . LEU B 1 300 ? -16.172 -26.625 -7.242 1 97.81 300 LEU B CA 1
ATOM 5549 C C . LEU B 1 300 ? -15.219 -25.922 -8.211 1 97.81 300 LEU B C 1
ATOM 5551 O O . LEU B 1 300 ? -15.141 -26.281 -9.383 1 97.81 300 LEU B O 1
ATOM 5555 N N . TYR B 1 301 ? -14.516 -24.891 -7.738 1 97.88 301 TYR B N 1
ATOM 5556 C CA . TYR B 1 301 ? -13.531 -24.219 -8.578 1 97.88 301 TYR B CA 1
ATOM 5557 C C . TYR B 1 301 ? -12.484 -25.188 -9.078 1 97.88 301 TYR B C 1
ATOM 5559 O O . TYR B 1 301 ? -12.125 -25.172 -10.258 1 97.88 301 TYR B O 1
ATOM 5567 N N . THR B 1 302 ? -11.992 -26.031 -8.18 1 96.81 302 THR B N 1
ATOM 5568 C CA . THR B 1 302 ? -10.93 -26.984 -8.5 1 96.81 302 THR B CA 1
ATOM 5569 C C . THR B 1 302 ? -11.398 -27.984 -9.555 1 96.81 302 THR B C 1
ATOM 5571 O O . THR B 1 302 ? -10.633 -28.344 -10.445 1 96.81 302 THR B O 1
ATOM 5574 N N . GLN B 1 303 ? -12.602 -28.406 -9.43 1 97.19 303 GLN B N 1
ATOM 5575 C CA . GLN B 1 303 ? -13.156 -29.328 -10.414 1 97.19 303 GLN B CA 1
ATOM 5576 C C . GLN B 1 303 ? -13.195 -28.688 -11.797 1 97.19 303 GLN B C 1
ATOM 5578 O O . GLN B 1 303 ? -12.82 -29.312 -12.797 1 97.19 303 GLN B O 1
ATOM 5583 N N . HIS B 1 304 ? -13.68 -27.5 -11.844 1 98.06 304 HIS B N 1
ATOM 5584 C CA . HIS B 1 304 ? -13.75 -26.781 -13.117 1 98.06 304 HIS B CA 1
ATOM 5585 C C . HIS B 1 304 ? -12.352 -26.531 -13.68 1 98.06 304 HIS B C 1
ATOM 5587 O O . HIS B 1 304 ? -12.117 -26.734 -14.875 1 98.06 304 HIS B O 1
ATOM 5593 N N . GLU B 1 305 ? -11.406 -26.172 -12.852 1 98.06 305 GLU B N 1
ATOM 5594 C CA . GLU B 1 305 ? -10.047 -25.875 -13.289 1 98.06 305 GLU B CA 1
ATOM 5595 C C . GLU B 1 305 ? -9.352 -27.141 -13.789 1 98.06 305 GLU B C 1
ATOM 5597 O O . GLU B 1 305 ? -8.531 -27.078 -14.703 1 98.06 305 GLU B O 1
ATOM 5602 N N . GLN B 1 306 ? -9.68 -28.234 -13.148 1 98.12 306 GLN B N 1
ATOM 5603 C CA . GLN B 1 306 ? -9.133 -29.5 -13.633 1 98.12 306 GLN B CA 1
ATOM 5604 C C . GLN B 1 306 ? -9.602 -29.797 -15.055 1 98.12 306 GLN B C 1
ATOM 5606 O O . GLN B 1 306 ? -8.828 -30.281 -15.883 1 98.12 306 GLN B O 1
ATOM 5611 N N . ARG B 1 307 ? -10.859 -29.531 -15.367 1 98.31 307 ARG B N 1
ATOM 5612 C CA . ARG B 1 307 ? -11.391 -29.719 -16.719 1 98.31 307 ARG B CA 1
ATOM 5613 C C . ARG B 1 307 ? -10.703 -28.797 -17.703 1 98.31 307 ARG B C 1
ATOM 5615 O O . ARG B 1 307 ? -10.43 -29.188 -18.844 1 98.31 307 ARG B O 1
ATOM 5622 N N . LEU B 1 308 ? -10.453 -27.562 -17.266 1 98.62 308 LEU B N 1
ATOM 5623 C CA . LEU B 1 308 ? -9.727 -26.625 -18.109 1 98.62 308 LEU B CA 1
ATOM 5624 C C . LEU B 1 308 ? -8.328 -27.141 -18.422 1 98.62 308 LEU B C 1
ATOM 5626 O O . LEU B 1 308 ? -7.887 -27.109 -19.578 1 98.62 308 LEU B O 1
ATOM 5630 N N . SER B 1 309 ? -7.652 -27.656 -17.391 1 98.62 309 SER B N 1
ATOM 5631 C CA . SER B 1 309 ? -6.309 -28.203 -17.562 1 98.62 309 SER B CA 1
ATOM 5632 C C . SER B 1 309 ? -6.32 -29.422 -18.484 1 98.62 309 SER B C 1
ATOM 5634 O O . SER B 1 309 ? -5.43 -29.578 -19.328 1 98.62 309 SER B O 1
ATOM 5636 N N . GLU B 1 310 ? -7.32 -30.234 -18.266 1 98.56 310 GLU B N 1
ATOM 5637 C CA . GLU B 1 310 ? -7.461 -31.406 -19.109 1 98.56 310 GLU B CA 1
ATOM 5638 C C . GLU B 1 310 ? -7.625 -31.016 -20.578 1 98.56 310 GLU B C 1
ATOM 5640 O O . GLU B 1 310 ? -6.941 -31.562 -21.453 1 98.56 310 GLU B O 1
ATOM 5645 N N . ARG B 1 311 ? -8.555 -30.125 -20.844 1 98.56 311 ARG B N 1
ATOM 5646 C CA . ARG B 1 311 ? -8.789 -29.672 -22.219 1 98.56 311 ARG B CA 1
ATOM 5647 C C . ARG B 1 311 ? -7.535 -29.016 -22.797 1 98.56 311 ARG B C 1
ATOM 5649 O O . ARG B 1 311 ? -7.195 -29.25 -23.953 1 98.56 311 ARG B O 1
ATOM 5656 N N . PHE B 1 312 ? -6.828 -28.203 -22.016 1 98.75 312 PHE B N 1
ATOM 5657 C CA . PHE B 1 312 ? -5.609 -27.516 -22.438 1 98.75 312 PHE B CA 1
ATOM 5658 C C . PHE B 1 312 ? -4.547 -28.531 -22.859 1 98.75 312 PHE B C 1
ATOM 5660 O O . PHE B 1 312 ? -3.965 -28.406 -23.938 1 98.75 312 PHE B O 1
ATOM 5667 N N . LEU B 1 313 ? -4.305 -29.5 -22.016 1 98.5 313 LEU B N 1
ATOM 5668 C CA . LEU B 1 313 ? -3.26 -30.484 -22.266 1 98.5 313 LEU B CA 1
ATOM 5669 C C . LEU B 1 313 ? -3.623 -31.359 -23.453 1 98.5 313 LEU B C 1
ATOM 5671 O O . LEU B 1 313 ? -2.748 -31.781 -24.219 1 98.5 313 LEU B O 1
ATOM 5675 N N . GLN B 1 314 ? -4.918 -31.656 -23.578 1 98.31 314 GLN B N 1
ATOM 5676 C CA . GLN B 1 314 ? -5.387 -32.406 -24.734 1 98.31 314 GLN B CA 1
ATOM 5677 C C . GLN B 1 314 ? -5.098 -31.656 -26.031 1 98.31 314 GLN B C 1
ATOM 5679 O O . GLN B 1 314 ? -4.57 -32.25 -26.984 1 98.31 314 GLN B O 1
ATOM 5684 N N . ARG B 1 315 ? -5.461 -30.406 -26.078 1 98.19 315 ARG B N 1
ATOM 5685 C CA . ARG B 1 315 ? -5.23 -29.578 -27.25 1 98.19 315 ARG B CA 1
ATOM 5686 C C . ARG B 1 315 ? -3.738 -29.406 -27.516 1 98.19 315 ARG B C 1
ATOM 5688 O O . ARG B 1 315 ? -3.307 -29.359 -28.672 1 98.19 315 ARG B O 1
ATOM 5695 N N . LEU B 1 316 ? -2.959 -29.266 -26.453 1 98.25 316 LEU B N 1
ATOM 5696 C CA . LEU B 1 316 ? -1.513 -29.094 -26.578 1 98.25 316 LEU B CA 1
ATOM 5697 C C . LEU B 1 316 ? -0.876 -30.344 -27.172 1 98.25 316 LEU B C 1
ATOM 5699 O O . LEU B 1 316 ? 0.036 -30.25 -27.984 1 98.25 316 LEU B O 1
ATOM 5703 N N . ASP B 1 317 ? -1.314 -31.453 -26.75 1 96.75 317 ASP B N 1
ATOM 5704 C CA . ASP B 1 317 ? -0.771 -32.75 -27.188 1 96.75 317 ASP B CA 1
ATOM 5705 C C . ASP B 1 317 ? -0.938 -32.906 -28.688 1 96.75 317 ASP B C 1
ATOM 5707 O O . ASP B 1 317 ? -0.142 -33.594 -29.328 1 96.75 317 ASP B O 1
ATOM 5711 N N . ALA B 1 318 ? -1.85 -32.25 -29.203 1 94.94 318 ALA B N 1
ATOM 5712 C CA . ALA B 1 318 ? -2.148 -32.375 -30.625 1 94.94 318 ALA B CA 1
ATOM 5713 C C . ALA B 1 318 ? -1.307 -31.406 -31.453 1 94.94 318 ALA B C 1
ATOM 5715 O O . ALA B 1 318 ? -1.317 -31.453 -32.688 1 94.94 318 ALA B O 1
ATOM 5716 N N . LEU B 1 319 ? -0.583 -30.578 -30.828 1 95 319 LEU B N 1
ATOM 5717 C CA . LEU B 1 319 ? 0.184 -29.531 -31.5 1 95 319 LEU B CA 1
ATOM 5718 C C . LEU B 1 319 ? 1.654 -29.922 -31.609 1 95 319 LEU B C 1
ATOM 5720 O O . LEU B 1 319 ? 2.25 -30.391 -30.641 1 95 319 LEU B O 1
ATOM 5724 N N . GLU B 1 320 ? 2.209 -29.766 -32.75 1 94.81 320 GLU B N 1
ATOM 5725 C CA . GLU B 1 320 ? 3.635 -30.016 -32.938 1 94.81 320 GLU B CA 1
ATOM 5726 C C . GLU B 1 320 ? 4.441 -28.719 -32.812 1 94.81 320 GLU B C 1
ATOM 5728 O O . GLU B 1 320 ? 3.938 -27.641 -33.094 1 94.81 320 GLU B O 1
ATOM 5733 N N . GLY B 1 321 ? 5.637 -28.828 -32.312 1 95.94 321 GLY B N 1
ATOM 5734 C CA . GLY B 1 321 ? 6.543 -27.688 -32.25 1 95.94 321 GLY B CA 1
ATOM 5735 C C . GLY B 1 321 ? 6.371 -26.844 -31.016 1 95.94 321 GLY B C 1
ATOM 5736 O O . GLY B 1 321 ? 6.809 -25.688 -30.969 1 95.94 321 GLY B O 1
ATOM 5737 N N . VAL B 1 322 ? 5.68 -27.359 -30.094 1 98 322 VAL B N 1
ATOM 5738 C CA . VAL B 1 322 ? 5.461 -26.656 -28.828 1 98 322 VAL B CA 1
ATOM 5739 C C . VAL B 1 322 ? 5.969 -27.516 -27.672 1 98 322 VAL B C 1
ATOM 5741 O O . VAL B 1 322 ? 5.773 -28.734 -27.656 1 98 322 VAL B O 1
ATOM 5744 N N . LYS B 1 323 ? 6.672 -26.906 -26.75 1 97.81 323 LYS B N 1
ATOM 5745 C CA . LYS B 1 323 ? 7.176 -27.609 -25.578 1 97.81 323 LYS B CA 1
ATOM 5746 C C . LYS B 1 323 ? 6.539 -27.062 -24.297 1 97.81 323 LYS B C 1
ATOM 5748 O O . LYS B 1 323 ? 6.5 -25.859 -24.094 1 97.81 323 LYS B O 1
ATOM 5753 N N . LEU B 1 324 ? 6.012 -27.969 -23.516 1 98.44 324 LEU B N 1
ATOM 5754 C CA . LEU B 1 324 ? 5.5 -27.641 -22.188 1 98.44 324 LEU B CA 1
ATOM 5755 C C . LEU B 1 324 ? 6.586 -27.828 -21.125 1 98.44 324 LEU B C 1
ATOM 5757 O O . LEU B 1 324 ? 7.266 -28.844 -21.094 1 98.44 324 LEU B O 1
ATOM 5761 N N . TYR B 1 325 ? 6.812 -26.812 -20.344 1 98.44 325 TYR B N 1
ATOM 5762 C CA . TYR B 1 325 ? 7.66 -26.953 -19.172 1 98.44 325 TYR B CA 1
ATOM 5763 C C . TYR B 1 325 ? 6.824 -27.203 -17.922 1 98.44 325 TYR B C 1
ATOM 5765 O O . TYR B 1 325 ? 5.91 -26.438 -17.609 1 98.44 325 TYR B O 1
ATOM 5773 N N . GLY B 1 326 ? 7.098 -28.234 -17.172 1 96.88 326 GLY B N 1
ATOM 5774 C CA . GLY B 1 326 ? 6.363 -28.609 -15.977 1 96.88 326 GLY B CA 1
ATOM 5775 C C . GLY B 1 326 ? 5.605 -29.906 -16.109 1 96.88 326 GLY B C 1
ATOM 5776 O O . GLY B 1 326 ? 5.844 -30.672 -17.047 1 96.88 326 GLY B O 1
ATOM 5777 N N . ILE B 1 327 ? 4.727 -30.141 -15.188 1 96.62 327 ILE B N 1
ATOM 5778 C CA . ILE B 1 327 ? 3.961 -31.391 -15.102 1 96.62 327 ILE B CA 1
ATOM 5779 C C . ILE B 1 327 ? 2.941 -31.438 -16.234 1 96.62 327 ILE B C 1
ATOM 5781 O O . ILE B 1 327 ? 2.232 -30.453 -16.5 1 96.62 327 ILE B O 1
ATOM 5785 N N . ASP B 1 328 ? 2.83 -32.562 -16.906 1 96.38 328 ASP B N 1
ATOM 5786 C CA . ASP B 1 328 ? 1.943 -32.719 -18.062 1 96.38 328 ASP B CA 1
ATOM 5787 C C . ASP B 1 328 ? 0.691 -33.5 -17.688 1 96.38 328 ASP B C 1
ATOM 5789 O O . ASP B 1 328 ? 0.199 -34.312 -18.5 1 96.38 328 ASP B O 1
ATOM 5793 N N . LYS B 1 329 ? 0.317 -33.438 -16.422 1 96.06 329 LYS B N 1
ATOM 5794 C CA . LYS B 1 329 ? -0.919 -34.031 -15.922 1 96.06 329 LYS B CA 1
ATOM 5795 C C . LYS B 1 329 ? -1.883 -32.938 -15.43 1 96.06 329 LYS B C 1
ATOM 5797 O O . LYS B 1 329 ? -1.456 -31.891 -14.977 1 96.06 329 LYS B O 1
ATOM 5802 N N . GLU B 1 330 ? -3.145 -33.281 -15.586 1 91.5 330 GLU B N 1
ATOM 5803 C CA . GLU B 1 330 ? -4.156 -32.25 -15.312 1 91.5 330 GLU B CA 1
ATOM 5804 C C . GLU B 1 330 ? -4.551 -32.25 -13.844 1 91.5 330 GLU B C 1
ATOM 5806 O O . GLU B 1 330 ? -5.375 -31.438 -13.414 1 91.5 330 GLU B O 1
ATOM 5811 N N . TYR B 1 331 ? -3.934 -33.031 -13.039 1 92.62 331 TYR B N 1
ATOM 5812 C CA . TYR B 1 331 ? -4.363 -33.188 -11.656 1 92.62 331 TYR B CA 1
ATOM 5813 C C . TYR B 1 331 ? -4.109 -31.922 -10.859 1 92.62 331 TYR B C 1
ATOM 5815 O O . TYR B 1 331 ? -2.969 -31.453 -10.758 1 92.62 331 TYR B O 1
ATOM 5823 N N . THR B 1 332 ? -5.129 -31.469 -10.18 1 91.56 332 THR B N 1
ATOM 5824 C CA . THR B 1 332 ? -5.074 -30.203 -9.469 1 91.56 332 THR B CA 1
ATOM 5825 C C . THR B 1 332 ? -4.168 -30.312 -8.242 1 91.56 332 THR B C 1
ATOM 5827 O O . THR B 1 332 ? -3.715 -29.297 -7.707 1 91.56 332 THR B O 1
ATOM 5830 N N . GLN B 1 333 ? -3.895 -31.469 -7.809 1 93.5 333 GLN B N 1
ATOM 5831 C CA . GLN B 1 333 ? -3.014 -31.656 -6.66 1 93.5 333 GLN B CA 1
ATOM 5832 C C . GLN B 1 333 ? -1.552 -31.469 -7.047 1 93.5 333 GLN B C 1
ATOM 5834 O O . GLN B 1 333 ? -0.694 -31.266 -6.184 1 93.5 333 GLN B O 1
ATOM 5839 N N . LEU B 1 334 ? -1.303 -31.484 -8.344 1 95.88 334 LEU B N 1
ATOM 5840 C CA . LEU B 1 334 ? 0.076 -31.438 -8.812 1 95.88 334 LEU B CA 1
ATOM 5841 C C . LEU B 1 334 ? 0.398 -30.062 -9.398 1 95.88 334 LEU B C 1
ATOM 5843 O O . LEU B 1 334 ? 1.551 -29.625 -9.367 1 95.88 334 LEU B O 1
ATOM 5847 N N . ARG B 1 335 ? -0.644 -29.469 -9.945 1 97.56 335 ARG B N 1
ATOM 5848 C CA . ARG B 1 335 ? -0.387 -28.203 -10.617 1 97.56 335 ARG B CA 1
ATOM 5849 C C . ARG B 1 335 ? -1.606 -27.297 -10.547 1 97.56 335 ARG B C 1
ATOM 5851 O O . ARG B 1 335 ? -2.738 -27.766 -10.422 1 97.56 335 ARG B O 1
ATOM 5858 N N . THR B 1 336 ? -1.395 -25.969 -10.625 1 98.38 336 THR B N 1
ATOM 5859 C CA . THR B 1 336 ? -2.432 -25 -10.953 1 98.38 336 THR B CA 1
ATOM 5860 C C . THR B 1 336 ? -2.68 -24.953 -12.461 1 98.38 336 THR B C 1
ATOM 5862 O O . THR B 1 336 ? -1.927 -25.562 -13.234 1 98.38 336 THR B O 1
ATOM 5865 N N . PRO B 1 337 ? -3.793 -24.391 -12.922 1 98.56 337 PRO B N 1
ATOM 5866 C CA . PRO B 1 337 ? -4.039 -24.297 -14.359 1 98.56 337 PRO B CA 1
ATOM 5867 C C . PRO B 1 337 ? -3.18 -23.219 -15.031 1 98.56 337 PRO B C 1
ATOM 5869 O O . PRO B 1 337 ? -3.709 -22.328 -15.703 1 98.56 337 PRO B O 1
ATOM 5872 N N . THR B 1 338 ? -1.875 -23.281 -14.883 1 98.69 338 THR B N 1
ATOM 5873 C CA . THR B 1 338 ? -0.848 -22.406 -15.422 1 98.69 338 THR B CA 1
ATOM 5874 C C . THR B 1 338 ? 0.174 -23.203 -16.234 1 98.69 338 THR B C 1
ATOM 5876 O O . THR B 1 338 ? 0.725 -24.188 -15.75 1 98.69 338 THR B O 1
ATOM 5879 N N . PHE B 1 339 ? 0.421 -22.75 -17.484 1 98.75 339 PHE B N 1
ATOM 5880 C CA . PHE B 1 339 ? 1.226 -23.531 -18.422 1 98.75 339 PHE B CA 1
ATOM 5881 C C . PHE B 1 339 ? 2.32 -22.656 -19.031 1 98.75 339 PHE B C 1
ATOM 5883 O O . PHE B 1 339 ? 2.057 -21.547 -19.484 1 98.75 339 PHE B O 1
ATOM 5890 N N . ALA B 1 340 ? 3.508 -23.141 -18.984 1 98.81 340 ALA B N 1
ATOM 5891 C CA . ALA B 1 340 ? 4.664 -22.5 -19.594 1 98.81 340 ALA B CA 1
ATOM 5892 C C . ALA B 1 340 ? 5.043 -23.172 -20.922 1 98.81 340 ALA B C 1
ATOM 5894 O O . ALA B 1 340 ? 5.355 -24.359 -20.938 1 98.81 340 ALA B O 1
ATOM 5895 N N . LEU B 1 341 ? 5.078 -22.359 -21.984 1 98.75 341 LEU B N 1
ATOM 5896 C CA . LEU B 1 341 ? 5.297 -22.953 -23.297 1 98.75 341 LEU B CA 1
ATOM 5897 C C . LEU B 1 341 ? 6.434 -22.25 -24.031 1 98.75 341 LEU B C 1
ATOM 5899 O O . LEU B 1 341 ? 6.621 -21.031 -23.875 1 98.75 341 LEU B O 1
ATOM 5903 N N . THR B 1 342 ? 7.168 -22.953 -24.766 1 98.62 342 THR B N 1
ATOM 5904 C CA . THR B 1 342 ? 8.039 -22.422 -25.812 1 98.62 342 THR B CA 1
ATOM 5905 C C . THR B 1 342 ? 7.672 -23.016 -27.172 1 98.62 342 THR B C 1
ATOM 5907 O O . THR B 1 342 ? 6.965 -24.016 -27.25 1 98.62 342 THR B O 1
ATOM 5910 N N . PHE B 1 343 ? 8.117 -22.391 -28.188 1 98.12 343 PHE B N 1
ATOM 5911 C CA . PHE B 1 343 ? 7.793 -22.75 -29.547 1 98.12 343 PHE B CA 1
ATOM 5912 C C . PHE B 1 343 ? 9.055 -22.875 -30.391 1 98.12 343 PHE B C 1
ATOM 5914 O O . PHE B 1 343 ? 9.977 -22.062 -30.266 1 98.12 343 PHE B O 1
ATOM 5921 N N . ASP B 1 344 ? 9.102 -23.844 -31.266 1 96.12 344 ASP B N 1
ATOM 5922 C CA . ASP B 1 344 ? 10.289 -24.109 -32.062 1 96.12 344 ASP B CA 1
ATOM 5923 C C . ASP B 1 344 ? 10.57 -22.953 -33.031 1 96.12 344 ASP B C 1
ATOM 5925 O O . ASP B 1 344 ? 11.727 -22.547 -33.188 1 96.12 344 ASP B O 1
ATOM 5929 N N . LYS B 1 345 ? 9.555 -22.391 -33.594 1 95.62 345 LYS B N 1
ATOM 5930 C CA . LYS B 1 345 ? 9.703 -21.5 -34.719 1 95.62 345 LYS B CA 1
ATOM 5931 C C . LYS B 1 345 ? 9.617 -20.031 -34.281 1 95.62 345 LYS B C 1
ATOM 5933 O O . LYS B 1 345 ? 10.047 -19.141 -35 1 95.62 345 LYS B O 1
ATOM 5938 N N . TYR B 1 346 ? 9.07 -19.797 -33.188 1 97.25 346 TYR B N 1
ATOM 5939 C CA . TYR B 1 346 ? 8.758 -18.422 -32.812 1 97.25 346 TYR B CA 1
ATOM 5940 C C . TYR B 1 346 ? 9.219 -18.109 -31.391 1 97.25 346 TYR B C 1
ATOM 5942 O O . TYR B 1 346 ? 9.188 -18.984 -30.531 1 97.25 346 TYR B O 1
ATOM 5950 N N . SER B 1 347 ? 9.617 -16.875 -31.141 1 98.06 347 SER B N 1
ATOM 5951 C CA . SER B 1 347 ? 9.945 -16.422 -29.781 1 98.06 347 SER B CA 1
ATOM 5952 C C . SER B 1 347 ? 8.695 -16.297 -28.922 1 98.06 347 SER B C 1
ATOM 5954 O O . SER B 1 347 ? 7.598 -16.078 -29.438 1 98.06 347 SER B O 1
ATOM 5956 N N . PRO B 1 348 ? 8.867 -16.422 -27.656 1 98.44 348 PRO B N 1
ATOM 5957 C CA . PRO B 1 348 ? 7.727 -16.203 -26.766 1 98.44 348 PRO B CA 1
ATOM 5958 C C . PRO B 1 348 ? 7.078 -14.844 -26.953 1 98.44 348 PRO B C 1
ATOM 5960 O O . PRO B 1 348 ? 5.852 -14.727 -26.938 1 98.44 348 PRO B O 1
ATOM 5963 N N . GLU B 1 349 ? 7.84 -13.844 -27.188 1 98.38 349 GLU B N 1
ATOM 5964 C CA . GLU B 1 349 ? 7.324 -12.492 -27.375 1 98.38 349 GLU B CA 1
ATOM 5965 C C . GLU B 1 349 ? 6.441 -12.406 -28.609 1 98.38 349 GLU B C 1
ATOM 5967 O O . GLU B 1 349 ? 5.383 -11.773 -28.594 1 98.38 349 GLU B O 1
ATOM 5972 N N . PHE B 1 350 ? 6.879 -12.992 -29.688 1 98.31 350 PHE B N 1
ATOM 5973 C CA . PHE B 1 350 ? 6.105 -12.977 -30.922 1 98.31 350 PHE B CA 1
ATOM 5974 C C . PHE B 1 350 ? 4.738 -13.617 -30.719 1 98.31 350 PHE B C 1
ATOM 5976 O O . PHE B 1 350 ? 3.721 -13.078 -31.156 1 98.31 350 PHE B O 1
ATOM 5983 N N . ILE B 1 351 ? 4.75 -14.742 -30.031 1 98.44 351 ILE B N 1
ATOM 5984 C CA . ILE B 1 351 ? 3.51 -15.477 -29.797 1 98.44 351 ILE B CA 1
ATOM 5985 C C . ILE B 1 351 ? 2.57 -14.625 -28.953 1 98.44 351 ILE B C 1
ATOM 5987 O O . ILE B 1 351 ? 1.393 -14.469 -29.281 1 98.44 351 ILE B O 1
ATOM 5991 N N . ALA B 1 352 ? 3.082 -14.07 -27.859 1 98.5 352 ALA B N 1
ATOM 5992 C CA . ALA B 1 352 ? 2.273 -13.266 -26.953 1 98.5 352 ALA B CA 1
ATOM 5993 C C . ALA B 1 352 ? 1.701 -12.039 -27.656 1 98.5 352 ALA B C 1
ATOM 5995 O O . ALA B 1 352 ? 0.529 -11.703 -27.484 1 98.5 352 ALA B O 1
ATOM 5996 N N . LYS B 1 353 ? 2.508 -11.367 -28.453 1 98.25 353 LYS B N 1
ATOM 5997 C CA . LYS B 1 353 ? 2.074 -10.188 -29.203 1 98.25 353 LYS B CA 1
ATOM 5998 C C . LYS B 1 353 ? 0.95 -10.539 -30.172 1 98.25 353 LYS B C 1
ATOM 6000 O O . LYS B 1 353 ? -0.04 -9.812 -30.266 1 98.25 353 LYS B O 1
ATOM 6005 N N . THR B 1 354 ? 1.137 -11.648 -30.906 1 98.31 354 THR B N 1
ATOM 6006 C CA . THR B 1 354 ? 0.145 -12.062 -31.891 1 98.31 354 THR B CA 1
ATOM 6007 C C . THR B 1 354 ? -1.174 -12.422 -31.203 1 98.31 354 THR B C 1
ATOM 6009 O O . THR B 1 354 ? -2.248 -12.062 -31.688 1 98.31 354 THR B O 1
ATOM 6012 N N . LEU B 1 355 ? -1.068 -13.133 -30.109 1 98.56 355 LEU B N 1
ATOM 6013 C CA . LEU B 1 355 ? -2.277 -13.445 -29.359 1 98.56 355 LEU B CA 1
ATOM 6014 C C . LEU B 1 355 ? -2.951 -12.172 -28.859 1 98.56 355 LEU B C 1
ATOM 6016 O O . LEU B 1 355 ? -4.18 -12.062 -28.891 1 98.56 355 LEU B O 1
ATOM 6020 N N . GLY B 1 356 ? -2.139 -11.211 -28.406 1 98.06 356 GLY B N 1
ATOM 6021 C CA . GLY B 1 356 ? -2.662 -9.93 -27.969 1 98.06 356 GLY B CA 1
ATOM 6022 C C . GLY B 1 356 ? -3.447 -9.203 -29.047 1 98.06 356 GLY B C 1
ATOM 6023 O O . GLY B 1 356 ? -4.453 -8.555 -28.766 1 98.06 356 GLY B O 1
ATOM 6024 N N . GLU B 1 357 ? -3.008 -9.305 -30.266 1 97.19 357 GLU B N 1
ATOM 6025 C CA . GLU B 1 357 ? -3.697 -8.695 -31.406 1 97.19 357 GLU B CA 1
ATOM 6026 C C . GLU B 1 357 ? -5.078 -9.312 -31.609 1 97.19 357 GLU B C 1
ATOM 6028 O O . GLU B 1 357 ? -5.957 -8.703 -32.219 1 97.19 357 GLU B O 1
ATOM 6033 N N . HIS B 1 358 ? -5.262 -10.523 -31.109 1 97 358 HIS B N 1
ATOM 6034 C CA . HIS B 1 358 ? -6.547 -11.211 -31.172 1 97 358 HIS B CA 1
ATOM 6035 C C . HIS B 1 358 ? -7.324 -11.039 -29.875 1 97 358 HIS B C 1
ATOM 6037 O O . HIS B 1 358 ? -8.289 -11.766 -29.625 1 97 358 HIS B O 1
ATOM 6043 N N . ASN B 1 359 ? -6.867 -10.227 -28.969 1 97.75 359 ASN B N 1
ATOM 6044 C CA . ASN B 1 359 ? -7.457 -9.945 -27.672 1 97.75 359 ASN B CA 1
ATOM 6045 C C . ASN B 1 359 ? -7.406 -11.172 -26.75 1 97.75 359 ASN B C 1
ATOM 6047 O O . ASN B 1 359 ? -8.305 -11.383 -25.938 1 97.75 359 ASN B O 1
ATOM 6051 N N . ILE B 1 360 ? -6.461 -12.039 -27 1 98.56 360 ILE B N 1
ATOM 6052 C CA . ILE B 1 360 ? -6.133 -13.125 -26.078 1 98.56 360 ILE B CA 1
ATOM 6053 C C . ILE B 1 360 ? -4.949 -12.719 -25.203 1 98.56 360 ILE B C 1
ATOM 6055 O O . ILE B 1 360 ? -3.812 -12.648 -25.672 1 98.56 360 ILE B O 1
ATOM 6059 N N . CYS B 1 361 ? -5.215 -12.445 -23.953 1 98.56 361 CYS B N 1
ATOM 6060 C CA . CYS B 1 361 ? -4.242 -11.828 -23.062 1 98.56 361 CYS B CA 1
ATOM 6061 C C . CYS B 1 361 ? -3.383 -12.875 -22.375 1 98.56 361 CYS B C 1
ATOM 6063 O O . CYS B 1 361 ? -3.855 -13.586 -21.484 1 98.56 361 CYS B O 1
ATOM 6065 N N . VAL B 1 362 ? -2.143 -12.977 -22.766 1 98.56 362 VAL B N 1
ATOM 6066 C CA . VAL B 1 362 ? -1.168 -13.867 -22.156 1 98.56 362 VAL B CA 1
ATOM 6067 C C . VAL B 1 362 ? 0.132 -13.117 -21.875 1 98.56 362 VAL B C 1
ATOM 6069 O O . VAL B 1 362 ? 0.316 -11.992 -22.359 1 98.56 362 VAL B O 1
ATOM 6072 N N . TRP B 1 363 ? 0.948 -13.773 -21.109 1 97.69 363 TRP B N 1
ATOM 6073 C CA . TRP B 1 363 ? 2.229 -13.156 -20.781 1 97.69 363 TRP B CA 1
ATOM 6074 C C . TRP B 1 363 ? 3.385 -13.93 -21.406 1 97.69 363 TRP B C 1
ATOM 6076 O O . TRP B 1 363 ? 3.24 -15.109 -21.75 1 97.69 363 TRP B O 1
ATOM 6086 N N . ASN B 1 364 ? 4.496 -13.211 -21.562 1 98.44 364 ASN B N 1
ATOM 6087 C CA . ASN B 1 364 ? 5.758 -13.844 -21.922 1 98.44 364 ASN B CA 1
ATOM 6088 C C . ASN B 1 364 ? 6.906 -13.336 -21.047 1 98.44 364 ASN B C 1
ATOM 6090 O O . ASN B 1 364 ? 6.844 -12.234 -20.516 1 98.44 364 ASN B O 1
ATOM 6094 N N . GLY B 1 365 ? 7.922 -14.078 -20.844 1 97.88 365 GLY B N 1
ATOM 6095 C CA . GLY B 1 365 ? 9.117 -13.68 -20.125 1 97.88 365 GLY B CA 1
ATOM 6096 C C . GLY B 1 365 ? 9.438 -14.578 -18.953 1 97.88 365 GLY B C 1
ATOM 6097 O O . GLY B 1 365 ? 9.336 -15.805 -19.047 1 97.88 365 GLY B O 1
ATOM 6098 N N . HIS B 1 366 ? 9.992 -14 -17.938 1 97.88 366 HIS B N 1
ATOM 6099 C CA . HIS B 1 366 ? 10.43 -14.789 -16.797 1 97.88 366 HIS B CA 1
ATOM 6100 C C . HIS B 1 366 ? 9.547 -14.523 -15.57 1 97.88 366 HIS B C 1
ATOM 6102 O O . HIS B 1 366 ? 9.695 -15.18 -14.539 1 97.88 366 HIS B O 1
ATOM 6108 N N . PHE B 1 367 ? 8.648 -13.484 -15.656 1 97.31 367 PHE B N 1
ATOM 6109 C CA . PHE B 1 367 ? 7.66 -13.172 -14.633 1 97.31 367 PHE B CA 1
ATOM 6110 C C . PHE B 1 367 ? 8.312 -13.094 -13.258 1 97.31 367 PHE B C 1
ATOM 6112 O O . PHE B 1 367 ? 7.723 -13.516 -12.266 1 97.31 367 PHE B O 1
ATOM 6119 N N . TYR B 1 368 ? 9.57 -12.695 -13.164 1 97.38 368 TYR B N 1
ATOM 6120 C CA . TYR B 1 368 ? 10.383 -12.5 -11.969 1 97.38 368 TYR B CA 1
ATOM 6121 C C . TYR B 1 368 ? 10.781 -13.836 -11.352 1 97.38 368 TYR B C 1
ATOM 6123 O O . TYR B 1 368 ? 11.188 -13.898 -10.195 1 97.38 368 TYR B O 1
ATOM 6131 N N . ALA B 1 369 ? 10.57 -14.938 -12.062 1 98.31 369 ALA B N 1
ATOM 6132 C CA . ALA B 1 369 ? 11.109 -16.234 -11.648 1 98.31 369 ALA B CA 1
ATOM 6133 C C . ALA B 1 369 ? 12.438 -16.516 -12.336 1 98.31 369 ALA B C 1
ATOM 6135 O O . ALA B 1 369 ? 12.562 -17.5 -13.07 1 98.31 369 ALA B O 1
ATOM 6136 N N . LEU B 1 370 ? 13.453 -15.75 -12.062 1 98.12 370 LEU B N 1
ATOM 6137 C CA . LEU B 1 370 ? 14.742 -15.781 -12.742 1 98.12 370 LEU B CA 1
ATOM 6138 C C . LEU B 1 370 ? 15.438 -17.125 -12.516 1 98.12 370 LEU B C 1
ATOM 6140 O O . LEU B 1 370 ? 16.031 -17.688 -13.438 1 98.12 370 LEU B O 1
ATOM 6144 N N . GLY B 1 371 ? 15.414 -17.594 -11.25 1 98.31 371 GLY B N 1
ATOM 6145 C CA . GLY B 1 371 ? 16.062 -18.859 -10.945 1 98.31 371 GLY B CA 1
ATOM 6146 C C . GLY B 1 371 ? 15.586 -20 -11.828 1 98.31 371 GLY B C 1
ATOM 6147 O O . GLY B 1 371 ? 16.391 -20.781 -12.328 1 98.31 371 GLY B O 1
ATOM 6148 N N . LEU B 1 372 ? 14.281 -20.078 -12.039 1 98.5 372 LEU B N 1
ATOM 6149 C CA . LEU B 1 372 ? 13.68 -21.141 -12.844 1 98.5 372 LEU B CA 1
ATOM 6150 C C . LEU B 1 372 ? 14.102 -21.016 -14.305 1 98.5 372 LEU B C 1
ATOM 6152 O O . LEU B 1 372 ? 14.586 -21.984 -14.906 1 98.5 372 LEU B O 1
ATOM 6156 N N . VAL B 1 373 ? 13.969 -19.828 -14.859 1 98.25 373 VAL B N 1
ATOM 6157 C CA . VAL B 1 373 ? 14.227 -19.578 -16.281 1 98.25 373 VAL B CA 1
ATOM 6158 C C . VAL B 1 373 ? 15.711 -19.781 -16.562 1 98.25 373 VAL B C 1
ATOM 6160 O O . VAL B 1 373 ? 16.078 -20.312 -17.625 1 98.25 373 VAL B O 1
ATOM 6163 N N . ARG B 1 374 ? 16.562 -19.344 -15.641 1 98.19 374 ARG B N 1
ATOM 6164 C CA . ARG B 1 374 ? 18 -19.5 -15.805 1 98.19 374 ARG B CA 1
ATOM 6165 C C . ARG B 1 374 ? 18.406 -20.969 -15.75 1 98.19 374 ARG B C 1
ATOM 6167 O O . ARG B 1 374 ? 19.188 -21.438 -16.578 1 98.19 374 ARG B O 1
ATOM 6174 N N . GLN B 1 375 ? 17.859 -21.703 -14.805 1 98.38 375 GLN B N 1
ATOM 6175 C CA . GLN B 1 375 ? 18.188 -23.125 -14.688 1 98.38 375 GLN B CA 1
ATOM 6176 C C . GLN B 1 375 ? 17.75 -23.891 -15.922 1 98.38 375 GLN B C 1
ATOM 6178 O O . GLN B 1 375 ? 18.391 -24.859 -16.328 1 98.38 375 GLN B O 1
ATOM 6183 N N . LEU B 1 376 ? 16.672 -23.469 -16.516 1 98.25 376 LEU B N 1
ATOM 6184 C CA . LEU B 1 376 ? 16.141 -24.141 -17.703 1 98.25 376 LEU B CA 1
ATOM 6185 C C . LEU B 1 376 ? 16.844 -23.656 -18.969 1 98.25 376 LEU B C 1
ATOM 6187 O O . LEU B 1 376 ? 16.531 -24.125 -20.062 1 98.25 376 LEU B O 1
ATOM 6191 N N . GLY B 1 377 ? 17.734 -22.641 -18.859 1 97.88 377 GLY B N 1
ATOM 6192 C CA . GLY B 1 377 ? 18.453 -22.109 -19.984 1 97.88 377 GLY B CA 1
ATOM 6193 C C . GLY B 1 377 ? 17.594 -21.281 -20.922 1 97.88 377 GLY B C 1
ATOM 6194 O O . GLY B 1 377 ? 17.812 -21.25 -22.125 1 97.88 377 GLY B O 1
ATOM 6195 N N . LEU B 1 378 ? 16.594 -20.594 -20.344 1 97.94 378 LEU B N 1
ATOM 6196 C CA . LEU B 1 378 ? 15.609 -19.938 -21.188 1 97.94 378 LEU B CA 1
ATOM 6197 C C . LEU B 1 378 ? 15.758 -18.422 -21.125 1 97.94 378 LEU B C 1
ATOM 6199 O O . LEU B 1 378 ? 15.055 -17.688 -21.828 1 97.94 378 LEU B O 1
ATOM 6203 N N . GLU B 1 379 ? 16.625 -17.891 -20.312 1 95.75 379 GLU B N 1
ATOM 6204 C CA . GLU B 1 379 ? 16.719 -16.438 -20.078 1 95.75 379 GLU B CA 1
ATOM 6205 C C . GLU B 1 379 ? 17.047 -15.703 -21.375 1 95.75 379 GLU B C 1
ATOM 6207 O O . GLU B 1 379 ? 16.406 -14.703 -21.719 1 95.75 379 GLU B O 1
ATOM 6212 N N . GLU B 1 380 ? 17.953 -16.203 -22.188 1 95.19 380 GLU B N 1
ATOM 6213 C CA . GLU B 1 380 ? 18.438 -15.531 -23.391 1 95.19 380 GLU B CA 1
ATOM 6214 C C . GLU B 1 380 ? 17.422 -15.633 -24.516 1 95.19 380 GLU B C 1
ATOM 6216 O O . GLU B 1 380 ? 17.453 -14.828 -25.453 1 95.19 380 GLU B O 1
ATOM 6221 N N . THR B 1 381 ? 16.594 -16.656 -24.422 1 95.38 381 THR B N 1
ATOM 6222 C CA . THR B 1 381 ? 15.641 -16.859 -25.5 1 95.38 381 THR B CA 1
ATOM 6223 C C . THR B 1 381 ? 14.312 -16.172 -25.203 1 95.38 381 THR B C 1
ATOM 6225 O O . THR B 1 381 ? 13.328 -16.375 -25.906 1 95.38 381 THR B O 1
ATOM 6228 N N . GLY B 1 382 ? 14.289 -15.445 -24.109 1 96.44 382 GLY B N 1
ATOM 6229 C CA . GLY B 1 382 ? 13.117 -14.617 -23.859 1 96.44 382 GLY B CA 1
ATOM 6230 C C . GLY B 1 382 ? 12.125 -15.273 -22.906 1 96.44 382 GLY B C 1
ATOM 6231 O O . GLY B 1 382 ? 11 -14.797 -22.766 1 96.44 382 GLY B O 1
ATOM 6232 N N . GLY B 1 383 ? 12.531 -16.391 -22.281 1 98.25 383 GLY B N 1
ATOM 6233 C CA . GLY B 1 383 ? 11.672 -17.047 -21.312 1 98.25 383 GLY B CA 1
ATOM 6234 C C . GLY B 1 383 ? 10.625 -17.938 -21.953 1 98.25 383 GLY B C 1
ATOM 6235 O O . GLY B 1 383 ? 10.938 -18.75 -22.812 1 98.25 383 GLY B O 1
ATOM 6236 N N . VAL B 1 384 ? 9.359 -17.797 -21.5 1 98.75 384 VAL B N 1
ATOM 6237 C CA . VAL B 1 384 ? 8.273 -18.641 -21.969 1 98.75 384 VAL B CA 1
ATOM 6238 C C . VAL B 1 384 ? 7.023 -17.797 -22.219 1 98.75 384 VAL B C 1
ATOM 6240 O O . VAL B 1 384 ? 6.973 -16.625 -21.844 1 98.75 384 VAL B O 1
ATOM 6243 N N . VAL B 1 385 ? 6.062 -18.375 -22.984 1 98.75 385 VAL B N 1
ATOM 6244 C CA . VAL B 1 385 ? 4.684 -17.891 -22.953 1 98.75 385 VAL B CA 1
ATOM 6245 C C . VAL B 1 385 ? 3.951 -18.531 -21.766 1 98.75 385 VAL B C 1
ATOM 6247 O O . VAL B 1 385 ? 3.98 -19.75 -21.594 1 98.75 385 VAL B O 1
ATOM 6250 N N . ARG B 1 386 ? 3.42 -17.734 -20.922 1 98.81 386 ARG B N 1
ATOM 6251 C CA . ARG B 1 386 ? 2.643 -18.234 -19.797 1 98.81 386 ARG B CA 1
ATOM 6252 C C . ARG B 1 386 ? 1.147 -18.062 -20.031 1 98.81 386 ARG B C 1
ATOM 6254 O O . ARG B 1 386 ? 0.669 -16.953 -20.234 1 98.81 386 ARG B O 1
ATOM 6261 N N . ILE B 1 387 ? 0.475 -19.156 -20.016 1 98.75 387 ILE B N 1
ATOM 6262 C CA . ILE B 1 387 ? -0.975 -19.188 -20.188 1 98.75 387 ILE B CA 1
ATOM 6263 C C . ILE B 1 387 ? -1.625 -19.703 -18.906 1 98.75 387 ILE B C 1
ATOM 6265 O O . ILE B 1 387 ? -1.336 -20.812 -18.453 1 98.75 387 ILE B O 1
ATOM 6269 N N . GLY B 1 388 ? -2.389 -18.875 -18.266 1 98.38 388 GLY B N 1
ATOM 6270 C CA . GLY B 1 388 ? -3.004 -19.25 -17 1 98.38 388 GLY B CA 1
ATOM 6271 C C . GLY B 1 388 ? -4.508 -19.047 -16.984 1 98.38 388 GLY B C 1
ATOM 6272 O O . GLY B 1 388 ? -5.012 -18.016 -17.438 1 98.38 388 GLY B O 1
ATOM 6273 N N . CYS B 1 389 ? -5.285 -20.047 -16.547 1 98.38 389 CYS B N 1
ATOM 6274 C CA . CYS B 1 389 ? -6.738 -19.984 -16.422 1 98.38 389 CYS B CA 1
ATOM 6275 C C . CYS B 1 389 ? -7.148 -19.656 -14.992 1 98.38 389 CYS B C 1
ATOM 6277 O O . CYS B 1 389 ? -6.426 -19.969 -14.047 1 98.38 389 CYS B O 1
ATOM 6279 N N . MET B 1 390 ? -8.172 -18.938 -14.875 1 98.31 390 MET B N 1
ATOM 6280 C CA . MET B 1 390 ? -8.922 -18.781 -13.633 1 98.31 390 MET B CA 1
ATOM 6281 C C . MET B 1 390 ? -10.281 -19.469 -13.734 1 98.31 390 MET B C 1
ATOM 6283 O O . MET B 1 390 ? -10.68 -19.922 -14.805 1 98.31 390 MET B O 1
ATOM 6287 N N . HIS B 1 391 ? -11 -19.516 -12.625 1 98.19 391 HIS B N 1
ATOM 6288 C CA . HIS B 1 391 ? -12.242 -20.281 -12.648 1 98.19 391 HIS B CA 1
ATOM 6289 C C . HIS B 1 391 ? -13.32 -19.547 -13.453 1 98.19 391 HIS B C 1
ATOM 6291 O O . HIS B 1 391 ? -14.422 -20.078 -13.633 1 98.19 391 HIS B O 1
ATOM 6297 N N . TYR B 1 392 ? -12.984 -18.359 -14.047 1 98.31 392 TYR B N 1
ATOM 6298 C CA . TYR B 1 392 ? -13.953 -17.703 -14.914 1 98.31 392 TYR B CA 1
ATOM 6299 C C . TYR B 1 392 ? -13.695 -18.031 -16.375 1 98.31 392 TYR B C 1
ATOM 6301 O O . TYR B 1 392 ? -14.445 -17.609 -17.266 1 98.31 392 TYR B O 1
ATOM 6309 N N . ASN B 1 393 ? -12.641 -18.797 -16.734 1 98.69 393 ASN B N 1
ATOM 6310 C CA . ASN B 1 393 ? -12.375 -19.203 -18.109 1 98.69 393 ASN B CA 1
ATOM 6311 C C . ASN B 1 393 ? -13.258 -20.375 -18.531 1 98.69 393 ASN B C 1
ATOM 6313 O O . ASN B 1 393 ? -13.734 -21.125 -17.672 1 98.69 393 ASN B O 1
ATOM 6317 N N . THR B 1 394 ? -13.469 -20.531 -19.828 1 98.44 394 THR B N 1
ATOM 6318 C CA . THR B 1 394 ? -14.328 -21.578 -20.359 1 98.44 394 THR B CA 1
ATOM 6319 C C . THR B 1 394 ? -13.531 -22.547 -21.234 1 98.44 394 THR B C 1
ATOM 6321 O O . THR B 1 394 ? -12.43 -22.219 -21.688 1 98.44 394 THR B O 1
ATOM 6324 N N . LEU B 1 395 ? -14.156 -23.734 -21.422 1 98.5 395 LEU B N 1
ATOM 6325 C CA . LEU B 1 395 ? -13.547 -24.703 -22.328 1 98.5 395 LEU B CA 1
ATOM 6326 C C . LEU B 1 395 ? -13.492 -24.156 -23.75 1 98.5 395 LEU B C 1
ATOM 6328 O O . LEU B 1 395 ? -12.523 -24.391 -24.484 1 98.5 395 LEU B O 1
ATOM 6332 N N . GLU B 1 396 ? -14.484 -23.375 -24.125 1 98.38 396 GLU B N 1
ATOM 6333 C CA . GLU B 1 396 ? -14.531 -22.75 -25.438 1 98.38 396 GLU B CA 1
ATOM 6334 C C . GLU B 1 396 ? -13.383 -21.75 -25.625 1 98.38 396 GLU B C 1
ATOM 6336 O O . GLU B 1 396 ? -12.82 -21.641 -26.719 1 98.38 396 GLU B O 1
ATOM 6341 N N . GLU B 1 397 ? -13.062 -21.047 -24.578 1 98.56 397 GLU B N 1
ATOM 6342 C CA . GLU B 1 397 ? -11.93 -20.125 -24.625 1 98.56 397 GLU B CA 1
ATOM 6343 C C . GLU B 1 397 ? -10.617 -20.859 -24.828 1 98.56 397 GLU B C 1
ATOM 6345 O O . GLU B 1 397 ? -9.734 -20.406 -25.562 1 98.56 397 GLU B O 1
ATOM 6350 N N . VAL B 1 398 ? -10.484 -22 -24.188 1 98.75 398 VAL B N 1
ATOM 6351 C CA . VAL B 1 398 ? -9.297 -22.828 -24.375 1 98.75 398 VAL B CA 1
ATOM 6352 C C . VAL B 1 398 ? -9.203 -23.297 -25.828 1 98.75 398 VAL B C 1
ATOM 6354 O O . VAL B 1 398 ? -8.133 -23.219 -26.438 1 98.75 398 VAL B O 1
ATOM 6357 N N . ASP B 1 399 ? -10.32 -23.734 -26.344 1 98.62 399 ASP B N 1
ATOM 6358 C CA . ASP B 1 399 ? -10.344 -24.188 -27.734 1 98.62 399 ASP B CA 1
ATOM 6359 C C . ASP B 1 399 ? -9.969 -23.031 -28.672 1 98.62 399 ASP B C 1
ATOM 6361 O O . ASP B 1 399 ? -9.18 -23.219 -29.594 1 98.62 399 ASP B O 1
ATOM 6365 N N . MET B 1 400 ? -10.547 -21.906 -28.422 1 98.12 400 MET B N 1
ATOM 6366 C CA . MET B 1 400 ? -10.273 -20.734 -29.25 1 98.12 400 MET B CA 1
ATOM 6367 C C . MET B 1 400 ? -8.797 -20.359 -29.203 1 98.12 400 MET B C 1
ATOM 6369 O O . MET B 1 400 ? -8.195 -20.047 -30.234 1 98.12 400 MET B O 1
ATOM 6373 N N . LEU B 1 401 ? -8.188 -20.406 -28.031 1 98.62 401 LEU B N 1
ATOM 6374 C CA . LEU B 1 401 ? -6.762 -20.141 -27.859 1 98.62 401 LEU B CA 1
ATOM 6375 C C . LEU B 1 401 ? -5.926 -21.047 -28.781 1 98.62 401 LEU B C 1
ATOM 6377 O O . LEU B 1 401 ? -5.07 -20.562 -29.516 1 98.62 401 LEU B O 1
ATOM 6381 N N . PHE B 1 402 ? -6.199 -22.281 -28.75 1 98.44 402 PHE B N 1
ATOM 6382 C CA . PHE B 1 402 ? -5.387 -23.234 -29.5 1 98.44 402 PHE B CA 1
ATOM 6383 C C . PHE B 1 402 ? -5.664 -23.141 -30.984 1 98.44 402 PHE B C 1
ATOM 6385 O O . PHE B 1 402 ? -4.77 -23.359 -31.812 1 98.44 402 PHE B O 1
ATOM 6392 N N . ASP B 1 403 ? -6.918 -22.781 -31.344 1 98.06 403 ASP B N 1
ATOM 6393 C CA . ASP B 1 403 ? -7.199 -22.516 -32.75 1 98.06 403 ASP B CA 1
ATOM 6394 C C . ASP B 1 403 ? -6.316 -21.391 -33.312 1 98.06 403 ASP B C 1
ATOM 6396 O O . ASP B 1 403 ? -5.777 -21.5 -34.406 1 98.06 403 ASP B O 1
ATOM 6400 N N . VAL B 1 404 ? -6.199 -20.359 -32.531 1 97.88 404 VAL B N 1
ATOM 6401 C CA . VAL B 1 404 ? -5.383 -19.219 -32.938 1 97.88 404 VAL B CA 1
ATOM 6402 C C . VAL B 1 404 ? -3.91 -19.625 -32.969 1 97.88 404 VAL B C 1
ATOM 6404 O O . VAL B 1 404 ? -3.174 -19.281 -33.875 1 97.88 404 VAL B O 1
ATOM 6407 N N . ILE B 1 405 ? -3.4 -20.375 -31.953 1 98.25 405 ILE B N 1
ATOM 6408 C CA . ILE B 1 405 ? -2.014 -20.828 -31.891 1 98.25 405 ILE B CA 1
ATOM 6409 C C . ILE B 1 405 ? -1.698 -21.688 -33.125 1 98.25 405 ILE B C 1
ATOM 6411 O O . ILE B 1 405 ? -0.651 -21.531 -33.75 1 98.25 405 ILE B O 1
ATOM 6415 N N . GLU B 1 406 ? -2.6 -22.562 -33.438 1 97.19 406 GLU B N 1
ATOM 6416 C CA . GLU B 1 406 ? -2.414 -23.422 -34.594 1 97.19 406 GLU B CA 1
ATOM 6417 C C . GLU B 1 406 ? -2.273 -22.594 -35.875 1 97.19 406 GLU B C 1
ATOM 6419 O O . GLU B 1 406 ? -1.439 -22.891 -36.719 1 97.19 406 GLU B O 1
ATOM 6424 N N . SER B 1 407 ? -3.104 -21.625 -35.969 1 96.44 407 SER B N 1
ATOM 6425 C CA . SER B 1 407 ? -3.041 -20.75 -37.125 1 96.44 407 SER B CA 1
ATOM 6426 C C . SER B 1 407 ? -1.695 -20.031 -37.219 1 96.44 407 SER B C 1
ATOM 6428 O O . SER B 1 407 ? -1.2 -19.766 -38.312 1 96.44 407 SER B O 1
ATOM 6430 N N . ILE B 1 408 ? -1.158 -19.609 -36.062 1 95.62 408 ILE B N 1
ATOM 6431 C CA . ILE B 1 408 ? 0.14 -18.953 -36 1 95.62 408 ILE B CA 1
ATOM 6432 C C . ILE B 1 408 ? 1.233 -19.906 -36.469 1 95.62 408 ILE B C 1
ATOM 6434 O O . ILE B 1 408 ? 2.104 -19.547 -37.25 1 95.62 408 ILE B O 1
ATOM 6438 N N . LEU B 1 409 ? 1.18 -21.188 -36.031 1 95.25 409 LEU B N 1
ATOM 6439 C CA . LEU B 1 409 ? 2.232 -22.156 -36.281 1 95.25 409 LEU B CA 1
ATOM 6440 C C . LEU B 1 409 ? 2.189 -22.641 -37.719 1 95.25 409 LEU B C 1
ATOM 6442 O O . LEU B 1 409 ? 3.207 -23.078 -38.25 1 95.25 409 LEU B O 1
ATOM 6446 N N . ASP B 1 410 ? 1.064 -22.5 -38.312 1 90.81 410 ASP B N 1
ATOM 6447 C CA . ASP B 1 410 ? 0.902 -22.922 -39.688 1 90.81 410 ASP B CA 1
ATOM 6448 C C . ASP B 1 410 ? 1.324 -21.828 -40.656 1 90.81 410 ASP B C 1
ATOM 6450 O O . ASP B 1 410 ? 1.488 -22.078 -41.875 1 90.81 410 ASP B O 1
ATOM 6454 N N . ALA B 1 411 ? 1.562 -20.672 -40.344 1 81.5 411 ALA B N 1
ATOM 6455 C CA . ALA B 1 411 ? 1.972 -19.562 -41.188 1 81.5 411 ALA B CA 1
ATOM 6456 C C . ALA B 1 411 ? 3.482 -19.562 -41.406 1 81.5 411 ALA B C 1
ATOM 6458 O O . ALA B 1 411 ? 3.957 -19.312 -42.5 1 81.5 411 ALA B O 1
#